Protein 9PI9 (pdb70)

GO terms:
  GO:0005829 cytosol (C, TAS)
  GO:0016020 membrane (C, TAS)
  GO:0007601 visual perception (P, TAS)
  GO:0005515 protein binding (F, IPI)
  GO:0005886 plasma membrane (C, IDA)
  GO:0070062 extracellular exosome (C, HDA)

Solvent-accessible surface area: 56872 Å² total

Secondary structure (DSSP, 8-state):
--EEEE---EEE-TT--EEEEEEEESS-GGGSEEEEEEE-TT---EEEEEE-TTT--EEEBTTB-SSEEEEEEGGGTEEEEEE-S--GGG-EEEEEEEE-SBGGG-S--SB---EEEEE--PPPBPPEEEEEPPP---EEEEEEEEEEEBSS--EEEEGGGTB-TTEEEPPPEE-TTS-EEEEEEEEEEGGGBTTB--EEEEEEGGGTEEEEEE----/---EEEE-SEEEE-TT--EEEEEEESS--TT-EEEEEE-TTS--EEEEETTTEEPTT--TTEEEEEETTEEEEEESS--GGG-SEEEEEE-SSSSPEE---EEEEE----BPPEEEEEPPPHHHHHTTEEEEEEEEEEEBSS--EEEEEETTEEP-SSEEEEEPPPPTTT--EEEEEEEEEEHHHHTT--EEEEEEE-TTSSS-EEEEEETT-/--EEEE---EEE-TT--EEEEEEEESS-GGGSEEEEEEE-TT---EEEEEE-TTT--EEE-TTS-SSEEEEEEGGGTEEEEEE-S--GGG-EEEEEEEE-SBGGG-S--EE---EEEEE--PPPBPPEEEEEPPP--EEEEEEEEEEEBSS--EEEEGGGTB-TTEEEPPPEE-TTS-EEEEEEEEEEGGGTTT---EEEEEEGGGTEEEEEE----/---EEEE-SEEEE-TT--EEEEEEESS--TT-EEEEEE-TTS--EEEEETTTEEPTT--TTEEEEEETTEEEEEESS--GGG-SEEEEEE-SSSSPEE---EEEEE----BPPEEEEEPPPHHHHHTTEEEEEEEEEEEBSS--EEEEEETTEEP-SSEEEEEPPPPTTT--EEEEEEEEEEHHHHTT--EEEEEEE-TTSSS-EEEEEETT-/-----TT-SSEEEES-SGGG--EEEETTT--B--TTSPPPHHHHHHHHHT-----TTPPPPPTT-B-SB-------B-TTSPBPSEE---BEEBBTTS-B-B--B---S-B-EEEEEEEEEEPP-SS---HHHHHHHHHHHHHHTT---GGGEEEEEEETTEEEEEEE--GGG--TTPPPHHHHHHHHHHHHTT---SSSSB----BSSS-B--EEEEEEEEEESS--B-/-----TT-SSEEEEE----EEEEETTT--B--TTSPPPHHHHHHHHHH--TTPPPPPTT-B-SBS------B-TTSPBPSEE----EEB-TT--B-B------PPEEEEEEEEEEPP-SS---HHHHHHHHHHHHHHTT---GGGEEEEEEETTEEEEEEE--GGG--TTPPPHHHHHHHHHHHHTT---SSSSB----EETTEE--EEEEEEEEEESS--B-

Radius of gyration: 42.27 Å; Cα contacts (8 Å, |Δi|>4): 3340; chains: 6; bounding box: 61×132×105 Å

Foldseek 3Di:
DWAWAKDAAAEAEAQAKDKIKIFTDDDQLQQWKKWKWWAAVPGDIDTQWIARSVVQDTDGDPVHDDQWDWGDDNVRSMIMIMGGRDDQRSFTWMKIFIWGDDDVTPDGDYIYPTYGYGYFPDDADFWDKAKQAWDPPQKIKIKIKTDFGDDDDKDKDKPVNPDDPQKDKDDWDQDPVRGIITMIMGMDGPVCAPVPWIWMWMADPSVRDTDIDIHHHD/DKAKAKPDQEDADAFFDKDKIKIFIPWFQFQAKWKWWAAPPDDTDTADGSFFHGDPPHDPQWGKDDGTTMIMIIRGGDHPVRQTKMKMWGPRDPPIDIHPIYGYAHDDDFDFWDKDKDWADPVVLVVFKTKIKIKTPFGPDPDKDKWKAFQHRTDDDQKDKDKDQQDPPHGGMMMMIIGMDTSVVNVVTFKIKMWMDDVVDPHIDIDMGTPPD/DFAWAKDAAAEAEQQAKDKIKIFTDDDQLQQWKKWKWWAAVPGDIDTAWIARSNVQRTDGDPVAPDQWDWGDDNVRSMIMIMGGSDDQRSFTWMKMFIFGDDDVTPDGDYIYPTYTYGYAPDDADAWDKDKQAWEVQKTKIKIKTDFGDDDDKDKDKPVPPDDPQKDKDDWDQDPVRGIITMIMGMDGNVCQVPDWIWMWMADPVVRDTDTHTHHHD/DWAKAKPDQEDADAFFAKDKIKIFIPWFLFQAKWKWWDAPPDDTDTAAGSFFHGDPPHDPLWGKDDGTTMIMIIRRGDDPVRQTKMKMWGPRDPPIDIHPIYGYAHDDDFDFWDKDKDWADPVVLVVWKTKIKIKTPFGPDPDKDKWKDFQHRTDDDQKDKDKDAQDPPHGGMMMMIIGMDTSVVVVVTFKIKMWMDDVVDPDIDIDMGTPPD/DADDQQQFNQWDWFLPDVVSHIWIAHAQPRHTDDSVAHQALLSVLSSVVNDDDDCPPNDDDDPPDDDPDPDGDNFDADPVRFGDQWGDVWIAGEARLRDGQEDIHPGDDRWHFFKKKKKWFWDDDPDDDDQVLVLVQVLVLCCPVNVAHSVQFPDWDDDPRMIMTMGGDDPVRDDPPHHDPSRSVVQVVCLLVVHHRGDPPHGSQDDRVNHGINTDDIDMDTDTPDHGYD/DADDQFQFNQWDWHQDPCGIWTAHAQPRHTDDSVAHAALLSVLSSVVRDDVPRDDDDPPDDDPDDDRDNFDADPVRFGDQWGDVQIAGAARLRHGQEHSHDDRWHFFKKKKKWFWDDDDDDDDPVQVVVQVLVCCCPVNVADSVQFPDWDDDPRMIMTMGGHDPVRADVPGDDPSSSVVQVVCLLVVHHRGDPPHGSQDATPRRRIRTDDIDMDTDTPDHGDD

Organism: Homo sapiens (NCBI:txid9606)

Structure (mmCIF, N/CA/C/O backbone):
data_9PI9
#
_entry.id   9PI9
#
_cell.length_a   50.430
_cell.length_b   210.600
_cell.length_c   78.060
_cell.angle_alpha   90.000
_cell.angle_beta   105.561
_cell.angle_gamma   90.000
#
_symmetry.space_group_name_H-M   'P 1 21 1'
#
loop_
_entity.id
_entity.type
_entity.pdbx_description
1 polymer 'Sacituzumab Heavy Chain'
2 polymer 'Sacituzumab Light Chain'
3 polymer 'Tumor-associated calcium signal transducer 2'
4 branched 2-acetamido-2-deoxy-beta-D-glucopyranose-(1-4)-2-acetamido-2-deoxy-beta-D-glucopyranose
5 non-polymer 1,2-ETHANEDIOL
6 non-polymer alpha-D-mannopyranose
7 non-polymer 2-acetamido-2-deoxy-beta-D-glucopyranose
8 non-polymer 'CITRIC ACID'
9 water water
#
loop_
_atom_site.group_PDB
_atom_site.id
_atom_site.type_symbol
_atom_site.label_atom_id
_atom_site.label_alt_id
_atom_site.label_comp_id
_atom_site.label_asym_id
_atom_site.label_entity_id
_atom_site.label_seq_id
_atom_site.pdbx_PDB_ins_code
_atom_site.Cartn_x
_atom_site.Cartn_y
_atom_site.Cartn_z
_atom_site.occupancy
_atom_site.B_iso_or_equiv
_atom_site.auth_seq_id
_atom_site.auth_comp_id
_atom_site.auth_asym_id
_atom_site.auth_atom_id
_atom_site.pdbx_PDB_model_num
ATOM 1 N N . GLN A 1 1 ? -13.19555 31.40457 -0.34001 1.000 57.71308 1 GLN A N 1
ATOM 2 C CA . GLN A 1 1 ? -12.26542 32.02161 0.58501 1.000 42.33824 1 GLN A CA 1
ATOM 3 C C . GLN A 1 1 ? -11.07401 32.52160 -0.20719 1.000 36.21040 1 GLN A C 1
ATOM 4 O O . GLN A 1 1 ? -9.90418 32.36006 0.17979 1.000 35.59057 1 GLN A O 1
ATOM 10 N N . VAL A 1 2 ? -11.39758 33.16269 -1.33034 1.000 28.07353 2 VAL A N 1
ATOM 11 C CA . VAL A 1 2 ? -10.39416 33.82687 -2.16242 1.000 24.73637 2 VAL A CA 1
ATOM 12 C C . VAL A 1 2 ? -9.87209 35.05410 -1.40541 1.000 25.90739 2 VAL A C 1
ATOM 13 O O . VAL A 1 2 ? -10.65275 35.91631 -0.99178 1.000 29.45318 2 VAL A O 1
ATOM 17 N N . GLN A 1 3 ? -8.55710 35.11152 -1.16602 1.000 22.56926 3 GLN A N 1
ATOM 18 C CA . GLN A 1 3 ? -7.96220 36.09143 -0.25377 1.000 20.57608 3 GLN A CA 1
ATOM 19 C C . GLN A 1 3 ? -6.53405 36.39213 -0.65778 1.000 22.79324 3 GLN A C 1
ATOM 20 O O . GLN A 1 3 ? -5.79830 35.50626 -1.12176 1.000 21.86313 3 GLN A O 1
ATOM 26 N N . LEU A 1 4 ? -6.14860 37.65362 -0.47148 1.000 17.12777 4 LEU A N 1
ATOM 27 C CA . LEU A 1 4 ? -4.75438 38.06084 -0.49718 1.000 16.41193 4 LEU A CA 1
ATOM 28 C C . LEU A 1 4 ? -4.38885 38.57272 0.88629 1.000 20.32565 4 LEU A C 1
ATOM 29 O O . LEU A 1 4 ? -5.01329 39.51078 1.38983 1.000 20.85307 4 LEU A O 1
ATOM 34 N N . GLN A 1 5 ? -3.37589 37.97994 1.49489 1.000 18.72099 5 GLN A N 1
ATOM 35 C CA . GLN A 1 5 ? -2.96894 38.36127 2.84003 1.000 20.12305 5 GLN A CA 1
ATOM 36 C C . GLN A 1 5 ? -1.58453 38.97279 2.76013 1.000 19.40763 5 GLN A C 1
ATOM 37 O O . GLN A 1 5 ? -0.63501 38.27776 2.40577 1.000 19.89706 5 GLN A O 1
ATOM 43 N N . GLN A 1 6 ? -1.44584 40.23668 3.16418 1.000 16.78391 6 GLN A N 1
ATOM 44 C CA . GLN A 1 6 ? -0.14795 40.87777 3.12286 1.000 16.68852 6 GLN A CA 1
ATOM 45 C C . GLN A 1 6 ? 0.55221 40.87522 4.47233 1.000 17.82401 6 GLN A C 1
ATOM 46 O O . GLN A 1 6 ? -0.04640 40.67054 5.53946 1.000 20.63215 6 GLN A O 1
ATOM 52 N N . SER A 1 7 ? 1.85265 41.09382 4.39826 1.000 18.25340 7 SER A N 1
ATOM 53 C CA . SER A 1 7 ? 2.66551 41.22347 5.59655 1.000 20.28538 7 SER A CA 1
ATOM 54 C C . SER A 1 7 ? 2.32555 42.53325 6.33025 1.000 18.97047 7 SER A C 1
ATOM 55 O O . SER A 1 7 ? 1.60756 43.39487 5.81856 1.000 19.38425 7 SER A O 1
ATOM 58 N N . GLY A 1 8 ? 2.83534 42.65009 7.55334 1.000 20.81989 8 GLY A N 1
ATOM 59 C CA . GLY A 1 8 ? 2.45282 43.71945 8.46832 1.000 20.77003 8 GLY A CA 1
ATOM 60 C C . GLY A 1 8 ? 3.18100 45.03509 8.22998 1.000 20.11018 8 GLY A C 1
ATOM 61 O O . GLY A 1 8 ? 3.92401 45.21486 7.27094 1.000 21.46512 8 GLY A O 1
ATOM 62 N N . SER A 1 9 ? 2.94938 45.97943 9.14053 1.000 20.94783 9 SER A N 1
ATOM 63 C CA . SER A 1 9 ? 3.56103 47.29723 8.98557 1.000 20.96639 9 SER A CA 1
ATOM 64 C C . SER A 1 9 ? 5.08170 47.22969 9.12867 1.000 22.39167 9 SER A C 1
ATOM 65 O O . SER A 1 9 ? 5.61600 46.40567 9.88147 1.000 23.37070 9 SER A O 1
ATOM 68 N N . GLU A 1 10 ? 5.77442 48.15115 8.44243 1.000 21.14035 10 GLU A N 1
ATOM 69 C CA . GLU A 1 10 ? 7.22985 48.22235 8.45784 1.000 19.50172 10 GLU A CA 1
ATOM 70 C C . GLU A 1 10 ? 7.66564 49.63689 8.79916 1.000 18.41913 10 GLU A C 1
ATOM 71 O O . GLU A 1 10 ? 7.04759 50.61974 8.36983 1.000 21.00381 10 GLU A O 1
ATOM 77 N N . LEU A 1 11 ? 8.77066 49.72314 9.54022 1.000 18.96601 11 LEU A N 1
ATOM 78 C CA . LEU A 1 11 ? 9.40249 51.01173 9.81902 1.000 19.14959 11 LEU A CA 1
ATOM 79 C C . LEU A 1 11 ? 10.87323 50.89944 9.43514 1.000 21.21208 11 LEU A C 1
ATOM 80 O O . LEU A 1 11 ? 11.59353 50.03608 9.96752 1.000 21.86172 11 LEU A O 1
ATOM 85 N N . LYS A 1 12 ? 11.32689 51.79468 8.55536 1.000 19.21080 12 LYS A N 1
ATOM 86 C CA . LYS A 1 12 ? 12.67812 51.69753 8.02921 1.000 22.34515 12 LYS A CA 1
ATOM 87 C C . LYS A 1 12 ? 13.36098 53.05709 8.03799 1.000 20.16980 12 LYS A C 1
ATOM 88 O O . LYS A 1 12 ? 12.70234 54.10144 7.98509 1.000 21.42761 12 LYS A O 1
ATOM 94 N N . LYS A 1 13 ? 14.69191 53.02642 8.09963 1.000 21.78274 13 LYS A N 1
ATOM 95 C CA . LYS A 1 13 ? 15.48249 54.23356 7.96693 1.000 22.86523 13 LYS A CA 1
ATOM 96 C C . LYS A 1 13 ? 15.71008 54.54323 6.49480 1.000 23.88533 13 LYS A C 1
ATOM 97 O O . LYS A 1 13 ? 15.69188 53.63734 5.65479 1.000 22.63060 13 LYS A O 1
ATOM 103 N N . PRO A 1 14 ? 15.93819 55.80537 6.16039 1.000 21.81179 14 PRO A N 1
ATOM 104 C CA . PRO A 1 14 ? 16.34136 56.14069 4.79231 1.000 21.65384 14 PRO A CA 1
ATOM 105 C C . PRO A 1 14 ? 17.56606 55.32792 4.38262 1.000 25.46179 14 PRO A C 1
ATOM 106 O O . PRO A 1 14 ? 18.52295 55.18546 5.14943 1.000 24.24428 14 PRO A O 1
ATOM 110 N N . GLY A 1 15 ? 17.51740 54.80189 3.15621 1.000 24.59548 15 GLY A N 1
ATOM 111 C CA . GLY A 1 15 ? 18.61004 54.03919 2.60083 1.000 27.42268 15 GLY A CA 1
ATOM 112 C C . GLY A 1 15 ? 18.42782 52.55110 2.76857 1.000 26.30993 15 GLY A C 1
ATOM 113 O O . GLY A 1 15 ? 19.14244 51.78137 2.12343 1.000 29.10804 15 GLY A O 1
ATOM 114 N N . ALA A 1 16 ? 17.50378 52.13768 3.62120 1.000 22.80259 16 ALA A N 1
ATOM 115 C CA . ALA A 1 16 ? 17.25778 50.72415 3.89310 1.000 26.01087 16 ALA A CA 1
ATOM 116 C C . ALA A 1 16 ? 16.39547 50.11090 2.81321 1.000 27.23162 16 ALA A C 1
ATOM 117 O O . ALA A 1 16 ? 15.98200 50.76244 1.84940 1.000 23.69216 16 ALA A O 1
ATOM 119 N N . SER A 1 17 ? 16.11064 48.81320 2.97007 1.000 23.06925 17 SER A N 1
ATOM 120 C CA . SER A 1 17 ? 15.24601 48.10513 2.02946 1.000 21.12283 17 SER A CA 1
ATOM 121 C C . SER A 1 17 ? 14.11534 47.44301 2.80470 1.000 26.65828 17 SER A C 1
ATOM 122 O O . SER A 1 17 ? 14.19295 47.24685 4.02102 1.000 25.66715 17 SER A O 1
ATOM 125 N N . VAL A 1 18 ? 13.05850 47.10292 2.09173 1.000 26.35494 18 VAL A N 1
ATOM 126 C CA . VAL A 1 18 ? 11.90617 46.43280 2.68535 1.000 25.77424 18 VAL A CA 1
ATOM 127 C C . VAL A 1 18 ? 11.39472 45.44512 1.66633 1.000 26.22792 18 VAL A C 1
ATOM 128 O O . VAL A 1 18 ? 11.48424 45.69099 0.46450 1.000 23.15666 18 VAL A O 1
ATOM 132 N N . LYS A 1 19 ? 10.84428 44.32012 2.14278 1.000 24.85015 19 LYS A N 1
ATOM 133 C CA . LYS A 1 19 ? 10.18430 43.36628 1.26015 1.000 23.11544 19 LYS A CA 1
ATOM 134 C C . LYS A 1 19 ? 8.79858 43.06412 1.82917 1.000 23.96388 19 LYS A C 1
ATOM 135 O O . LYS A 1 19 ? 8.68758 42.51449 2.93642 1.000 30.70411 19 LYS A O 1
ATOM 141 N N . VAL A 1 20 ? 7.77996 43.38547 1.06463 1.000 21.01325 20 VAL A N 1
ATOM 142 C CA . VAL A 1 20 ? 6.36990 43.22816 1.42514 1.000 17.81157 20 VAL A CA 1
ATOM 143 C C . VAL A 1 20 ? 5.89319 41.95101 0.74366 1.000 20.03756 20 VAL A C 1
ATOM 144 O O . VAL A 1 20 ? 6.14932 41.74664 -0.44697 1.000 20.81588 20 VAL A O 1
ATOM 148 N N . SER A 1 21 ? 5.21558 41.07260 1.47739 1.000 20.34301 21 SER A N 1
ATOM 149 C CA . SER A 1 21 ? 4.68804 39.84993 0.84976 1.000 20.81495 21 SER A CA 1
ATOM 150 C C . SER A 1 21 ? 3.17482 39.92904 0.67922 1.000 20.56778 21 SER A C 1
ATOM 151 O O . SER A 1 21 ? 2.47682 40.64857 1.40907 1.000 19.24636 21 SER A O 1
ATOM 154 N N . CYS A 1 22 ? 2.66464 39.15430 -0.29193 1.000 17.75376 22 CYS A N 1
ATOM 155 C CA . CYS A 1 22 ? 1.23774 39.12911 -0.62404 1.000 18.10296 22 CYS A CA 1
ATOM 156 C C . CYS A 1 22 ? 0.95156 37.66749 -0.93891 1.000 20.35042 22 CYS A C 1
ATOM 157 O O . CYS A 1 22 ? 1.33370 37.21098 -2.01289 1.000 19.68048 22 CYS A O 1
ATOM 160 N N . LYS A 1 23 ? 0.33445 36.96182 0.00295 1.000 18.47504 23 LYS A N 1
ATOM 161 C CA . LYS A 1 23 ? 0.09383 35.51745 -0.10381 1.000 18.90979 23 LYS A CA 1
ATOM 162 C C . LYS A 1 23 ? -1.33784 35.30188 -0.58618 1.000 21.33637 23 LYS A C 1
ATOM 163 O O . LYS A 1 23 ? -2.29633 35.70689 0.09674 1.000 21.88661 23 LYS A O 1
ATOM 169 N N . ALA A 1 24 ? -1.47184 34.59682 -1.70311 1.000 18.79800 24 ALA A N 1
ATOM 170 C CA . ALA A 1 24 ? -2.76184 34.24517 -2.26276 1.000 22.16712 24 ALA A CA 1
ATOM 171 C C . ALA A 1 24 ? -3.23005 32.91504 -1.69687 1.000 27.74524 24 ALA A C 1
ATOM 172 O O . ALA A 1 24 ? -2.43836 31.96431 -1.50535 1.000 26.58133 24 ALA A O 1
ATOM 174 N N . SER A 1 25 ? -4.53067 32.83530 -1.41071 1.000 21.25514 25 SER A N 1
ATOM 175 C CA . SER A 1 25 ? -5.07439 31.54961 -1.03673 1.000 23.53796 25 SER A CA 1
ATOM 176 C C . SER A 1 25 ? -6.48659 31.43293 -1.58785 1.000 27.95600 25 SER A C 1
ATOM 177 O O . SER A 1 25 ? -7.14031 32.43108 -1.86282 1.000 24.91849 25 SER A O 1
ATOM 180 N N . GLY A 1 26 ? -6.92767 30.21045 -1.81174 1.000 26.37831 26 GLY A N 1
ATOM 181 C CA . GLY A 1 26 ? -8.27570 29.99679 -2.29584 1.000 26.57520 26 GLY A CA 1
ATOM 182 C C . GLY A 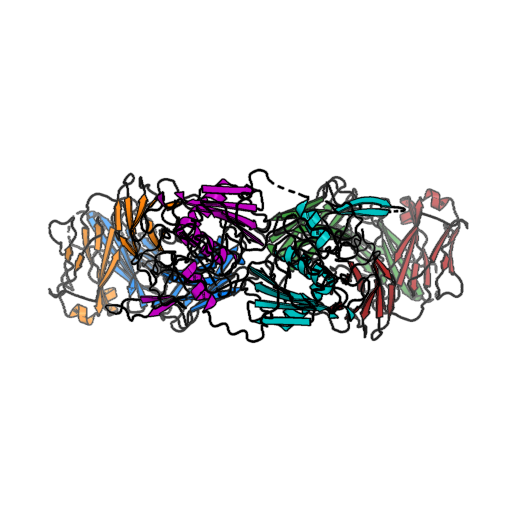1 26 ? -8.44350 30.07141 -3.80106 1.000 25.77659 26 GLY A C 1
ATOM 183 O O . GLY A 1 26 ? -9.56380 29.89472 -4.29655 1.000 30.21772 26 GLY A O 1
ATOM 184 N N . TYR A 1 27 ? -7.37594 30.29002 -4.54498 1.000 25.64592 27 TYR A N 1
ATOM 185 C CA . TYR A 1 27 ? -7.45554 30.30812 -5.99838 1.000 24.81089 27 TYR A CA 1
ATOM 186 C C . TYR A 1 27 ? -6.08470 29.94781 -6.54583 1.000 24.78776 27 TYR A C 1
ATOM 187 O O . TYR A 1 27 ? -5.09415 29.89695 -5.80741 1.000 25.03102 27 TYR A O 1
ATOM 196 N N . THR A 1 28 ? -6.05123 29.65081 -7.84342 1.000 22.02192 28 THR A N 1
ATOM 197 C CA . THR A 1 28 ? -4.83017 29.22283 -8.51847 1.000 17.82067 28 THR A CA 1
ATOM 198 C C . THR A 1 28 ? -4.01659 30.47035 -8.83733 1.000 19.06757 28 THR A C 1
ATOM 199 O O . THR A 1 28 ? -4.40397 31.27684 -9.70024 1.000 19.50823 28 THR A O 1
ATOM 203 N N . PHE A 1 29 ? -2.87666 30.60473 -8.14740 1.000 21.23520 29 PHE A N 1
ATOM 204 C CA . PHE A 1 29 ? -2.07187 31.82627 -8.16642 1.000 20.47982 29 PHE A CA 1
ATOM 205 C C . PHE A 1 29 ? -1.64891 32.20424 -9.57933 1.000 19.06572 29 PHE A C 1
ATOM 206 O O . PHE A 1 29 ? -1.75455 33.38526 -9.96429 1.000 19.75960 29 PHE A O 1
ATOM 214 N N . THR A 1 30 ? -1.19882 31.21711 -10.38052 1.000 17.62881 30 THR A N 1
ATOM 215 C CA . THR A 1 30 ? -0.70336 31.50415 -11.73484 1.000 17.47909 30 THR A CA 1
ATOM 216 C C . THR A 1 30 ? -1.80443 31.70961 -12.76447 1.000 18.01694 30 THR A C 1
ATOM 217 O O . THR A 1 30 ? -1.51033 31.90673 -13.96114 1.000 18.72264 30 THR A O 1
ATOM 221 N N . ASN A 1 31 ? -3.06479 31.74518 -12.34557 1.000 18.30246 31 ASN A N 1
ATOM 222 C CA . ASN A 1 31 ? -4.12272 32.09560 -13.27682 1.000 17.83830 31 ASN A CA 1
ATOM 223 C C . ASN A 1 31 ? -4.39373 33.60031 -13.33047 1.000 17.59090 31 ASN A C 1
ATOM 224 O O . ASN A 1 31 ? -5.25990 34.02460 -14.09849 1.000 19.69635 31 ASN A O 1
ATOM 229 N N . TYR A 1 32 ? -3.71066 34.40489 -12.50678 1.000 15.02386 32 TYR A N 1
ATOM 230 C CA . TYR A 1 32 ? -4.02479 35.82958 -12.37037 1.000 16.75743 32 TYR A CA 1
ATOM 231 C C . TYR A 1 32 ? -2.73693 36.62020 -12.22049 1.000 17.47378 32 TYR A C 1
ATOM 232 O O . TYR A 1 32 ? -1.78681 36.17871 -11.57790 1.000 17.69456 32 TYR A O 1
ATOM 241 N N . GLY A 1 33 ? -2.76735 37.85011 -12.73247 1.000 17.08524 33 GLY A N 1
ATOM 242 C CA . GLY A 1 33 ? -1.66836 38.76554 -12.47427 1.000 17.47206 33 GLY A CA 1
ATOM 243 C C . GLY A 1 33 ? -1.74066 39.36550 -11.07071 1.000 15.84860 33 GLY A C 1
ATOM 244 O O . GLY A 1 33 ? -2.78089 39.31669 -10.41522 1.000 18.64940 33 GLY A O 1
ATOM 245 N N . MET A 1 34 ? -0.61556 39.88031 -10.59001 1.000 14.54800 34 MET A N 1
ATOM 246 C CA . MET A 1 34 ? -0.59520 40.55701 -9.29838 1.000 15.00682 34 MET A CA 1
ATOM 247 C C . MET A 1 34 ? -0.09284 41.97796 -9.52019 1.000 13.45708 34 MET A C 1
ATOM 248 O O . MET A 1 34 ? 1.01082 42.17335 -10.05626 1.000 16.63679 34 MET A O 1
ATOM 253 N N . ASN A 1 35 ? -0.90879 42.94463 -9.10285 1.000 14.15888 35 ASN A N 1
ATOM 254 C CA . ASN A 1 35 ? -0.68148 44.36949 -9.31640 1.000 12.89371 35 ASN A CA 1
ATOM 255 C C . ASN A 1 35 ? -0.27353 44.99937 -7.99784 1.000 16.33591 35 ASN A C 1
ATOM 256 O O . ASN A 1 35 ? -0.65460 44.50614 -6.93923 1.000 16.65474 35 ASN A O 1
ATOM 261 N N . TRP A 1 36 ? 0.50059 46.08047 -8.06779 1.000 14.34381 36 TRP A N 1
ATOM 262 C CA . TRP A 1 36 ? 0.97448 46.76850 -6.86230 1.000 12.10728 36 TRP A CA 1
ATOM 263 C C . TRP A 1 36 ? 0.50562 48.21356 -6.95491 1.000 12.52594 36 TRP A C 1
ATOM 264 O O . TRP A 1 36 ? 0.70524 48.86052 -7.98771 1.000 16.01814 36 TRP A O 1
ATOM 275 N N . VAL A 1 37 ? -0.17315 48.67035 -5.90473 1.000 12.28163 37 VAL A N 1
ATOM 276 C CA . VAL A 1 37 ? -0.76659 50.01215 -5.88724 1.000 13.09970 37 VAL A CA 1
ATOM 277 C C . VAL A 1 37 ? -0.25866 50.73023 -4.64887 1.000 13.93487 37 VAL A C 1
ATOM 278 O O . VAL A 1 37 ? -0.37026 50.20238 -3.53442 1.000 15.18037 37 VAL A O 1
ATOM 282 N N . LYS A 1 38 ? 0.25199 51.96903 -4.83224 1.000 13.75821 38 LYS A N 1
ATOM 283 C CA . LYS A 1 38 ? 0.72160 52.77950 -3.71410 1.000 13.47454 38 LYS A CA 1
ATOM 284 C C . LYS A 1 38 ? -0.35512 53.76925 -3.29737 1.000 15.86472 38 LYS A C 1
ATOM 285 O O . LYS A 1 38 ? -1.01553 54.36192 -4.14572 1.000 14.87458 38 LYS A O 1
ATOM 291 N N . GLN A 1 39 ? -0.49063 54.00311 -1.98954 1.000 13.72118 39 GLN A N 1
ATOM 292 C CA . GLN A 1 39 ? -1.37097 55.07946 -1.50908 1.000 13.48111 39 GLN A CA 1
ATOM 293 C C . GLN A 1 39 ? -0.62571 55.76749 -0.38142 1.000 14.31262 39 GLN A C 1
ATOM 294 O O . GLN A 1 39 ? -0.59702 55.28760 0.75339 1.000 15.95575 39 GLN A O 1
ATOM 300 N N . ALA A 1 40 ? -0.05295 56.92616 -0.70541 1.000 15.89895 40 ALA A N 1
ATOM 301 C CA . ALA A 1 40 ? 0.60635 57.71862 0.30760 1.000 16.26367 40 ALA A CA 1
ATOM 302 C C . ALA A 1 40 ? -0.42419 58.31457 1.27701 1.000 19.95970 40 ALA A C 1
ATOM 303 O O . ALA A 1 40 ? -1.60580 58.40200 0.95666 1.000 16.77653 40 ALA A O 1
ATOM 305 N N . PRO A 1 41 ? -0.00125 58.69444 2.49299 1.000 20.38409 41 PRO A N 1
ATOM 306 C CA . PRO A 1 41 ? -0.95832 59.20153 3.50260 1.000 23.64133 41 PRO A CA 1
ATOM 307 C C . PRO A 1 41 ? -1.78271 60.35907 2.98353 1.000 21.08531 41 PRO A C 1
ATOM 308 O O . PRO A 1 41 ? -1.25807 61.39039 2.53293 1.000 21.63341 41 PRO A O 1
ATOM 312 N N . GLY A 1 42 ? -3.09047 60.18854 3.05978 1.000 22.13175 42 GLY A N 1
ATOM 313 C CA . GLY A 1 42 ? -3.99062 61.22550 2.60111 1.000 22.05051 42 GLY A CA 1
ATOM 314 C C . GLY A 1 42 ? -4.13462 61.34282 1.09692 1.000 25.08016 42 GLY A C 1
ATOM 315 O O . GLY A 1 42 ? -4.91437 62.18843 0.64292 1.000 24.93823 42 GLY A O 1
ATOM 316 N N . GLN A 1 43 ? -3.44881 60.51194 0.30517 1.000 19.79911 43 GLN A N 1
ATOM 317 C CA . GLN A 1 43 ? -3.44782 60.68658 -1.14424 1.000 17.87452 43 GLN A CA 1
ATOM 318 C C . GLN A 1 43 ? -4.26957 59.59753 -1.82250 1.000 20.93939 43 GLN A C 1
ATOM 319 O O . GLN A 1 43 ? -4.89839 58.74576 -1.17452 1.000 19.74397 43 GLN A O 1
ATOM 325 N N . GLY A 1 44 ? -4.25839 59.63185 -3.15340 1.000 18.29574 44 GLY A N 1
ATOM 326 C CA . GLY A 1 44 ? -5.01431 58.69630 -3.96358 1.000 17.08107 44 GLY A CA 1
ATOM 327 C C . GLY A 1 44 ? -4.20834 57.45526 -4.31019 1.000 17.62355 44 GLY A C 1
ATOM 328 O O . GLY A 1 44 ? -3.13096 57.21256 -3.77487 1.000 18.37778 44 GLY A O 1
ATOM 329 N N . LEU A 1 45 ? -4.74697 56.67611 -5.23050 1.000 17.64221 45 LEU A N 1
ATOM 330 C CA . LEU A 1 45 ? -4.14505 55.40388 -5.64677 1.000 16.30487 45 LEU A CA 1
ATOM 331 C C . LEU A 1 45 ? -3.23565 55.64660 -6.84365 1.000 16.16328 45 LEU A C 1
ATOM 332 O O . LEU A 1 45 ? -3.58567 56.43174 -7.75104 1.000 18.24198 45 LEU A O 1
ATOM 337 N N . LYS A 1 46 ? -2.11034 54.94576 -6.85902 1.000 15.80819 46 LYS A N 1
ATOM 338 C CA . LYS A 1 46 ? -1.15235 55.02286 -7.95686 1.000 17.78192 46 LYS A CA 1
ATOM 339 C C . LYS A 1 46 ? -0.72110 53.61007 -8.31563 1.000 15.41404 46 LYS A C 1
ATOM 340 O O . LYS A 1 46 ? -0.24110 52.86732 -7.45804 1.000 15.20636 46 LYS A O 1
ATOM 346 N N . TRP A 1 47 ? -0.91675 53.23762 -9.58226 1.000 13.64438 47 TRP A N 1
ATOM 347 C CA . TRP A 1 47 ? -0.48016 51.93002 -10.06760 1.000 12.36983 47 TRP A CA 1
ATOM 348 C C . TRP A 1 47 ? 1.02935 51.89641 -10.25538 1.000 15.34093 47 TRP A C 1
ATOM 349 O O . TRP A 1 47 ? 1.59467 52.68586 -11.01891 1.000 18.22594 47 TRP A O 1
ATOM 360 N N . MET A 1 48 ? 1.69024 50.95600 -9.56345 1.000 14.58924 48 MET A N 1
ATOM 361 C CA . MET A 1 48 ? 3.14307 50.86630 -9.64731 1.000 14.40692 48 MET A CA 1
ATOM 362 C C . MET A 1 48 ? 3.60394 49.96638 -10.76787 1.000 14.29823 48 MET A C 1
ATOM 363 O O . MET A 1 48 ? 4.72363 50.12094 -11.27798 1.000 16.51483 48 MET A O 1
ATOM 368 N N . GLY A 1 49 ? 2.74583 49.04370 -11.18063 1.000 15.48392 49 GLY A N 1
ATOM 369 C CA . GLY A 1 49 ? 3.14096 48.00946 -12.11864 1.000 15.21194 49 GLY A CA 1
ATOM 370 C C . GLY A 1 49 ? 2.54446 46.69166 -11.67558 1.000 14.54225 49 GLY A C 1
ATOM 371 O O . GLY A 1 49 ? 1.67317 46.60632 -10.78021 1.000 15.50252 49 GLY A O 1
ATOM 372 N N . TRP A 1 50 ? 3.00858 45.61531 -12.30762 1.000 15.15213 50 TRP A N 1
ATOM 373 C CA . TRP A 1 50 ? 2.43179 44.31917 -11.95340 1.000 16.55047 50 TRP A CA 1
ATOM 374 C C . TRP A 1 50 ? 3.41457 43.23028 -12.33710 1.000 15.72522 50 TRP A C 1
ATOM 375 O O . TRP A 1 50 ? 4.41341 43.47496 -13.02022 1.000 17.38747 50 TRP A O 1
ATOM 386 N N . ILE A 1 51 ? 3.08795 41.99833 -11.92953 1.000 16.62587 51 ILE A N 1
ATOM 387 C CA . ILE A 1 51 ? 3.89231 40.85746 -12.34062 1.000 15.64621 51 ILE A CA 1
ATOM 388 C C . ILE A 1 51 ? 2.95828 39.80222 -12.90385 1.000 16.05688 51 ILE A C 1
ATOM 389 O O . ILE A 1 51 ? 1.89740 39.51547 -12.32895 1.000 16.59324 51 ILE A O 1
ATOM 394 N N . ASN A 1 52 ? 3.31808 39.29242 -14.07219 1.000 17.58221 52 ASN A N 1
ATOM 395 C CA . ASN A 1 52 ? 2.58548 38.19704 -14.70870 1.000 18.20321 52 ASN A CA 1
ATOM 396 C C . ASN A 1 52 ? 3.05042 36.92437 -14.01111 1.000 17.07477 52 ASN A C 1
ATOM 397 O O . ASN A 1 52 ? 4.21228 36.53598 -14.15327 1.000 19.14438 52 ASN A O 1
ATOM 402 N N . THR A 1 53 ? 2.15799 36.28537 -13.25168 1.000 15.74638 53 THR A N 1
ATOM 403 C CA . THR A 1 53 ? 2.57717 35.14128 -12.45852 1.000 16.99123 53 THR A CA 1
ATOM 404 C C . THR A 1 53 ? 2.79146 33.91682 -13.33386 1.000 18.61486 53 THR A C 1
ATOM 405 O O . THR A 1 53 ? 3.55204 33.02458 -12.96377 1.000 21.84577 53 THR A O 1
ATOM 409 N N . TYR A 1 54 ? 2.15355 33.87707 -14.50432 1.000 18.92725 54 TYR A N 1
ATOM 410 C CA . TYR A 1 54 ? 2.36837 32.73858 -15.39529 1.000 19.92642 54 TYR A CA 1
ATOM 411 C C . TYR A 1 54 ? 3.72229 32.80692 -16.08761 1.000 19.79168 54 TYR A C 1
ATOM 412 O O . TYR A 1 54 ? 4.37014 31.77815 -16.29601 1.000 23.16590 54 TYR A O 1
ATOM 421 N N . THR A 1 55 ? 4.14011 33.99320 -16.53596 1.000 20.46751 55 THR A N 1
ATOM 422 C CA . THR A 1 55 ? 5.41033 34.10142 -17.24630 1.000 22.38222 55 THR A CA 1
ATOM 423 C C . THR A 1 55 ? 6.55448 34.50785 -16.33838 1.000 21.37103 55 THR A C 1
ATOM 424 O O . THR A 1 55 ? 7.71615 34.33864 -16.72595 1.000 23.36015 55 THR A O 1
ATOM 428 N N . GLY A 1 56 ? 6.22288 35.01409 -15.14878 1.000 21.79020 56 GLY A N 1
ATOM 429 C CA . GLY A 1 56 ? 7.15988 35.52866 -14.17820 1.000 25.64013 56 GLY A CA 1
ATOM 430 C C . GLY A 1 56 ? 7.62802 36.93670 -14.45231 1.000 30.27736 56 GLY A C 1
ATOM 431 O O . GLY A 1 56 ? 8.43188 37.44820 -13.67585 1.000 25.07631 56 GLY A O 1
ATOM 432 N N . GLU A 1 57 ? 7.16809 37.55689 -15.53741 1.000 22.54159 57 GLU A N 1
ATOM 433 C CA . GLU A 1 57 ? 7.71740 38.85475 -15.98742 1.000 25.79617 57 GLU A CA 1
ATOM 434 C C . GLU A 1 57 ? 7.05810 40.03062 -15.28790 1.000 20.96310 57 GLU A C 1
ATOM 435 O O . GLU A 1 57 ? 5.81709 40.15762 -15.30799 1.000 19.05455 57 GLU A O 1
ATOM 441 N N . PRO A 1 58 ? 7.83672 40.90207 -14.65300 1.000 20.71147 58 PRO A N 1
ATOM 442 C CA . PRO A 1 58 ? 7.30544 42.14788 -14.11213 1.000 21.05276 58 PRO A CA 1
ATOM 443 C C . PRO A 1 58 ? 7.27554 43.24783 -15.15989 1.000 21.68474 58 PRO A C 1
ATOM 444 O O . PRO A 1 58 ? 8.10355 43.30635 -16.06876 1.000 24.68695 58 PRO A O 1
ATOM 448 N N . THR A 1 59 ? 6.31822 44.16119 -14.96128 1.000 20.70667 59 THR A N 1
ATOM 449 C CA . THR A 1 59 ? 6.20699 45.37817 -15.75798 1.000 22.60958 59 THR A CA 1
ATOM 450 C C . THR A 1 59 ? 6.20362 46.52318 -14.77793 1.000 18.34590 59 THR A C 1
ATOM 451 O O . THR A 1 59 ? 5.35061 46.57512 -13.90356 1.000 18.32031 59 THR A O 1
ATOM 455 N N . TYR A 1 60 ? 7.16617 47.43602 -14.93425 1.000 21.82099 60 TYR A N 1
ATOM 456 C CA . TYR A 1 60 ? 7.30196 48.60738 -14.08070 1.000 21.00857 60 TYR A CA 1
ATOM 457 C C . TYR A 1 60 ? 6.75807 49.82987 -14.80213 1.000 21.50418 60 TYR A C 1
ATOM 458 O O . TYR A 1 60 ? 6.55382 49.82182 -16.01127 1.000 28.15827 60 TYR A O 1
ATOM 467 N N . THR A 1 61 ? 6.47133 50.86222 -14.03738 1.000 23.55180 61 THR A N 1
ATOM 468 C CA . THR A 1 61 ? 6.14641 52.17819 -14.58517 1.000 21.73679 61 THR A CA 1
ATOM 469 C C . THR A 1 61 ? 7.33768 53.10679 -14.47403 1.000 23.39779 61 THR A C 1
ATOM 470 O O . THR A 1 61 ? 8.33599 52.81857 -13.80922 1.000 26.70931 61 THR A O 1
ATOM 474 N N . ASP A 1 62 ? 7.20895 54.26142 -15.12692 1.000 22.78686 62 ASP A N 1
ATOM 475 C CA . ASP A 1 62 ? 8.28950 55.24458 -15.09145 1.000 25.84282 62 ASP A CA 1
ATOM 476 C C . ASP A 1 62 ? 8.64030 55.64284 -13.66072 1.000 29.51783 62 ASP A C 1
ATOM 477 O O . ASP A 1 62 ? 9.81138 55.88251 -13.34742 1.000 34.64979 62 ASP A O 1
ATOM 482 N N . ASP A 1 63 ? 7.63685 55.76218 -12.78768 1.000 25.55528 63 ASP A N 1
ATOM 483 C CA . ASP A 1 63 ? 7.86623 56.21295 -11.42463 1.000 26.96770 63 ASP A CA 1
ATOM 484 C C . ASP A 1 63 ? 8.30657 55.11086 -10.47242 1.000 25.62317 63 ASP A C 1
ATOM 485 O O . ASP A 1 63 ? 8.80683 55.44128 -9.38401 1.000 28.19879 63 ASP A O 1
ATOM 490 N N . PHE A 1 64 ? 8.21234 53.84245 -10.87399 1.000 24.69648 64 PHE A N 1
ATOM 491 C CA . PHE A 1 64 ? 8.48487 52.68646 -10.00646 1.000 26.30858 64 PHE A CA 1
ATOM 492 C C . PHE A 1 64 ? 9.22018 51.64934 -10.83232 1.000 34.31961 64 PHE A C 1
ATOM 493 O O . PHE A 1 64 ? 8.59530 50.80728 -11.49919 1.000 33.56075 64 PHE A O 1
ATOM 501 N N . LYS A 1 65 ? 10.52237 51.69471 -10.72538 1.000 34.20959 65 LYS A N 1
ATOM 502 C CA . LYS A 1 65 ? 11.46178 50.88751 -11.48080 1.000 40.68828 65 LYS A CA 1
ATOM 503 C C . LYS A 1 65 ? 12.81325 51.14853 -10.83761 1.000 46.41676 65 LYS A C 1
ATOM 504 O O . LYS A 1 65 ? 12.96820 52.08991 -10.05388 1.000 52.77487 65 LYS A O 1
ATOM 510 N N . GLY A 1 66 ? 13.80555 50.34525 -11.21346 1.000 44.33941 66 GLY A N 1
ATOM 511 C CA . GLY A 1 66 ? 15.10626 50.51912 -10.60179 1.000 41.73851 66 GLY A CA 1
ATOM 512 C C . GLY A 1 66 ? 15.05964 49.94084 -9.20393 1.000 40.71483 66 GLY A C 1
ATOM 513 O O . GLY A 1 66 ? 15.11852 48.70950 -9.03107 1.000 49.11973 66 GLY A O 1
ATOM 514 N N . ARG A 1 67 ? 14.85728 50.80067 -8.19715 1.000 29.03232 67 ARG A N 1
ATOM 515 C CA . ARG A 1 67 ? 14.90225 50.30508 -6.82940 1.000 29.15669 67 ARG A CA 1
ATOM 516 C C . ARG A 1 67 ? 13.58552 49.66718 -6.37970 1.000 24.23880 67 ARG A C 1
ATOM 517 O O . ARG A 1 67 ? 13.51699 49.21331 -5.23173 1.000 26.41400 67 ARG A O 1
ATOM 525 N N . PHE A 1 68 ? 12.60478 49.49510 -7.26791 1.000 20.82304 68 PHE A N 1
ATOM 526 C CA . PHE A 1 68 ? 11.43267 48.67984 -6.99982 1.000 20.84288 68 PHE A CA 1
ATOM 527 C C . PHE A 1 68 ? 11.53462 47.37498 -7.76354 1.000 23.11402 68 PHE A C 1
ATOM 528 O O . PHE A 1 68 ? 11.89117 47.38229 -8.94333 1.000 26.98317 68 PHE A O 1
ATOM 536 N N . ALA A 1 69 ? 11.27332 46.25763 -7.08469 1.000 18.56607 69 ALA A N 1
ATOM 537 C CA . ALA A 1 69 ? 11.33536 44.95626 -7.75051 1.000 19.59905 69 ALA A CA 1
ATOM 538 C C . ALA A 1 69 ? 10.13260 44.12620 -7.35263 1.000 20.81663 69 ALA A C 1
ATOM 539 O O . ALA A 1 69 ? 9.82176 43.99341 -6.16362 1.000 20.70322 69 ALA A O 1
ATOM 541 N N . PHE A 1 70 ? 9.45969 43.56878 -8.35360 1.000 17.84722 70 PHE A N 1
ATOM 542 C CA . PHE A 1 70 ? 8.34237 42.64502 -8.14634 1.000 18.23421 70 PHE A CA 1
ATOM 543 C C . PHE A 1 70 ? 8.88579 41.24214 -8.38791 1.000 17.96759 70 PHE A C 1
ATOM 544 O O . PHE A 1 70 ? 9.55142 41.00025 -9.40794 1.000 20.01881 70 PHE A O 1
ATOM 552 N N . SER A 1 71 ? 8.61778 40.31898 -7.45106 1.000 16.20685 71 SER A N 1
ATOM 553 C CA . SER A 1 71 ? 9.04898 38.93489 -7.64891 1.000 16.33741 71 SER A CA 1
ATOM 554 C C . SER A 1 71 ? 7.96809 38.01069 -7.13010 1.000 18.03223 71 SER A C 1
ATOM 555 O O . SER A 1 71 ? 6.92732 38.43584 -6.64112 1.000 17.99527 71 SER A O 1
ATOM 558 N N . LEU A 1 72 ? 8.24637 36.70402 -7.24663 1.000 19.64250 72 LEU A N 1
ATOM 559 C CA . LEU A 1 72 ? 7.25703 35.69503 -6.93055 1.000 21.19273 72 LEU A CA 1
ATOM 560 C C . LEU A 1 72 ? 7.97512 34.51587 -6.33208 1.000 19.53741 72 LEU A C 1
ATOM 561 O O . LEU A 1 72 ? 9.16342 34.28512 -6.59470 1.000 22.91319 72 LEU A O 1
ATOM 566 N N . ASP A 1 73 ? 7.22007 33.77231 -5.53015 1.000 19.94809 73 ASP A N 1
ATOM 567 C CA . ASP A 1 73 ? 7.52510 32.37281 -5.22646 1.000 21.09796 73 ASP A CA 1
ATOM 568 C C . ASP A 1 73 ? 6.22517 31.60832 -5.45686 1.000 20.70703 73 ASP A C 1
ATOM 569 O O . ASP A 1 73 ? 5.36672 31.52410 -4.57433 1.000 20.39616 73 ASP A O 1
ATOM 574 N N . THR A 1 74 ? 6.07895 31.01842 -6.65052 1.000 23.36091 74 THR A N 1
ATOM 575 C CA . THR A 1 74 ? 4.81888 30.37869 -6.99615 1.000 22.50883 74 THR A CA 1
ATOM 576 C C . THR A 1 74 ? 4.59172 29.12455 -6.16246 1.000 22.53676 74 THR A C 1
ATOM 577 O O . THR A 1 74 ? 3.43646 28.72607 -5.93824 1.000 25.99829 74 THR A O 1
ATOM 581 N N . SER A 1 75 ? 5.66219 28.51366 -5.67610 1.000 22.05864 75 SER A N 1
ATOM 582 C CA . SER A 1 75 ? 5.51233 27.31164 -4.84918 1.000 25.99126 75 SER A CA 1
ATOM 583 C C . SER A 1 75 ? 4.73040 27.58610 -3.55596 1.000 23.54188 75 SER A C 1
ATOM 584 O O . SER A 1 75 ? 4.16518 26.63924 -2.97991 1.000 27.27582 75 SER A O 1
ATOM 587 N N . VAL A 1 76 ? 4.65439 28.84862 -3.10215 1.000 24.34350 76 VAL A N 1
ATOM 588 C CA . VAL A 1 76 ? 3.89952 29.22357 -1.89639 1.000 25.28900 76 VAL A CA 1
ATOM 589 C C . VAL A 1 76 ? 2.87922 30.31454 -2.23699 1.000 20.31192 76 VAL A C 1
ATOM 590 O O . VAL A 1 76 ? 2.40292 31.03531 -1.34217 1.000 22.81026 76 VAL A O 1
ATOM 594 N N . SER A 1 77 ? 2.55220 30.41510 -3.52237 1.000 19.86666 77 SER A N 1
ATOM 595 C CA . SER A 1 77 ? 1.53757 31.34599 -4.05083 1.000 16.45722 77 SER A CA 1
ATOM 596 C C . SER A 1 77 ? 1.72794 32.74272 -3.49781 1.000 17.63013 77 SER A C 1
ATOM 597 O O . SER A 1 77 ? 0.78729 33.31697 -2.97711 1.000 19.70070 77 SER A O 1
ATOM 600 N N . THR A 1 78 ? 2.95855 33.24240 -3.52334 1.000 17.98767 78 THR A N 1
ATOM 601 C CA . THR A 1 78 ? 3.21729 34.54969 -2.90734 1.000 16.77136 78 THR A CA 1
ATOM 602 C C . THR A 1 78 ? 3.89386 35.45276 -3.90538 1.000 16.82112 78 THR A C 1
ATOM 603 O O . THR A 1 78 ? 4.83606 35.05790 -4.58721 1.000 17.97891 78 THR A O 1
ATOM 607 N N . ALA A 1 79 ? 3.43622 36.71250 -3.91888 1.000 16.10860 79 ALA A N 1
ATOM 608 C CA . ALA A 1 79 ? 4.09104 37.77941 -4.65088 1.000 14.80105 79 ALA A CA 1
ATOM 609 C C . ALA A 1 79 ? 4.77407 38.71072 -3.65323 1.000 13.77975 79 ALA A C 1
ATOM 610 O O . ALA A 1 79 ? 4.25997 38.91931 -2.55309 1.000 17.85623 79 ALA A O 1
ATOM 612 N N . TYR A 1 80 ? 5.90738 39.27587 -4.07869 1.000 16.50280 80 TYR A N 1
ATOM 613 C CA . TYR A 1 80 ? 6.68636 40.17549 -3.22379 1.000 17.14594 80 TYR A CA 1
ATOM 614 C C . TYR A 1 80 ? 6.90043 41.50600 -3.91397 1.000 17.94334 80 TYR A C 1
ATOM 615 O O . TYR A 1 80 ? 7.17346 41.57630 -5.11836 1.000 19.38350 80 TYR A O 1
ATOM 624 N N . LEU A 1 81 ? 6.96083 42.52416 -3.07597 1.000 16.03826 81 LEU A N 1
ATOM 625 C CA . LEU A 1 81 ? 7.36197 43.87791 -3.48178 1.000 15.11998 81 LEU A CA 1
ATOM 626 C C . LEU A 1 81 ? 8.61657 44.22381 -2.69029 1.000 19.74952 81 LEU A C 1
ATOM 627 O O . LEU A 1 81 ? 8.57315 44.24789 -1.45218 1.000 21.55409 81 LEU A O 1
ATOM 632 N N . GLN A 1 82 ? 9.72099 44.49473 -3.37831 1.000 19.69524 82 GLN A N 1
ATOM 633 C CA . GLN A 1 82 ? 10.94591 44.90497 -2.68796 1.000 19.00584 82 GLN A CA 1
ATOM 634 C C . GLN A 1 82 ? 11.21829 46.34862 -3.06463 1.000 22.06110 82 GLN A C 1
ATOM 635 O O . GLN A 1 82 ? 11.12725 46.71530 -4.23907 1.000 21.24306 82 GLN A O 1
ATOM 641 N N . ILE A 1 83 ? 11.51437 47.17854 -2.07866 1.000 20.07330 83 ILE A N 1
ATOM 642 C CA . ILE A 1 83 ? 11.89380 48.54897 -2.37058 1.000 18.00487 83 ILE A CA 1
ATOM 643 C C . ILE A 1 83 ? 13.24269 48.75896 -1.71732 1.000 20.10768 83 ILE A C 1
ATOM 644 O O . ILE A 1 83 ? 13.38613 48.50115 -0.51704 1.000 23.08347 83 ILE A O 1
ATOM 649 N N . SER A 1 84 ? 14.22558 49.18797 -2.49394 1.000 20.01317 84 SER A N 1
ATOM 650 C CA . SER A 1 84 ? 15.52935 49.48924 -1.92254 1.000 19.24896 84 SER A CA 1
ATOM 651 C C . SER A 1 84 ? 15.76630 50.99710 -1.89718 1.000 20.82586 84 SER A C 1
ATOM 652 O O . SER A 1 84 ? 14.98277 51.79814 -2.44451 1.000 19.95799 84 SER A O 1
ATOM 655 N N . SER A 1 85 ? 16.80360 51.38261 -1.17579 1.000 19.26350 85 SER A N 1
ATOM 656 C CA . SER A 1 85 ? 17.16169 52.80522 -1.03395 1.000 18.56940 85 SER A CA 1
ATOM 657 C C . SER A 1 85 ? 15.94867 53.65246 -0.63805 1.000 20.69323 85 SER A C 1
ATOM 658 O O . SER A 1 85 ? 15.62212 54.67795 -1.26971 1.000 19.17625 85 SER A O 1
ATOM 661 N N . LEU A 1 86 ? 15.32028 53.24822 0.45490 1.000 20.16202 86 LEU A N 1
ATOM 662 C CA . LEU A 1 86 ? 14.06193 53.85793 0.86795 1.000 17.33917 86 LEU A CA 1
ATOM 663 C C . LEU A 1 86 ? 14.24839 55.33529 1.18301 1.000 17.45176 86 LEU A C 1
ATOM 664 O O . LEU A 1 86 ? 15.26969 55.77259 1.71793 1.000 20.10168 86 LEU A O 1
ATOM 669 N N . LYS A 1 87 ? 13.21425 56.10018 0.86876 1.000 17.15964 87 LYS A N 1
ATOM 670 C CA . LYS A 1 87 ? 13.22194 57.52524 1.19268 1.000 17.90119 87 LYS A CA 1
ATOM 671 C C . LYS A 1 87 ? 11.87618 57.90805 1.81112 1.000 20.39907 87 LYS A C 1
ATOM 672 O O . LYS A 1 87 ? 10.88881 57.18880 1.71823 1.000 21.81147 87 LYS A O 1
ATOM 678 N N . ALA A 1 88 ? 11.83727 59.08578 2.44398 1.000 25.00672 88 ALA A N 1
ATOM 679 C CA . ALA A 1 88 ? 10.62383 59.43434 3.18939 1.000 20.73016 88 ALA A CA 1
ATOM 680 C C . ALA A 1 88 ? 9.38209 59.42959 2.32613 1.000 19.92366 88 ALA A C 1
ATOM 681 O O . ALA A 1 88 ? 8.31397 58.99879 2.78970 1.000 20.77654 88 ALA A O 1
ATOM 683 N N . ASP A 1 89 ? 9.49927 59.81021 1.04779 1.000 21.17501 89 ASP A N 1
ATOM 684 C CA . ASP A 1 89 ? 8.31368 59.83054 0.18807 1.000 22.37247 89 ASP A CA 1
ATOM 685 C C . ASP A 1 89 ? 7.85428 58.46113 -0.26757 1.000 21.93519 89 ASP A C 1
ATOM 686 O O . ASP A 1 89 ? 6.82386 58.34960 -0.95945 1.000 23.09868 89 ASP A O 1
ATOM 691 N N . ASP A 1 90 ? 8.54532 57.40357 0.14389 1.000 19.53369 90 ASP A N 1
ATOM 692 C CA . ASP A 1 90 ? 8.05367 56.05083 -0.02297 1.000 19.25553 90 ASP A CA 1
ATOM 693 C C . ASP A 1 90 ? 7.04412 55.68777 1.05198 1.000 17.82340 90 ASP A C 1
ATOM 694 O O . ASP A 1 90 ? 6.43040 54.61352 0.97732 1.000 17.22561 90 ASP A O 1
ATOM 699 N N . THR A 1 91 ? 6.89074 56.52533 2.07360 1.000 15.31223 91 THR A N 1
ATOM 700 C CA . THR A 1 91 ? 5.94459 56.22957 3.13460 1.000 16.05327 91 THR A CA 1
ATOM 701 C C . THR A 1 91 ? 4.53867 56.14684 2.55917 1.000 16.74769 91 THR A C 1
ATOM 702 O O . THR A 1 91 ? 4.07044 57.11070 1.92552 1.000 18.19401 91 THR A O 1
ATOM 706 N N . ALA A 1 92 ? 3.88975 54.99364 2.74717 1.000 15.41913 92 ALA A N 1
ATOM 707 C CA . ALA A 1 92 ? 2.62981 54.74800 2.05624 1.000 16.38008 92 ALA A CA 1
ATOM 708 C C . ALA A 1 92 ? 2.13293 53.37834 2.47121 1.000 12.92382 92 ALA A C 1
ATOM 709 O O . ALA A 1 92 ? 2.88550 52.54580 2.98196 1.000 15.47903 92 ALA A O 1
ATOM 711 N N . VAL A 1 93 ? 0.84348 53.15353 2.18862 1.000 14.04130 93 VAL A N 1
ATOM 712 C CA . VAL A 1 93 ? 0.29138 51.79318 2.21984 1.000 12.76345 93 VAL A CA 1
ATOM 713 C C . VAL A 1 93 ? 0.47886 51.22989 0.81912 1.000 16.37937 93 VAL A C 1
ATOM 714 O O . VAL A 1 93 ? 0.11337 51.89029 -0.16032 1.000 15.18166 93 VAL A O 1
ATOM 718 N N . TYR A 1 94 ? 1.01569 50.01822 0.72511 1.000 15.02144 94 TYR A N 1
ATOM 719 C CA . TYR A 1 94 ? 1.18184 49.31586 -0.54760 1.000 13.37764 94 TYR A CA 1
ATOM 720 C C . TYR A 1 94 ? 0.15334 48.19890 -0.57106 1.000 14.95674 94 TYR A C 1
ATOM 721 O O . TYR A 1 94 ? 0.15229 47.35429 0.32613 1.000 15.60427 94 TYR A O 1
ATOM 730 N N . PHE A 1 95 ? -0.68284 48.18696 -1.59527 1.000 14.62181 95 PHE A N 1
ATOM 731 C CA . PHE A 1 95 ? -1.65427 47.10566 -1.81235 1.000 14.15917 95 PHE A CA 1
ATOM 732 C C . PHE A 1 95 ? -1.17583 46.18259 -2.91691 1.000 14.98550 95 PHE A C 1
ATOM 733 O O . PHE A 1 95 ? -0.69715 46.63066 -3.95823 1.000 14.96102 95 PHE A O 1
ATOM 741 N N . CYS A 1 96 ? -1.42345 44.88864 -2.74311 1.000 14.22183 96 CYS A N 1
ATOM 742 C CA . CYS A 1 96 ? -1.41022 44.01330 -3.89981 1.000 14.55954 96 CYS A CA 1
ATOM 743 C C . CYS A 1 96 ? -2.86082 43.79268 -4.33727 1.000 13.64644 96 CYS A C 1
ATOM 744 O O . CYS A 1 96 ? -3.79869 43.85138 -3.52636 1.000 16.12816 96 CYS A O 1
ATOM 747 N N . ALA A 1 97 ? -3.05474 43.61084 -5.63817 1.000 14.36350 97 ALA A N 1
ATOM 748 C CA . ALA A 1 97 ? -4.41510 43.48879 -6.15122 1.000 14.23114 97 ALA A CA 1
ATOM 749 C C . ALA A 1 97 ? -4.38292 42.57818 -7.37043 1.000 15.60191 97 ALA A C 1
ATOM 750 O O . ALA A 1 97 ? -3.52686 42.72635 -8.24041 1.000 14.90325 97 ALA A O 1
ATOM 752 N N . ARG A 1 98 ? -5.33010 41.65988 -7.42753 1.000 16.22177 98 ARG A N 1
ATOM 753 C CA . ARG A 1 98 ? -5.33699 40.64538 -8.46876 1.000 15.51935 98 ARG A CA 1
ATOM 754 C C . ARG A 1 98 ? -5.97778 41.20913 -9.72939 1.000 18.96353 98 ARG A C 1
ATOM 755 O O . ARG A 1 98 ? -6.97675 41.92228 -9.64675 1.000 18.99435 98 ARG A O 1
ATOM 763 N N . GLY A 1 99 ? -5.42896 40.84306 -10.89203 1.000 17.06164 99 GLY A N 1
ATOM 764 C CA . GLY A 1 99 ? -6.12276 41.12263 -12.13950 1.000 16.95840 99 GLY A CA 1
ATOM 765 C C . GLY A 1 99 ? -5.82209 40.02942 -13.12341 1.000 16.68701 99 GLY A C 1
ATOM 766 O O . GLY A 1 99 ? -5.23465 39.01059 -12.75297 1.000 17.63067 99 GLY A O 1
ATOM 767 N N . GLY A 1 100 ? -6.18460 40.22886 -14.37950 1.000 16.03560 100 GLY A N 1
ATOM 768 C CA . GLY A 1 100 ? -5.90172 39.25783 -15.41804 1.000 17.36087 100 GLY A CA 1
ATOM 769 C C . GLY A 1 100 ? -4.60698 39.52312 -16.17149 1.000 19.03947 100 GLY A C 1
ATOM 770 O O . GLY A 1 100 ? -3.71112 40.22595 -15.69948 1.000 19.50141 100 GLY A O 1
ATOM 771 N N . PHE A 1 101 ? -4.49519 38.89993 -17.35523 1.000 16.28210 101 PHE A N 1
ATOM 772 C CA . PHE A 1 101 ? -3.30188 39.00849 -18.18411 1.000 16.73020 101 PHE A CA 1
ATOM 773 C C . PHE A 1 101 ? -3.51307 39.86511 -19.42794 1.000 17.46967 101 PHE A C 1
ATOM 774 O O . PHE A 1 101 ? -2.57922 40.02519 -20.23140 1.000 24.09616 101 PHE A O 1
ATOM 782 N N . GLY A 1 102 ? -4.72269 40.34542 -19.66801 1.000 16.42917 102 GLY A N 1
ATOM 783 C CA . GLY A 1 102 ? -4.95836 41.22293 -20.79817 1.000 18.94013 102 GLY A CA 1
ATOM 784 C C . GLY A 1 102 ? -5.90346 42.32329 -20.37149 1.000 19.58105 102 GLY A C 1
ATOM 785 O O . GLY A 1 102 ? -6.56969 42.21009 -19.33731 1.000 17.25675 102 GLY A O 1
ATOM 786 N N . SER A 1 103 ? -6.02375 43.33747 -21.22601 1.000 17.35474 103 SER A N 1
ATOM 787 C CA . SER A 1 103 ? -6.59544 44.60123 -20.75939 1.000 16.81139 103 SER A CA 1
ATOM 788 C C . SER A 1 103 ? -8.07468 44.47742 -20.38472 1.000 17.18617 103 SER A C 1
ATOM 789 O O . SER A 1 103 ? -8.53715 45.22522 -19.51856 1.000 17.05364 103 SER A O 1
ATOM 792 N N . SER A 1 104 ? -8.82430 43.55404 -20.99677 1.000 19.33499 104 SER A N 1
ATOM 793 C CA . SER A 1 104 ? -10.24043 43.42602 -20.65007 1.000 17.83626 104 SER A CA 1
ATOM 794 C C . SER A 1 104 ? -10.41614 42.75464 -19.30472 1.000 16.42938 104 SER A C 1
ATOM 795 O O . SER A 1 104 ? -11.57206 42.59479 -18.84670 1.000 19.06024 104 SER A O 1
ATOM 798 N N . TYR A 1 105 ? -9.29632 42.44901 -18.65513 1.000 15.55128 105 TYR A N 1
ATOM 799 C CA . TYR A 1 105 ? -9.28044 41.93007 -17.29819 1.000 16.47298 105 TYR A CA 1
ATOM 800 C C . TYR A 1 105 ? -8.29039 42.69910 -16.43948 1.000 17.51714 105 TYR A C 1
ATOM 801 O O . TYR A 1 105 ? -7.86738 42.18229 -15.41102 1.000 17.25853 105 TYR A O 1
ATOM 810 N N . TRP A 1 106 ? -7.94294 43.93561 -16.81178 1.000 14.72443 106 TRP A N 1
ATOM 811 C CA . TRP A 1 106 ? -6.95668 44.69600 -16.02014 1.000 15.93576 106 TRP A CA 1
ATOM 812 C C . TRP A 1 106 ? -7.64143 45.67428 -15.06716 1.000 19.43765 106 TRP A C 1
ATOM 813 O O . TRP A 1 106 ? -7.29540 46.84346 -14.94492 1.000 17.27977 106 TRP A O 1
ATOM 824 N N . TYR A 1 107 ? -8.64943 45.17804 -14.38815 1.000 21.05038 107 TYR A N 1
ATOM 825 C CA . TYR A 1 107 ? -9.30869 45.82926 -13.26908 1.000 18.68835 107 TYR A CA 1
ATOM 826 C C . TYR A 1 107 ? -9.13438 44.86505 -12.10460 1.000 17.79726 107 TYR A C 1
ATOM 827 O O . TYR A 1 107 ? -8.83864 43.64981 -12.32852 1.000 18.25404 107 TYR A O 1
ATOM 836 N N . PHE A 1 108 ? -9.25577 45.35902 -10.86488 1.000 17.44728 108 PHE A N 1
ATOM 837 C CA . PHE A 1 108 ? -8.72193 44.60221 -9.71853 1.000 16.80351 108 PHE A CA 1
ATOM 838 C C . PHE A 1 108 ? -9.86553 44.13611 -8.83547 1.000 16.65376 108 PHE A C 1
ATOM 839 O O . PHE A 1 108 ? -10.47362 44.93205 -8.10656 1.000 16.56272 108 PHE A O 1
ATOM 847 N N . ASP A 1 109 ? -10.13178 42.79474 -8.85890 1.000 19.32445 109 ASP A N 1
ATOM 848 C CA . ASP A 1 109 ? -11.28357 42.27961 -8.14193 1.000 16.64875 109 ASP A CA 1
ATOM 849 C C . ASP A 1 109 ? -11.00152 41.89916 -6.69736 1.000 18.23747 109 ASP A C 1
ATOM 850 O O . ASP A 1 109 ? -11.89338 42.04913 -5.84822 1.000 23.39391 109 ASP A O 1
ATOM 855 N N . VAL A 1 110 ? -9.77907 41.46365 -6.38350 1.000 15.27469 110 VAL A N 1
ATOM 856 C CA . VAL A 1 110 ? -9.43845 40.98871 -5.04591 1.000 17.78984 110 VAL A CA 1
ATOM 857 C C . VAL A 1 110 ? -8.20403 41.74087 -4.62090 1.000 15.99272 110 VAL A C 1
ATOM 858 O O . VAL A 1 110 ? -7.22987 41.83169 -5.37116 1.000 15.87858 110 VAL A O 1
ATOM 862 N N . TRP A 1 111 ? -8.25048 42.30185 -3.42325 1.000 18.56156 111 TRP A N 1
ATOM 863 C CA . TRP A 1 111 ? -7.17454 43.13630 -2.93579 1.000 17.98736 111 TRP A CA 1
ATOM 864 C C . TRP A 1 111 ? -6.64407 42.60423 -1.62581 1.000 17.66687 111 TRP A C 1
ATOM 865 O O . TRP A 1 111 ? -7.41733 42.15825 -0.76061 1.000 20.23865 111 TRP A O 1
ATOM 876 N N . GLY A 1 112 ? -5.32975 42.75956 -1.44177 1.000 16.86267 112 GLY A N 1
ATOM 877 C CA . GLY A 1 112 ? -4.78342 42.61619 -0.10317 1.000 15.33265 112 GLY A CA 1
ATOM 878 C C . GLY A 1 112 ? -5.25326 43.73705 0.82348 1.000 16.82196 112 GLY A C 1
ATOM 879 O O . GLY A 1 112 ? -5.78397 44.75895 0.37271 1.000 16.77524 112 GLY A O 1
ATOM 880 N N . GLN A 1 113 ? -4.97166 43.57305 2.12625 1.000 15.32883 113 GLN A N 1
ATOM 881 C CA . GLN A 1 113 ? -5.37702 44.58102 3.10203 1.000 17.77085 113 GLN A CA 1
ATOM 882 C C . GLN A 1 113 ? -4.45043 45.78190 3.11598 1.000 16.53809 113 GLN A C 1
ATOM 883 O O . GLN A 1 113 ? -4.72618 46.75448 3.84102 1.000 19.07775 113 GLN A O 1
ATOM 889 N N . GLY A 1 114 ? -3.32410 45.69776 2.42096 1.000 15.93492 114 GLY A N 1
ATOM 890 C CA . GLY A 1 114 ? -2.35283 46.79464 2.42492 1.000 16.86670 114 GLY A CA 1
ATOM 891 C C . GLY A 1 114 ? -1.30040 46.60738 3.50020 1.000 17.24170 114 GLY A C 1
ATOM 892 O O . GLY A 1 114 ? -1.54510 46.04018 4.56433 1.000 18.38898 114 GLY A O 1
ATOM 893 N N . SER A 1 115 ? -0.07655 47.06139 3.19080 1.000 15.77937 115 SER A N 1
ATOM 894 C CA . SER A 1 115 ? 1.05275 47.01899 4.11812 1.000 15.44694 115 SER A CA 1
ATOM 895 C C . SER A 1 115 ? 1.56143 48.44764 4.23088 1.000 19.23532 115 SER A C 1
ATOM 896 O O . SER A 1 115 ? 2.01010 49.01523 3.23403 1.000 15.89366 115 SER A O 1
ATOM 899 N N . LEU A 1 116 ? 1.54318 49.00157 5.44450 1.000 16.92597 116 LEU A N 1
ATOM 900 C CA . LEU A 1 116 ? 2.09125 50.33643 5.68422 1.000 18.27365 116 LEU A CA 1
ATOM 901 C C . LEU A 1 116 ? 3.60914 50.26178 5.82075 1.000 18.04373 116 LEU A C 1
ATOM 902 O O . LEU A 1 116 ? 4.12636 49.48472 6.63033 1.000 19.59837 116 LEU A O 1
ATOM 907 N N . VAL A 1 117 ? 4.32037 51.03988 4.99687 1.000 17.94668 117 VAL A N 1
ATOM 908 C CA . VAL A 1 117 ? 5.77069 51.17716 5.10906 1.000 16.45687 117 VAL A CA 1
ATOM 909 C C . VAL A 1 117 ? 6.00270 52.63179 5.45673 1.000 17.38037 117 VAL A C 1
ATOM 910 O O . VAL A 1 117 ? 5.57082 53.51915 4.72022 1.000 18.52859 117 VAL A O 1
ATOM 914 N N . THR A 1 118 ? 6.66799 52.87583 6.57401 1.000 16.04081 118 THR A N 1
ATOM 915 C CA . THR A 1 118 ? 7.02567 54.23093 7.00462 1.000 16.14628 118 THR A CA 1
ATOM 916 C C . THR A 1 118 ? 8.52963 54.36013 6.98019 1.000 17.57468 118 THR A C 1
ATOM 917 O O . THR A 1 118 ? 9.22618 53.50754 7.53412 1.000 21.08809 118 THR A O 1
ATOM 921 N N . VAL A 1 119 ? 9.03428 55.42321 6.35907 1.000 17.47202 119 VAL A N 1
ATOM 922 C CA . VAL A 1 119 ? 10.46918 55.63980 6.23355 1.000 17.02176 119 VAL A CA 1
ATOM 923 C C . VAL A 1 119 ? 10.80292 56.89895 7.00620 1.000 19.18122 119 VAL A C 1
ATOM 924 O O . VAL A 1 119 ? 10.29706 57.97170 6.67429 1.000 23.89343 119 VAL A O 1
ATOM 928 N N . SER A 1 120 ? 11.70290 56.79213 7.97381 1.000 18.92607 120 SER A N 1
ATOM 929 C CA . SER A 1 120 ? 12.06337 57.94348 8.80296 1.000 22.58012 120 SER A CA 1
ATOM 930 C C . SER A 1 120 ? 13.42505 57.72638 9.43042 1.000 24.85951 120 SER A C 1
ATOM 931 O O . SER A 1 120 ? 13.76425 56.60499 9.81623 1.000 25.61779 120 SER A O 1
ATOM 934 N N . SER A 1 121 ? 14.19042 58.79658 9.54988 1.000 25.56053 121 SER A N 1
ATOM 935 C CA . SER A 1 121 ? 15.40549 58.70674 10.31950 1.000 26.57879 121 SER A CA 1
ATOM 936 C C . SER A 1 121 ? 15.17123 58.95489 11.80249 1.000 32.94145 121 SER A C 1
ATOM 937 O O . SER A 1 121 ? 16.13765 58.94561 12.56725 1.000 35.50415 121 SER A O 1
ATOM 940 N N . ALA A 1 122 ? 13.92328 59.15108 12.23268 1.000 29.16619 122 ALA A N 1
ATOM 941 C CA . ALA A 1 122 ? 13.68443 59.45853 13.63472 1.000 28.20650 122 ALA A CA 1
ATOM 942 C C . ALA A 1 122 ? 13.88868 58.21978 14.50677 1.000 34.53824 122 ALA A C 1
ATOM 943 O O . ALA A 1 122 ? 13.71606 57.08293 14.06872 1.000 36.16111 122 ALA A O 1
ATOM 945 N N . SER A 1 123 ? 14.27668 58.45128 15.75367 1.000 36.30545 123 SER A N 1
ATOM 946 C CA . SER A 1 123 ? 14.32999 57.39509 16.75214 1.000 41.84741 123 SER A CA 1
ATOM 947 C C . SER A 1 123 ? 13.09894 57.48554 17.64394 1.000 39.54530 123 SER A C 1
ATOM 948 O O . SER A 1 123 ? 12.45061 58.52740 17.73434 1.000 34.98923 123 SER A O 1
ATOM 951 N N . THR A 1 124 ? 12.79479 56.38540 18.32382 1.000 41.03835 124 THR A N 1
ATOM 952 C CA . THR A 1 124 ? 11.67562 56.38512 19.25685 1.000 36.75742 124 THR A CA 1
ATOM 953 C C . THR A 1 124 ? 11.81912 57.50957 20.27977 1.000 36.19176 124 THR A C 1
ATOM 954 O O . THR A 1 124 ? 12.89483 57.71870 20.85040 1.000 40.94503 124 THR A O 1
ATOM 958 N N . LYS A 1 125 ? 10.72013 58.22807 20.51549 1.000 35.51419 125 LYS A N 1
ATOM 959 C CA . LYS A 1 125 ? 10.73860 59.35283 21.44306 1.000 33.90423 125 LYS A CA 1
ATOM 960 C C . LYS A 1 125 ? 9.32602 59.58259 21.95373 1.000 30.42513 125 LYS A C 1
ATOM 961 O O . LYS A 1 125 ? 8.39598 59.67944 21.16013 1.000 29.61542 125 LYS A O 1
ATOM 967 N N . GLY A 1 126 ? 9.16299 59.70295 23.26667 1.000 33.76982 126 GLY A N 1
ATOM 968 C CA . GLY A 1 126 ? 7.86081 59.99465 23.82161 1.000 31.97395 126 GLY A CA 1
ATOM 969 C C . GLY A 1 126 ? 7.53601 61.46965 23.70467 1.000 35.02656 126 GLY A C 1
ATOM 970 O O . GLY A 1 126 ? 8.43046 62.29752 23.58320 1.000 33.66375 126 GLY A O 1
ATOM 971 N N . PRO A 1 127 ? 6.25532 61.82127 23.72429 1.000 30.39160 127 PRO A N 1
ATOM 972 C CA . PRO A 1 127 ? 5.86085 63.22325 23.56254 1.000 28.27045 127 PRO A CA 1
ATOM 973 C C . PRO A 1 127 ? 6.11356 64.06330 24.80538 1.000 30.37729 127 PRO A C 1
ATOM 974 O O . PRO A 1 127 ? 6.19122 63.56561 25.92491 1.000 32.70371 127 PRO A O 1
ATOM 978 N N . SER A 1 128 ? 6.21145 65.37572 24.56394 1.000 29.21644 128 SER A N 1
ATOM 979 C CA . SER A 1 128 ? 6.01104 66.38611 25.59455 1.000 35.55603 128 SER A CA 1
ATOM 980 C C . SER A 1 128 ? 4.55087 66.80124 25.53981 1.000 31.92198 128 SER A C 1
ATOM 981 O O . SER A 1 128 ? 3.98255 66.92779 24.45301 1.000 33.46718 128 SER A O 1
ATOM 984 N N . VAL A 1 129 ? 3.93394 67.00819 26.70002 1.000 29.59376 129 VAL A N 1
ATOM 985 C CA . VAL A 1 129 ? 2.50495 67.30670 26.76096 1.000 29.91129 129 VAL A CA 1
ATOM 986 C C . VAL A 1 129 ? 2.32771 68.67319 27.41172 1.000 28.49163 129 VAL A C 1
ATOM 987 O O . VAL A 1 129 ? 2.78491 68.89622 28.53128 1.000 30.05523 129 VAL A O 1
ATOM 991 N N . PHE A 1 130 ? 1.69270 69.59369 26.69169 1.000 26.16838 130 PHE A N 1
ATOM 992 C CA . PHE A 1 130 ? 1.56050 70.95905 27.17875 1.000 27.10556 130 PHE A CA 1
ATOM 993 C C . PHE A 1 130 ? 0.09082 71.34022 27.23597 1.000 27.84311 130 PHE A C 1
ATOM 994 O O . PHE A 1 130 ? -0.68477 70.93009 26.36985 1.000 31.49463 130 PHE A O 1
ATOM 1002 N N . PRO A 1 131 ? -0.31724 72.15003 28.20715 1.000 28.64399 131 PRO A N 1
ATOM 1003 C CA . PRO A 1 131 ? -1.72769 72.53650 28.28876 1.000 29.57424 131 PRO A CA 1
ATOM 1004 C C . PRO A 1 131 ? -2.08792 73.58354 27.24333 1.000 28.33894 131 PRO A C 1
ATOM 1005 O O . PRO A 1 131 ? -1.30675 74.49009 26.94891 1.000 33.12681 131 PRO A O 1
ATOM 1009 N N . LEU A 1 132 ? -3.28258 73.43295 26.66742 1.000 25.42895 132 LEU A N 1
ATOM 1010 C CA . LEU A 1 132 ? -3.95886 74.49032 25.91426 1.000 24.27118 132 LEU A CA 1
ATOM 1011 C C . LEU A 1 132 ? -4.98527 75.06345 26.89106 1.000 27.79010 132 LEU A C 1
ATOM 1012 O O . LEU A 1 132 ? -6.08069 74.52723 27.06939 1.000 27.92103 132 LEU A O 1
ATOM 1017 N N . ALA A 1 133 ? -4.58593 76.10215 27.60354 1.000 33.23437 133 ALA A N 1
ATOM 1018 C CA . ALA A 1 133 ? -5.39641 76.49617 28.74535 1.000 34.36462 133 ALA A CA 1
ATOM 1019 C C . ALA A 1 133 ? -6.62195 77.29311 28.29596 1.000 34.12799 133 ALA A C 1
ATOM 1020 O O . ALA A 1 133 ? -6.54160 78.09009 27.35882 1.000 35.39285 133 ALA A O 1
ATOM 1022 N N . PRO A 1 134 ? -7.74546 77.16432 29.01593 1.000 33.23737 134 PRO A N 1
ATOM 1023 C CA . PRO A 1 134 ? -8.94696 77.88847 28.61415 1.000 33.35763 134 PRO A CA 1
ATOM 1024 C C . PRO A 1 134 ? -8.77108 79.37729 28.83929 1.000 42.87060 134 PRO A C 1
ATOM 1025 O O . PRO A 1 134 ? -8.20383 79.80769 29.85032 1.000 43.44238 134 PRO A O 1
ATOM 1029 N N . SER A 1 135 ? -9.25526 80.15134 27.86787 1.000 47.64067 135 SER A N 1
ATOM 1030 C CA . SER A 1 135 ? -9.14909 81.60669 27.90023 1.000 42.59027 135 SER A CA 1
ATOM 1031 C C . SER A 1 135 ? -9.84021 82.15820 29.13737 1.000 53.48957 135 SER A C 1
ATOM 1032 O O . SER A 1 135 ? -10.92261 81.70077 29.51679 1.000 60.09945 135 SER A O 1
ATOM 1035 N N . SER A 1 136 ? -9.20809 83.15707 29.76954 1.000 55.04506 136 SER A N 1
ATOM 1036 C CA . SER A 1 136 ? -9.86333 83.86167 30.86041 1.000 58.37949 136 SER A CA 1
ATOM 1037 C C . SER A 1 136 ? -11.03990 84.69794 30.37407 1.000 55.95467 136 SER A C 1
ATOM 1038 O O . SER A 1 136 ? -11.84971 85.14005 31.19590 1.000 59.76692 136 SER A O 1
ATOM 1041 N N . LYS A 1 137 ? -11.16147 84.89848 29.06268 1.000 65.67750 137 LYS A N 1
ATOM 1042 C CA . LYS A 1 137 ? -12.25477 85.66502 28.48565 1.000 65.00532 137 LYS A CA 1
ATOM 1043 C C . LYS A 1 137 ? -13.28540 84.72226 27.85983 1.000 58.97390 137 LYS A C 1
ATOM 1044 O O . LYS A 1 137 ? -14.49365 84.98450 27.92095 1.000 68.85221 137 LYS A O 1
ATOM 1046 N N . GLY A 1 142 ? -20.78741 81.22548 28.44921 1.000 58.79613 142 GLY A N 1
ATOM 1047 C CA . GLY A 1 142 ? -21.12635 80.32716 27.36024 1.000 49.96104 142 GLY A CA 1
ATOM 1048 C C . GLY A 1 142 ? -20.29722 79.04768 27.35422 1.000 47.34295 142 GLY A C 1
ATOM 1049 O O . GLY A 1 142 ? -20.34417 78.25393 28.31040 1.000 47.91947 142 GLY A O 1
ATOM 1050 N N . THR A 1 143 ? -19.53669 78.86893 26.27855 1.000 47.46926 143 THR A N 1
ATOM 1051 C CA . THR A 1 143 ? -18.74180 77.67291 26.04275 1.000 40.70178 143 THR A CA 1
ATOM 1052 C C . THR A 1 143 ? -17.25938 78.01766 25.98549 1.000 40.81555 143 THR A C 1
ATOM 1053 O O . THR A 1 143 ? -16.85373 78.93490 25.26915 1.000 41.93063 143 THR A O 1
ATOM 1057 N N . ALA A 1 144 ? -16.45415 77.27735 26.73785 1.000 37.20866 144 ALA A N 1
ATOM 1058 C CA . ALA A 1 144 ? -15.00685 77.40622 26.70376 1.000 35.06295 144 ALA A CA 1
ATOM 1059 C C . ALA A 1 144 ? -14.38089 76.22787 25.96480 1.000 32.19438 144 ALA A C 1
ATOM 1060 O O . ALA A 1 144 ? -14.98097 75.15974 25.84485 1.000 33.88592 144 ALA A O 1
ATOM 1062 N N . ALA A 1 145 ? -13.15657 76.43051 25.49538 1.000 30.11577 145 ALA A N 1
ATOM 1063 C CA . ALA A 1 145 ? -12.35992 75.36123 24.91525 1.000 27.67669 145 ALA A CA 1
ATOM 1064 C C . ALA A 1 145 ? -11.01182 75.23761 25.62228 1.000 27.14272 145 ALA A C 1
ATOM 1065 O O . ALA A 1 145 ? -10.43761 76.22613 26.07590 1.000 28.68587 145 ALA A O 1
ATOM 1067 N N . LEU A 1 146 ? -10.53241 74.00105 25.76679 1.000 26.19092 146 LEU A N 1
ATOM 1068 C CA . LEU A 1 146 ? -9.25598 73.74502 26.41977 1.000 26.02228 146 LEU A CA 1
ATOM 1069 C C . LEU A 1 146 ? -8.69091 72.47981 25.78171 1.000 26.72432 146 LEU A C 1
ATOM 1070 O O . LEU A 1 146 ? -9.38704 71.79753 25.03281 1.000 26.09309 146 LEU A O 1
ATOM 1075 N N . GLY A 1 147 ? -7.42470 72.17528 26.06317 1.000 24.16957 147 GLY A N 1
ATOM 1076 C CA . GLY A 1 147 ? -6.81413 71.09622 25.29875 1.000 25.03828 147 GLY A CA 1
ATOM 1077 C C . GLY A 1 147 ? -5.44580 70.72354 25.82899 1.000 27.77545 147 GLY A C 1
ATOM 1078 O O . GLY A 1 147 ? -4.96495 71.27693 26.82416 1.000 26.29131 147 GLY A O 1
ATOM 1079 N N . CYS A 1 148 ? -4.83173 69.73939 25.15254 1.000 24.49461 148 CYS A N 1
ATOM 1080 C CA . CYS A 1 148 ? -3.46600 69.33241 25.40968 1.000 28.11752 148 CYS A CA 1
ATOM 1081 C C . CYS A 1 148 ? -2.76554 69.24138 24.07260 1.000 25.03809 148 CYS A C 1
ATOM 1082 O O . CYS A 1 148 ? -3.29793 68.63569 23.13134 1.000 26.75759 148 CYS A O 1
ATOM 1085 N N . LEU A 1 149 ? -1.59571 69.85509 23.99482 1.000 23.86175 149 LEU A N 1
ATOM 1086 C CA . LEU A 1 149 ? -0.72884 69.73345 22.83507 1.000 23.42664 149 LEU A CA 1
ATOM 1087 C C . LEU A 1 149 ? 0.27294 68.61851 23.09920 1.000 24.01472 149 LEU A C 1
ATOM 1088 O O . LEU A 1 149 ? 1.00611 68.65389 24.09796 1.000 24.41065 149 LEU A O 1
ATOM 1093 N N . VAL A 1 150 ? 0.32174 67.64386 22.19256 1.000 22.27124 150 VAL A N 1
ATOM 1094 C CA . VAL A 1 150 ? 1.07816 66.42622 22.39263 1.000 24.64909 150 VAL A CA 1
ATOM 1095 C C . VAL A 1 150 ? 2.16212 66.47152 21.33637 1.000 28.30140 150 VAL A C 1
ATOM 1096 O O . VAL A 1 150 ? 1.91168 66.15639 20.16321 1.000 24.81539 150 VAL A O 1
ATOM 1100 N N . LYS A 1 151 ? 3.34184 66.95170 21.71864 1.000 24.30592 151 LYS A N 1
ATOM 1101 C CA . LYS A 1 151 ? 4.33132 67.37415 20.73535 1.000 24.53871 151 LYS A CA 1
ATOM 1102 C C . LYS A 1 151 ? 5.55286 66.45871 20.73203 1.000 24.98483 151 LYS A C 1
ATOM 1103 O O . LYS A 1 151 ? 6.03827 66.05369 21.79031 1.000 29.28797 151 LYS A O 1
ATOM 1109 N N . ASP A 1 152 ? 6.03784 66.16849 19.52592 1.000 24.39723 152 ASP A N 1
ATOM 1110 C CA . ASP A 1 152 ? 7.39141 65.69609 19.25589 1.000 25.35719 152 ASP A CA 1
ATOM 1111 C C . ASP A 1 152 ? 7.55603 64.25037 19.69416 1.000 23.92007 152 ASP A C 1
ATOM 1112 O O . ASP A 1 152 ? 8.38729 63.95971 20.56146 1.000 27.60864 152 ASP A O 1
ATOM 1117 N N . TYR A 1 153 ? 6.75395 63.35025 19.11977 1.000 24.15322 153 TYR A N 1
ATOM 1118 C CA . TYR A 1 153 ? 6.89101 61.93119 19.44248 1.000 24.22817 153 TYR A CA 1
ATOM 1119 C C . TYR A 1 153 ? 7.12896 61.12048 18.17879 1.000 25.49094 153 TYR A C 1
ATOM 1120 O O . TYR A 1 153 ? 6.88662 61.56652 17.05299 1.000 24.58731 153 TYR A O 1
ATOM 1129 N N . PHE A 1 154 ? 7.63512 59.91391 18.38811 1.000 25.33671 154 PHE A N 1
ATOM 1130 C CA . PHE A 1 154 ? 7.85377 59.01105 17.27822 1.000 26.24359 154 PHE A CA 1
ATOM 1131 C C . PHE A 1 154 ? 7.94958 57.59233 17.80778 1.000 26.45537 154 PHE A C 1
ATOM 1132 O O . PHE A 1 154 ? 8.58688 57.373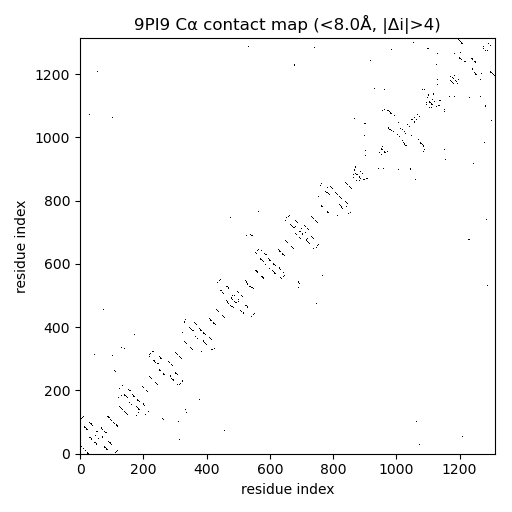41 18.84889 1.000 30.95884 154 PHE A O 1
ATOM 1140 N N . PRO A 1 155 ? 7.38062 56.58798 17.10251 1.000 26.80326 155 PRO A N 1
ATOM 1141 C CA . PRO A 1 155 ? 6.50151 56.67000 15.93755 1.000 25.91754 155 PRO A CA 1
ATOM 1142 C C . PRO A 1 155 ? 5.07699 56.91123 16.38274 1.000 28.06436 155 PRO A C 1
ATOM 1143 O O . PRO A 1 155 ? 4.79110 57.08733 17.57393 1.000 28.56587 155 PRO A O 1
ATOM 1147 N N . GLU A 1 156 ? 4.13930 56.89208 15.44407 1.000 26.69707 156 GLU A N 1
ATOM 1148 C CA . GLU A 1 156 ? 2.73756 56.87583 15.81165 1.000 27.85952 156 GLU A CA 1
ATOM 1149 C C . GLU A 1 156 ? 2.38927 55.50517 16.40170 1.000 32.63760 156 GLU A C 1
ATOM 1150 O O . GLU A 1 156 ? 3.08156 54.51918 16.15063 1.000 35.32702 156 GLU A O 1
ATOM 1156 N N . PRO A 1 157 ? 1.29545 55.40841 17.16556 1.000 28.18330 157 PRO A N 1
ATOM 1157 C CA . PRO A 1 157 ? 0.35238 56.44177 17.55105 1.000 28.46752 157 PRO A CA 1
ATOM 1158 C C . PRO A 1 157 ? 0.51430 56.87047 19.00108 1.000 33.33642 157 PRO A C 1
ATOM 1159 O O . PRO A 1 157 ? 1.21123 56.23055 19.77580 1.000 32.49997 157 PRO A O 1
ATOM 1163 N N . VAL A 1 158 ? -0.12599 57.96714 19.37236 1.000 35.77730 158 VAL A N 1
ATOM 1164 C CA . VAL A 1 158 ? -0.44996 58.26304 20.76135 1.000 35.07734 158 VAL A CA 1
ATOM 1165 C C . VAL A 1 158 ? -1.95492 58.11570 20.90316 1.000 41.94519 158 VAL A C 1
ATOM 1166 O O . VAL A 1 158 ? -2.70999 58.30886 19.94253 1.000 39.73332 158 VAL A O 1
ATOM 1170 N N . THR A 1 159 ? -2.39672 57.77176 22.10407 1.000 34.26792 159 THR A N 1
ATOM 1171 C CA . THR A 1 159 ? -3.80855 57.86744 22.43554 1.000 41.67819 159 THR A CA 1
ATOM 1172 C C . THR A 1 159 ? -4.00522 58.93566 23.49459 1.000 38.06424 159 THR A C 1
ATOM 1173 O O . THR A 1 159 ? -3.11363 59.20303 24.30031 1.000 31.88986 159 THR A O 1
ATOM 1177 N N . VAL A 1 160 ? -5.16623 59.57382 23.45695 1.000 33.30107 160 VAL A N 1
ATOM 1178 C CA . VAL A 1 160 ? -5.51219 60.62849 24.39657 1.000 31.48124 160 VAL A CA 1
ATOM 1179 C C . VAL A 1 160 ? -6.91223 60.35280 24.91118 1.000 32.72082 160 VAL A C 1
ATOM 1180 O O . VAL A 1 160 ? -7.82945 60.10483 24.12377 1.000 34.70767 160 VAL A O 1
ATOM 1184 N N . SER A 1 161 ? -7.08505 60.41365 26.22406 1.000 34.91668 161 SER A N 1
ATOM 1185 C CA . SER A 1 161 ? -8.40725 60.46113 26.81381 1.000 30.74537 161 SER A CA 1
ATOM 1186 C C . SER A 1 161 ? -8.45317 61.66422 27.74486 1.000 31.94933 161 SER A C 1
ATOM 1187 O O . SER A 1 161 ? -7.43683 62.32042 27.98847 1.000 33.68697 161 SER A O 1
ATOM 1190 N N . TRP A 1 162 ? -9.64718 61.96973 28.22635 1.000 34.15554 162 TRP A N 1
ATOM 1191 C CA . TRP A 1 162 ? -9.88114 63.04540 29.18152 1.000 31.35433 162 TRP A CA 1
ATOM 1192 C C . TRP A 1 162 ? -10.52934 62.50097 30.43917 1.000 38.18488 162 TRP A C 1
ATOM 1193 O O . TRP A 1 162 ? -11.45228 61.67767 30.36823 1.000 36.57468 162 TRP A O 1
ATOM 1204 N N . ASN A 1 163 ? -10.00459 62.94829 31.58179 1.000 36.84482 163 ASN A N 1
ATOM 1205 C CA . ASN A 1 163 ? -10.47704 62.55019 32.90585 1.000 39.23502 163 ASN A CA 1
ATOM 1206 C C . ASN A 1 163 ? -10.67197 61.03953 32.97573 1.000 45.36141 163 ASN A C 1
ATOM 1207 O O . ASN A 1 163 ? -11.71348 60.53268 33.39759 1.000 43.55599 163 ASN A O 1
ATOM 1212 N N . SER A 1 164 ? -9.65075 60.33060 32.48480 1.000 43.67877 164 SER A N 1
ATOM 1213 C CA . SER A 1 164 ? -9.56494 58.86791 32.52785 1.000 43.37297 164 SER A CA 1
ATOM 1214 C C . SER A 1 164 ? -10.68986 58.19278 31.74221 1.000 43.88634 164 SER A C 1
ATOM 1215 O O . SER A 1 164 ? -11.07216 57.05763 32.03455 1.000 47.99443 164 SER A O 1
ATOM 1218 N N . GLY A 1 165 ? -11.20886 58.86475 30.72269 1.000 46.14531 165 GLY A N 1
ATOM 1219 C CA . GLY A 1 165 ? -12.29680 58.34230 29.92986 1.000 46.85283 165 GLY A CA 1
ATOM 1220 C C . GLY A 1 165 ? -13.67736 58.80009 30.34974 1.000 48.32279 165 GLY A C 1
ATOM 1221 O O . GLY A 1 165 ? -14.64490 58.53791 29.62130 1.000 53.16123 165 GLY A O 1
ATOM 1222 N N . ALA A 1 166 ? -13.80392 59.49731 31.48283 1.000 42.91761 166 ALA A N 1
ATOM 1223 C CA . ALA A 1 166 ? -15.11267 60.00227 31.87988 1.000 45.73066 166 ALA A CA 1
ATOM 1224 C C . ALA A 1 166 ? -15.59234 61.14221 30.98132 1.000 45.04258 166 ALA A C 1
ATOM 1225 O O . ALA A 1 166 ? -16.80471 61.33951 30.84059 1.000 42.44429 166 ALA A O 1
ATOM 1227 N N . LEU A 1 167 ? -14.67776 61.90685 30.37537 1.000 38.48922 167 LEU A N 1
ATOM 1228 C CA . LEU A 1 167 ? -15.04939 63.04971 29.53875 1.000 39.56306 167 LEU A CA 1
ATOM 1229 C C . LEU A 1 167 ? -14.89102 62.66437 28.07269 1.000 38.77850 167 LEU A C 1
ATOM 1230 O O . LEU A 1 167 ? -13.76564 62.51497 27.57663 1.000 35.87048 167 LEU A O 1
ATOM 1235 N N . THR A 1 168 ? -16.01535 62.51226 27.37346 1.000 39.92223 168 THR A N 1
ATOM 1236 C CA . THR A 1 168 ? -15.98657 62.16709 25.95451 1.000 39.02274 168 THR A CA 1
ATOM 1237 C C . THR A 1 168 ? -16.73591 63.14040 25.05788 1.000 34.90011 168 THR A C 1
ATOM 1238 O O . THR A 1 168 ? -16.33335 63.31857 23.90266 1.000 39.42261 168 THR A O 1
ATOM 1242 N N . SER A 1 169 ? -17.80899 63.76021 25.54723 1.000 35.76237 169 SER A N 1
ATOM 1243 C CA . SER A 1 169 ? -18.61245 64.62769 24.70012 1.000 35.16169 169 SER A CA 1
ATOM 1244 C C . SER A 1 169 ? -17.81501 65.87481 24.38969 1.000 36.70464 169 SER A C 1
ATOM 1245 O O . SER A 1 169 ? -17.18156 66.45245 25.27495 1.000 33.62180 169 SER A O 1
ATOM 1248 N N . GLY A 1 170 ? -17.83267 66.27039 23.12408 1.000 32.71848 170 GLY A N 1
ATOM 1249 C CA . GLY A 1 170 ? -17.14968 67.48074 22.70313 1.000 32.89265 170 GLY A CA 1
ATOM 1250 C C . GLY A 1 170 ? -15.65011 67.37986 22.58837 1.000 36.68935 170 GLY A C 1
ATOM 1251 O O . GLY A 1 170 ? -15.00527 68.40015 22.29381 1.000 28.27414 170 GLY A O 1
ATOM 1252 N N . VAL A 1 171 ? -15.06767 66.19448 22.82332 1.000 29.90694 171 VAL A N 1
ATOM 1253 C CA . VAL A 1 171 ? -13.63882 65.98304 22.60913 1.000 24.99010 171 VAL A CA 1
ATOM 1254 C C . VAL A 1 171 ? -13.36052 65.82833 21.12432 1.000 25.86204 171 VAL A C 1
ATOM 1255 O O . VAL A 1 171 ? -14.05812 65.08604 20.42378 1.000 29.64563 171 VAL A O 1
ATOM 1259 N N . HIS A 1 172 ? -12.32771 66.51391 20.64426 1.000 22.57622 172 HIS A N 1
ATOM 1260 C CA . HIS A 1 172 ? -11.75399 66.24236 19.33185 1.000 22.60558 172 HIS A CA 1
ATOM 1261 C C . HIS A 1 172 ? -10.26444 66.00770 19.48292 1.000 22.99832 172 HIS A C 1
ATOM 1262 O O . HIS A 1 172 ? -9.52511 66.91412 19.85389 1.000 22.33403 172 HIS A O 1
ATOM 1269 N N . THR A 1 173 ? -9.81155 64.80397 19.16262 1.000 23.21639 173 THR A N 1
ATOM 1270 C CA . THR A 1 173 ? -8.38480 64.54845 19.08652 1.000 20.30395 173 THR A CA 1
ATOM 1271 C C . THR A 1 173 ? -8.02053 64.52297 17.61237 1.000 23.47950 173 THR A C 1
ATOM 1272 O O . THR A 1 173 ? -8.52973 63.68751 16.85525 1.000 25.06604 173 THR A O 1
ATOM 1276 N N . PHE A 1 174 ? -7.18576 65.46834 17.20256 1.000 20.93391 174 PHE A N 1
ATOM 1277 C CA . PHE A 1 174 ? -6.85554 65.63881 15.80202 1.000 19.33342 174 PHE A CA 1
ATOM 1278 C C . PHE A 1 174 ? -5.89883 64.56617 15.30841 1.000 21.88801 174 PHE A C 1
ATOM 1279 O O . PHE A 1 174 ? -5.07488 64.03760 16.06339 1.000 24.14983 174 PHE A O 1
ATOM 1287 N N . PRO A 1 175 ? -5.98175 64.24104 14.03352 1.000 21.20012 175 PRO A N 1
ATOM 1288 C CA . PRO A 1 175 ? -4.93280 63.43738 13.40872 1.000 21.94736 175 PRO A CA 1
ATOM 1289 C C . PRO A 1 175 ? -3.56983 64.09418 13.58734 1.000 19.78460 175 PRO A C 1
ATOM 1290 O O . PRO A 1 175 ? -3.42469 65.31847 13.52220 1.000 20.17926 175 PRO A O 1
ATOM 1294 N N . ALA A 1 176 ? -2.54942 63.26971 13.77841 1.000 21.76800 176 ALA A N 1
ATOM 1295 C CA . ALA A 1 176 ? -1.20653 63.79415 13.94848 1.000 21.02722 176 ALA A CA 1
ATOM 1296 C C . ALA A 1 176 ? -0.71921 64.40056 12.64424 1.000 22.80961 176 ALA A C 1
ATOM 1297 O O . ALA A 1 176 ? -1.13592 63.99206 11.55522 1.000 22.62576 176 ALA A O 1
ATOM 1299 N N . VAL A 1 177 ? 0.15342 65.38450 12.76702 1.000 21.05641 177 VAL A N 1
ATOM 1300 C CA . VAL A 1 177 ? 0.90488 65.92452 11.63626 1.000 20.39117 177 VAL A CA 1
ATOM 1301 C C . VAL A 1 177 ? 2.36099 65.53787 11.79745 1.000 23.79128 177 VAL A C 1
ATOM 1302 O O . VAL A 1 177 ? 2.90172 65.50645 12.91312 1.000 23.88726 177 VAL A O 1
ATOM 1306 N N . LEU A 1 178 ? 2.99099 65.23482 10.67214 1.000 20.85630 178 LEU A N 1
ATOM 1307 C CA . LEU A 1 178 ? 4.42795 65.01483 10.64976 1.000 21.36364 178 LEU A CA 1
ATOM 1308 C C . LEU A 1 178 ? 5.12623 66.36922 10.53650 1.000 23.10726 178 LEU A C 1
ATOM 1309 O O . LEU A 1 178 ? 4.89071 67.10647 9.56613 1.000 23.01751 178 LEU A O 1
ATOM 1314 N N . GLN A 1 179 ? 5.96701 66.69998 11.50527 1.000 24.46011 179 GLN A N 1
ATOM 1315 C CA . GLN A 1 179 ? 6.68294 67.96406 11.49183 1.000 32.02310 179 GLN A CA 1
ATOM 1316 C C . GLN A 1 179 ? 7.96058 67.83131 10.66555 1.000 31.86007 179 GLN A C 1
ATOM 1317 O O . GLN A 1 179 ? 8.39802 66.72641 10.32992 1.000 31.31818 179 GLN A O 1
ATOM 1323 N N . SER A 1 180 ? 8.54830 68.97870 10.31007 1.000 35.29388 180 SER A N 1
ATOM 1324 C CA . SER A 1 180 ? 9.77141 68.94609 9.50846 1.000 36.71938 180 SER A CA 1
ATOM 1325 C C . SER A 1 180 ? 10.94856 68.34026 10.26816 1.000 43.65910 180 SER A C 1
ATOM 1326 O O . SER A 1 180 ? 11.92022 67.90212 9.63973 1.000 45.75163 180 SER A O 1
ATOM 1329 N N . SER A 1 181 ? 10.87181 68.28024 11.60033 1.000 35.72386 181 SER A N 1
ATOM 1330 C CA . SER A 1 181 ? 11.86891 67.57566 12.39406 1.000 37.15061 181 SER A CA 1
ATOM 1331 C C . SER A 1 181 ? 11.78437 66.06703 12.23758 1.000 32.16784 181 SER A C 1
ATOM 1332 O O . SER A 1 181 ? 12.66465 65.36356 12.74872 1.000 36.68512 181 SER A O 1
ATOM 1335 N N . GLY A 1 182 ? 10.73805 65.55428 11.60293 1.000 35.05192 182 GLY A N 1
ATOM 1336 C CA . GLY A 1 182 ? 10.51615 64.11477 11.52763 1.000 33.37803 182 GLY A CA 1
ATOM 1337 C C . GLY A 1 182 ? 9.70110 63.55374 12.67634 1.000 30.96595 182 GLY A C 1
ATOM 1338 O O . GLY A 1 182 ? 9.40366 62.35034 12.67356 1.000 28.73175 182 GLY A O 1
ATOM 1339 N N . LEU A 1 183 ? 9.33453 64.38596 13.65343 1.000 27.31687 183 LEU A N 1
ATOM 1340 C CA . LEU A 1 183 ? 8.53925 63.96975 14.79903 1.000 23.45249 183 LEU A CA 1
ATOM 1341 C C . LEU A 1 183 ? 7.09042 64.36058 14.55940 1.000 26.43166 183 LEU A C 1
ATOM 1342 O O . LEU A 1 183 ? 6.79927 65.32853 13.84514 1.000 27.64565 183 LEU A O 1
ATOM 1347 N N . TYR A 1 184 ? 6.18617 63.57944 15.13255 1.000 23.96989 184 TYR A N 1
ATOM 1348 C CA . TYR A 1 184 ? 4.76451 63.83815 15.03838 1.000 21.11666 184 TYR A CA 1
ATOM 1349 C C . TYR A 1 184 ? 4.30197 64.74388 16.15878 1.000 23.60266 184 TYR A C 1
ATOM 1350 O O . TYR A 1 184 ? 4.94319 64.86285 17.20616 1.000 23.70875 184 TYR A O 1
ATOM 1359 N N . SER A 1 185 ? 3.18099 65.42007 15.91487 1.000 19.86862 185 SER A N 1
ATOM 1360 C CA . SER A 1 185 ? 2.55197 66.21521 16.96272 1.000 21.56185 185 SER A CA 1
ATOM 1361 C C . SER A 1 185 ? 1.04387 66.18622 16.72470 1.000 22.39720 185 SER A C 1
ATOM 1362 O O . SER A 1 185 ? 0.58606 66.06104 15.58322 1.000 24.08188 185 SER A O 1
ATOM 1365 N N . LEU A 1 186 ? 0.26300 66.24046 17.80049 1.000 21.97370 186 LEU A N 1
ATOM 1366 C CA . LEU A 1 186 ? -1.17112 66.43099 17.63490 1.000 23.72951 186 LEU A CA 1
ATOM 1367 C C . LEU A 1 186 ? -1.66313 67.23209 18.82121 1.000 25.85539 186 LEU A C 1
ATOM 1368 O O . LEU A 1 186 ? -0.93605 67.43754 19.79495 1.000 21.86909 186 LEU A O 1
ATOM 1373 N N . SER A 1 187 ? -2.92557 67.66590 18.73971 1.000 25.43810 187 SER A N 1
ATOM 1374 C CA . SER A 1 187 ? -3.62265 68.29885 19.85068 1.000 23.19749 187 SER A CA 1
ATOM 1375 C C . SER A 1 187 ? -4.90616 67.55007 20.07792 1.000 23.51350 187 SER A C 1
ATOM 1376 O O . SER A 1 187 ? -5.47876 66.98004 19.13649 1.000 23.63431 187 SER A O 1
ATOM 1379 N N . SER A 1 188 ? -5.35465 67.54239 21.33093 1.000 21.47491 188 SER A N 1
ATOM 1380 C CA . SER A 1 188 ? -6.67451 67.06659 21.67964 1.000 20.63075 188 SER A CA 1
ATOM 1381 C C . SER A 1 188 ? -7.38092 68.19793 22.40579 1.000 21.05171 188 SER A C 1
ATOM 1382 O O . SER A 1 188 ? -6.81159 68.80028 23.32731 1.000 25.79638 188 SER A O 1
ATOM 1385 N N . VAL A 1 189 ? -8.61104 68.51329 21.99378 1.000 22.45953 189 VAL A N 1
ATOM 1386 C CA . VAL A 1 189 ? -9.31819 69.64247 22.58725 1.000 21.52282 189 VAL A CA 1
ATOM 1387 C C . VAL A 1 189 ? -10.69242 69.17786 23.04002 1.000 23.63631 189 VAL A C 1
ATOM 1388 O O . VAL A 1 189 ? -11.18253 68.12147 22.62802 1.000 24.17262 189 VAL A O 1
ATOM 1392 N N . VAL A 1 190 ? -11.31356 69.97641 23.89286 1.000 22.45104 190 VAL A N 1
ATOM 1393 C CA . VAL A 1 190 ? -12.66910 69.70138 24.35203 1.000 24.89557 190 VAL A CA 1
ATOM 1394 C C . VAL A 1 190 ? -13.33036 71.03464 24.63760 1.000 27.89536 190 VAL A C 1
ATOM 1395 O O . VAL A 1 190 ? -12.67814 71.98888 25.08959 1.000 28.62514 190 VAL A O 1
ATOM 1399 N N . THR A 1 191 ? -14.61340 71.13545 24.30535 1.000 29.21446 191 THR A N 1
ATOM 1400 C CA . THR A 1 191 ? -15.37132 72.32078 24.66468 1.000 30.45292 191 THR A CA 1
ATOM 1401 C C . THR A 1 191 ? -16.23154 71.96646 25.86084 1.000 38.52057 191 THR A C 1
ATOM 1402 O O . THR A 1 191 ? -16.79353 70.86891 25.92682 1.000 35.92245 191 THR A O 1
ATOM 1406 N N . VAL A 1 192 ? -16.29893 72.88253 26.82050 1.000 35.18613 192 VAL A N 1
ATOM 1407 C CA . VAL A 1 192 ? -17.03350 72.66391 28.06855 1.000 40.47242 192 VAL A CA 1
ATOM 1408 C C . VAL A 1 192 ? -17.75546 73.94967 28.45116 1.000 39.19634 192 VAL A C 1
ATOM 1409 O O . VAL A 1 192 ? -17.43794 75.02957 27.93744 1.000 37.73533 192 VAL A O 1
ATOM 1413 N N . PRO A 1 193 ? -18.72418 73.86941 29.36422 1.000 39.85510 193 PRO A N 1
ATOM 1414 C CA . PRO A 1 193 ? -19.34480 75.11107 29.85187 1.000 38.40371 193 PRO A CA 1
ATOM 1415 C C . PRO A 1 193 ? -18.31075 75.99493 30.52947 1.000 44.34389 193 PRO A C 1
ATOM 1416 O O . PRO A 1 193 ? -17.51005 75.52519 31.34459 1.000 41.10394 193 PRO A O 1
ATOM 1420 N N . SER A 1 194 ? -18.34144 77.28976 30.18722 1.000 45.28961 194 SER A N 1
ATOM 1421 C CA . SER A 1 194 ? -17.50346 78.27430 30.86853 1.000 39.95591 194 SER A CA 1
ATOM 1422 C C . SER A 1 194 ? -17.64127 78.18915 32.38660 1.000 44.98298 194 SER A C 1
ATOM 1423 O O . SER A 1 194 ? -16.65039 78.32565 33.11590 1.000 45.46699 194 SER A O 1
ATOM 1426 N N . SER A 1 195 ? -18.86593 77.98143 32.88255 1.000 44.58118 195 SER A N 1
ATOM 1427 C CA . SER A 1 195 ? -19.09500 77.94637 34.32378 1.000 53.19802 195 SER A CA 1
ATOM 1428 C C . SER A 1 195 ? -18.42248 76.75534 34.99621 1.000 49.89622 195 SER A C 1
ATOM 1429 O O . SER A 1 195 ? -18.13527 76.82240 36.19757 1.000 56.11035 195 SER A O 1
ATOM 1432 N N . SER A 1 196 ? -18.15769 75.67465 34.25186 1.000 49.04882 196 SER A N 1
ATOM 1433 C CA . SER A 1 196 ? -17.49379 74.50857 34.82484 1.000 50.04515 196 SER A CA 1
ATOM 1434 C C . SER A 1 196 ? -16.01826 74.75805 35.10178 1.000 52.99154 196 SER A C 1
ATOM 1435 O O . SER A 1 196 ? -15.38981 73.95513 35.79763 1.000 49.66133 196 SER A O 1
ATOM 1438 N N . LEU A 1 197 ? -15.42901 75.80033 34.51960 1.000 46.18066 197 LEU A N 1
ATOM 1439 C CA . LEU A 1 197 ? -14.00770 76.02029 34.72994 1.000 45.22484 197 LEU A CA 1
ATOM 1440 C C . LEU A 1 197 ? -13.75654 76.29836 36.20715 1.000 48.28786 197 LEU A C 1
ATOM 1441 O O . LEU A 1 197 ? -14.54973 76.95900 36.87997 1.000 50.34008 197 LEU A O 1
ATOM 1446 N N . GLY A 1 198 ? -12.68865 75.72785 36.74257 1.000 57.60000 198 GLY A N 1
ATOM 1447 C CA . GLY A 1 198 ? -12.44957 75.93778 38.16256 1.000 55.45991 198 GLY A CA 1
ATOM 1448 C C . GLY A 1 198 ? -13.35115 75.21896 39.16120 1.000 57.23200 198 GLY A C 1
ATOM 1449 O O . GLY A 1 198 ? -12.99588 75.14651 40.33990 1.000 60.84851 198 GLY A O 1
ATOM 1450 N N . THR A 1 199 ? -14.52219 74.70955 38.74498 1.000 53.66640 199 THR A N 1
ATOM 1451 C CA . THR A 1 199 ? -15.27171 73.77168 39.57983 1.000 53.48245 199 THR A CA 1
ATOM 1452 C C . THR A 1 199 ? -15.20566 72.33740 39.07296 1.000 51.88960 199 THR A C 1
ATOM 1453 O O . THR A 1 199 ? -15.49334 71.41509 39.84052 1.000 58.31814 199 THR A O 1
ATOM 1457 N N . GLN A 1 200 ? -14.85004 72.12877 37.81164 1.000 51.77229 200 GLN A N 1
ATOM 1458 C CA . GLN A 1 200 ? -14.58651 70.79669 37.28316 1.000 46.96870 200 GLN A CA 1
ATOM 1459 C C . GLN A 1 200 ? -13.12538 70.72419 36.87097 1.000 49.66774 200 GLN A C 1
ATOM 1460 O O . GLN A 1 200 ? -12.62342 71.62385 36.18670 1.000 52.29970 200 GLN A O 1
ATOM 1466 N N . THR A 1 201 ? -12.43976 69.66568 37.29140 1.000 45.69703 201 THR A N 1
ATOM 1467 C CA . THR A 1 201 ? -11.04963 69.47399 36.90742 1.000 45.65374 201 THR A CA 1
ATOM 1468 C C . THR A 1 201 ? -10.96260 68.76678 35.55668 1.000 42.69486 201 THR A C 1
ATOM 1469 O O . THR A 1 201 ? -11.77921 67.89607 35.23938 1.000 48.77946 201 THR A O 1
ATOM 1473 N N . TYR A 1 202 ? -9.95224 69.13433 34.77470 1.000 38.68652 202 TYR A N 1
ATOM 1474 C CA . TYR A 1 202 ? -9.75932 68.58200 33.43516 1.000 35.85870 202 TYR A CA 1
ATOM 1475 C C . TYR A 1 202 ? -8.33675 68.07395 33.29987 1.000 43.36955 202 TYR A C 1
ATOM 1476 O O . TYR A 1 202 ? -7.38058 68.84194 33.46547 1.000 38.35854 202 TYR A O 1
ATOM 1485 N N . ILE A 1 203 ? -8.20239 66.78557 32.98696 1.000 38.10636 203 ILE A N 1
ATOM 1486 C CA . ILE A 1 203 ? -6.91360 66.11485 32.86810 1.000 41.67729 203 ILE A CA 1
ATOM 1487 C C . ILE A 1 203 ? -6.90262 65.32172 31.56858 1.000 32.71372 203 ILE A C 1
ATOM 1488 O O . ILE A 1 203 ? -7.79957 64.50833 31.32292 1.000 37.21288 203 ILE A O 1
ATOM 1493 N N . CYS A 1 204 ? -5.89182 65.53844 30.74790 1.000 30.97019 204 CYS A N 1
ATOM 1494 C CA . CYS A 1 204 ? -5.72150 64.72509 29.54408 1.000 35.29623 204 CYS A CA 1
ATOM 1495 C C . CYS A 1 204 ? -4.73045 63.62688 29.87166 1.000 39.72164 204 CYS A C 1
ATOM 1496 O O . CYS A 1 204 ? -3.71601 63.88210 30.52588 1.000 38.06337 204 CYS A O 1
ATOM 1499 N N . ASN A 1 205 ? -5.06649 62.39639 29.48158 1.000 33.55787 205 ASN A N 1
ATOM 1500 C CA . ASN A 1 205 ? -4.25961 61.21807 29.75391 1.000 35.39041 205 ASN A CA 1
ATOM 1501 C C . ASN A 1 205 ? -3.66790 60.80984 28.41199 1.000 32.58625 205 ASN A C 1
ATOM 1502 O O . ASN A 1 205 ? -4.41426 60.46091 27.49766 1.000 32.98132 205 ASN A O 1
ATOM 1507 N N . VAL A 1 206 ? -2.34522 60.86909 28.29760 1.000 34.30266 206 VAL A N 1
ATOM 1508 C CA . VAL A 1 206 ? -1.64605 60.67081 27.03250 1.000 30.09294 206 VAL A CA 1
ATOM 1509 C C . VAL A 1 206 ? -0.80360 59.41503 27.17682 1.000 31.51724 206 VAL A C 1
ATOM 1510 O O . VAL A 1 206 ? -0.06154 59.26881 28.15249 1.000 33.96759 206 VAL A O 1
ATOM 1514 N N . ASN A 1 207 ? -0.94354 58.49631 26.22767 1.000 31.04028 207 ASN A N 1
ATOM 1515 C CA . ASN A 1 207 ? -0.16215 57.27612 26.22687 1.000 32.61190 207 ASN A CA 1
ATOM 1516 C C . ASN A 1 207 ? 0.54249 57.14194 24.88759 1.000 34.65244 207 ASN A C 1
ATOM 1517 O O . ASN A 1 207 ? -0.08881 57.26238 23.83589 1.000 39.15451 207 ASN A O 1
ATOM 1522 N N . HIS A 1 208 ? 1.85354 56.90478 24.94390 1.000 35.42874 208 HIS A N 1
ATOM 1523 C CA . HIS A 1 208 ? 2.69581 56.61943 23.79015 1.000 33.88772 208 HIS A CA 1
ATOM 1524 C C . HIS A 1 208 ? 3.33455 55.26562 24.08103 1.000 32.61524 208 HIS A C 1
ATOM 1525 O O . HIS A 1 208 ? 4.36311 55.18092 24.76397 1.000 34.78052 208 HIS A O 1
ATOM 1532 N N . LYS A 1 209 ? 2.72228 54.21770 23.58717 1.000 33.74476 209 LYS A N 1
ATOM 1533 C CA . LYS A 1 209 ? 3.18490 52.87904 23.95141 1.000 36.95708 209 LYS A CA 1
ATOM 1534 C C . LYS A 1 209 ? 4.59848 52.58235 23.44367 1.000 38.46996 209 LYS A C 1
ATOM 1535 O O . LYS A 1 209 ? 5.36697 51.93984 24.15810 1.000 40.02246 209 LYS A O 1
ATOM 1541 N N . PRO A 1 210 ? 4.99077 53.03653 22.24111 1.000 41.70290 210 PRO A N 1
ATOM 1542 C CA . PRO A 1 210 ? 6.35787 52.74686 21.76014 1.000 39.71740 210 PRO A CA 1
ATOM 1543 C C . PRO A 1 210 ? 7.47095 53.18814 22.69546 1.000 38.57425 210 PRO A C 1
ATOM 1544 O O . PRO A 1 210 ? 8.46542 52.46225 22.84128 1.000 39.22102 210 PRO A O 1
ATOM 1548 N N . SER A 1 211 ? 7.33999 54.35191 23.33406 1.000 42.01583 211 SER A N 1
ATOM 1549 C CA . SER A 1 211 ? 8.31326 54.80423 24.32317 1.000 42.85333 211 SER A CA 1
ATOM 1550 C C . SER A 1 211 ? 7.88833 54.51189 25.74730 1.000 44.70440 211 SER A C 1
ATOM 1551 O O . SER A 1 211 ? 8.58562 54.93202 26.67544 1.000 45.18252 211 SER A O 1
ATOM 1554 N N . ASN A 1 212 ? 6.74870 53.84804 25.94695 1.000 39.71434 212 ASN A N 1
ATOM 1555 C CA . ASN A 1 212 ? 6.21434 53.62728 27.28834 1.000 42.62881 212 ASN A CA 1
ATOM 1556 C C . ASN A 1 212 ? 6.11852 54.95882 28.04989 1.000 41.98843 212 ASN A C 1
ATOM 1557 O O . ASN A 1 212 ? 6.53518 55.07561 29.21039 1.000 45.50363 212 ASN A O 1
ATOM 1562 N N . THR A 1 213 ? 5.59527 55.97569 27.36743 1.000 38.65182 213 THR A N 1
ATOM 1563 C CA . THR A 1 213 ? 5.38587 57.29237 27.95710 1.000 40.18627 213 THR A CA 1
ATOM 1564 C C . THR A 1 213 ? 3.92166 57.44143 28.34160 1.000 41.47289 213 THR A C 1
ATOM 1565 O O . THR A 1 213 ? 3.02536 57.25083 27.50777 1.000 40.05029 213 THR A O 1
ATOM 1569 N N . LYS A 1 214 ? 3.69105 57.79555 29.59801 1.000 39.97981 214 LYS A N 1
ATOM 1570 C CA . LYS A 1 214 ? 2.35669 57.94772 30.15417 1.000 40.82955 214 LYS A CA 1
ATOM 1571 C C . LYS A 1 214 ? 2.33626 59.26947 30.90389 1.000 40.79708 214 LYS A C 1
ATOM 1572 O O . LYS A 1 214 ? 3.08999 59.44415 31.86709 1.000 45.31920 214 LYS A O 1
ATOM 1578 N N . VAL A 1 215 ? 1.51676 60.21477 30.42680 1.000 38.23186 215 VAL A N 1
ATOM 1579 C CA . VAL A 1 215 ? 1.43522 61.55854 30.99274 1.000 43.19095 215 VAL A CA 1
ATOM 1580 C C . VAL A 1 215 ? -0.01610 61.87262 31.31475 1.000 41.01214 215 VAL A C 1
ATOM 1581 O O . VAL A 1 215 ? -0.89987 61.69167 30.47012 1.000 38.95723 215 VAL A O 1
ATOM 1585 N N . ASP A 1 216 ? -0.25415 62.37316 32.52493 1.000 44.61446 216 ASP A N 1
ATOM 1586 C CA . ASP A 1 216 ? -1.53005 62.96352 32.90133 1.000 46.15579 216 ASP A CA 1
ATOM 1587 C C . ASP A 1 216 ? -1.28989 64.44308 33.14818 1.000 41.69881 216 ASP A C 1
ATOM 1588 O O . ASP A 1 216 ? -0.54780 64.80838 34.06567 1.000 48.31986 216 ASP A O 1
ATOM 1593 N N . LYS A 1 217 ? -1.93046 65.28996 32.36225 1.000 39.22250 217 LYS A N 1
ATOM 1594 C CA . LYS A 1 217 ? -1.67992 66.72675 32.43605 1.000 45.06446 217 LYS A CA 1
ATOM 1595 C C . LYS A 1 217 ? -2.97530 67.44521 32.80657 1.000 40.28643 217 LYS A C 1
ATOM 1596 O O . LYS A 1 217 ? -3.93349 67.45322 32.02891 1.000 38.01216 217 LYS A O 1
ATOM 1602 N N . ARG A 1 218 ? -3.00914 68.02224 33.99866 1.000 43.68434 218 ARG A N 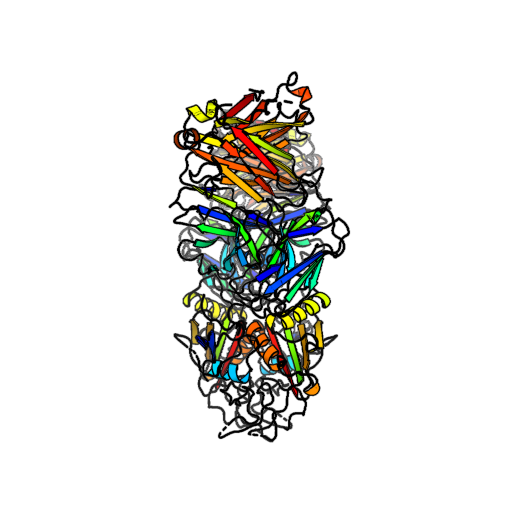1
ATOM 1603 C CA . ARG A 1 218 ? -4.12482 68.87257 34.38883 1.000 44.61956 218 ARG A CA 1
ATOM 1604 C C . ARG A 1 218 ? -4.07687 70.15487 33.56197 1.000 44.50222 218 ARG A C 1
ATOM 1605 O O . ARG A 1 218 ? -3.00634 70.74025 33.37973 1.000 44.14696 218 ARG A O 1
ATOM 1613 N N . VAL A 1 219 ? -5.22754 70.56997 33.04087 1.000 41.95887 219 VAL A N 1
ATOM 1614 C CA . VAL A 1 219 ? -5.33987 71.79173 32.24757 1.000 41.35166 219 VAL A CA 1
ATOM 1615 C C . VAL A 1 219 ? -6.20075 72.76768 33.03233 1.000 44.04506 219 VAL A C 1
ATOM 1616 O O . VAL A 1 219 ? -7.37219 72.49186 33.32176 1.000 44.05844 219 VAL A O 1
ATOM 1620 N N . GLU A 1 220 ? -5.61167 73.89358 33.40198 1.000 41.38123 220 GLU A N 1
ATOM 1621 C CA . GLU A 1 220 ? -6.27967 74.84408 34.26898 1.000 47.52242 220 GLU A CA 1
ATOM 1622 C C . GLU A 1 220 ? -6.21127 76.22451 33.64938 1.000 37.10298 220 GLU A C 1
ATOM 1623 O O . GLU A 1 220 ? -5.28927 76.51172 32.88433 1.000 40.55509 220 GLU A O 1
ATOM 1629 N N . PRO A 1 221 ? -7.15413 77.10821 33.97599 1.000 49.68600 221 PRO A N 1
ATOM 1630 C CA . PRO A 1 221 ? -6.97789 78.51974 33.61412 1.000 45.61605 221 PRO A CA 1
ATOM 1631 C C . PRO A 1 221 ? -5.65049 79.02189 34.16653 1.000 46.02492 221 PRO A C 1
ATOM 1632 O O . PRO A 1 221 ? -5.25013 78.65927 35.27226 1.000 52.28348 221 PRO A O 1
ATOM 1636 N N . LYS A 1 222 ? -4.92859 79.80356 33.36558 1.000 50.57269 222 LYS A N 1
ATOM 1637 C CA . LYS A 1 222 ? -3.64574 80.35922 33.81859 1.000 52.74015 222 LYS A CA 1
ATOM 1638 C C . LYS A 1 222 ? -3.86863 81.61431 34.65924 1.000 56.51347 222 LYS A C 1
ATOM 1639 O O . LYS A 1 222 ? -4.87707 82.29961 34.49570 1.000 60.94297 222 LYS A O 1
ATOM 1641 N N . ASP B 2 1 ? 1.18600 58.70591 -20.66839 1.000 28.66629 1 ASP B N 1
ATOM 1642 C CA . ASP B 2 1 ? 0.18568 57.94046 -19.92110 1.000 22.02926 1 ASP B CA 1
ATOM 1643 C C . ASP B 2 1 ? -1.18702 58.56076 -20.12587 1.000 27.25932 1 ASP B C 1
ATOM 1644 O O . ASP B 2 1 ? -1.31017 59.77386 -20.34254 1.000 28.30544 1 ASP B O 1
ATOM 1649 N N . ILE B 2 2 ? -2.22649 57.75489 -20.03858 1.000 20.13674 2 ILE B N 1
ATOM 1650 C CA . ILE B 2 2 ? -3.58041 58.27278 -20.14135 1.000 17.75378 2 ILE B CA 1
ATOM 1651 C C . ILE B 2 2 ? -3.94824 58.95406 -18.82668 1.000 21.99896 2 ILE B C 1
ATOM 1652 O O . ILE B 2 2 ? -3.93280 58.33355 -17.75820 1.000 23.25808 2 ILE B O 1
ATOM 1657 N N . GLN B 2 3 ? -4.23238 60.25646 -18.89101 1.000 21.72348 3 GL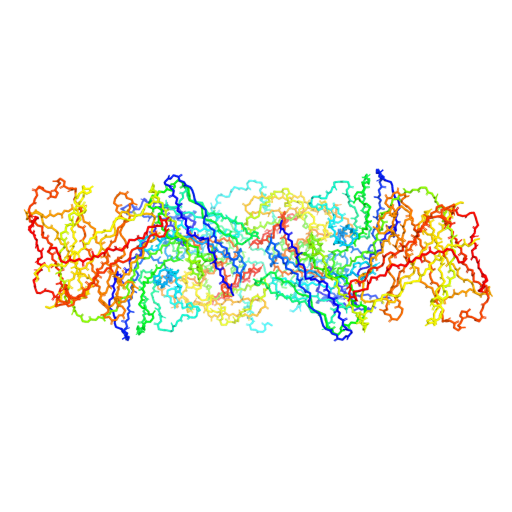N B N 1
ATOM 1658 C CA . GLN B 2 3 ? -4.61964 61.01606 -17.70756 1.000 24.07556 3 GLN B CA 1
ATOM 1659 C C . GLN B 2 3 ? -6.13303 60.94823 -17.54143 1.000 23.08916 3 GLN B C 1
ATOM 1660 O O . GLN B 2 3 ? -6.87417 61.11175 -18.50619 1.000 23.06371 3 GLN B O 1
ATOM 1666 N N . LEU B 2 4 ? -6.59011 60.73293 -16.32189 1.000 19.37174 4 LEU B N 1
ATOM 1667 C CA . LEU B 2 4 ? -8.01156 60.72661 -16.01636 1.000 17.79131 4 LEU B CA 1
ATOM 1668 C C . LEU B 2 4 ? -8.32535 61.95116 -15.19183 1.000 20.87488 4 LEU B C 1
ATOM 1669 O O . LEU B 2 4 ? -7.68843 62.17465 -14.16099 1.000 18.39681 4 LEU B O 1
ATOM 1674 N N . THR B 2 5 ? -9.27704 62.74290 -15.65168 1.000 16.51553 5 THR B N 1
ATOM 1675 C CA . THR B 2 5 ? -9.72597 63.95406 -14.92700 1.000 17.31632 5 THR B CA 1
ATOM 1676 C C . THR B 2 5 ? -11.04263 63.57812 -14.26391 1.000 18.54452 5 THR B C 1
ATOM 1677 O O . THR B 2 5 ? -12.08466 63.48929 -14.92530 1.000 19.45285 5 THR B O 1
ATOM 1681 N N . GLN B 2 6 ? -10.99248 63.33766 -12.95910 1.000 17.72495 6 GLN B N 1
ATOM 1682 C CA . GLN B 2 6 ? -12.14891 62.87333 -12.19522 1.000 17.27656 6 GLN B CA 1
ATOM 1683 C C . GLN B 2 6 ? -12.77137 64.05546 -11.47699 1.000 20.63927 6 GLN B C 1
ATOM 1684 O O . GLN B 2 6 ? -12.05796 64.82921 -10.83270 1.000 20.84008 6 GLN B O 1
ATOM 1690 N N . SER B 2 7 ? -14.08657 64.22251 -11.61560 1.000 17.50524 7 SER B N 1
ATOM 1691 C CA . SER B 2 7 ? -14.74831 65.39487 -11.04926 1.000 18.25227 7 SER B CA 1
ATOM 1692 C C . SER B 2 7 ? -16.06687 64.99233 -10.41161 1.000 22.55670 7 SER B C 1
ATOM 1693 O O . SER B 2 7 ? -16.72702 64.05598 -10.86872 1.000 22.18691 7 SER B O 1
ATOM 1696 N N . PRO B 2 8 ? -16.46912 65.66923 -9.35867 1.000 20.60457 8 PRO B N 1
ATOM 1697 C CA . PRO B 2 8 ? -15.74603 66.69509 -8.59708 1.000 18.73603 8 PRO B CA 1
ATOM 1698 C C . PRO B 2 8 ? -14.77128 66.03081 -7.63364 1.000 22.06099 8 PRO B C 1
ATOM 1699 O O . PRO B 2 8 ? -14.89091 64.83765 -7.35085 1.000 22.46612 8 PRO B O 1
ATOM 1703 N N . SER B 2 9 ? -13.84815 66.81023 -7.06257 1.000 19.68967 9 SER B N 1
ATOM 1704 C CA . SER B 2 9 ? -12.92488 66.20919 -6.10313 1.000 22.71546 9 SER B CA 1
ATOM 1705 C C . SER B 2 9 ? -13.64410 65.87304 -4.80600 1.000 19.73393 9 SER B C 1
ATOM 1706 O O . SER B 2 9 ? -13.20549 64.99262 -4.06749 1.000 18.37474 9 SER B O 1
ATOM 1709 N N . SER B 2 10 ? -14.72663 66.57020 -4.49295 1.000 21.14995 10 SER B N 1
ATOM 1710 C CA . SER B 2 10 ? -15.54003 66.19938 -3.34466 1.000 22.12632 10 SER B CA 1
ATOM 1711 C C . SER B 2 10 ? -16.96083 66.63392 -3.62471 1.000 22.86259 10 SER B C 1
ATOM 1712 O O . SER B 2 10 ? -17.21225 67.57105 -4.39155 1.000 22.78568 10 SER B O 1
ATOM 1715 N N . LEU B 2 11 ? -17.88359 65.96196 -2.96215 1.000 19.88660 11 LEU B N 1
ATOM 1716 C CA . LEU B 2 11 ? -19.25291 66.38400 -3.05449 1.000 22.47932 11 LEU B CA 1
ATOM 1717 C C . LEU B 2 11 ? -19.97859 66.01197 -1.78341 1.000 21.68661 11 LEU B C 1
ATOM 1718 O O . LEU B 2 11 ? -19.72268 64.97011 -1.16371 1.000 22.21388 11 LEU B O 1
ATOM 1723 N N . SER B 2 12 ? -20.90964 66.87259 -1.42240 1.000 21.77358 12 SER B N 1
ATOM 1724 C CA . SER B 2 12 ? -21.72982 66.66179 -0.25394 1.000 23.10963 12 SER B CA 1
ATOM 1725 C C . SER B 2 12 ? -23.13148 66.32258 -0.72654 1.000 31.78218 12 SER B C 1
ATOM 1726 O O . SER B 2 12 ? -23.70863 67.02407 -1.56803 1.000 29.14382 12 SER B O 1
ATOM 1729 N N . ALA B 2 13 ? -23.67241 65.24749 -0.18577 1.000 24.49290 13 ALA B N 1
ATOM 1730 C CA . ALA B 2 13 ? -24.99843 64.82069 -0.60626 1.000 26.94778 13 ALA B CA 1
ATOM 1731 C C . ALA B 2 13 ? -25.70904 64.22945 0.58916 1.000 24.59130 13 ALA B C 1
ATOM 1732 O O . ALA B 2 13 ? -25.08988 63.87318 1.59232 1.000 22.30109 13 ALA B O 1
ATOM 1734 N N . SER B 2 14 ? -27.02776 64.14823 0.48349 1.000 22.38831 14 SER B N 1
ATOM 1735 C CA . SER B 2 14 ? -27.88475 63.56345 1.50695 1.000 24.44862 14 SER B CA 1
ATOM 1736 C C . SER B 2 14 ? -28.25616 62.13503 1.10630 1.000 24.29591 14 SER B C 1
ATOM 1737 O O . SER B 2 14 ? -28.28731 61.79600 -0.07872 1.000 23.45640 14 SER B O 1
ATOM 1740 N N . VAL B 2 15 ? -28.51427 61.30238 2.11379 1.000 23.20757 15 VAL B N 1
ATOM 1741 C CA . VAL B 2 15 ? -29.13320 60.00147 1.84267 1.000 21.85811 15 VAL B CA 1
ATOM 1742 C C . VAL B 2 15 ? -30.35399 60.23995 0.96811 1.000 22.95724 15 VAL B C 1
ATOM 1743 O O . VAL B 2 15 ? -31.16089 61.13385 1.25175 1.000 24.39718 15 VAL B O 1
ATOM 1747 N N . GLY B 2 16 ? -30.47515 59.47843 -0.13378 1.000 22.50986 16 GLY B N 1
ATOM 1748 C CA . GLY B 2 16 ? -31.60413 59.66502 -1.02625 1.000 23.73552 16 GLY B CA 1
ATOM 1749 C C . GLY B 2 16 ? -31.24453 60.41559 -2.29054 1.000 27.24451 16 GLY B C 1
ATOM 1750 O O . GLY B 2 16 ? -32.03686 60.42480 -3.23934 1.000 25.89634 16 GLY B O 1
ATOM 1751 N N . ASP B 2 17 ? -30.09411 61.07823 -2.31303 1.000 22.62675 17 ASP B N 1
ATOM 1752 C CA . ASP B 2 17 ? -29.74110 61.89079 -3.45965 1.000 25.17770 17 ASP B CA 1
ATOM 1753 C C . ASP B 2 17 ? -29.19890 61.03297 -4.58268 1.000 23.14194 17 ASP B C 1
ATOM 1754 O O . ASP B 2 17 ? -28.52977 60.03122 -4.35695 1.000 23.16146 17 ASP B O 1
ATOM 1759 N N . ARG B 2 18 ? -29.49343 61.44158 -5.81034 1.000 24.35254 18 ARG B N 1
ATOM 1760 C CA . ARG B 2 18 ? -28.78667 60.88791 -6.95347 1.000 20.37789 18 ARG B CA 1
ATOM 1761 C C . ARG B 2 18 ? -27.43472 61.59799 -7.08223 1.000 24.77130 18 ARG B C 1
ATOM 1762 O O . ARG B 2 18 ? -27.38349 62.82921 -7.16009 1.000 28.58431 18 ARG B O 1
ATOM 1770 N N . VAL B 2 19 ? -26.36205 60.82983 -7.07789 1.000 20.94020 19 VAL B N 1
ATOM 1771 C CA . VAL B 2 19 ? -24.97839 61.31229 -7.10852 1.000 22.00356 19 VAL B CA 1
ATOM 1772 C C . VAL B 2 19 ? -24.34600 60.86511 -8.42908 1.000 30.54525 19 VAL B C 1
ATOM 1773 O O . VAL B 2 19 ? -24.41959 59.68924 -8.78417 1.000 23.95249 19 VAL B O 1
ATOM 1777 N N . SER B 2 20 ? -23.69373 61.77310 -9.13734 1.000 22.05223 20 SER B N 1
ATOM 1778 C CA . SER B 2 20 ? -22.97066 61.41340 -10.35283 1.000 20.11221 20 SER B CA 1
ATOM 1779 C C . SER B 2 20 ? -21.54407 61.93164 -10.26518 1.000 22.13355 20 SER B C 1
ATOM 1780 O O . SER B 2 20 ? -21.33953 63.10288 -9.91715 1.000 23.27971 20 SER B O 1
ATOM 1783 N N . ILE B 2 21 ? -20.59479 61.09154 -10.66517 1.000 17.73991 21 ILE B N 1
ATOM 1784 C CA . ILE B 2 21 ? -19.16334 61.36947 -10.62244 1.000 18.65803 21 ILE B CA 1
ATOM 1785 C C . ILE B 2 21 ? -18.64129 61.09405 -12.02160 1.000 19.68894 21 ILE B C 1
ATOM 1786 O O . ILE B 2 21 ? -18.99798 60.07725 -12.62749 1.000 19.17992 21 ILE B O 1
ATOM 1791 N N . THR B 2 22 ? -17.86467 62.01012 -12.57187 1.000 20.41604 22 THR B N 1
ATOM 1792 C CA . THR B 2 22 ? -17.42901 61.84257 -13.94289 1.000 18.50672 22 THR B CA 1
ATOM 1793 C C . THR B 2 22 ? -15.93844 61.60727 -14.02232 1.000 21.11446 22 THR B C 1
ATOM 1794 O O . THR B 2 22 ? -15.17867 61.99593 -13.13666 1.000 20.03464 22 THR B O 1
ATOM 1798 N N . CYS B 2 23 ? -15.53612 60.96874 -15.12551 1.000 17.83232 23 CYS B N 1
ATOM 1799 C CA . CYS B 2 23 ? -14.14500 60.62939 -15.36706 1.000 18.80589 23 CYS B CA 1
ATOM 1800 C C . CYS B 2 23 ? -13.89369 60.91766 -16.83120 1.000 25.63602 23 CYS B C 1
ATOM 1801 O O . CYS B 2 23 ? -14.56442 60.34748 -17.69121 1.000 24.58287 23 CYS B O 1
ATOM 1804 N N . LYS B 2 24 ? -12.99778 61.84069 -17.13080 1.000 19.09661 24 LYS B N 1
ATOM 1805 C CA . LYS B 2 24 ? -12.67704 62.17950 -18.50545 1.000 21.21681 24 LYS B CA 1
ATOM 1806 C C . LYS B 2 24 ? -11.27251 61.67572 -18.79278 1.000 22.26651 24 LYS B C 1
ATOM 1807 O O . LYS B 2 24 ? -10.32268 62.07080 -18.11422 1.000 22.38006 24 LYS B O 1
ATOM 1813 N N . ALA B 2 25 ? -11.14309 60.83991 -19.81253 1.000 20.49937 25 ALA B N 1
ATOM 1814 C CA . ALA B 2 25 ? -9.85967 60.31719 -20.23322 1.000 19.13830 25 ALA B CA 1
ATOM 1815 C C . ALA B 2 25 ? -9.22267 61.21529 -21.28375 1.000 19.79678 25 ALA B C 1
ATOM 1816 O O . ALA B 2 25 ? -9.89353 61.78489 -22.14902 1.000 22.59506 25 ALA B O 1
ATOM 1818 N N . SER B 2 26 ? -7.89719 61.31081 -21.22066 1.000 20.23045 26 SER B N 1
ATOM 1819 C CA . SER B 2 26 ? -7.18927 62.16715 -22.14654 1.000 22.14231 26 SER B CA 1
ATOM 1820 C C . SER B 2 26 ? -7.11812 61.59519 -23.56366 1.000 19.78295 26 SER B C 1
ATOM 1821 O O . SER B 2 26 ? -6.66281 62.28893 -24.46035 1.000 22.13289 26 SER B O 1
ATOM 1824 N N . GLN B 2 27 ? -7.54932 60.35109 -23.77996 1.000 22.10579 27 GLN B N 1
ATOM 1825 C CA . GLN B 2 27 ? -7.71104 59.85422 -25.14587 1.000 23.47419 27 GLN B CA 1
ATOM 1826 C C . GLN B 2 27 ? -8.77134 58.76937 -25.09571 1.000 20.44639 27 GLN B C 1
ATOM 1827 O O . GLN B 2 27 ? -9.19221 58.36453 -24.02182 1.000 20.43248 27 GLN B O 1
ATOM 1833 N N . ASP B 2 28 ? -9.20753 58.32452 -26.28667 1.000 23.31412 28 ASP B N 1
ATOM 1834 C CA . ASP B 2 28 ? -10.29235 57.34743 -26.37326 1.000 25.32366 28 ASP B CA 1
ATOM 1835 C C . ASP B 2 28 ? -9.88103 56.02617 -25.73104 1.000 23.26836 28 ASP B C 1
ATOM 1836 O O . ASP B 2 28 ? -8.86435 55.42820 -26.10896 1.000 24.38622 28 ASP B O 1
ATOM 1841 N N . VAL B 2 29 ? -10.68597 55.54200 -24.78363 1.000 19.75123 29 VAL B N 1
ATOM 1842 C CA . VAL B 2 29 ? -10.35034 54.30099 -24.08748 1.000 17.38292 29 VAL B CA 1
ATOM 1843 C C . VAL B 2 29 ? -11.44683 53.24853 -24.25299 1.000 17.77130 29 VAL B C 1
ATOM 1844 O O . VAL B 2 29 ? -11.59607 52.35316 -23.38944 1.000 18.28632 29 VAL B O 1
ATOM 1848 N N . SER B 2 30 ? -12.18675 53.33202 -25.34525 1.000 19.30202 30 SER B N 1
ATOM 1849 C CA . SER B 2 30 ? -13.21289 52.29810 -25.63119 1.000 20.42565 30 SER B CA 1
ATOM 1850 C C . SER B 2 30 ? -14.20303 52.34787 -24.46839 1.000 22.68608 30 SER B C 1
ATOM 1851 O O . SER B 2 30 ? -14.60660 53.45163 -24.05548 1.000 21.58595 30 SER B O 1
ATOM 1854 N N . ILE B 2 31 ? -14.62062 51.20932 -23.91975 1.000 20.25052 31 ILE B N 1
ATOM 1855 C CA . ILE B 2 31 ? -15.40528 51.20240 -22.69382 1.000 18.67536 31 ILE B CA 1
ATOM 1856 C C . ILE B 2 31 ? -14.58367 50.75365 -21.48018 1.000 18.60555 31 ILE B C 1
ATOM 1857 O O . ILE B 2 31 ? -15.15909 50.36851 -20.48861 1.000 16.67271 31 ILE B O 1
ATOM 1862 N N . ALA B 2 32 ? -13.24924 50.83922 -21.53133 1.000 16.05480 32 ALA B N 1
ATOM 1863 C CA . ALA B 2 32 ? -12.38987 50.18721 -20.52074 1.000 16.07053 32 ALA B CA 1
ATOM 1864 C C . ALA B 2 32 ? -12.12904 51.10526 -19.31825 1.000 16.66609 32 ALA B C 1
ATOM 1865 O O . ALA B 2 32 ? -11.01513 51.60187 -19.06988 1.000 17.50111 32 ALA B O 1
ATOM 1867 N N . VAL B 2 33 ? -13.18712 51.32178 -18.54128 1.000 16.42507 33 VAL B N 1
ATOM 1868 C CA . VAL B 2 33 ? -13.09763 52.14037 -17.33475 1.000 13.89763 33 VAL B CA 1
ATOM 1869 C C . VAL B 2 33 ? -13.73586 51.39759 -16.18031 1.000 16.71031 33 VAL B C 1
ATOM 1870 O O . VAL B 2 33 ? -14.85085 50.86269 -16.30045 1.000 17.00812 33 VAL B O 1
ATOM 1874 N N . ALA B 2 34 ? -13.00117 51.34252 -15.07336 1.000 14.64703 34 ALA B N 1
ATOM 1875 C CA . ALA B 2 34 ? -13.45633 50.73389 -13.84663 1.000 14.47695 34 ALA B CA 1
ATOM 1876 C C . ALA B 2 34 ? -13.61564 51.78596 -12.75816 1.000 14.19645 34 ALA B C 1
ATOM 1877 O O . ALA B 2 34 ? -13.01731 52.85923 -12.80291 1.000 15.99052 34 ALA B O 1
ATOM 1879 N N . TRP B 2 35 ? -14.48670 51.46364 -11.80772 1.000 14.75415 35 TRP B N 1
ATOM 1880 C CA . TRP B 2 35 ? -14.74496 52.34161 -10.67019 1.000 14.12359 35 TRP B CA 1
ATOM 1881 C C . TRP B 2 35 ? -14.59457 51.53859 -9.39496 1.000 14.42454 35 TRP B C 1
ATOM 1882 O O . TRP B 2 35 ? -15.06023 50.39567 -9.32228 1.000 15.63232 35 TRP B O 1
ATOM 1893 N N . TYR B 2 36 ? -13.99703 52.17890 -8.37822 1.000 14.62218 36 TYR B N 1
ATOM 1894 C CA . TYR B 2 36 ? -13.75758 51.57123 -7.07791 1.000 14.36508 36 TYR B CA 1
ATOM 1895 C C . TYR B 2 36 ? -14.30443 52.46122 -5.98308 1.000 15.08320 36 TYR B C 1
ATOM 1896 O O . TYR B 2 36 ? -14.33684 53.67416 -6.12373 1.000 15.71439 36 TYR B O 1
ATOM 1905 N N . GLN B 2 37 ? -14.64286 51.86044 -4.85507 1.000 14.69909 37 GLN B N 1
ATOM 1906 C CA . GLN B 2 37 ? -15.04138 52.58106 -3.65177 1.000 14.50045 37 GLN B CA 1
ATOM 1907 C C . GLN B 2 37 ? -13.99543 52.29640 -2.57223 1.000 14.55291 37 GLN B C 1
ATOM 1908 O O . GLN B 2 37 ? -13.56883 51.13820 -2.41820 1.000 17.32889 37 GLN B O 1
ATOM 1914 N N . GLN B 2 38 ? -13.62129 53.30019 -1.76994 1.000 14.31690 38 GLN B N 1
ATOM 1915 C CA . GLN B 2 38 ? -12.67858 53.02377 -0.68480 1.000 15.47198 38 GLN B CA 1
ATOM 1916 C C . GLN B 2 38 ? -13.10274 53.72013 0.60407 1.000 17.68841 38 GLN B C 1
ATOM 1917 O O . GLN B 2 38 ? -13.37026 54.92697 0.61309 1.000 16.82251 38 GLN B O 1
ATOM 1923 N N . LYS B 2 39 ? -13.15524 52.97734 1.71214 1.000 15.77280 39 LYS B N 1
ATOM 1924 C CA . LYS B 2 39 ? -13.41826 53.56760 3.02959 1.000 18.53237 39 LYS B CA 1
ATOM 1925 C C . LYS B 2 39 ? -12.13784 53.66257 3.82572 1.000 20.37063 39 LYS B C 1
ATOM 1926 O O . LYS B 2 39 ? -11.14316 53.02189 3.47244 1.000 18.92303 39 LYS B O 1
ATOM 1932 N N . PRO B 2 40 ? -12.12395 54.45152 4.89485 1.000 20.14457 40 PRO B N 1
ATOM 1933 C CA . PRO B 2 40 ? -10.86697 54.69040 5.61036 1.000 23.09330 40 PRO B CA 1
ATOM 1934 C C . PRO B 2 40 ? -10.24895 53.40789 6.13820 1.000 24.55260 40 PRO B C 1
ATOM 1935 O O . PRO B 2 40 ? -10.92269 52.59173 6.78419 1.000 23.78657 40 PRO B O 1
ATOM 1939 N N . GLY B 2 41 ? -8.94970 53.24701 5.86359 1.000 20.78349 41 GLY B N 1
ATOM 1940 C CA . GLY B 2 41 ? -8.19718 52.14808 6.44035 1.000 26.15988 41 GLY B CA 1
ATOM 1941 C C . GLY B 2 41 ? -8.39740 50.83702 5.73126 1.000 23.38921 41 GLY B C 1
ATOM 1942 O O . GLY B 2 41 ? -7.82801 49.83234 6.16891 1.000 26.14423 41 GLY B O 1
ATOM 1943 N N . LYS B 2 42 ? -9.20839 50.82373 4.68116 1.000 20.57075 42 LYS B N 1
ATOM 1944 C CA . LYS B 2 42 ? -9.58896 49.61540 3.94712 1.000 19.71358 42 LYS B CA 1
ATOM 1945 C C . LYS B 2 42 ? -9.04103 49.63035 2.52693 1.000 21.23971 42 LYS B C 1
ATOM 1946 O O . LYS B 2 42 ? -8.83486 50.68497 1.91446 1.000 18.81828 42 LYS B O 1
ATOM 1952 N N . ALA B 2 43 ? -8.89916 48.44037 1.92874 1.000 19.49766 43 ALA B N 1
ATOM 1953 C CA . ALA B 2 43 ? -8.60249 48.39403 0.50694 1.000 16.95211 43 ALA B CA 1
ATOM 1954 C C . ALA B 2 43 ? -9.79099 48.88138 -0.31741 1.000 14.12306 43 ALA B C 1
ATOM 1955 O O . ALA B 2 43 ? -10.94594 48.75046 0.12459 1.000 18.10495 43 ALA B O 1
ATOM 1957 N N . PRO B 2 44 ? -9.53960 49.39370 -1.51012 1.000 14.73174 44 PRO B N 1
ATOM 1958 C CA . PRO B 2 44 ? -10.63620 49.70588 -2.43600 1.000 14.73210 44 PRO B CA 1
ATOM 1959 C C . PRO B 2 44 ? -11.39637 48.43451 -2.81082 1.000 16.63083 44 PRO B C 1
ATOM 1960 O O . PRO B 2 44 ? -10.86155 47.32234 -2.74335 1.000 18.61156 44 PRO B O 1
ATOM 1964 N N . LYS B 2 45 ? -12.68279 48.63032 -3.13766 1.000 14.90137 45 LYS B N 1
ATOM 1965 C CA . LYS B 2 45 ? -13.58326 47.56315 -3.59341 1.000 14.84129 45 LYS B CA 1
ATOM 1966 C C . LYS B 2 45 ? -14.01109 47.88230 -5.01149 1.000 19.86456 45 LYS B C 1
ATOM 1967 O O . LYS B 2 45 ? -14.44573 48.98963 -5.30108 1.000 15.63112 45 LYS B O 1
ATOM 1973 N N . LEU B 2 46 ? -13.95153 46.89203 -5.89158 1.000 13.98368 46 LEU B N 1
ATOM 1974 C CA . LEU B 2 46 ? -14.37970 47.10104 -7.25773 1.000 12.80450 46 LEU B CA 1
ATOM 1975 C C . LEU B 2 46 ? -15.89114 47.20762 -7.34680 1.000 15.09760 46 LEU B C 1
ATOM 1976 O O . LEU B 2 46 ? -16.60667 46.37194 -6.79903 1.000 18.00489 46 LEU B O 1
ATOM 1981 N N . LEU B 2 47 ? -16.37201 48.23977 -8.05686 1.000 13.63569 47 LEU B N 1
ATOM 1982 C CA . LEU B 2 47 ? -17.80043 48.43042 -8.29253 1.000 14.14759 47 LEU B CA 1
ATOM 1983 C C . LEU B 2 47 ? -18.19803 48.05414 -9.70725 1.000 15.06206 47 LEU B C 1
ATOM 1984 O O . LEU B 2 47 ? -19.18226 47.33412 -9.91479 1.000 16.32072 47 LEU B O 1
ATOM 1989 N N . ILE B 2 48 ? -17.48055 48.61384 -10.68034 1.000 15.60414 48 ILE B N 1
ATOM 1990 C CA . ILE B 2 48 ? -17.86027 48.58106 -12.08977 1.000 16.95295 48 ILE B CA 1
ATOM 1991 C C . ILE B 2 48 ? -16.59877 48.34277 -12.88957 1.000 15.61028 48 ILE B C 1
ATOM 1992 O O . ILE B 2 48 ? -15.54514 48.87239 -12.53298 1.000 16.61342 48 ILE B O 1
ATOM 1997 N N . TYR B 2 49 ? -16.69987 47.57050 -13.97344 1.000 16.12729 49 TYR B N 1
ATOM 1998 C CA . TYR B 2 49 ? -15.61437 47.45085 -14.93972 1.000 15.85345 49 TYR B CA 1
ATOM 1999 C C . TYR B 2 49 ? -16.21339 47.58321 -16.33631 1.000 15.70863 49 TYR B C 1
ATOM 2000 O O . TYR B 2 49 ? -17.42482 47.44261 -16.53756 1.000 17.58929 49 TYR B O 1
ATOM 2009 N N . SER B 2 50 ? -15.34989 47.81198 -17.32442 1.000 16.85141 50 SER B N 1
ATOM 2010 C CA . SER B 2 50 ? -15.80761 47.97471 -18.71373 1.000 14.52761 50 SER B CA 1
ATOM 2011 C C . SER B 2 50 ? -16.98827 48.95392 -18.79817 1.000 15.84745 50 SER B C 1
ATOM 2012 O O . SER B 2 50 ? -17.96031 48.73449 -19.53393 1.000 16.50038 50 SER B O 1
ATOM 2015 N N . ALA B 2 51 ? -16.88939 50.01020 -17.98119 1.000 17.79863 51 ALA B N 1
ATOM 2016 C CA . ALA B 2 51 ? -17.70321 51.23068 -17.96118 1.000 14.58198 51 ALA B CA 1
ATOM 2017 C C . ALA B 2 51 ? -19.08963 51.02762 -17.36779 1.000 17.45562 51 ALA B C 1
ATOM 2018 O O . ALA B 2 51 ? -19.58898 51.93000 -16.67717 1.000 19.09956 51 ALA B O 1
ATOM 2020 N N . SER B 2 52 ? -19.70411 49.87225 -17.57502 1.000 16.95768 52 SER B N 1
ATOM 2021 C CA . SER B 2 52 ? -21.07110 49.67080 -17.09967 1.000 18.12708 52 SER B CA 1
ATOM 2022 C C . SER B 2 52 ? -21.33724 48.31747 -16.43917 1.000 18.08465 52 SER B C 1
ATOM 2023 O O . SER B 2 52 ? -22.49554 48.05560 -16.07002 1.000 19.70979 52 SER B O 1
ATOM 2026 N N . TYR B 2 53 ? -20.34688 47.43988 -16.31844 1.000 18.31453 53 TYR B N 1
ATOM 2027 C CA . TYR B 2 53 ? -20.61828 46.09477 -15.80762 1.000 17.16082 53 TYR B CA 1
ATOM 2028 C C . TYR B 2 53 ? -20.44904 46.10550 -14.29993 1.000 17.01591 53 TYR B C 1
ATOM 2029 O O . TYR B 2 53 ? -19.34914 46.39473 -13.80422 1.000 18.01318 53 TYR B O 1
ATOM 2038 N N . ARG B 2 54 ? -21.51476 45.74883 -13.57669 1.000 19.46949 54 ARG B N 1
ATOM 2039 C CA . ARG B 2 54 ? -21.38571 45.65850 -12.12065 1.000 19.62495 54 ARG B CA 1
ATOM 2040 C C . ARG B 2 54 ? -20.62339 44.40117 -11.73763 1.000 21.14335 54 ARG B C 1
ATOM 2041 O O . ARG B 2 54 ? -20.89667 43.30869 -12.23918 1.000 19.53903 54 ARG B O 1
ATOM 2049 N N . TYR B 2 55 ? -19.69649 44.54891 -10.81513 1.000 18.84679 55 TYR B N 1
ATOM 2050 C CA . TYR B 2 55 ? -19.00924 43.38920 -10.27767 1.000 17.92775 55 TYR B CA 1
ATOM 2051 C C . TYR B 2 55 ? -19.94353 42.59240 -9.35768 1.000 22.63859 55 TYR B C 1
ATOM 2052 O O . TYR B 2 55 ? -20.89545 43.12762 -8.77207 1.000 19.69390 55 TYR B O 1
ATOM 2061 N N . THR B 2 56 ? -19.66387 41.28600 -9.22684 1.000 21.58977 56 THR B N 1
ATOM 2062 C CA . THR B 2 56 ? -20.45466 40.41631 -8.36394 1.000 27.38318 56 THR B CA 1
ATOM 2063 C C . THR B 2 56 ? -20.73748 41.02787 -7.00474 1.000 21.46609 56 THR B C 1
ATOM 2064 O O . THR B 2 56 ? -19.82383 41.48246 -6.30526 1.000 25.48053 56 THR B O 1
ATOM 2068 N N . GLY B 2 57 ? -22.01963 41.02999 -6.61777 1.000 23.89692 57 GLY B N 1
ATOM 2069 C CA . GLY B 2 57 ? -22.39555 41.48386 -5.28633 1.000 22.30178 57 GLY B CA 1
ATOM 2070 C C . GLY B 2 57 ? -22.58713 42.98285 -5.13408 1.000 26.91279 57 GLY B C 1
ATOM 2071 O O . GLY B 2 57 ? -23.06773 43.42362 -4.08893 1.000 27.13233 57 GLY B O 1
ATOM 2072 N N . VAL B 2 58 ? -22.25385 43.76111 -6.14694 1.000 22.60831 58 VAL B N 1
ATOM 2073 C CA . VAL B 2 58 ? -22.39169 45.21946 -6.09028 1.000 21.27413 58 VAL B CA 1
ATOM 2074 C C . VAL B 2 58 ? -23.86818 45.57453 -6.23133 1.000 25.03679 58 VAL B C 1
ATOM 2075 O O . VAL B 2 58 ? -24.53054 45.06869 -7.15760 1.000 22.48024 58 VAL B O 1
ATOM 2079 N N . PRO B 2 59 ? -24.41781 46.38368 -5.31667 1.000 20.70679 59 PRO B N 1
ATOM 2080 C CA . PRO B 2 59 ? -25.84991 46.68228 -5.34855 1.000 22.45311 59 PRO B CA 1
ATOM 2081 C C . PRO B 2 59 ? -26.26812 47.44670 -6.59564 1.000 22.19576 59 PRO B C 1
ATOM 2082 O O . PRO B 2 59 ? -25.48415 48.19032 -7.21456 1.000 23.22582 59 PRO B O 1
ATOM 2086 N N . ASP B 2 60 ? -27.56055 47.28297 -6.90660 1.000 22.82423 60 ASP B N 1
ATOM 2087 C CA . ASP B 2 60 ? -28.15974 47.83700 -8.11721 1.000 24.64271 60 ASP B CA 1
ATOM 2088 C C . ASP B 2 60 ? -28.07146 49.34717 -8.18077 1.000 24.58338 60 ASP B C 1
ATOM 2089 O O . ASP B 2 60 ? -28.09498 49.91448 -9.27920 1.000 23.98764 60 ASP B O 1
ATOM 2094 N N . ARG B 2 61 ? -27.99079 50.02299 -7.03292 1.000 19.47598 61 ARG B N 1
ATOM 2095 C CA . ARG B 2 61 ? -27.96731 51.48679 -7.11509 1.000 21.68430 61 ARG B CA 1
ATOM 2096 C C . ARG B 2 61 ? -26.69248 52.03130 -7.73471 1.000 23.42377 61 ARG B C 1
ATOM 2097 O O . ARG B 2 61 ? -26.66867 53.21840 -8.09793 1.000 21.99097 61 ARG B O 1
ATOM 2105 N N . PHE B 2 62 ? -25.62611 51.23124 -7.83966 1.000 19.05067 62 PHE B N 1
ATOM 2106 C CA . PHE B 2 62 ? -24.40618 51.67892 -8.50862 1.000 17.67772 62 PHE B CA 1
ATOM 2107 C C . PHE B 2 62 ? -24.50779 51.30881 -9.97291 1.000 23.65905 62 PHE B C 1
ATOM 2108 O O . PHE B 2 62 ? -24.79870 50.15129 -10.31289 1.000 21.22010 62 PHE B O 1
ATOM 2116 N N . SER B 2 63 ? -24.24330 52.27400 -10.84236 1.000 20.22957 63 SER B N 1
ATOM 2117 C CA . SER B 2 63 ? -24.26126 51.96516 -12.26090 1.000 19.15002 63 SER B CA 1
ATOM 2118 C C . SER B 2 63 ? -23.20584 52.83236 -12.91913 1.000 20.34229 63 SER B C 1
ATOM 2119 O O . SER B 2 63 ? -22.77102 53.85300 -12.36676 1.000 20.27403 63 SER B O 1
ATOM 2122 N N . GLY B 2 64 ? -22.84001 52.44867 -14.12353 1.000 20.81450 64 GLY B N 1
ATOM 2123 C CA . GLY B 2 64 ? -21.79167 53.13257 -14.84640 1.000 17.63693 64 GLY B CA 1
ATOM 2124 C C . GLY B 2 64 ? -22.22607 53.30430 -16.28251 1.000 19.43091 64 GLY B C 1
ATOM 2125 O O . GLY B 2 64 ? -22.95236 52.46736 -16.84118 1.000 20.94246 64 GLY B O 1
ATOM 2126 N N . SER B 2 65 ? -21.76275 54.40573 -16.89524 1.000 20.71962 65 SER B N 1
ATOM 2127 C CA . SER B 2 65 ? -22.06855 54.62082 -18.30381 1.000 21.65599 65 SER B CA 1
ATOM 2128 C C . SER B 2 65 ? -20.89214 55.31748 -18.97400 1.000 18.83243 65 SER B C 1
ATOM 2129 O O . SER B 2 65 ? -19.99589 55.84574 -18.31066 1.000 20.27138 65 SER B O 1
ATOM 2132 N N . GLY B 2 66 ? -20.94257 55.37737 -20.30005 1.000 21.64520 66 GLY B N 1
ATOM 2133 C CA . GLY B 2 66 ? -19.91417 56.08721 -21.02568 1.000 24.04457 66 GLY B CA 1
ATOM 2134 C C . GLY B 2 66 ? -19.10147 55.22707 -21.96788 1.000 26.87531 66 GLY B C 1
ATOM 2135 O O . GLY B 2 66 ? -19.10754 53.98226 -21.92403 1.000 22.28442 66 GLY B O 1
ATOM 2136 N N . SER B 2 67 ? -18.40880 55.91166 -22.86180 1.000 25.57560 67 SER B N 1
ATOM 2137 C CA . SER B 2 67 ? -17.51360 55.29281 -23.82085 1.000 25.70409 67 SER B CA 1
ATOM 2138 C C . SER B 2 67 ? -16.68273 56.40352 -24.43366 1.000 31.54659 67 SER B C 1
ATOM 2139 O O . SER B 2 67 ? -17.08692 57.58183 -24.43945 1.000 29.17973 67 SER B O 1
ATOM 2142 N N . GLY B 2 68 ? -15.52431 56.01663 -24.95582 1.000 23.76446 68 GLY B N 1
ATOM 2143 C CA . GLY B 2 68 ? -14.65392 56.97797 -25.60622 1.000 27.94067 68 GLY B CA 1
ATOM 2144 C C . GLY B 2 68 ? -13.83845 57.73557 -24.58587 1.000 22.41010 68 GLY B C 1
ATOM 2145 O O . GLY B 2 68 ? -12.88011 57.20304 -24.03751 1.000 20.99125 68 GLY B O 1
ATOM 2146 N N . THR B 2 69 ? -14.19557 59.01040 -24.33540 1.000 22.95509 69 THR B N 1
ATOM 2147 C CA . THR B 2 69 ? -13.46535 59.76773 -23.32087 1.000 22.60965 69 THR B CA 1
ATOM 2148 C C . THR B 2 69 ? -14.25517 60.11866 -22.07473 1.000 24.28245 69 THR B C 1
ATOM 2149 O O . THR B 2 69 ? -13.63238 60.42462 -21.06413 1.000 27.42650 69 THR B O 1
ATOM 2153 N N . ASP B 2 70 ? -15.58433 60.08962 -22.09444 1.000 25.10642 70 ASP B N 1
ATOM 2154 C CA . ASP B 2 70 ? -16.35757 60.60153 -20.96181 1.000 23.09411 70 ASP B CA 1
ATOM 2155 C C . ASP B 2 70 ? -17.14548 59.48082 -20.28561 1.000 23.75283 70 ASP B C 1
ATOM 2156 O O . ASP B 2 70 ? -17.93554 58.77882 -20.93493 1.000 27.08231 70 ASP B O 1
ATOM 2161 N N . PHE B 2 71 ? -16.89950 59.29780 -19.00402 1.000 18.45700 71 PHE B N 1
ATOM 2162 C CA . PHE B 2 71 ? -17.50932 58.24548 -18.20285 1.000 18.77915 71 PHE B CA 1
ATOM 2163 C C . PHE B 2 71 ? -18.17389 58.80561 -16.96346 1.000 21.71845 71 PHE B C 1
ATOM 2164 O O . PHE B 2 71 ? -17.75638 59.83280 -16.42443 1.000 21.81478 71 PHE B O 1
ATOM 2172 N N . THR B 2 72 ? -19.19963 58.09659 -16.50165 1.000 18.57023 72 THR B N 1
ATOM 2173 C CA . THR B 2 72 ? -19.96140 58.54432 -15.33941 1.000 19.95071 72 THR B CA 1
ATOM 2174 C C . THR B 2 72 ? -20.28196 57.35665 -14.45386 1.000 20.42056 72 THR B C 1
ATOM 2175 O O . THR B 2 72 ? -20.78978 56.34069 -14.95130 1.000 21.67510 72 THR B O 1
ATOM 2179 N N . LEU B 2 73 ? -19.99398 57.49233 -13.16701 1.000 18.56412 73 LEU B N 1
ATOM 2180 C CA . LEU B 2 73 ? -20.50271 56.60147 -12.12073 1.000 17.17467 73 LEU B CA 1
ATOM 2181 C C . LEU B 2 73 ? -21.71961 57.25606 -11.47962 1.000 17.79926 73 LEU B C 1
ATOM 2182 O O . LEU B 2 73 ? -21.64869 58.42095 -11.04879 1.000 18.19090 73 LEU B O 1
ATOM 2187 N N . THR B 2 74 ? -22.83402 56.52251 -11.39873 1.000 18.81961 74 THR B N 1
ATOM 2188 C CA . THR B 2 74 ? -24.05254 57.05113 -10.81226 1.000 20.86453 74 THR B CA 1
ATOM 2189 C C . THR B 2 74 ? -24.44470 56.197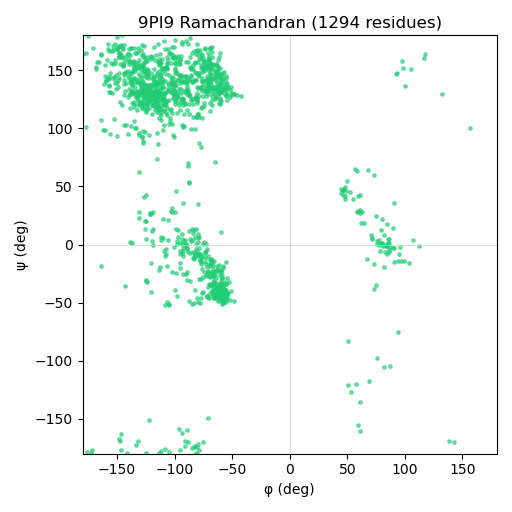74 -9.61551 1.000 24.27401 74 THR B C 1
ATOM 2190 O O . THR B 2 74 ? -24.46629 54.96601 -9.70904 1.000 20.94808 74 THR B O 1
ATOM 2194 N N . ILE B 2 75 ? -24.74592 56.84134 -8.49580 1.000 20.97990 75 ILE B N 1
ATOM 2195 C CA . ILE B 2 75 ? -25.40597 56.18754 -7.36954 1.000 19.66734 75 ILE B CA 1
ATOM 2196 C C . ILE B 2 75 ? -26.81830 56.71538 -7.39282 1.000 22.52955 75 ILE B C 1
ATOM 2197 O O . ILE B 2 75 ? -27.04739 57.91771 -7.21063 1.000 20.57026 75 ILE B O 1
ATOM 2202 N N . SER B 2 76 ? -27.78637 55.85183 -7.71757 1.000 19.18508 76 SER B N 1
ATOM 2203 C CA . SER B 2 76 ? -29.10916 56.36494 -8.03317 1.000 19.57328 76 SER B CA 1
ATOM 2204 C C . SER B 2 76 ? -29.81472 56.93245 -6.81149 1.000 21.24650 76 SER B C 1
ATOM 2205 O O . SER B 2 76 ? -30.59824 57.86919 -6.94359 1.000 23.07036 76 SER B O 1
ATOM 2208 N N . SER B 2 77 ? -29.48923 56.42535 -5.62115 1.000 22.06777 77 SER B N 1
ATOM 2209 C CA . SER B 2 77 ? -30.03836 56.89985 -4.35331 1.000 22.91151 77 SER B CA 1
ATOM 2210 C C . SER B 2 77 ? -28.97544 56.58358 -3.30837 1.000 23.88588 77 SER B C 1
ATOM 2211 O O . SER B 2 77 ? -28.73999 55.41620 -2.97791 1.000 20.66449 77 SER B O 1
ATOM 2214 N N . LEU B 2 78 ? -28.30289 57.61289 -2.82379 1.000 21.01852 78 LEU B N 1
ATOM 2215 C CA . LEU B 2 78 ? -27.20106 57.41321 -1.88785 1.000 18.95824 78 LEU B CA 1
ATOM 2216 C C . LEU B 2 78 ? -27.72107 56.83167 -0.58002 1.000 19.38899 78 LEU B C 1
ATOM 2217 O O . LEU B 2 78 ? -28.75077 57.26114 -0.04053 1.000 20.68761 78 LEU B O 1
ATOM 2222 N N . GLN B 2 79 ? -27.01293 55.82993 -0.06544 1.000 18.90717 79 GLN B N 1
ATOM 2223 C CA . GLN B 2 79 ? -27.39694 55.22525 1.18521 1.000 20.52582 79 GLN B CA 1
ATOM 2224 C C . GLN B 2 79 ? -26.34981 55.52658 2.24674 1.000 18.67008 79 GLN B C 1
ATOM 2225 O O . GLN B 2 79 ? -25.23522 55.92909 1.91849 1.000 21.64583 79 GLN B O 1
ATOM 2231 N N . PRO B 2 80 ? -26.68722 55.33622 3.52920 1.000 23.96782 80 PRO B N 1
ATOM 2232 C CA . PRO B 2 80 ? -25.73504 55.66586 4.60172 1.000 21.55741 80 PRO B CA 1
ATOM 2233 C C . PRO B 2 80 ? -24.39308 54.99780 4.45155 1.000 21.58454 80 PRO B C 1
ATOM 2234 O O . PRO B 2 80 ? -23.38075 55.57420 4.86180 1.000 26.71975 80 PRO B O 1
ATOM 2238 N N . GLU B 2 81 ? -24.32571 53.82328 3.83094 1.000 23.36083 81 GLU B N 1
ATOM 2239 C CA . GLU B 2 81 ? -23.04374 53.14518 3.70394 1.000 24.65536 81 GLU B CA 1
ATOM 2240 C C . GLU B 2 81 ? -22.20932 53.60905 2.52263 1.000 25.33201 81 GLU B C 1
ATOM 2241 O O . GLU B 2 81 ? -21.14031 53.05112 2.28502 1.000 23.20479 81 GLU B O 1
ATOM 2247 N N . ASP B 2 82 ? -22.65419 54.60950 1.76909 1.000 18.15913 82 ASP B N 1
ATOM 2248 C CA . ASP B 2 82 ? -22.00410 54.98323 0.52764 1.000 17.38756 82 ASP B CA 1
ATOM 2249 C C . ASP B 2 82 ? -21.09664 56.20738 0.66309 1.000 15.82430 82 ASP B C 1
ATOM 2250 O O . ASP B 2 82 ? -20.48901 56.59889 -0.32432 1.000 17.96729 82 ASP B O 1
ATOM 2255 N N . PHE B 2 83 ? -21.01290 56.82402 1.84360 1.000 18.84469 83 PHE B N 1
ATOM 2256 C CA . PHE B 2 83 ? -20.07071 57.93070 2.01382 1.000 19.92300 83 PHE B CA 1
ATOM 2257 C C . PHE B 2 83 ? -18.68089 57.32520 2.09837 1.000 20.41996 83 PHE B C 1
ATOM 2258 O O . PHE B 2 83 ? -18.42291 56.47785 2.95931 1.000 21.82128 83 PHE B O 1
ATOM 2266 N N . ALA B 2 84 ? -17.81744 57.70202 1.16093 1.000 16.37477 84 ALA B N 1
ATOM 2267 C CA . ALA B 2 84 ? -16.57615 57.01244 0.87111 1.000 16.79809 84 ALA B CA 1
ATOM 2268 C C . ALA B 2 84 ? -15.83735 57.82388 -0.17450 1.000 16.59297 84 ALA B C 1
ATOM 2269 O O . ALA B 2 84 ? -16.36044 58.84190 -0.63860 1.000 17.24865 84 ALA B O 1
ATOM 2271 N N . VAL B 2 85 ? -14.67701 57.37534 -0.57728 1.000 14.83001 85 VAL B N 1
ATOM 2272 C CA . VAL B 2 85 ? -13.95258 57.93536 -1.71895 1.000 15.49222 85 VAL B CA 1
ATOM 2273 C C . VAL B 2 85 ? -14.13628 57.00316 -2.90262 1.000 17.91729 85 VAL B C 1
ATOM 2274 O O . VAL B 2 85 ? -14.06555 55.77719 -2.76413 1.000 18.48366 85 VAL B O 1
ATOM 2278 N N . TYR B 2 86 ? -14.34482 57.56946 -4.08704 1.000 14.70055 86 TYR B N 1
ATOM 2279 C CA . TYR B 2 86 ? -14.53427 56.75924 -5.28896 1.000 14.26694 86 TYR B CA 1
ATOM 2280 C C . TYR B 2 86 ? -13.43167 57.09559 -6.27457 1.000 16.75929 86 TYR B C 1
ATOM 2281 O O . TYR B 2 86 ? -13.03197 58.25241 -6.39998 1.000 16.32494 86 TYR B O 1
ATOM 2290 N N . TYR B 2 87 ? -12.94598 56.07965 -6.99568 1.000 15.16421 87 TYR B N 1
ATOM 2291 C CA . TYR B 2 87 ? -11.87282 56.28406 -7.96683 1.000 14.37541 87 TYR B CA 1
ATOM 2292 C C . TYR B 2 87 ? -12.27011 55.65674 -9.27488 1.000 13.82660 87 TYR B C 1
ATOM 2293 O O . TYR B 2 87 ? -12.77766 54.52936 -9.28511 1.000 15.46950 87 TYR B O 1
ATOM 2302 N N . CYS B 2 88 ? -11.97578 56.34400 -10.37811 1.000 14.32403 88 CYS B N 1
ATOM 2303 C CA . CYS B 2 88 ? -12.01509 55.68533 -11.67850 1.000 14.78713 88 CYS B CA 1
ATOM 2304 C C . CYS B 2 88 ? -10.61999 55.19672 -12.04724 1.000 17.17574 88 CYS B C 1
ATOM 2305 O O . CYS B 2 88 ? -9.60315 55.63451 -11.49037 1.000 17.09529 88 CYS B O 1
ATOM 2308 N N . GLN B 2 89 ? -10.58887 54.27239 -13.01536 1.000 14.83941 89 GLN B N 1
ATOM 2309 C CA . GLN B 2 89 ? -9.32880 53.69474 -13.45302 1.000 14.06109 89 GLN B CA 1
ATOM 2310 C C . GLN B 2 89 ? -9.54211 53.34635 -14.90381 1.000 15.66836 89 GLN B C 1
ATOM 2311 O O . GLN B 2 89 ? -10.59362 52.82081 -15.24028 1.000 18.81820 89 GLN B O 1
ATOM 2317 N N . GLN B 2 90 ? -8.56404 53.58675 -15.75891 1.000 15.58304 90 GLN B N 1
ATOM 2318 C CA . GLN B 2 90 ? -8.70468 53.06500 -17.11374 1.000 15.92536 90 GLN B CA 1
ATOM 2319 C C . GLN B 2 90 ? -7.95532 51.74174 -17.21358 1.000 14.88619 90 GLN B C 1
ATOM 2320 O O . GLN B 2 90 ? -6.88796 51.54962 -16.60819 1.000 15.67097 90 GLN B O 1
ATOM 2326 N N . HIS B 2 91 ? -8.56377 50.80698 -17.94770 1.000 16.07943 91 HIS B N 1
ATOM 2327 C CA . HIS B 2 91 ? -7.94200 49.50452 -18.24590 1.000 14.81209 91 HIS B CA 1
ATOM 2328 C C . HIS B 2 91 ? -7.94365 49.25667 -19.73976 1.000 18.64587 91 HIS B C 1
ATOM 2329 O O . HIS B 2 91 ? -8.18409 48.13418 -20.23380 1.000 16.93554 91 HIS B O 1
ATOM 2336 N N . TYR B 2 92 ? -7.65401 50.32804 -20.48918 1.000 16.98532 92 TYR B N 1
ATOM 2337 C CA . TYR B 2 92 ? -7.53685 50.23285 -21.92762 1.000 17.23655 92 TYR B CA 1
ATOM 2338 C C . TYR B 2 92 ? -6.13974 49.79697 -22.33648 1.000 19.05678 92 TYR B C 1
ATOM 2339 O O . TYR B 2 92 ? -5.98920 48.89177 -23.16892 1.000 19.56570 92 TYR B O 1
ATOM 2348 N N . ILE B 2 93 ? -5.10191 50.48249 -21.81291 1.000 17.34923 93 ILE B N 1
ATOM 2349 C CA . ILE B 2 93 ? -3.71791 50.14821 -22.12534 1.000 17.13068 93 ILE B CA 1
ATOM 2350 C C . ILE B 2 93 ? -2.87308 50.27994 -20.86729 1.000 16.88221 93 ILE B C 1
ATOM 2351 O O . ILE B 2 93 ? -3.21678 50.98515 -19.91430 1.000 17.99631 93 ILE B O 1
ATOM 2356 N N . THR B 2 94 ? -1.73585 49.62863 -20.90471 1.000 21.11984 94 THR B N 1
ATOM 2357 C CA . THR B 2 94 ? -0.74189 49.86201 -19.87883 1.000 18.58890 94 THR B CA 1
ATOM 2358 C C . THR B 2 94 ? 0.05982 51.12458 -20.22506 1.000 21.95738 94 THR B C 1
ATOM 2359 O O . THR B 2 94 ? 0.25556 51.43964 -21.39850 1.000 24.94783 94 THR B O 1
ATOM 2363 N N . PRO B 2 95 ? 0.52238 51.86550 -19.23749 1.000 19.96852 95 PRO B N 1
ATOM 2364 C CA . PRO B 2 95 ? 0.31046 51.68984 -17.79425 1.000 18.97394 95 PRO B CA 1
ATOM 2365 C C . PRO B 2 95 ? -1.08094 52.01321 -17.36976 1.000 18.60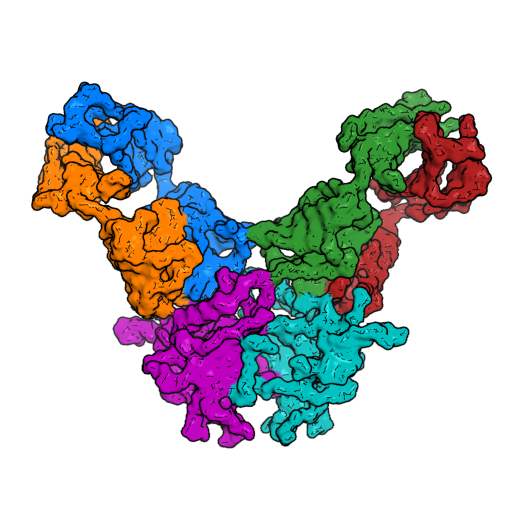343 95 PRO B C 1
ATOM 2366 O O . PRO B 2 95 ? -1.71741 52.94798 -17.88540 1.000 17.67571 95 PRO B O 1
ATOM 2370 N N . LEU B 2 96 ? -1.58765 51.21727 -16.42564 1.000 15.72140 96 LEU B N 1
ATOM 2371 C CA . LEU B 2 96 ? -2.90201 51.50298 -15.86388 1.000 13.86525 96 LEU B CA 1
ATOM 2372 C C . LEU B 2 96 ? -2.83675 52.75932 -15.02514 1.000 16.68196 96 LEU B C 1
ATOM 2373 O O . LEU B 2 96 ? -1.83896 53.00179 -14.32495 1.000 17.61813 96 LEU B O 1
ATOM 2378 N N . THR B 2 97 ? -3.88000 53.57499 -15.12709 1.000 17.24507 97 THR B N 1
ATOM 2379 C CA . THR B 2 97 ? -3.89970 54.83131 -14.39812 1.000 14.27871 97 THR B CA 1
ATOM 2380 C C . THR B 2 97 ? -5.24925 55.06457 -13.72686 1.000 14.87106 97 THR B C 1
ATOM 2381 O O . THR B 2 97 ? -6.30610 54.55653 -14.15632 1.000 15.93580 97 THR B O 1
ATOM 2385 N N . PHE B 2 98 ? -5.19809 55.90115 -12.69118 1.000 15.99851 98 PHE B N 1
ATOM 2386 C CA . PHE B 2 98 ? -6.35155 56.21528 -11.83958 1.000 18.60531 98 PHE B CA 1
ATOM 2387 C C . PHE B 2 98 ? -6.70422 57.68791 -11.91920 1.000 17.31074 98 PHE B C 1
ATOM 2388 O O . PHE B 2 98 ? -5.81554 58.55307 -12.07387 1.000 18.17711 98 PHE B O 1
ATOM 2396 N N . GLY B 2 99 ? -7.98850 57.98477 -11.71034 1.000 16.08882 99 GLY B N 1
ATOM 2397 C CA . GLY B 2 99 ? -8.39535 59.35112 -11.39508 1.000 15.02742 99 GLY B CA 1
ATOM 2398 C C . GLY B 2 99 ? -8.01440 59.71936 -9.97928 1.000 14.64734 99 GLY B C 1
ATOM 2399 O O . GLY B 2 99 ? -7.63227 58.85959 -9.17697 1.000 16.49150 99 GLY B O 1
ATOM 2400 N N . ALA B 2 100 ? -8.10687 61.03004 -9.64747 1.000 14.41280 100 ALA B N 1
ATOM 2401 C CA . ALA B 2 100 ? -7.58264 61.51624 -8.37271 1.000 16.70333 100 ALA B CA 1
ATOM 2402 C C . ALA B 2 100 ? -8.54035 61.25837 -7.20672 1.000 16.05895 100 ALA B C 1
ATOM 2403 O O . ALA B 2 100 ? -8.17226 61.52153 -6.05580 1.000 19.47216 100 ALA B O 1
ATOM 2405 N N . GLY B 2 101 ? -9.74216 60.75314 -7.47907 1.000 16.43705 101 GLY B N 1
ATOM 2406 C CA . GLY B 2 101 ? -10.68892 60.43429 -6.42151 1.000 16.20655 101 GLY B CA 1
ATOM 2407 C C . GLY B 2 101 ? -11.73843 61.51101 -6.18531 1.000 17.42744 101 GLY B C 1
ATOM 2408 O O . GLY B 2 101 ? -11.51676 62.72553 -6.39935 1.000 18.18975 101 GLY B O 1
ATOM 2409 N N . THR B 2 102 ? -12.89438 61.05418 -5.70323 1.000 16.96124 102 THR B N 1
ATOM 2410 C CA . THR B 2 102 ? -14.01092 61.91180 -5.31796 1.000 16.44274 102 THR B CA 1
ATOM 2411 C C . THR B 2 102 ? -14.43886 61.51580 -3.92671 1.000 18.03263 102 THR B C 1
ATOM 2412 O O . THR B 2 102 ? -14.90003 60.39246 -3.73390 1.000 18.07140 102 THR B O 1
ATOM 2416 N N . LYS B 2 103 ? -14.38262 62.44392 -2.97051 1.000 16.80105 103 LYS B N 1
ATOM 2417 C CA . LYS B 2 103 ? -14.84147 62.14640 -1.62256 1.000 15.18438 103 LYS B CA 1
ATOM 2418 C C . LYS B 2 103 ? -16.31918 62.51753 -1.54788 1.000 18.98679 103 LYS B C 1
ATOM 2419 O O . LYS B 2 103 ? -16.65620 63.68870 -1.74847 1.000 19.64094 103 LYS B O 1
ATOM 2425 N N . VAL B 2 104 ? -17.17273 61.55653 -1.22128 1.000 16.44506 104 VAL B N 1
ATOM 2426 C CA . VAL B 2 104 ? -18.61086 61.77539 -1.04106 1.000 18.16554 104 VAL B CA 1
ATOM 2427 C C . VAL B 2 104 ? -18.86817 61.92714 0.45440 1.000 18.84261 104 VAL B C 1
ATOM 2428 O O . VAL B 2 104 ? -18.67738 60.98543 1.24034 1.000 17.71130 104 VAL B O 1
ATOM 2432 N N . GLU B 2 105 ? -19.26702 63.13113 0.85388 1.000 18.51983 105 GLU B N 1
ATOM 2433 C CA . GLU B 2 105 ? -19.45519 63.48384 2.25019 1.000 20.83026 105 GLU B CA 1
ATOM 2434 C C . GLU B 2 105 ? -20.91646 63.82109 2.51971 1.000 18.85830 105 GLU B C 1
ATOM 2435 O O . GLU B 2 105 ? -21.70938 63.98452 1.59508 1.000 20.79053 105 GLU B O 1
ATOM 2441 N N . ILE B 2 106 ? -21.27829 63.81766 3.80769 1.000 21.59436 106 ILE B N 1
ATOM 2442 C CA . ILE B 2 106 ? -22.66636 63.96794 4.24708 1.000 24.17591 106 ILE B CA 1
ATOM 2443 C C . ILE B 2 106 ? -23.03581 65.44784 4.25670 1.000 24.15960 106 ILE B C 1
ATOM 2444 O O . ILE B 2 106 ? -22.40431 66.24157 4.95663 1.000 24.45629 106 ILE B O 1
ATOM 2449 N N . LYS B 2 107 ? -24.11591 65.80653 3.57250 1.000 23.19611 107 LYS B N 1
ATOM 2450 C CA . LYS B 2 107 ? -24.60042 67.19477 3.61376 1.000 23.10365 107 LYS B CA 1
ATOM 2451 C C . LYS B 2 107 ? -25.31738 67.47970 4.92366 1.000 27.18614 107 LYS B C 1
ATOM 2452 O O . LYS B 2 107 ? -26.01011 66.61871 5.45772 1.000 25.43203 107 LYS B O 1
ATOM 2458 N N . ARG B 2 108 ? -25.14516 68.70055 5.44401 1.000 23.70771 108 ARG B N 1
ATOM 2459 C CA . ARG B 2 108 ? -25.93194 69.18839 6.56959 1.000 27.51170 108 ARG B CA 1
ATOM 2460 C C . ARG B 2 108 ? -26.03465 70.69466 6.40052 1.000 30.55074 108 ARG B C 1
ATOM 2461 O O . ARG B 2 108 ? -25.47165 71.26241 5.46167 1.000 26.29328 108 ARG B O 1
ATOM 2469 N N . THR B 2 109 ? -26.74501 71.32903 7.31396 1.000 24.15764 109 THR B N 1
ATOM 2470 C CA . THR B 2 109 ? -26.82511 72.79329 7.23882 1.000 22.88257 109 THR B CA 1
ATOM 2471 C C . THR B 2 109 ? -25.49658 73.46558 7.57218 1.000 24.02909 109 THR B C 1
ATOM 2472 O O . THR B 2 109 ? -24.64453 72.94073 8.28378 1.000 21.77477 109 THR B O 1
ATOM 2476 N N . VAL B 2 110 ? -25.33690 74.68145 7.05587 1.000 23.26980 110 VAL B N 1
ATOM 2477 C CA . VAL B 2 110 ? -24.12321 75.43417 7.34297 1.000 24.37547 110 VAL B CA 1
ATOM 2478 C C . VAL B 2 110 ? -24.02725 75.68786 8.84078 1.000 22.54095 110 VAL B C 1
ATOM 2479 O O . VAL B 2 110 ? -25.02886 75.96264 9.51324 1.000 24.02926 110 VAL B O 1
ATOM 2483 N N . ALA B 2 111 ? -22.82044 75.52269 9.37689 1.000 22.21327 111 ALA B N 1
ATOM 2484 C CA . ALA B 2 111 ? -22.51906 75.80154 10.77718 1.000 21.92846 111 ALA B CA 1
ATOM 2485 C C . ALA B 2 111 ? -21.20502 76.55755 10.84305 1.000 20.31468 111 ALA B C 1
ATOM 2486 O O . ALA B 2 111 ? -20.16881 76.05174 10.40558 1.000 20.34077 111 ALA B O 1
ATOM 2488 N N . ALA B 2 112 ? -21.24048 77.78758 11.36254 1.000 21.80553 112 ALA B N 1
ATOM 2489 C CA . ALA B 2 112 ? -20.00924 78.52434 11.51110 1.000 21.08377 112 ALA B CA 1
ATOM 2490 C C . ALA B 2 112 ? -19.14728 77.88805 12.58941 1.000 19.43986 112 ALA B C 1
ATOM 2491 O O . ALA B 2 112 ? -19.67385 77.39403 13.59143 1.000 22.08416 112 ALA B O 1
ATOM 2493 N N . PRO B 2 113 ? -17.82284 77.95399 12.44666 1.000 21.86748 113 PRO B N 1
ATOM 2494 C CA . PRO B 2 113 ? -16.92813 77.51041 13.53735 1.000 20.43885 113 PRO B CA 1
ATOM 2495 C C . PRO B 2 113 ? -16.97133 78.42544 14.75305 1.000 27.48820 113 PRO B C 1
ATOM 2496 O O . PRO B 2 113 ? -17.14184 79.64870 14.63669 1.000 26.91425 113 PRO B O 1
ATOM 2500 N N . SER B 2 114 ? -16.87663 77.81614 15.93598 1.000 22.92838 114 SER B N 1
ATOM 2501 C CA . SER B 2 114 ? -16.42036 78.54290 17.12147 1.000 21.54835 114 SER B CA 1
ATOM 2502 C C . SER B 2 114 ? -14.90884 78.59928 17.04429 1.000 24.91731 114 SER B C 1
ATOM 2503 O O . SER B 2 114 ? -14.26919 77.59044 16.74537 1.000 22.11776 114 SER B O 1
ATOM 2506 N N . VAL B 2 115 ? -14.32681 79.76372 17.31769 1.000 20.30294 115 VAL B N 1
ATOM 2507 C CA . VAL B 2 115 ? -12.88958 79.94255 17.11001 1.000 20.32227 115 VAL B CA 1
ATOM 2508 C C . VAL B 2 115 ? -12.22569 80.28428 18.44280 1.000 20.38727 115 VAL B C 1
ATOM 2509 O O . VAL B 2 115 ? -12.72584 81.12107 19.20919 1.000 20.67697 115 VAL B O 1
ATOM 2513 N N . PHE B 2 116 ? -11.07958 79.65077 18.69731 1.000 19.24450 116 PHE B N 1
ATOM 2514 C CA . PHE B 2 116 ? -10.35612 79.79478 19.94557 1.000 19.89726 116 PHE B CA 1
ATOM 2515 C C . PHE B 2 116 ? -8.88025 79.89183 19.61480 1.000 19.61106 116 PHE B C 1
ATOM 2516 O O . PHE B 2 116 ? -8.40625 79.17015 18.74517 1.000 23.06504 116 PHE B O 1
ATOM 2524 N N . ILE B 2 117 ? -8.14664 80.75784 20.31200 1.000 20.72308 117 ILE B N 1
ATOM 2525 C CA . ILE B 2 117 ? -6.69261 80.83063 20.14678 1.000 18.58582 117 ILE B CA 1
ATOM 2526 C C . ILE B 2 117 ? -6.01802 80.48241 21.47470 1.000 21.09608 117 ILE B C 1
ATOM 2527 O O . ILE B 2 117 ? -6.49720 80.85424 22.55410 1.000 23.13493 117 ILE B O 1
ATOM 2532 N N . PHE B 2 118 ? -4.90247 79.75346 21.39253 1.000 20.70431 118 PHE B N 1
ATOM 2533 C CA . PHE B 2 118 ? -4.18639 79.31258 22.59349 1.000 19.91033 118 PHE B CA 1
ATOM 2534 C C . PHE B 2 118 ? -2.73636 79.75599 22.49519 1.000 21.81233 118 PHE B C 1
ATOM 2535 O O . PHE B 2 118 ? -2.01713 79.32780 21.56042 1.000 22.03935 118 PHE B O 1
ATOM 2543 N N . PRO B 2 119 ? -2.24812 80.54531 23.43597 1.000 23.80166 119 PRO B N 1
ATOM 2544 C CA . PRO B 2 119 ? -0.83609 80.88623 23.44682 1.000 22.42254 119 PRO B CA 1
ATOM 2545 C C . PRO B 2 119 ? 0.01048 79.69196 23.84517 1.000 24.30435 119 PRO B C 1
ATOM 2546 O O . PRO B 2 119 ? -0.48730 78.69674 24.41089 1.000 25.35489 119 PRO B O 1
ATOM 2550 N N . PRO B 2 120 ? 1.31559 79.75154 23.59677 1.000 25.95877 120 PRO B N 1
ATOM 2551 C CA . PRO B 2 120 ? 2.19302 78.70695 24.14611 1.000 27.35062 120 PRO B CA 1
ATOM 2552 C C . PRO B 2 120 ? 2.18267 78.73580 25.66242 1.000 31.82200 120 PRO B C 1
ATOM 2553 O O . PRO B 2 120 ? 2.08231 79.79376 26.29496 1.000 30.47669 120 PRO B O 1
ATOM 2557 N N . SER B 2 121 ? 2.29577 77.54443 26.24702 1.000 31.03210 121 SER B N 1
ATOM 2558 C CA . SER B 2 121 ? 2.42672 77.42487 27.68655 1.000 29.15605 121 SER B CA 1
ATOM 2559 C C . SER B 2 121 ? 3.80954 77.88459 28.13518 1.000 31.31078 121 SER B C 1
ATOM 2560 O O . SER B 2 121 ? 4.77933 77.83157 27.37652 1.000 31.83055 121 SER B O 1
ATOM 2563 N N . ASP B 2 122 ? 3.91122 78.32754 29.39661 1.000 33.75518 122 ASP B N 1
ATOM 2564 C CA . ASP B 2 122 ? 5.21565 78.70626 29.90930 1.000 36.64542 122 ASP B CA 1
ATOM 2565 C C . ASP B 2 122 ? 6.16025 77.51969 29.88667 1.000 47.17479 122 ASP B C 1
ATOM 2566 O O . ASP B 2 122 ? 7.36104 77.67217 29.62833 1.000 43.71460 122 ASP B O 1
ATOM 2571 N N . GLU B 2 123 ? 5.63630 76.33212 30.19210 1.000 38.74582 123 GLU B N 1
ATOM 2572 C CA . GLU B 2 123 ? 6.46902 75.13374 30.20042 1.000 42.02688 123 GLU B CA 1
ATOM 2573 C C . GLU B 2 123 ? 7.10683 74.89966 28.83985 1.000 40.01076 123 GLU B C 1
ATOM 2574 O O . GLU B 2 123 ? 8.29734 74.57521 28.74987 1.000 42.79896 123 GLU B O 1
ATOM 2580 N N . GLN B 2 124 ? 6.31803 75.02983 27.76436 1.000 36.66037 124 GLN B N 1
ATOM 2581 C CA . GLN B 2 124 ? 6.89335 74.82802 26.44284 1.000 36.38815 124 GLN B CA 1
ATOM 2582 C C . GLN B 2 124 ? 7.93980 75.88873 26.13753 1.000 37.59389 124 GLN B C 1
ATOM 2583 O O . GLN B 2 124 ? 9.01218 75.57931 25.61522 1.000 40.19618 124 GLN B O 1
ATOM 2589 N N . LEU B 2 125 ? 7.64290 77.15102 26.45852 1.000 38.07908 125 LEU B N 1
ATOM 2590 C CA . LEU B 2 125 ? 8.59662 78.22411 26.19847 1.000 40.59761 125 LEU B CA 1
ATOM 2591 C C . LEU B 2 125 ? 9.95005 77.95761 26.84712 1.000 49.48636 125 LEU B C 1
ATOM 2592 O O . LEU B 2 125 ? 10.99855 78.21494 26.24081 1.000 53.08995 125 LEU B O 1
ATOM 2597 N N . LYS B 2 126 ? 9.94999 77.42579 28.07374 1.000 47.40802 126 LYS B N 1
ATOM 2598 C CA . LYS B 2 126 ? 11.20851 77.05666 28.71591 1.000 49.71203 126 LYS B CA 1
ATOM 2599 C C . LYS B 2 126 ? 12.06083 76.15802 27.82786 1.000 55.13277 126 LYS B C 1
ATOM 2600 O O . LYS B 2 126 ? 13.29473 76.22929 27.87272 1.000 62.56218 126 LYS B O 1
ATOM 2606 N N . SER B 2 127 ? 11.42050 75.31694 27.01481 1.000 55.79825 127 SER B N 1
ATOM 2607 C CA . SER B 2 127 ? 12.08534 74.32701 26.17566 1.000 54.73538 127 SER B CA 1
ATOM 2608 C C . SER B 2 127 ? 12.71540 74.90846 24.91487 1.000 55.95495 127 SER B C 1
ATOM 2609 O O . SER B 2 127 ? 13.48339 74.20235 24.25678 1.000 56.40805 127 SER B O 1
ATOM 2612 N N . GLY B 2 128 ? 12.39101 76.14768 24.53773 1.000 49.94902 128 GLY B N 1
ATOM 2613 C CA . GLY B 2 128 ? 12.99681 76.78385 23.38389 1.000 51.80563 128 GLY B CA 1
ATOM 2614 C C . GLY B 2 128 ? 12.09321 76.92396 22.17519 1.000 48.62440 128 GLY B C 1
ATOM 2615 O O . GLY B 2 128 ? 12.55911 77.39133 21.12846 1.000 50.71180 128 GLY B O 1
ATOM 2616 N N . THR B 2 129 ? 10.82673 76.53768 22.28150 1.000 44.52157 129 THR B N 1
ATOM 2617 C CA . THR B 2 129 ? 9.89076 76.57075 21.16699 1.000 38.04394 129 THR B CA 1
ATOM 2618 C C . THR B 2 129 ? 8.56576 77.12938 21.65706 1.000 35.74166 129 THR B C 1
ATOM 2619 O O . THR B 2 129 ? 8.19396 76.95465 22.82253 1.000 36.62540 129 THR B O 1
ATOM 2623 N N . ALA B 2 130 ? 7.85586 77.80784 20.75409 1.000 31.56786 130 ALA B N 1
ATOM 2624 C CA . ALA B 2 130 ? 6.51204 78.29799 21.00184 1.000 27.77092 130 ALA B CA 1
ATOM 2625 C C . ALA B 2 130 ? 5.58485 77.70953 19.94785 1.000 32.00130 130 ALA B C 1
ATOM 2626 O O . ALA B 2 130 ? 5.83327 77.86734 18.74876 1.000 30.74663 130 ALA B O 1
ATOM 2628 N N . SER B 2 131 ? 4.52433 77.04989 20.39075 1.000 25.55185 131 SER B N 1
ATOM 2629 C CA . SER B 2 131 ? 3.43930 76.60663 19.51818 1.000 22.34485 131 SER B CA 1
ATOM 2630 C C . SER B 2 131 ? 2.20657 77.43810 19.82740 1.000 25.33552 131 SER B C 1
ATOM 2631 O O . SER B 2 131 ? 1.76696 77.47614 20.97521 1.000 25.44420 131 SER B O 1
ATOM 2634 N N . VAL B 2 132 ? 1.62608 78.07989 18.81640 1.000 19.79857 132 VAL B N 1
ATOM 2635 C CA . VAL B 2 132 ? 0.38801 78.81888 18.98253 1.000 17.99883 132 VAL B CA 1
ATOM 2636 C C . VAL B 2 132 ? -0.69981 78.07230 18.22077 1.000 20.77348 132 VAL B C 1
ATOM 2637 O O . VAL B 2 132 ? -0.47720 77.67209 17.07244 1.000 21.69183 132 VAL B O 1
ATOM 2641 N N . VAL B 2 133 ? -1.83901 77.82743 18.86458 1.000 20.81551 133 VAL B N 1
ATOM 2642 C CA . VAL B 2 133 ? -2.86030 76.94810 18.28862 1.000 20.06242 133 VAL B CA 1
ATOM 2643 C C . VAL B 2 133 ? -4.14102 77.72632 18.08325 1.000 22.57356 133 VAL B C 1
ATOM 2644 O O . VAL B 2 133 ? -4.61069 78.41437 18.99753 1.000 21.43163 133 VAL B O 1
ATOM 2648 N N . CYS B 2 134 ? -4.69109 77.65009 16.87003 1.000 17.21508 134 CYS B N 1
ATOM 2649 C CA A CYS B 2 134 ? -6.00524 78.19514 16.54859 0.188 19.09403 134 CYS B CA 1
ATOM 2650 C CA B CYS B 2 134 ? -6.00223 78.18448 16.55572 0.812 18.89218 134 CYS B CA 1
ATOM 2651 C C . CYS B 2 134 ? -6.93793 77.01028 16.30550 1.000 19.05633 134 CYS B C 1
ATOM 2652 O O . CYS B 2 134 ? -6.61774 76.12741 15.50931 1.000 22.68864 134 CYS B O 1
ATOM 2657 N N . LEU B 2 135 ? -8.07243 76.99985 16.99261 1.000 17.44678 135 LEU B N 1
ATOM 2658 C CA . LEU B 2 135 ? -9.04415 75.92065 16.91111 1.000 17.98266 135 LEU B CA 1
ATOM 2659 C C . LEU B 2 135 ? -10.30116 76.44478 16.24085 1.000 19.57116 135 LEU B C 1
ATOM 2660 O O . LEU B 2 135 ? -10.86014 77.46140 16.67139 1.000 19.36734 135 LEU B O 1
ATOM 2665 N N . LEU B 2 136 ? -10.77881 75.71826 15.22889 1.000 16.56957 136 LEU B N 1
ATOM 2666 C CA . LEU B 2 136 ? -12.07737 75.95353 14.61088 1.000 19.81482 136 LEU B CA 1
ATOM 2667 C C . LEU B 2 136 ? -12.94527 74.76250 14.97076 1.000 20.91643 136 LEU B C 1
ATOM 2668 O O . LEU B 2 136 ? -12.64731 73.64248 14.54407 1.000 21.06134 136 LEU B O 1
ATOM 2673 N N . ASN B 2 137 ? -14.01107 75.00032 15.71630 1.000 18.53438 137 ASN B N 1
ATOM 2674 C CA . ASN B 2 137 ? -14.76770 73.90997 16.31895 1.000 20.40795 137 ASN B CA 1
ATOM 2675 C C . ASN B 2 137 ? -16.12792 73.75102 15.65176 1.000 24.36047 137 ASN B C 1
ATOM 2676 O O . ASN B 2 137 ? -16.93874 74.69339 15.61688 1.000 23.21921 137 ASN B O 1
ATOM 2681 N N . ASN B 2 138 ? -16.41083 72.51756 15.19719 1.000 20.19423 138 ASN B N 1
ATOM 2682 C CA . ASN B 2 138 ? -17.75883 72.08203 14.78956 1.000 21.98912 138 ASN B CA 1
ATOM 2683 C C . ASN B 2 138 ? -18.35706 72.97653 13.69619 1.000 18.67331 138 ASN B C 1
ATOM 2684 O O . ASN B 2 138 ? -19.41441 73.60388 13.90854 1.000 24.66233 138 ASN B O 1
ATOM 2689 N N . PHE B 2 139 ? -17.71528 72.96020 12.52608 1.000 17.62533 139 PHE B N 1
ATOM 2690 C CA . PHE B 2 139 ? -18.18004 73.77434 11.40545 1.000 20.91668 139 PHE B CA 1
ATOM 2691 C C . PHE B 2 139 ? -18.55066 72.91432 10.20921 1.000 19.70362 139 PHE B C 1
ATOM 2692 O O . PHE B 2 139 ? -18.14093 71.75515 10.08864 1.000 19.83251 139 PHE B O 1
ATOM 2700 N N . TYR B 2 140 ? -19.33349 73.50570 9.31100 1.000 18.92126 140 TYR B N 1
ATOM 2701 C CA . TYR B 2 140 ? -19.73871 72.83757 8.07499 1.000 20.02469 140 TYR B CA 1
ATOM 2702 C C . TYR B 2 140 ? -20.10374 73.92592 7.07911 1.000 19.96733 140 TYR B C 1
ATOM 2703 O O . TYR B 2 140 ? -20.81634 74.85778 7.45145 1.000 20.94587 140 TYR B O 1
ATOM 2712 N N . PRO B 2 141 ? -19.69381 73.83427 5.80707 1.000 19.65066 141 PRO B N 1
ATOM 2713 C CA . PRO B 2 141 ? -18.91027 72.76204 5.17914 1.000 19.09818 141 PRO B CA 1
ATOM 2714 C C . PRO B 2 141 ? -17.44020 72.86973 5.49249 1.000 20.65881 141 PRO B C 1
ATOM 2715 O O . PRO B 2 141 ? -16.99363 73.73108 6.26977 1.000 19.06393 141 PRO B O 1
ATOM 2719 N N . ARG B 2 142 ? -16.65881 71.96327 4.90529 1.000 18.99398 142 ARG B N 1
ATOM 2720 C CA . ARG B 2 142 ? -15.25224 71.82449 5.24576 1.000 20.56511 142 ARG B CA 1
ATOM 2721 C C . ARG B 2 142 ? -14.42251 73.05745 4.86118 1.000 19.07420 142 ARG B C 1
ATOM 2722 O O . ARG B 2 142 ? -13.42077 73.36415 5.53638 1.000 19.97703 142 ARG B O 1
ATOM 2730 N N . GLU B 2 143 ? -14.77097 73.74634 3.78046 1.000 20.60395 143 GLU B N 1
ATOM 2731 C CA . GLU B 2 143 ? -13.89690 74.79184 3.26336 1.000 19.73598 143 GLU B CA 1
ATOM 2732 C C . GLU B 2 143 ? -13.69504 75.89010 4.31097 1.000 24.16020 143 GLU B C 1
ATOM 2733 O O . GLU B 2 143 ? -14.65722 76.49670 4.78864 1.000 20.53843 143 GLU B O 1
ATOM 2739 N N . ALA B 2 144 ? -12.43456 76.17493 4.63509 1.000 22.13498 144 ALA B N 1
ATOM 2740 C CA . ALA B 2 144 ? -12.14340 77.18684 5.64642 1.000 20.53992 144 ALA B CA 1
ATOM 2741 C C . ALA B 2 144 ? -10.75282 77.69354 5.39055 1.000 21.48885 144 ALA B C 1
ATOM 2742 O O . ALA B 2 144 ? -9.89632 76.94367 4.93556 1.000 25.70989 144 ALA B O 1
ATOM 2744 N N . LYS B 2 145 ? -10.53812 78.99112 5.62680 1.000 22.03428 145 LYS B N 1
ATOM 2745 C CA . LYS B 2 145 ? -9.23007 79.58812 5.49387 1.000 20.68797 145 LYS B CA 1
ATOM 2746 C C . LYS B 2 145 ? -8.80255 80.06641 6.87529 1.000 21.68705 145 LYS B C 1
ATOM 2747 O O . LYS B 2 145 ? -9.58173 80.73192 7.57310 1.000 23.24471 145 LYS B O 1
ATOM 2753 N N . VAL B 2 146 ? -7.57695 79.75709 7.26179 1.000 19.94808 146 VAL B N 1
ATOM 2754 C CA . VAL B 2 146 ? -7.03554 80.20287 8.54646 1.000 20.48369 146 VAL B CA 1
ATOM 2755 C C . VAL B 2 146 ? -5.70192 80.85839 8.25571 1.000 22.48608 146 VAL B C 1
ATOM 2756 O O . VAL B 2 146 ? -4.82985 80.25066 7.60801 1.000 26.64998 146 VAL B O 1
ATOM 2760 N N . GLN B 2 147 ? -5.57726 82.13225 8.62184 1.000 19.40623 147 GLN B N 1
ATOM 2761 C CA . GLN B 2 147 ? -4.37639 82.91605 8.35451 1.000 24.74504 147 GLN B CA 1
ATOM 2762 C C . GLN B 2 147 ? -3.82234 83.45430 9.66798 1.000 26.37579 147 GLN B C 1
ATOM 2763 O O . GLN B 2 147 ? -4.57788 83.89552 10.53844 1.000 23.42775 147 GLN B O 1
ATOM 2769 N N . TRP B 2 148 ? -2.50436 83.38537 9.82520 1.000 21.87880 148 TRP B N 1
ATOM 2770 C CA . TRP B 2 148 ? -1.81694 83.89731 11.00171 1.000 18.93617 148 TRP B CA 1
ATOM 2771 C C . TRP B 2 148 ? -1.18715 85.26193 10.73139 1.000 18.99858 148 TRP B C 1
ATOM 2772 O O . TRP B 2 148 ? -0.59912 85.47301 9.67250 1.000 23.17882 148 TRP B O 1
ATOM 2783 N N . LYS B 2 149 ? -1.29819 86.14937 11.71637 1.000 22.71064 149 LYS B N 1
ATOM 2784 C CA . LYS B 2 149 ? -0.63162 87.45420 11.68191 1.000 22.79417 149 LYS B CA 1
ATOM 2785 C C . LYS B 2 149 ? 0.13701 87.66508 12.96833 1.000 22.56888 149 LYS B C 1
ATOM 2786 O O . LYS B 2 149 ? -0.37264 87.41946 14.06271 1.000 23.99392 149 LYS B O 1
ATOM 2792 N N . VAL B 2 150 ? 1.38171 88.11952 12.84435 1.000 21.47474 150 VAL B N 1
ATOM 2793 C CA . VAL B 2 150 ? 2.23073 88.30831 13.99910 1.000 22.14969 150 VAL B CA 1
ATOM 2794 C C . VAL B 2 150 ? 2.68003 89.77154 13.90469 1.000 23.03700 150 VAL B C 1
ATOM 2795 O O . VAL B 2 150 ? 3.33797 90.15326 12.92756 1.000 26.81488 150 VAL B O 1
ATOM 2799 N N . ASP B 2 151 ? 2.24070 90.59586 14.85941 1.000 23.95673 151 ASP B N 1
ATOM 2800 C CA . ASP B 2 151 ? 2.39624 92.05583 14.73212 1.000 23.84126 151 ASP B CA 1
ATOM 2801 C C . ASP B 2 151 ? 1.97251 92.50916 13.34492 1.000 26.84173 151 ASP B C 1
ATOM 2802 O O . ASP B 2 151 ? 2.63998 93.33100 12.68049 1.000 26.86912 151 ASP B O 1
ATOM 2807 N N . ASN B 2 152 ? 0.81366 91.99856 12.93278 1.000 22.11972 152 ASN B N 1
ATOM 2808 C CA . ASN B 2 152 ? 0.10051 92.37506 11.72799 1.000 21.14895 152 ASN B CA 1
ATOM 2809 C C . ASN B 2 152 ? 0.76613 91.89021 10.45346 1.000 29.08178 152 ASN B C 1
ATOM 2810 O O . ASN B 2 152 ? 0.27107 92.21015 9.36744 1.000 28.58178 152 ASN B O 1
ATOM 2815 N N . ALA B 2 153 ? 1.84311 91.10817 10.55122 1.000 26.24979 153 ALA B N 1
ATOM 2816 C CA . ALA B 2 153 ? 2.55324 90.57285 9.38630 1.000 23.44787 153 ALA B CA 1
ATOM 2817 C C . ALA B 2 153 ? 1.98905 89.19491 9.07062 1.000 24.77325 153 ALA B C 1
ATOM 2818 O O . ALA B 2 153 ? 2.01784 88.31171 9.92837 1.000 23.81134 153 ALA B O 1
ATOM 2820 N N . LEU B 2 154 ? 1.50208 89.01100 7.84105 1.000 22.61647 154 LEU B N 1
ATOM 2821 C CA . LEU B 2 154 ? 0.96660 87.70239 7.45337 1.000 25.30392 154 LEU B CA 1
ATOM 2822 C C . LEU B 2 154 ? 2.08096 86.66481 7.44322 1.000 27.71248 154 LEU B C 1
ATOM 2823 O O . LEU B 2 154 ? 3.15969 86.90307 6.88567 1.000 27.04008 154 LEU B O 1
ATOM 2828 N N . GLN B 2 155 ? 1.79303 85.50139 8.02042 1.000 23.60904 155 GLN B N 1
ATOM 2829 C CA . GLN B 2 155 ? 2.76295 84.41662 8.14449 1.000 23.30433 155 GLN B CA 1
ATOM 2830 C C . GLN B 2 155 ? 2.58725 83.44141 6.99842 1.000 32.97644 155 GLN B C 1
ATOM 2831 O O . GLN B 2 155 ? 1.46826 83.19065 6.54156 1.000 27.50857 155 GLN B O 1
ATOM 2837 N N . SER B 2 156 ? 3.69610 82.88992 6.53961 1.000 26.75650 156 SER B N 1
ATOM 2838 C CA . SER B 2 156 ? 3.62678 81.84523 5.54260 1.000 25.97267 156 SER B CA 1
ATOM 2839 C C . SER B 2 156 ? 4.69690 80.81172 5.84550 1.000 36.91611 156 SER B C 1
ATOM 2840 O O . SER B 2 156 ? 5.81571 81.16186 6.21844 1.000 29.58917 156 SER B O 1
ATOM 2843 N N . GLY B 2 157 ? 4.34755 79.54336 5.68702 1.000 33.39858 157 GLY B N 1
ATOM 2844 C CA . GLY B 2 157 ? 5.33896 78.47510 5.73226 1.000 31.52408 157 GLY B CA 1
ATOM 2845 C C . GLY B 2 157 ? 5.65362 77.93454 7.11659 1.000 34.07256 157 GLY B C 1
ATOM 2846 O O . GLY B 2 157 ? 6.37891 76.94289 7.21694 1.000 35.31872 157 GLY B O 1
ATOM 2847 N N . ASN B 2 158 ? 5.09462 78.51559 8.17877 1.000 26.83740 158 ASN B N 1
ATOM 2848 C CA . ASN B 2 158 ? 5.40364 78.12818 9.55564 1.000 28.31483 158 ASN B CA 1
ATOM 2849 C C . ASN B 2 158 ? 4.16408 77.66094 10.31016 1.000 24.48171 158 ASN B C 1
ATOM 2850 O O . ASN B 2 158 ? 4.12249 77.73585 11.53993 1.000 25.28945 158 ASN B O 1
ATOM 2855 N N . SER B 2 159 ? 3.15145 77.15590 9.60827 1.000 24.05677 159 SER B N 1
ATOM 2856 C CA . SER B 2 159 ? 1.97509 76.60648 10.28541 1.000 20.17339 159 SER B CA 1
ATOM 2857 C C . SER B 2 159 ? 1.58652 75.29386 9.62676 1.000 22.58549 159 SER B C 1
ATOM 2858 O O . SER B 2 159 ? 1.88996 75.04694 8.45731 1.000 24.84424 159 SER B O 1
ATOM 2861 N N . GLN B 2 160 ? 0.92366 74.42946 10.40690 1.000 20.79661 160 GLN B N 1
ATOM 2862 C CA . GLN B 2 160 ? 0.37622 73.19340 9.87279 1.000 19.25237 160 GLN B CA 1
ATOM 2863 C C . GLN B 2 160 ? -1.04702 73.03455 10.36261 1.000 21.54389 160 GLN B C 1
ATOM 2864 O O . GLN B 2 160 ? -1.35438 73.36480 11.50703 1.000 21.03716 160 GLN B O 1
ATOM 2870 N N . GLU B 2 161 ? -1.90757 72.51782 9.50608 1.000 18.02056 161 GLU B N 1
ATOM 2871 C CA . GLU B 2 161 ? -3.29863 72.26094 9.85885 1.000 19.62692 161 GLU B CA 1
ATOM 2872 C C . GLU B 2 161 ? -3.57585 70.76773 10.00740 1.000 20.29984 161 GLU B C 1
ATOM 2873 O O . GLU B 2 161 ? -2.94166 69.91134 9.38277 1.000 20.75758 161 GLU B O 1
ATOM 2879 N N . SER B 2 162 ? -4.56905 70.47750 10.83819 1.000 20.36119 162 SER B N 1
ATOM 2880 C CA . SER B 2 162 ? -5.10603 69.13045 10.97393 1.000 19.19969 162 SER B CA 1
ATOM 2881 C C . SER B 2 162 ? -6.62349 69.24252 11.05374 1.000 21.86221 162 SER B C 1
ATOM 2882 O O . SER B 2 162 ? -7.14216 70.18021 11.66986 1.000 19.55822 162 SER B O 1
ATOM 2885 N N . VAL B 2 163 ? -7.33763 68.30307 10.44228 1.000 20.12208 163 VAL B N 1
ATOM 2886 C CA . VAL B 2 163 ? -8.79950 68.35029 10.35538 1.000 20.41723 163 VAL B CA 1
ATOM 2887 C C . VAL B 2 163 ? -9.33162 66.97940 10.74090 1.000 19.67823 163 VAL B C 1
ATOM 2888 O O . VAL B 2 163 ? -8.75766 65.94186 10.37657 1.000 22.24002 163 VAL B O 1
ATOM 2892 N N . THR B 2 164 ? -10.42920 66.96562 11.49929 1.000 20.59490 164 THR B N 1
ATOM 2893 C CA . THR B 2 164 ? -11.09873 65.72190 11.81935 1.000 21.74064 164 THR B CA 1
ATOM 2894 C C . THR B 2 164 ? -11.96866 65.27476 10.64821 1.000 19.82364 164 THR B C 1
ATOM 2895 O O . THR B 2 164 ? -12.27071 66.04082 9.72795 1.000 20.37225 164 THR B O 1
ATOM 2899 N N . GLU B 2 165 ? -12.33754 64.00507 10.68343 1.000 24.34631 165 GLU B N 1
ATOM 2900 C CA . GLU B 2 165 ? -13.37636 63.49355 9.79573 1.000 26.29983 165 GLU B CA 1
ATOM 2901 C C . GLU B 2 165 ? -14.73803 63.96224 10.29655 1.000 21.38874 165 GLU B C 1
ATOM 2902 O O . GLU B 2 165 ? -14.86690 64.38173 11.45165 1.000 24.33751 165 GLU B O 1
ATOM 2908 N N . GLN B 2 166 ? -15.75067 63.93564 9.41485 1.000 22.04172 166 GLN B N 1
ATOM 2909 C CA . GLN B 2 166 ? -17.07276 64.37435 9.84565 1.000 23.45101 166 GLN B CA 1
ATOM 2910 C C . GLN B 2 166 ? -17.50872 63.67594 11.11691 1.000 22.14780 166 GLN B C 1
ATOM 2911 O O . GLN B 2 166 ? -17.43152 62.43566 11.24909 1.000 24.47905 166 GLN B O 1
ATOM 2917 N N . ASP B 2 167 ? -18.00394 64.47271 12.05762 1.000 22.23201 167 ASP B N 1
ATOM 2918 C CA . ASP B 2 167 ? -18.45749 63.92283 13.32130 1.000 24.42179 167 ASP B CA 1
ATOM 2919 C C . ASP B 2 167 ? -19.63752 62.97842 13.12533 1.000 30.68693 167 ASP B C 1
ATOM 2920 O O . ASP B 2 167 ? -20.57499 63.27221 12.38226 1.000 26.97590 167 ASP B O 1
ATOM 2925 N N . SER B 2 168 ? -19.59832 61.83640 13.81847 1.000 34.87700 168 SER B N 1
ATOM 2926 C CA . SER B 2 168 ? -20.62804 60.83008 13.61402 1.000 29.73915 168 SER B CA 1
ATOM 2927 C C . SER B 2 168 ? -21.99333 61.26414 14.13344 1.000 32.16221 168 SER B C 1
ATOM 2928 O O . SER B 2 168 ? -23.00207 60.68928 13.72376 1.000 35.93152 168 SER B O 1
ATOM 2931 N N . LYS B 2 169 ? -22.05345 62.26115 15.01497 1.000 36.08705 169 LYS B N 1
ATOM 2932 C CA . LYS B 2 169 ? -23.32855 62.73004 15.55146 1.000 38.85449 169 LYS B CA 1
ATOM 2933 C C . LYS B 2 169 ? -23.85884 63.96844 14.83379 1.000 31.57116 169 LYS B C 1
ATOM 2934 O O . LYS B 2 169 ? -25.05287 64.02212 14.51630 1.000 41.42986 169 LYS B O 1
ATOM 2940 N N . ASP B 2 170 ? -23.01964 64.96551 14.55645 1.000 29.50018 170 ASP B N 1
ATOM 2941 C CA . ASP B 2 170 ? -23.53907 66.19134 13.98141 1.000 33.23409 170 ASP B CA 1
ATOM 2942 C C . ASP B 2 170 ? -22.95435 66.51608 12.60942 1.000 28.89686 170 ASP B C 1
ATOM 2943 O O . ASP B 2 170 ? -23.28128 67.56762 12.05331 1.000 26.90151 170 ASP B O 1
ATOM 2948 N N . SER B 2 171 ? -22.10802 65.64623 12.05255 1.000 24.63187 171 SER B N 1
ATOM 2949 C CA . SER B 2 171 ? -21.59587 65.76001 10.68520 1.000 20.83428 171 SER B CA 1
ATOM 2950 C C . SER B 2 171 ? -20.72334 66.99798 10.46606 1.000 23.29254 171 SER B C 1
ATOM 2951 O O . SER B 2 171 ? -20.48172 67.38462 9.31711 1.000 22.27988 171 SER B O 1
ATOM 2954 N N . THR B 2 172 ? -20.20250 67.62226 11.51942 1.000 22.09192 172 THR B N 1
ATOM 2955 C CA . THR B 2 172 ? -19.32458 68.76740 11.32070 1.000 19.55340 172 THR B CA 1
ATOM 2956 C C . THR B 2 172 ? -17.86551 68.34755 11.29693 1.000 20.84283 172 THR B C 1
ATOM 2957 O O . THR B 2 172 ? -17.50437 67.21189 11.59755 1.000 20.76529 172 THR B O 1
ATOM 2961 N N . TYR B 2 173 ? -17.02419 69.32291 10.99680 1.000 16.81489 173 TYR B N 1
ATOM 2962 C CA . TYR B 2 173 ? -15.57707 69.18915 11.02519 1.000 19.79184 173 TYR B CA 1
ATOM 2963 C C . TYR B 2 173 ? -15.03405 70.05706 12.14381 1.000 20.95824 173 TYR B C 1
ATOM 2964 O O . TYR B 2 173 ? -15.66885 71.02206 12.58603 1.000 20.30842 173 TYR B O 1
ATOM 2973 N N . SER B 2 174 ? -13.85670 69.70451 12.61488 1.000 18.89898 174 SER B N 1
ATOM 2974 C CA . SER B 2 174 ? -13.10112 70.61408 13.46312 1.000 21.00087 174 SER B CA 1
ATOM 2975 C C . SER B 2 174 ? -11.68791 70.68429 12.92259 1.000 19.88480 174 SER B C 1
ATOM 2976 O O . SER B 2 174 ? -11.23402 69.76329 12.22138 1.000 20.44726 174 SER B O 1
ATOM 2979 N N . LEU B 2 175 ? -11.01052 71.81006 13.16147 1.000 17.40002 175 LEU B N 1
ATOM 2980 C CA . LEU B 2 175 ? -9.72797 71.98715 12.51507 1.000 16.86864 175 LEU B CA 1
ATOM 2981 C C . LEU B 2 175 ? -8.81123 72.71480 13.47262 1.000 19.37819 175 LEU B C 1
ATOM 2982 O O . LEU B 2 175 ? -9.25202 73.60908 14.19048 1.000 20.24708 175 LEU B O 1
ATOM 2987 N N . SER B 2 176 ? -7.54140 72.32701 13.49635 1.000 18.42438 176 SER B N 1
ATOM 2988 C CA . SER B 2 176 ? -6.55077 73.11991 14.22061 1.000 17.66828 176 SER B CA 1
ATOM 2989 C C . SER B 2 176 ? -5.54242 73.67398 13.24258 1.000 17.74624 176 SER B C 1
ATOM 2990 O O . SER B 2 176 ? -5.17585 73.01023 12.26500 1.000 18.70951 176 SER B O 1
ATOM 2993 N N . SER B 2 177 ? -5.04538 74.89067 13.54127 1.000 16.91397 177 SER B N 1
ATOM 2994 C CA . SER B 2 177 ? -3.89010 75.42117 12.82887 1.000 16.77969 177 SER B CA 1
ATOM 2995 C C . SER B 2 177 ? -2.84940 75.72419 13.89091 1.000 18.55838 177 SER B C 1
ATOM 2996 O O . SER B 2 177 ? -3.17172 76.41049 14.86790 1.000 20.54283 177 SER B O 1
ATOM 2999 N N . THR B 2 178 ? -1.63601 75.20341 13.71697 1.000 18.22977 178 THR B N 1
ATOM 3000 C CA . THR B 2 178 ? -0.57252 75.39181 14.70571 1.000 17.08501 178 THR B CA 1
ATOM 3001 C C . THR B 2 178 ? 0.57717 76.15933 14.07701 1.000 17.22770 178 THR B C 1
ATOM 3002 O O . THR B 2 178 ? 1.16652 75.71250 13.09067 1.000 19.61965 178 THR B O 1
ATOM 3006 N N . LEU B 2 179 ? 0.85582 77.32922 14.65514 1.000 20.60257 179 LEU B N 1
ATOM 3007 C CA . LEU B 2 179 ? 1.98062 78.17780 14.27889 1.000 18.77935 179 LEU B CA 1
ATOM 3008 C C . LEU B 2 179 ? 3.12996 77.82116 15.20198 1.000 19.42649 179 LEU B C 1
ATOM 3009 O O . LEU B 2 179 ? 2.96444 77.86595 16.41897 1.000 24.68353 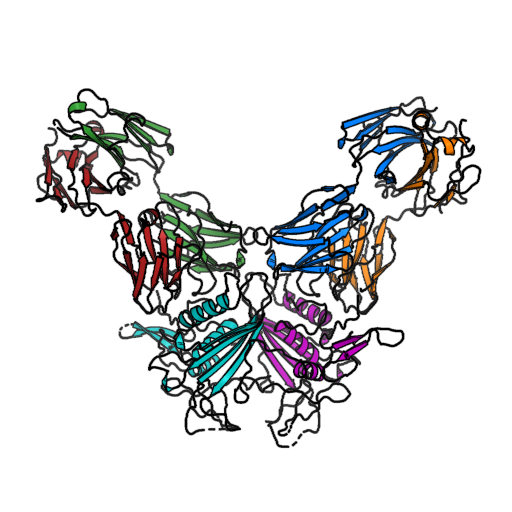179 LEU B O 1
ATOM 3014 N N . THR B 2 180 ? 4.28802 77.48006 14.63401 1.000 22.33302 180 THR B N 1
ATOM 3015 C CA . THR B 2 180 ? 5.45008 77.12586 15.43630 1.000 25.20248 180 THR B CA 1
ATOM 3016 C C . THR B 2 180 ? 6.60616 78.08124 15.17676 1.000 28.40780 180 THR B C 1
ATOM 3017 O O . THR B 2 180 ? 7.06253 78.22523 14.03609 1.000 30.11869 180 THR B O 1
ATOM 3021 N N . LEU B 2 181 ? 7.11649 78.67822 16.25052 1.000 31.47965 181 LEU B N 1
ATOM 3022 C CA . LEU B 2 181 ? 8.27080 79.57207 16.22581 1.000 27.93632 181 LEU B CA 1
ATOM 3023 C C . LEU B 2 181 ? 9.29845 79.12882 17.24937 1.000 31.60643 181 LEU B C 1
ATOM 3024 O O . LEU B 2 181 ? 8.96025 78.50806 18.25360 1.000 33.94378 181 LEU B O 1
ATOM 3029 N N . SER B 2 182 ? 10.56637 79.45956 17.00911 1.000 37.22327 182 SER B N 1
ATOM 3030 C CA . SER B 2 182 ? 11.53263 79.35204 18.09005 1.000 35.56791 182 SER B CA 1
ATOM 3031 C C . SER B 2 182 ? 11.14494 80.30181 19.22394 1.000 33.52986 182 SER B C 1
ATOM 3032 O O . SER B 2 182 ? 10.41977 81.28916 19.02702 1.000 36.65848 182 SER B O 1
ATOM 3035 N N . LYS B 2 183 ? 11.64384 80.01070 20.42861 1.000 35.26890 183 LYS B N 1
ATOM 3036 C CA . LYS B 2 183 ? 11.46861 80.95953 21.52835 1.000 34.40554 183 LYS B CA 1
ATOM 3037 C C . LYS B 2 183 ? 11.93758 82.35243 21.12408 1.000 37.37760 183 LYS B C 1
ATOM 3038 O O . LYS B 2 183 ? 11.24377 83.34892 21.35470 1.000 38.94782 183 LYS B O 1
ATOM 3044 N N . ALA B 2 184 ? 13.12729 82.44548 20.52164 1.000 39.64195 184 ALA B N 1
ATOM 3045 C CA . ALA B 2 184 ? 13.68224 83.76992 20.23847 1.000 41.91017 184 ALA B CA 1
ATOM 3046 C C . ALA B 2 184 ? 12.79791 84.55449 19.27368 1.000 40.18803 184 ALA B C 1
ATOM 3047 O O . ALA B 2 184 ? 12.57053 85.75616 19.46850 1.000 40.82310 184 ALA B O 1
ATOM 3049 N N . ASP B 2 185 ? 12.30134 83.89862 18.21478 1.000 37.69976 185 ASP B N 1
ATOM 3050 C CA . ASP B 2 185 ? 11.42283 84.58343 17.27252 1.000 36.07062 185 ASP B CA 1
ATOM 3051 C C . ASP B 2 185 ? 10.10688 84.96431 17.93268 1.000 37.05558 185 ASP B C 1
ATOM 3052 O O . ASP B 2 185 ? 9.58890 86.06026 17.70655 1.000 32.65555 185 ASP B O 1
ATOM 3057 N N . TYR B 2 186 ? 9.54410 84.05510 18.73164 1.000 30.94065 186 TYR B N 1
ATOM 3058 C CA . TYR B 2 186 ? 8.30375 84.32642 19.44510 1.000 31.73533 186 TYR B CA 1
ATOM 3059 C C . TYR B 2 186 ? 8.42183 85.56763 20.31872 1.000 36.38882 186 TYR B C 1
ATOM 3060 O O . TYR B 2 186 ? 7.51577 86.41207 20.33588 1.000 30.74356 186 TYR B O 1
ATOM 3069 N N . GLU B 2 187 ? 9.53748 85.71300 21.02682 1.000 34.07842 187 GLU B N 1
ATOM 3070 C CA . GLU B 2 187 ? 9.70055 86.86023 21.90906 1.000 36.93878 187 GLU B CA 1
ATOM 3071 C C . GLU B 2 187 ? 10.10333 88.13462 21.16820 1.000 44.25316 187 GLU B C 1
ATOM 3072 O O . GLU B 2 187 ? 10.26915 89.17053 21.81559 1.000 50.67237 187 GLU B O 1
ATOM 3078 N N . LYS B 2 188 ? 10.22875 88.10654 19.83731 1.000 39.75134 188 LYS B N 1
ATOM 3079 C CA . LYS B 2 188 ? 10.46140 89.32691 19.06908 1.000 36.85818 188 LYS B CA 1
ATOM 3080 C C . LYS B 2 188 ? 9.17551 90.07566 18.75172 1.000 36.47430 188 LYS B C 1
ATOM 3081 O O . LYS B 2 188 ? 9.23658 91.18190 18.20410 1.000 42.81227 188 LYS B O 1
ATOM 3087 N N . HIS B 2 189 ? 8.02213 89.50831 19.07366 1.000 32.16670 189 HIS B N 1
ATOM 3088 C CA . HIS B 2 189 ? 6.75738 90.07038 18.62679 1.000 32.44256 189 HIS B CA 1
ATOM 3089 C C . HIS B 2 189 ? 5.75246 90.00312 19.76364 1.000 27.01243 189 HIS B C 1
ATOM 3090 O O . HIS B 2 189 ? 5.89995 89.21713 20.69922 1.000 30.27430 189 HIS B O 1
ATOM 3097 N N . LYS B 2 190 ? 4.74309 90.87104 19.69289 1.000 30.16609 190 LYS B N 1
ATOM 3098 C CA . LYS B 2 190 ? 3.76092 90.94883 20.76075 1.000 32.77009 190 LYS B CA 1
ATOM 3099 C C . LYS B 2 190 ? 2.40508 90.35833 20.40415 1.000 24.92724 190 LYS B C 1
ATOM 3100 O O . LYS B 2 190 ? 1.85482 89.58410 21.19252 1.000 26.43278 190 LYS B O 1
ATOM 3106 N N . VAL B 2 191 ? 1.83106 90.73176 19.26498 1.000 21.45886 191 VAL B N 1
ATOM 3107 C CA . VAL B 2 191 ? 0.44021 90.41061 18.95297 1.000 20.01955 191 VAL B CA 1
ATOM 3108 C C . VAL B 2 191 ? 0.38729 89.20269 18.03839 1.000 22.41007 191 VAL B C 1
ATOM 3109 O O . VAL B 2 191 ? 0.97778 89.20875 16.95065 1.000 23.14588 191 VAL B O 1
ATOM 3113 N N . TYR B 2 192 ? -0.33532 88.19484 18.48361 1.000 18.83384 192 TYR B N 1
ATOM 3114 C CA . TYR B 2 192 ? -0.53253 86.95976 17.71853 1.000 18.75667 192 TYR B CA 1
ATOM 3115 C C . TYR B 2 192 ? -2.01282 86.82810 17.39805 1.000 18.93066 192 TYR B C 1
ATOM 3116 O O . TYR B 2 192 ? -2.84705 86.81549 18.31186 1.000 20.83262 192 TYR B O 1
ATOM 3125 N N . ALA B 2 193 ? -2.33369 86.68606 16.11357 1.000 18.07362 193 ALA B N 1
ATOM 3126 C CA . ALA B 2 193 ? -3.71890 86.70742 15.67850 1.000 19.50297 193 ALA B CA 1
ATOM 3127 C C . ALA B 2 193 ? -3.96205 85.61382 14.65351 1.000 20.23768 193 ALA B C 1
ATOM 3128 O O . ALA B 2 193 ? -3.16745 85.41089 13.72631 1.000 19.85300 193 ALA B O 1
ATOM 3130 N N . CYS B 2 194 ? -5.08328 84.94505 14.80787 1.000 19.21262 194 CYS B N 1
ATOM 3131 C CA A CYS B 2 194 ? -5.54155 84.08968 13.73094 0.596 22.48968 194 CYS B CA 1
ATOM 3132 C CA B CYS B 2 194 ? -5.61938 83.98934 13.84752 0.404 23.53096 194 CYS B CA 1
ATOM 3133 C C . CYS B 2 194 ? -6.88753 84.58640 13.23622 1.000 19.08344 194 CYS B C 1
ATOM 3134 O O . CYS B 2 194 ? -7.75096 85.01139 14.00438 1.000 22.73105 194 CYS B O 1
ATOM 3139 N N . GLU B 2 195 ? -7.00510 84.58191 11.91652 1.000 19.71104 195 GLU B N 1
ATOM 3140 C CA . GLU B 2 195 ? -8.17550 85.06803 11.18517 1.000 19.33486 195 GLU B CA 1
ATOM 3141 C C . GLU B 2 195 ? -8.79353 83.91245 10.40229 1.000 21.38478 195 GLU B C 1
ATOM 3142 O O . GLU B 2 195 ? -8.11847 83.26289 9.57595 1.000 21.32037 195 GLU B O 1
ATOM 3148 N N . VAL B 2 196 ? -10.08701 83.71738 10.60938 1.000 20.35696 196 VAL B N 1
ATOM 3149 C CA . VAL B 2 196 ? -10.81366 82.54737 10.10495 1.000 17.89097 196 VAL B CA 1
ATOM 3150 C C . VAL B 2 196 ? -11.86378 83.02700 9.11313 1.000 22.28032 196 VAL B C 1
ATOM 3151 O O . VAL B 2 196 ? -12.72669 83.85806 9.44742 1.000 20.78971 196 VAL B O 1
ATOM 3155 N N . THR B 2 197 ? -11.80429 82.49862 7.89768 1.000 19.79047 197 THR B N 1
ATOM 3156 C CA . THR B 2 197 ? -12.78887 82.79401 6.87405 1.000 19.71519 197 THR B CA 1
ATOM 3157 C C . THR B 2 197 ? -13.58422 81.51792 6.64239 1.000 25.71616 197 THR B C 1
ATOM 3158 O O . THR B 2 197 ? -12.99778 80.46657 6.37542 1.000 24.11592 197 THR B O 1
ATOM 3162 N N . HIS B 2 198 ? -14.90863 81.61655 6.71199 1.000 19.59559 198 HIS B N 1
ATOM 3163 C CA . HIS B 2 198 ? -15.77430 80.44518 6.55553 1.000 18.72494 198 HIS B CA 1
ATOM 3164 C C . HIS B 2 198 ? -17.14397 80.97904 6.18022 1.000 23.68611 198 HIS B C 1
ATOM 3165 O O . HIS B 2 198 ? -17.56515 82.03999 6.68307 1.000 23.83528 198 HIS B O 1
ATOM 3172 N N . GLN B 2 199 ? -17.82854 80.26239 5.27704 1.000 22.10303 199 GLN B N 1
ATOM 3173 C CA . GLN B 2 199 ? -19.05307 80.82510 4.73650 1.000 21.96883 199 GLN B CA 1
ATOM 3174 C C . GLN B 2 199 ? -20.16605 80.93026 5.77924 1.000 26.17831 199 GLN B C 1
ATOM 3175 O O . GLN B 2 199 ? -21.14504 81.64268 5.54866 1.000 27.50289 199 GLN B O 1
ATOM 3181 N N . GLY B 2 200 ? -20.04668 80.24354 6.91390 1.000 23.24096 200 GLY B N 1
ATOM 3182 C CA . GLY B 2 200 ? -21.04992 80.45187 7.94762 1.000 26.41621 200 GLY B CA 1
ATOM 3183 C C . GLY B 2 200 ? -20.89088 81.72819 8.74819 1.000 24.69498 200 GLY B C 1
ATOM 3184 O O . GLY B 2 200 ? -21.77874 82.06686 9.54494 1.000 26.18397 200 GLY B O 1
ATOM 3185 N N . LEU B 2 201 ? -19.77387 82.42428 8.55098 1.000 21.83081 201 LEU B N 1
ATOM 3186 C CA . LEU B 2 201 ? -19.48592 83.69726 9.19265 1.000 25.26714 201 LEU B CA 1
ATOM 3187 C C . LEU B 2 201 ? -19.77670 84.82839 8.21025 1.000 30.78294 201 LEU B C 1
ATOM 3188 O O . LEU B 2 201 ? -19.28095 84.81681 7.07974 1.000 33.25238 201 LEU B O 1
ATOM 3193 N N . SER B 2 202 ? -20.55647 85.81182 8.63941 1.000 36.31312 202 SER B N 1
ATOM 3194 C CA . SER B 2 202 ? -20.81471 86.93489 7.73631 1.000 38.88629 202 SER B CA 1
ATOM 3195 C C . SER B 2 202 ? -19.53250 87.70235 7.43011 1.000 38.23511 202 SER B C 1
ATOM 3196 O O . SER B 2 202 ? -19.35765 88.22832 6.32521 1.000 39.60783 202 SER B O 1
ATOM 3199 N N . SER B 2 203 ? -18.62574 87.77116 8.38810 1.000 32.02933 203 SER B N 1
ATOM 3200 C CA A SER B 2 203 ? -17.32268 88.37609 8.19062 0.427 32.91845 203 SER B CA 1
ATOM 3201 C CA B SER B 2 203 ? -17.32123 88.39566 8.22901 0.573 32.94025 203 SER B CA 1
ATOM 3202 C C . SER B 2 203 ? -16.27859 87.49643 8.84915 1.000 28.73206 203 SER B C 1
ATOM 3203 O O . SER B 2 203 ? -16.58436 86.76361 9.79208 1.000 29.11517 203 SER B O 1
ATOM 3208 N N . PRO B 2 204 ? -15.03890 87.53856 8.36501 1.000 28.45445 204 PRO B N 1
ATOM 3209 C CA . PRO B 2 204 ? -13.99254 86.72910 8.98282 1.000 24.77334 204 PRO B CA 1
ATOM 3210 C C . PRO B 2 204 ? -13.80774 87.12043 10.43845 1.000 24.80382 204 PRO B C 1
ATOM 3211 O O . PRO B 2 204 ? -13.94537 88.28538 10.81472 1.000 27.84060 204 PRO B O 1
ATOM 3215 N N . VAL B 2 205 ? -13.48797 86.12683 11.25088 1.000 22.00105 205 VAL B N 1
ATOM 3216 C CA . VAL B 2 205 ? -13.37009 86.26239 12.69865 1.000 21.31534 205 VAL B CA 1
ATOM 3217 C C . VAL B 2 205 ? -11.89542 86.24771 13.04156 1.000 20.94612 205 VAL B C 1
ATOM 3218 O O . VAL B 2 205 ? -11.16179 85.35871 12.59566 1.000 21.86383 205 VAL B O 1
ATOM 3222 N N . THR B 2 206 ? -11.46271 87.20752 13.86307 1.000 22.71573 206 THR B N 1
ATOM 3223 C CA . THR B 2 206 ? -10.10863 87.19903 14.38762 1.000 21.30837 206 THR B CA 1
ATOM 3224 C C . THR B 2 206 ? -10.12161 86.88961 15.87602 1.000 21.79039 206 THR B C 1
ATOM 3225 O O . THR B 2 206 ? -10.89894 87.48795 16.62239 1.000 23.68483 206 THR B O 1
ATOM 3229 N N . LYS B 2 207 ? -9.21984 86.01363 16.30476 1.000 19.31462 207 LYS B N 1
ATOM 3230 C CA . LYS B 2 207 ? -8.89298 85.82964 17.70692 1.000 18.99682 207 LYS B CA 1
ATOM 3231 C C . LYS B 2 207 ? -7.43460 86.19675 17.90663 1.000 18.44395 207 LYS B C 1
ATOM 3232 O O . LYS B 2 207 ? -6.58704 85.86101 17.08123 1.000 23.03829 207 LYS B O 1
ATOM 3238 N N . SER B 2 208 ? -7.12731 86.90236 18.98613 1.000 19.60282 208 SER B N 1
ATOM 3239 C CA . SER B 2 208 ? -5.75066 87.37282 19.12998 1.000 19.14787 208 SER B CA 1
ATOM 3240 C C . SER B 2 208 ? -5.38188 87.43028 20.60022 1.000 18.64250 208 SER B C 1
ATOM 3241 O O . SER B 2 208 ? -6.25015 87.44153 21.46971 1.000 21.49716 208 SER B O 1
ATOM 3244 N N . PHE B 2 209 ? -4.07696 87.48841 20.87377 1.000 20.26785 209 PHE B N 1
ATOM 3245 C CA . PHE B 2 209 ? -3.59095 87.78504 22.21205 1.000 20.30561 209 PHE B CA 1
ATOM 3246 C C . PHE B 2 209 ? -2.27100 88.54043 22.11236 1.000 19.44876 209 PHE B C 1
ATOM 3247 O O . PHE B 2 209 ? -1.60902 88.54825 21.06361 1.000 22.30142 209 PHE B O 1
ATOM 3255 N N . ASN B 2 210 ? -1.88634 89.13145 23.23259 1.000 21.52244 210 ASN B N 1
ATOM 3256 C CA . ASN B 2 210 ? -0.59021 89.76149 23.43228 1.000 23.85567 210 ASN B CA 1
ATOM 3257 C C . ASN B 2 210 ? 0.31825 88.80098 24.16852 1.000 25.35297 210 ASN B C 1
ATOM 3258 O O . ASN B 2 210 ? -0.05076 88.31631 25.23971 1.000 27.78711 210 ASN B O 1
ATOM 3263 N N . ARG B 2 211 ? 1.52026 88.60047 23.64636 1.000 22.59594 211 ARG B N 1
ATOM 3264 C CA . ARG B 2 211 ? 2.46397 87.71547 24.32968 1.000 26.86625 211 ARG B CA 1
ATOM 3265 C C . ARG B 2 211 ? 2.70156 88.20979 25.75381 1.000 36.27251 211 ARG B C 1
ATOM 3266 O O . ARG B 2 211 ? 2.93067 89.40167 25.98423 1.000 37.24279 211 ARG B O 1
ATOM 3274 N N . GLY B 2 212 ? 2.59401 87.30108 26.71846 1.000 42.69094 212 GLY B N 1
ATOM 3275 C CA . GLY B 2 212 ? 2.87548 87.62642 28.10298 1.000 43.58202 212 GLY B CA 1
ATOM 3276 C C . GLY B 2 212 ? 1.73826 88.23115 28.90560 1.000 50.42693 212 GLY B C 1
ATOM 3277 O O . GLY B 2 212 ? 1.95978 88.61913 30.06018 1.000 55.21500 212 GLY B O 1
ATOM 3278 N N . GLU B 2 213 ? 0.53675 88.33866 28.34848 1.000 47.28367 213 GLU B N 1
ATOM 3279 C CA . GLU B 2 213 ? -0.58490 88.88759 29.11304 1.000 50.22762 213 GLU B CA 1
ATOM 3280 C C . GLU B 2 213 ? -1.24597 87.81075 29.97052 1.000 52.69069 213 GLU B C 1
ATOM 3281 O O . GLU B 2 213 ? -1.77280 86.83743 29.42701 1.000 61.64655 213 GLU B O 1
ATOM 3283 N N . GLN C 1 1 ? 10.54988 21.07445 -1.46493 1.000 56.98906 1 GLN C N 1
ATOM 3284 C CA . GLN C 1 1 ? 9.31807 21.31115 -0.73244 1.000 41.40027 1 GLN C CA 1
ATOM 3285 C C . GLN C 1 1 ? 8.06107 20.89290 -1.49803 1.000 32.56280 1 GLN C C 1
ATOM 3286 O O . GLN C 1 1 ? 6.95078 21.09371 -1.00496 1.000 35.02345 1 GLN C O 1
ATOM 3292 N N . VAL C 1 2 ? 8.22126 20.27364 -2.67079 1.000 28.46734 2 VAL C N 1
ATOM 3293 C CA . VAL C 1 2 ? 7.09750 19.58747 -3.30347 1.000 23.41313 2 VAL C CA 1
ATOM 3294 C C . VAL C 1 2 ? 6.74272 18.37892 -2.45216 1.000 26.05568 2 VAL C C 1
ATOM 3295 O O . VAL C 1 2 ? 7.59173 17.51008 -2.21541 1.000 27.34062 2 VAL C O 1
ATOM 3299 N N . GLN C 1 3 ? 5.50431 18.32713 -1.95509 1.000 20.91296 3 GLN C N 1
ATOM 3300 C CA . GLN C 1 3 ? 5.15759 17.19497 -1.10596 1.000 22.60531 3 GLN C CA 1
ATOM 3301 C C . GLN C 1 3 ? 3.66424 16.90481 -1.09824 1.000 21.31777 3 GLN C C 1
ATOM 3302 O O . GLN C 1 3 ? 2.82355 17.75237 -1.37825 1.000 19.85797 3 GLN C O 1
ATOM 3308 N N . LEU C 1 4 ? 3.34325 15.65329 -0.77457 1.000 18.74126 4 LEU C N 1
ATOM 3309 C CA . LEU C 1 4 ? 1.97607 15.23177 -0.55875 1.000 18.96792 4 LEU C CA 1
ATOM 3310 C C . LEU C 1 4 ? 1.87813 14.68640 0.85907 1.000 20.78543 4 LEU C C 1
ATOM 3311 O O . LEU C 1 4 ? 2.63403 13.78138 1.21209 1.000 20.07152 4 LEU C O 1
ATOM 3316 N N . GLN C 1 5 ? 0.96423 15.22572 1.66217 1.000 19.48353 5 GLN C N 1
ATOM 3317 C CA . GLN C 1 5 ? 0.86678 14.87689 3.07395 1.000 20.74930 5 GLN C CA 1
ATOM 3318 C C . GLN C 1 5 ? -0.48872 14.21553 3.27920 1.000 21.21299 5 GLN C C 1
ATOM 3319 O O . GLN C 1 5 ? -1.52128 14.87337 3.12932 1.000 21.40633 5 GLN C O 1
ATOM 3325 N N . GLN C 1 6 ? -0.48320 12.95491 3.69941 1.000 17.62848 6 GLN C N 1
ATOM 3326 C CA . GLN C 1 6 ? -1.73903 12.24543 3.90330 1.000 18.66729 6 GLN C CA 1
ATOM 3327 C C . GLN C 1 6 ? -2.16240 12.21129 5.35873 1.000 20.91266 6 GLN C C 1
ATOM 3328 O O . GLN C 1 6 ? -1.37063 12.40702 6.28444 1.000 24.21587 6 GLN C O 1
ATOM 3334 N N . SER C 1 7 ? -3.45143 11.93829 5.53471 1.000 19.90698 7 SER C N 1
ATOM 3335 C CA . SER C 1 7 ? -4.04143 11.77685 6.85009 1.000 27.49012 7 SER C CA 1
ATOM 3336 C C . SER C 1 7 ? -3.52610 10.48850 7.50945 1.000 21.53394 7 SER C C 1
ATOM 3337 O O . SER C 1 7 ? -2.84908 9.65599 6.89258 1.000 21.67545 7 SER C O 1
ATOM 3340 N N . GLY C 1 8 ? -3.81494 10.35106 8.80850 1.000 23.05684 8 GLY C N 1
ATOM 3341 C CA . GLY C 1 8 ? -3.24386 9.27432 9.61134 1.000 22.21451 8 GLY C CA 1
ATOM 3342 C C . GLY C 1 8 ? -3.92269 7.92523 9.46292 1.000 23.32372 8 GLY C C 1
ATOM 3343 O O . GLY C 1 8 ? -4.79519 7.71138 8.62342 1.000 22.55948 8 GLY C O 1
ATOM 3344 N N . SER C 1 9 ? -3.45642 6.98939 10.28879 1.000 21.82245 9 SER C N 1
ATOM 3345 C CA . SER C 1 9 ? -4.01510 5.63804 10.30126 1.000 20.94871 9 SER C CA 1
ATOM 3346 C C . SER C 1 9 ? -5.48587 5.64173 10.71366 1.000 22.34714 9 SER C C 1
ATOM 3347 O O . SER C 1 9 ? -5.92412 6.43623 11.54795 1.000 25.93123 9 SER C O 1
ATOM 3350 N N . GLU C 1 10 ? -6.22770 4.68453 10.18503 1.000 21.60727 10 GLU C N 1
ATOM 3351 C CA . GLU C 1 10 ? -7.64368 4.55199 10.46421 1.000 19.03675 10 GLU C CA 1
ATOM 3352 C C . GLU C 1 10 ? -7.94515 3.11490 10.86881 1.000 19.65867 10 GLU C C 1
ATOM 3353 O O . GLU C 1 10 ? -7.34349 2.17321 10.34493 1.000 21.97179 10 GLU C O 1
ATOM 3359 N N . LEU C 1 11 ? -8.89334 2.96159 11.77905 1.000 20.45785 11 LEU C N 1
ATOM 3360 C CA . LEU C 1 11 ? -9.36580 1.64062 12.19827 1.000 19.59242 11 LEU C CA 1
ATOM 3361 C C . LEU C 1 11 ? -10.87684 1.68464 12.11133 1.000 20.42031 11 LEU C C 1
ATOM 3362 O O . LEU C 1 11 ? -11.50425 2.53332 12.75557 1.000 22.85701 11 LEU C O 1
ATOM 3367 N N . LYS C 1 12 ? -11.44817 0.78767 11.29477 1.000 22.58651 12 LYS C N 1
ATOM 3368 C CA . LYS C 1 12 ? -12.86153 0.82891 10.97425 1.000 20.11714 12 LYS C CA 1
ATOM 3369 C C . LYS C 1 12 ? -13.45782 -0.56241 11.08049 1.000 21.68498 12 LYS C C 1
ATOM 3370 O O . LYS C 1 12 ? -12.78437 -1.55474 10.82470 1.000 22.83104 12 LYS C O 1
ATOM 3376 N N . LYS C 1 13 ? -14.75777 -0.61037 11.41041 1.000 22.85906 13 LYS C N 1
ATOM 3377 C CA . LYS C 1 13 ? -15.48793 -1.86801 11.37269 1.000 23.00192 13 LYS C CA 1
ATOM 3378 C C . LYS C 1 13 ? -16.04895 -2.14464 9.98019 1.000 21.73750 13 LYS C C 1
ATOM 3379 O O . LYS C 1 13 ? -16.29405 -1.20684 9.19954 1.000 22.76585 13 LYS C O 1
ATOM 3385 N N . PRO C 1 14 ? -16.23521 -3.42791 9.63842 1.000 20.02064 14 PRO C N 1
ATOM 3386 C CA . PRO C 1 14 ? -16.89739 -3.77654 8.37707 1.000 24.42740 14 PRO C CA 1
ATOM 3387 C C . PRO C 1 14 ? -18.21712 -3.01957 8.24255 1.000 23.65185 14 PRO C C 1
ATOM 3388 O O . PRO C 1 14 ? -18.96264 -2.85686 9.21721 1.000 25.98167 14 PRO C O 1
ATOM 3392 N N . GLY C 1 15 ? -18.45232 -2.47544 7.04372 1.000 24.81361 15 GLY C N 1
ATOM 3393 C CA . GLY C 1 15 ? -19.67011 -1.73303 6.76727 1.000 28.91979 15 GLY C CA 1
ATOM 3394 C C . GLY C 1 15 ? -19.54303 -0.23513 6.95681 1.000 29.32015 15 GLY C C 1
ATOM 3395 O O . GLY C 1 15 ? -20.40498 0.51612 6.47043 1.000 28.48175 15 GLY C O 1
ATOM 3396 N N . ALA C 1 16 ? -18.48085 0.21140 7.61249 1.000 25.73543 16 ALA C N 1
ATOM 3397 C CA . ALA C 1 16 ? -18.25070 1.62070 7.86795 1.000 30.02353 16 ALA C CA 1
ATOM 3398 C C . ALA C 1 16 ? -17.64534 2.27088 6.63875 1.000 27.29901 16 ALA C C 1
ATOM 3399 O O . ALA C 1 16 ? -17.40234 1.62724 5.61676 1.000 23.72319 16 ALA C O 1
ATOM 3401 N N . SER C 1 17 ? -17.38442 3.56958 6.75671 1.000 26.58823 17 SER C N 1
ATOM 3402 C CA . SER C 1 17 ? -16.79689 4.37955 5.69838 1.000 23.54604 17 SER C CA 1
ATOM 3403 C C . SER C 1 17 ? -15.53333 5.03157 6.24260 1.000 21.50472 17 SER C C 1
ATOM 3404 O O . SER C 1 17 ? -15.34525 5.15625 7.46812 1.000 25.32799 17 SER C O 1
ATOM 3407 N N . VAL C 1 18 ? -14.65405 5.40716 5.32997 1.000 26.69069 18 VAL C N 1
ATOM 3408 C CA . VAL C 1 18 ? -13.43271 6.10155 5.69821 1.000 25.29857 18 VAL C CA 1
ATOM 3409 C C . VAL C 1 18 ? -13.14049 7.12099 4.61660 1.000 25.71168 18 VAL C C 1
ATOM 3410 O O . VAL C 1 18 ? -13.43130 6.90002 3.43752 1.000 23.41391 18 VAL C O 1
ATOM 3414 N N . LYS C 1 19 ? -12.53766 8.24954 5.00813 1.000 24.11070 19 LYS C N 1
ATOM 3415 C CA . LYS C 1 19 ? -12.09192 9.22150 4.03426 1.000 24.13375 19 LYS C CA 1
ATOM 3416 C C . LYS C 1 19 ? -10.64229 9.59701 4.32953 1.000 21.54904 19 LYS C C 1
ATOM 3417 O O . LYS C 1 19 ? -10.34497 10.07634 5.43648 1.000 30.35266 19 LYS C O 1
ATOM 3423 N N . VAL C 1 20 ? -9.78090 9.36229 3.36687 1.000 20.16622 20 VAL C N 1
ATOM 3424 C CA . VAL C 1 20 ? -8.34304 9.60223 3.45116 1.000 22.74369 20 VAL C CA 1
ATOM 3425 C C . VAL C 1 20 ? -8.07926 10.89031 2.70560 1.000 23.80742 20 VAL C C 1
ATOM 3426 O O . VAL C 1 20 ? -8.60537 11.07701 1.60209 1.000 20.91777 20 VAL C O 1
ATOM 3430 N N . SER C 1 21 ? -7.27766 11.79520 3.28437 1.000 23.17600 21 SER C N 1
ATOM 3431 C CA . SER C 1 21 ? -6.94393 13.01032 2.53826 1.000 19.92323 21 SER C CA 1
ATOM 3432 C C . SER C 1 21 ? -5.47882 13.03126 2.12377 1.000 21.48129 21 SER C C 1
ATOM 3433 O O . SER C 1 21 ? -4.62772 12.35744 2.71287 1.000 21.50637 21 SER C O 1
ATOM 3436 N N . CYS C 1 22 ? -5.19193 13.85334 1.12205 1.000 18.63850 22 CYS C N 1
ATOM 3437 C CA . CYS C 1 22 ? -3.86093 13.94382 0.51597 1.000 18.45203 22 CYS C CA 1
ATOM 3438 C C . CYS C 1 22 ? -3.67366 15.41645 0.17056 1.000 19.25428 22 CYS C C 1
ATOM 3439 O O . CYS C 1 22 ? -4.26630 15.89031 -0.80465 1.000 20.78577 22 CYS C O 1
ATOM 3442 N N . LYS C 1 23 ? -2.88868 16.13976 0.98062 1.000 19.03139 23 LYS C N 1
ATOM 3443 C CA . LYS C 1 23 ? -2.72783 17.57836 0.82571 1.000 21.90733 23 LYS C CA 1
ATOM 3444 C C . LYS C 1 23 ? -1.41758 17.84664 0.09019 1.000 21.22568 23 LYS C C 1
ATOM 3445 O O . LYS C 1 23 ? -0.33548 17.48395 0.57412 1.000 23.79229 23 LYS C O 1
ATOM 3451 N N . ALA C 1 24 ? -1.52657 18.51284 -1.06256 1.000 20.56314 24 ALA C N 1
ATOM 3452 C CA . ALA C 1 24 ? -0.38500 18.92701 -1.84807 1.000 21.28122 24 ALA C CA 1
ATOM 3453 C C . ALA C 1 24 ? 0.12728 20.29226 -1.39864 1.000 23.14225 24 ALA C C 1
ATOM 3454 O O . ALA C 1 24 ? -0.64621 21.20157 -1.05019 1.000 25.34747 24 ALA C O 1
ATOM 3456 N N . SER C 1 25 ? 1.44507 20.43002 -1.39207 1.000 21.11504 25 SER C N 1
ATOM 3457 C CA . SER C 1 25 ? 2.05419 21.72337 -1.17005 1.000 22.65340 25 SER C CA 1
ATOM 3458 C C . SER C 1 25 ? 3.30757 21.80610 -2.02413 1.000 22.12629 25 SER C C 1
ATOM 3459 O O . SER C 1 25 ? 3.86396 20.79613 -2.45942 1.000 21.08322 25 SER C O 1
ATOM 3462 N N . GLY C 1 26 ? 3.69525 23.03594 -2.32014 1.000 22.46617 26 GLY C N 1
ATOM 3463 C CA . GLY C 1 26 ? 4.92184 23.28979 -3.03217 1.000 23.71718 26 GLY C CA 1
ATOM 3464 C C . GLY C 1 26 ? 4.81909 23.23927 -4.53226 1.000 21.34937 26 GLY C C 1
ATOM 3465 O O . GLY C 1 26 ? 5.85824 23.33390 -5.19334 1.000 25.31529 26 GLY C O 1
ATOM 3466 N N . TYR C 1 27 ? 3.61679 23.07434 -5.08317 1.000 20.15135 27 TYR C N 1
ATOM 3467 C CA . TYR C 1 27 ? 3.43437 23.04828 -6.53258 1.000 21.93352 27 TYR C CA 1
ATOM 3468 C C . TYR C 1 27 ? 1.98532 23.38834 -6.86980 1.000 25.09816 27 TYR C C 1
ATOM 3469 O O . TYR C 1 27 ? 1.12811 23.47127 -5.99076 1.000 22.23731 27 TYR C O 1
ATOM 3478 N N . THR C 1 28 ? 1.72460 23.63598 -8.15052 1.000 21.30471 28 THR C N 1
ATOM 3479 C CA . THR C 1 28 ? 0.37787 24.01329 -8.60051 1.000 20.33691 28 THR C CA 1
ATOM 3480 C C . THR C 1 28 ? -0.47791 22.76571 -8.73829 1.000 20.14684 28 THR C C 1
ATOM 3481 O O . THR C 1 28 ? -0.25429 21.94861 -9.63662 1.000 18.90325 28 THR C O 1
ATOM 3485 N N . PHE C 1 29 ? -1.44520 22.62906 -7.82282 1.000 20.31236 29 PHE C N 1
ATOM 3486 C CA . PHE C 1 29 ? -2.17259 21.36732 -7.65866 1.000 21.67982 29 PHE C CA 1
ATOM 3487 C C . PHE C 1 29 ? -2.88105 20.97203 -8.94776 1.000 20.25595 29 PHE C C 1
ATOM 3488 O O . PHE C 1 29 ? -2.83565 19.79290 -9.34546 1.000 18.48234 29 PHE C O 1
ATOM 3496 N N . THR C 1 30 ? -3.50135 21.95214 -9.63687 1.000 18.11580 30 THR C N 1
ATOM 3497 C CA . THR C 1 30 ? -4.25303 21.63084 -10.85182 1.000 19.63768 30 THR C CA 1
ATOM 3498 C C . THR C 1 30 ? -3.35339 21.43995 -12.07131 1.000 21.94079 30 THR C C 1
ATOM 3499 O O . THR C 1 30 ? -3.88684 21.25440 -13.15907 1.000 21.12540 30 THR C O 1
ATOM 3503 N N . ASN C 1 31 ? -2.02164 21.45383 -11.94070 1.000 17.80806 31 ASN C N 1
ATOM 3504 C CA . ASN C 1 31 ? -1.16875 21.09319 -13.08236 1.000 16.80818 31 ASN C CA 1
ATOM 3505 C C . ASN C 1 31 ? -0.84256 19.60480 -13.14143 1.000 18.43703 31 ASN C C 1
ATOM 3506 O O . ASN C 1 31 ? -0.11425 19.20137 -14.05554 1.000 17.51189 31 ASN C O 1
ATOM 3511 N N . TYR C 1 32 ? -1.32066 18.79605 -12.19048 1.000 17.52823 32 TYR C N 1
ATOM 3512 C CA . TYR C 1 32 ? -0.96863 17.36649 -12.13780 1.000 15.28960 32 TYR C CA 1
ATOM 3513 C C . TYR C 1 32 ? -2.18143 16.55528 -11.74023 1.000 19.48719 32 TYR C C 1
ATOM 3514 O O . TYR C 1 32 ? -3.00614 16.99813 -10.94572 1.000 19.58725 32 TYR C O 1
ATOM 3523 N N . GLY C 1 33 ? -2.24908 15.30731 -12.23607 1.000 17.88309 33 GLY C N 1
ATOM 3524 C CA . GLY C 1 33 ? -3.25479 14.37928 -11.75013 1.000 18.37375 33 GLY C CA 1
ATOM 3525 C C . GLY C 1 33 ? -2.87095 13.75747 -10.40571 1.000 17.04170 33 GLY C C 1
ATOM 3526 O O . GLY C 1 33 ? -1.71199 13.77216 -10.00681 1.000 18.49851 33 GLY C O 1
ATOM 3527 N N . MET C 1 34 ? -3.86166 13.24084 -9.69628 1.000 16.84898 34 MET C N 1
ATOM 3528 C CA . MET C 1 34 ? -3.63034 12.55732 -8.42851 1.000 14.62599 34 MET C CA 1
ATOM 3529 C C . MET C 1 34 ? -4.10384 11.12323 -8.56738 1.000 15.50742 34 MET C C 1
ATOM 3530 O O . MET C 1 34 ? -5.23709 10.86643 -8.98581 1.000 17.88496 34 MET C O 1
ATOM 3535 N N . ASN C 1 35 ? -3.21878 10.20208 -8.23602 1.000 14.24105 35 ASN C N 1
ATOM 3536 C CA . ASN C 1 35 ? -3.44226 8.76564 -8.40268 1.000 12.59238 35 ASN C CA 1
ATOM 3537 C C . ASN C 1 35 ? -3.57829 8.11569 -7.03626 1.000 15.72906 35 ASN C C 1
ATOM 3538 O O . ASN C 1 35 ? -2.98093 8.57981 -6.06528 1.000 16.96223 35 ASN C O 1
ATOM 3543 N N . TRP C 1 36 ? -4.32229 7.01261 -6.95092 1.000 16.39960 36 TRP C N 1
ATOM 3544 C CA . TRP C 1 36 ? -4.49061 6.30607 -5.69506 1.000 13.62827 36 TRP C CA 1
ATOM 3545 C C . TRP C 1 36 ? -4.00602 4.88240 -5.89871 1.000 14.16020 36 TRP C C 1
ATOM 3546 O O . TRP C 1 36 ? -4.37728 4.25024 -6.88739 1.000 16.84709 36 TRP C O 1
ATOM 3557 N N . VAL C 1 37 ? -3.12329 4.44424 -4.99859 1.000 14.08220 37 VAL C N 1
ATOM 3558 C CA . VAL C 1 37 ? -2.47173 3.13856 -5.11150 1.000 14.21750 37 VAL C CA 1
ATOM 3559 C C . VAL C 1 37 ? -2.69602 2.40410 -3.79858 1.000 16.08212 37 VAL C C 1
ATOM 3560 O O . VAL C 1 37 ? -2.39210 2.93664 -2.72812 1.000 14.86533 37 VAL C O 1
ATOM 3564 N N . LYS C 1 38 ? -3.13448 1.15963 -3.89210 1.000 15.24877 38 LYS C N 1
ATOM 3565 C CA . LYS C 1 38 ? -3.38363 0.29045 -2.74119 1.000 15.75874 38 LYS C CA 1
ATOM 3566 C C . LYS C 1 38 ? -2.19713 -0.64867 -2.52892 1.000 17.58067 38 LYS C C 1
ATOM 3567 O O . LYS C 1 38 ? -1.66822 -1.21960 -3.48858 1.000 17.20953 38 LYS C O 1
ATOM 3573 N N . GLN C 1 39 ? -1.78969 -0.83819 -1.27974 1.000 16.60983 39 GLN C N 1
ATOM 3574 C CA . GLN C 1 39 ? -0.77428 -1.86100 -0.97245 1.000 17.42080 39 GLN C CA 1
ATOM 3575 C C . GLN C 1 39 ? -1.25476 -2.64412 0.23471 1.000 19.88472 39 GLN C C 1
ATOM 3576 O O . GLN C 1 39 ? -1.11704 -2.19353 1.36737 1.000 17.48152 39 GLN C O 1
ATOM 3582 N N . ALA C 1 40 ? -1.81815 -3.82983 0.01143 1.000 18.58744 40 ALA C N 1
ATOM 3583 C CA . ALA C 1 40 ? -2.27020 -4.62294 1.14618 1.000 17.60358 40 ALA C CA 1
ATOM 3584 C C . ALA C 1 40 ? -1.04908 -5.14773 1.91836 1.000 20.87758 40 ALA C C 1
ATOM 3585 O O . ALA C 1 40 ? 0.06040 -5.16780 1.38493 1.000 21.93957 40 ALA C O 1
ATOM 3587 N N . PRO C 1 41 ? -1.22683 -5.58356 3.17515 1.000 21.08644 41 PRO C N 1
ATOM 3588 C CA . PRO C 1 41 ? -0.06485 -5.96932 3.99817 1.000 27.48205 41 PRO C CA 1
ATOM 3589 C C . PRO C 1 41 ? 0.73753 -7.10716 3.37455 1.000 23.30586 41 PRO C C 1
ATOM 3590 O O . PRO C 1 41 ? 0.19250 -8.15320 3.01868 1.000 25.81106 41 PRO C O 1
ATOM 3594 N N . GLY C 1 42 ? 2.03120 -6.84366 3.15750 1.000 25.11822 42 GLY C N 1
ATOM 3595 C CA . GLY C 1 42 ? 2.91317 -7.83997 2.55728 1.000 29.58141 42 GLY C CA 1
ATOM 3596 C C . GLY C 1 42 ? 2.77581 -7.98891 1.05103 1.000 26.42559 42 GLY C C 1
ATOM 3597 O O . GLY C 1 42 ? 3.42162 -8.87885 0.46732 1.000 30.84916 42 GLY C O 1
ATOM 3598 N N . GLN C 1 43 ? 1.94921 -7.17186 0.40107 1.000 21.50774 43 GLN C N 1
ATOM 3599 C CA . GLN C 1 43 ? 1.63418 -7.36802 -1.01376 1.000 23.19705 43 GLN C CA 1
ATOM 3600 C C . GLN C 1 43 ? 2.24091 -6.24354 -1.83729 1.000 21.61048 43 GLN C C 1
ATOM 3601 O O . GLN C 1 43 ? 2.98231 -5.39661 -1.32312 1.000 21.19895 43 GLN C O 1
ATOM 3607 N N . GLY C 1 44 ? 1.99113 -6.28007 -3.14119 1.000 21.58621 44 GLY C N 1
ATOM 3608 C CA . GLY C 1 44 ? 2.53705 -5.29130 -4.06766 1.000 17.39793 44 GLY C CA 1
ATOM 3609 C C . GLY C 1 44 ? 1.62862 -4.08961 -4.22608 1.000 20.02762 44 GLY C C 1
ATOM 3610 O O . GLY C 1 44 ? 0.74696 -3.82423 -3.40924 1.000 20.91716 44 GLY C O 1
ATOM 3611 N N . LEU C 1 45 ? 1.82217 -3.38122 -5.32224 1.000 18.49704 45 LEU C N 1
ATOM 3612 C CA . LEU C 1 45 ? 1.13066 -2.11985 -5.59498 1.000 18.38953 45 LEU C CA 1
ATOM 3613 C C . LEU C 1 45 ? 0.01962 -2.36181 -6.60580 1.000 22.27806 45 LEU C C 1
ATOM 3614 O O . LEU C 1 45 ? 0.22993 -3.05903 -7.61030 1.000 22.70095 45 LEU C O 1
ATOM 3619 N N . LYS C 1 46 ? -1.14783 -1.77339 -6.35745 1.000 17.41167 46 LYS C N 1
ATOM 3620 C CA . LYS C 1 46 ? -2.29594 -1.88972 -7.26768 1.000 18.37812 46 LYS C CA 1
ATOM 3621 C C . LYS C 1 46 ? -2.84120 -0.49057 -7.47478 1.000 20.13932 46 LYS C C 1
ATOM 3622 O O . LYS C 1 46 ? -3.19912 0.18912 -6.50370 1.000 17.73870 46 LYS C O 1
ATOM 3628 N N . TRP C 1 47 ? -2.93775 -0.07562 -8.73235 1.000 16.06064 47 TRP C N 1
ATOM 3629 C CA . TRP C 1 47 ? -3.47483 1.25083 -9.03818 1.000 16.48577 47 TRP C CA 1
ATOM 3630 C C . TRP C 1 47 ? -4.99905 1.22625 -9.02832 1.000 18.49773 47 TRP C C 1
ATOM 3631 O O . TRP C 1 47 ? -5.62520 0.40853 -9.72803 1.000 20.04774 47 TRP C O 1
ATOM 3642 N N . MET C 1 48 ? -5.60032 2.12909 -8.24302 1.000 17.33949 48 MET C N 1
ATOM 3643 C CA . MET C 1 48 ? -7.05135 2.15993 -8.09049 1.000 17.01269 48 MET C CA 1
ATOM 3644 C C . MET C 1 48 ? -7.74337 3.04309 -9.11255 1.000 15.39852 48 MET C C 1
ATOM 3645 O O . MET C 1 48 ? -8.93295 2.82153 -9.39962 1.000 19.46032 48 MET C O 1
ATOM 3650 N N . GLY C 1 49 ? -7.02932 4.03410 -9.64391 1.000 18.19196 49 GLY C N 1
ATOM 3651 C CA . GLY C 1 49 ? -7.58917 5.03278 -10.52486 1.000 17.93613 49 GLY C CA 1
ATOM 3652 C C . GLY C 1 49 ? -6.94104 6.36513 -10.22330 1.000 16.51174 49 GLY C C 1
ATOM 3653 O O . GLY C 1 49 ? -5.95125 6.46710 -9.49378 1.000 16.46214 49 GLY C O 1
ATOM 3654 N N . TRP C 1 50 ? -7.50532 7.41385 -10.81065 1.000 18.24052 50 TRP C N 1
ATOM 3655 C CA . TRP C 1 50 ? -6.91948 8.73448 -10.62195 1.000 16.28058 50 TRP C CA 1
ATOM 3656 C C . TRP C 1 50 ? -7.99496 9.78637 -10.78903 1.000 19.22461 50 TRP C C 1
ATOM 3657 O O . TRP C 1 50 ? -9.11621 9.52047 -11.22940 1.000 19.06650 50 TRP C O 1
ATOM 3668 N N . ILE C 1 51 ? -7.65318 11.00154 -10.38936 1.000 16.20775 51 ILE C N 1
ATOM 3669 C CA . ILE C 1 51 ? -8.57345 12.09898 -10.62107 1.000 16.64351 51 ILE C CA 1
ATOM 3670 C C . ILE C 1 51 ? -7.81935 13.20461 -11.34828 1.000 18.45771 51 ILE C C 1
ATOM 3671 O O . ILE C 1 51 ? -6.68311 13.54547 -11.00119 1.000 17.95111 51 ILE C O 1
ATOM 3676 N N . ASN C 1 52 ? -8.44576 13.71690 -12.40064 1.000 18.78302 52 ASN C N 1
ATOM 3677 C CA . ASN C 1 52 ? -7.89025 14.84357 -13.14412 1.000 21.34329 52 ASN C CA 1
ATOM 3678 C C . ASN C 1 52 ? -8.20731 16.09898 -12.34734 1.000 18.67448 52 ASN C C 1
ATOM 3679 O O . ASN C 1 52 ? -9.37118 16.47735 -12.25315 1.000 20.28758 52 ASN C O 1
ATOM 3684 N N . THR C 1 53 ? -7.19236 16.75989 -11.78365 1.000 18.05666 53 THR C N 1
ATOM 3685 C CA . THR C 1 53 ? -7.46432 17.92304 -10.94686 1.000 20.01233 53 THR C CA 1
ATOM 3686 C C . THR C 1 53 ? -7.91541 19.14074 -11.74533 1.000 22.41851 53 THR C C 1
ATOM 3687 O O . THR C 1 53 ? -8.45611 20.09322 -11.15701 1.000 23.90445 53 THR C O 1
ATOM 3691 N N . TYR C 1 54 ? -7.63419 19.16630 -13.04656 1.000 19.93092 54 TYR C N 1
ATOM 3692 C CA . TYR C 1 54 ? -7.99140 20.31519 -13.86298 1.000 22.37581 54 TYR C CA 1
ATOM 3693 C C . TYR C 1 54 ? -9.45039 20.23020 -14.30059 1.000 24.97885 54 TYR C C 1
ATOM 3694 O O . TYR C 1 54 ? -10.13922 21.25078 -14.36259 1.000 26.91348 54 TYR C O 1
ATOM 3703 N N . THR C 1 55 ? -9.92545 19.02059 -14.64632 1.000 24.57354 55 THR C N 1
ATOM 3704 C CA . THR C 1 55 ? -11.31919 18.85852 -15.05079 1.000 28.33509 55 THR C CA 1
ATOM 3705 C C . THR C 1 55 ? -12.19668 18.41905 -13.89627 1.000 31.09604 55 THR C C 1
ATOM 3706 O O . THR C 1 55 ? -13.41150 18.60174 -13.96409 1.000 32.07309 55 THR C O 1
ATOM 3710 N N . GLY C 1 56 ? -11.60370 17.85550 -12.85306 1.000 24.57677 56 GLY C N 1
ATOM 3711 C CA . GLY C 1 56 ? -12.31271 17.28391 -11.72592 1.000 29.45716 56 GLY C CA 1
ATOM 3712 C C . GLY C 1 56 ? -12.75825 15.85417 -11.93680 1.000 27.05370 56 GLY C C 1
ATOM 3713 O O . GLY C 1 56 ? -13.36500 15.27610 -11.02617 1.000 28.22052 56 GLY C O 1
ATOM 3714 N N . GLU C 1 57 ? -12.49335 15.28291 -13.10436 1.000 27.39282 57 GLU C N 1
ATOM 3715 C CA . GLU C 1 57 ? -13.09748 13.99072 -13.46718 1.000 28.76637 57 GLU C CA 1
ATOM 3716 C C . GLU C 1 57 ? -12.30056 12.83763 -12.89322 1.000 23.55497 57 GLU C C 1
ATOM 3717 O O . GLU C 1 57 ? -11.08821 12.73544 -13.12378 1.000 22.95165 57 GLU C O 1
ATOM 3723 N N . PRO C 1 58 ? -12.93680 11.95585 -12.14530 1.000 22.33664 58 PRO C N 1
ATOM 3724 C CA . PRO C 1 58 ? -12.25545 10.73136 -11.70737 1.000 21.62770 58 PRO C CA 1
ATOM 3725 C C . PRO C 1 58 ? -12.35829 9.62516 -12.74218 1.000 25.64741 58 PRO C C 1
ATOM 3726 O O . PRO C 1 58 ? -13.30876 9.53792 -13.50778 1.000 27.60875 58 PRO C O 1
ATOM 3730 N N . THR C 1 59 ? -11.34069 8.76287 -12.74204 1.000 21.62922 59 THR C N 1
ATOM 3731 C CA . THR C 1 59 ? -11.35054 7.52363 -13.51681 1.000 24.12255 59 THR C CA 1
ATOM 3732 C C . THR C 1 59 ? -11.10195 6.37237 -12.56598 1.000 22.12153 59 THR C C 1
ATOM 3733 O O . THR C 1 59 ? -10.08762 6.34618 -11.87982 1.000 20.63624 59 THR C O 1
ATOM 3737 N N . TYR C 1 60 ? -12.02964 5.42032 -12.53460 1.000 23.65204 60 TYR C N 1
ATOM 3738 C CA . TYR C 1 60 ? -11.91450 4.27252 -11.65057 1.000 24.10580 60 TYR C CA 1
ATOM 3739 C C . TYR C 1 60 ? -11.51441 3.05174 -12.45654 1.000 25.99670 60 TYR C C 1
ATOM 3740 O O . TYR C 1 60 ? -11.59809 3.02804 -13.68306 1.000 30.53890 60 TYR C O 1
ATOM 3749 N N . THR C 1 61 ? -11.06666 2.03155 -11.75081 1.000 25.47633 61 THR C N 1
ATOM 3750 C CA . THR C 1 61 ? -10.85221 0.73567 -12.37317 1.000 25.27317 61 THR C CA 1
ATOM 3751 C C . THR C 1 61 ? -12.02693 -0.19474 -12.06228 1.000 27.21968 61 THR C C 1
ATOM 3752 O O . THR C 1 61 ? -12.84241 0.05822 -11.17009 1.000 31.70235 61 THR C O 1
ATOM 3756 N N . ASP C 1 62 ? -12.04866 -1.33087 -12.74863 1.000 30.76375 62 ASP C N 1
ATOM 3757 C CA . ASP C 1 62 ? -13.14832 -2.27074 -12.54117 1.000 34.79815 62 ASP C CA 1
ATOM 3758 C C . ASP C 1 62 ? -13.23254 -2.75593 -11.09749 1.000 37.53232 62 ASP C C 1
ATOM 3759 O O . ASP C 1 62 ? -14.32800 -3.02623 -10.59797 1.000 42.77723 62 ASP C O 1
ATOM 3764 N N . ASP C 1 63 ? -12.10434 -2.85778 -10.40837 1.000 34.49448 63 ASP C N 1
ATOM 3765 C CA . ASP C 1 63 ? -12.08423 -3.34108 -9.03392 1.000 36.75865 63 ASP C CA 1
ATOM 3766 C C . ASP C 1 63 ? -12.40132 -2.25551 -8.00675 1.000 40.02092 63 ASP C C 1
ATOM 3767 O O . ASP C 1 63 ? -12.64968 -2.57149 -6.83351 1.000 34.21547 63 ASP C O 1
ATOM 3772 N N . PHE C 1 64 ? -12.41484 -0.99174 -8.40250 1.000 29.49859 64 PHE C N 1
ATOM 3773 C CA . PHE C 1 64 ? -12.61521 0.08852 -7.45344 1.000 30.72448 64 PHE C CA 1
ATOM 3774 C C . PHE C 1 64 ? -13.68519 1.05764 -7.96128 1.000 27.76208 64 PHE C C 1
ATOM 3775 O O . PHE C 1 64 ? -13.39026 2.21021 -8.24869 1.000 40.57686 64 PHE C O 1
ATOM 3783 N N . LYS C 1 65 ? -14.91286 0.57147 -8.11892 1.000 41.88768 65 LYS C N 1
ATOM 3784 C CA . LYS C 1 65 ? -16.05114 1.33095 -8.63841 1.000 37.76534 65 LYS C CA 1
ATOM 3785 C C . LYS C 1 65 ? -17.20619 1.23270 -7.64036 1.000 45.30694 65 LYS C C 1
ATOM 3786 O O . LYS C 1 65 ? -17.35872 0.22499 -6.95282 1.000 33.75934 65 LYS C O 1
ATOM 3792 N N . GLY C 1 66 ? -18.03908 2.26912 -7.56416 1.000 37.24587 66 GLY C N 1
ATOM 3793 C CA . GLY C 1 66 ? -19.23117 2.13643 -6.74104 1.000 37.51304 66 GLY C CA 1
ATOM 3794 C C . GLY C 1 66 ? -19.05893 2.65048 -5.32122 1.000 45.40625 66 GLY C C 1
ATOM 3795 O O . GLY C 1 66 ? -19.57023 3.72787 -4.97767 1.000 48.40292 66 GLY C O 1
ATOM 3796 N N . ARG C 1 67 ? -18.35232 1.88633 -4.48069 1.000 40.29066 67 ARG C N 1
ATOM 3797 C CA . ARG C 1 67 ? -18.10321 2.27853 -3.09637 1.000 25.38083 67 ARG C CA 1
ATOM 3798 C C . ARG C 1 67 ? -16.74378 2.94930 -2.90374 1.000 29.22373 67 ARG C C 1
ATOM 3799 O O . ARG C 1 67 ? -16.35274 3.19492 -1.76103 1.000 26.96142 67 ARG C O 1
ATOM 3807 N N . PHE C 1 68 ? -16.01366 3.22839 -3.97863 1.000 24.19005 68 PHE C N 1
ATOM 3808 C CA . PHE C 1 68 ? -14.82405 4.06808 -3.93030 1.000 21.41168 68 PHE C CA 1
ATOM 3809 C C . PHE C 1 68 ? -15.13331 5.37962 -4.62486 1.000 24.53693 68 PHE C C 1
ATOM 3810 O O . PHE C 1 68 ? -15.80086 5.38680 -5.66119 1.000 25.98020 68 PHE C O 1
ATOM 3818 N N . ALA C 1 69 ? -14.64776 6.47882 -4.06670 1.000 22.72755 69 ALA C N 1
ATOM 3819 C CA . ALA C 1 69 ? -14.90653 7.77663 -4.68149 1.000 23.14285 69 ALA C CA 1
ATOM 3820 C C . ALA C 1 69 ? -13.68023 8.65774 -4.51482 1.000 17.60316 69 ALA C C 1
ATOM 3821 O O . ALA C 1 69 ? -13.14731 8.77565 -3.39955 1.000 20.00106 69 ALA C O 1
ATOM 3823 N N . PHE C 1 70 ? -13.21240 9.22993 -5.61245 1.000 18.94824 70 PHE C N 1
ATOM 3824 C CA . PHE C 1 70 ? -12.14283 10.22577 -5.56247 1.000 19.09862 70 PHE C CA 1
ATOM 3825 C C . PHE C 1 70 ? -12.77359 11.60667 -5.66861 1.000 19.30242 70 PHE C C 1
ATOM 3826 O O . PHE C 1 70 ? -13.64034 11.84109 -6.51842 1.000 21.77808 70 PHE C O 1
ATOM 3834 N N . SER C 1 71 ? -12.29959 12.53522 -4.83872 1.000 18.65905 71 SER C N 1
ATOM 3835 C CA . SER C 1 71 ? -12.85145 13.87920 -4.86160 1.000 18.90184 71 SER C CA 1
ATOM 3836 C C . SER C 1 71 ? -11.72004 14.86351 -4.59532 1.000 19.42194 71 SER C C 1
ATOM 3837 O O . SER C 1 71 ? -10.58103 14.48459 -4.34109 1.000 18.36116 71 SER C O 1
ATOM 3840 N N . LEU C 1 72 ? -12.04657 16.14429 -4.75363 1.000 21.66779 72 LEU C N 1
ATOM 3841 C CA . LEU C 1 72 ? -11.04988 17.18785 -4.61229 1.000 25.96938 72 LEU C CA 1
ATOM 3842 C C . LEU C 1 72 ? -11.64513 18.35926 -3.86807 1.000 24.39127 72 LEU C C 1
ATOM 3843 O O . LEU C 1 72 ? -12.85632 18.62342 -3.93000 1.000 23.87452 72 LEU C O 1
ATOM 3848 N N . ASP C 1 73 ? -10.75952 19.13039 -3.22753 1.000 23.94134 73 ASP C N 1
ATOM 3849 C CA . ASP C 1 73 ? -11.06453 20.50712 -2.82955 1.000 26.10882 73 ASP C CA 1
ATOM 3850 C C . ASP C 1 73 ? -9.86388 21.31209 -3.32763 1.000 25.21757 73 ASP C C 1
ATOM 3851 O O . ASP C 1 73 ? -8.84994 21.41356 -2.62336 1.000 25.17885 73 ASP C O 1
ATOM 3856 N N . THR C 1 74 ? -9.98257 21.88794 -4.53515 1.000 26.30976 74 THR C N 1
ATOM 3857 C CA . THR C 1 74 ? -8.84727 22.58697 -5.12634 1.000 31.16280 74 THR C CA 1
ATOM 3858 C C . THR C 1 74 ? -8.49184 23.81359 -4.31750 1.000 29.66526 74 THR C C 1
ATOM 3859 O O . THR C 1 74 ? -7.31462 24.20688 -4.25802 1.000 31.17145 74 THR C O 1
ATOM 3863 N N . SER C 1 75 ? -9.49326 24.44480 -3.68816 1.000 31.03696 75 SER C N 1
ATOM 3864 C CA . SER C 1 75 ? -9.22867 25.64806 -2.91270 1.000 34.77107 75 SER C CA 1
ATOM 3865 C C . SER C 1 75 ? -8.21673 25.41422 -1.80363 1.000 34.95912 75 SER C C 1
ATOM 3866 O O . SER C 1 75 ? -7.61665 26.37800 -1.31728 1.000 38.61572 75 SER C O 1
ATOM 3869 N N . VAL C 1 76 ? -8.01097 24.16484 -1.38761 1.000 30.66757 76 VAL C N 1
ATOM 3870 C CA . VAL C 1 76 ? -7.01206 23.81256 -0.38223 1.000 34.73329 76 VAL C CA 1
ATOM 3871 C C . VAL C 1 76 ? -6.06056 22.73096 -0.88996 1.000 29.80603 76 VAL C C 1
ATOM 3872 O O . VAL C 1 76 ? -5.40058 22.07118 -0.08947 1.000 24.99174 76 VAL C O 1
ATOM 3876 N N . SER C 1 77 ? -5.97390 22.57734 -2.21707 1.000 23.48279 77 SER C N 1
ATOM 3877 C CA . SER C 1 77 ? -5.02311 21.69124 -2.87360 1.000 19.69808 77 SER C CA 1
ATOM 3878 C C . SER C 1 77 ? -5.03381 20.31024 -2.24190 1.000 22.45896 77 SER C C 1
ATOM 3879 O O . SER C 1 77 ? -3.98254 19.74422 -1.97465 1.000 21.28075 77 SER C O 1
ATOM 3882 N N . THR C 1 78 ? -6.23172 19.76098 -2.01679 1.000 19.65534 78 THR C N 1
ATOM 3883 C CA . THR C 1 78 ? -6.35576 18.45017 -1.36471 1.000 18.30475 78 THR C CA 1
ATOM 3884 C C . THR C 1 78 ? -7.20107 17.51574 -2.21184 1.000 18.08396 78 THR C C 1
ATOM 3885 O O . THR C 1 78 ? -8.23582 17.91991 -2.76511 1.000 21.27685 78 THR C O 1
ATOM 3889 N N . ALA C 1 79 ? -6.72756 16.27630 -2.30721 1.000 17.70510 79 ALA C N 1
ATOM 3890 C CA . ALA C 1 79 ? -7.45512 15.18720 -2.92074 1.000 17.35713 79 ALA C CA 1
ATOM 3891 C C . ALA C 1 79 ? -7.94541 14.25161 -1.81708 1.000 18.13729 79 ALA C C 1
ATOM 3892 O O . ALA C 1 79 ? -7.28386 14.07952 -0.78647 1.000 18.92870 79 ALA C O 1
ATOM 3894 N N . TYR C 1 80 ? -9.06367 13.58108 -2.06020 1.000 19.48552 80 TYR C N 1
ATOM 3895 C CA . TYR C 1 80 ? -9.61222 12.69112 -1.05421 1.000 19.02041 80 TYR C CA 1
ATOM 3896 C C . TYR C 1 80 ? -9.93610 11.34873 -1.67274 1.000 17.47804 80 TYR C C 1
ATOM 3897 O O . TYR C 1 80 ? -10.43481 11.27933 -2.79534 1.000 20.48058 80 TYR C O 1
ATOM 3906 N N . LEU C 1 81 ? -9.77981 10.31203 -0.86357 1.000 17.04589 81 LEU C N 1
ATOM 3907 C CA . LEU C 1 81 ? -10.23185 8.96861 -1.19223 1.000 17.34376 81 LEU C CA 1
ATOM 3908 C C . LEU C 1 81 ? -11.28773 8.57334 -0.17202 1.000 19.81540 81 LEU C C 1
ATOM 3909 O O . LEU C 1 81 ? -11.00097 8.52486 1.02188 1.000 21.57864 81 LEU C O 1
ATOM 3914 N N . GLN C 1 82 ? -12.47374 8.22946 -0.63000 1.000 18.65262 82 GLN C N 1
ATOM 3915 C CA . GLN C 1 82 ? -13.50214 7.70253 0.25744 1.000 20.72796 82 GLN C CA 1
ATOM 3916 C C . GLN C 1 82 ? -13.77823 6.26256 -0.08924 1.000 24.02184 82 GLN C C 1
ATOM 3917 O O . GLN C 1 82 ? -13.95707 5.93496 -1.26324 1.000 21.25847 82 GLN C O 1
ATOM 3923 N N . ILE C 1 83 ? -13.89417 5.42128 0.93492 1.000 20.33160 83 ILE C N 1
ATOM 3924 C CA . ILE C 1 83 ? -14.26016 4.03270 0.72613 1.000 19.71566 83 ILE C CA 1
ATOM 3925 C C . ILE C 1 83 ? -15.44945 3.76115 1.63766 1.000 19.68113 83 ILE C C 1
ATOM 3926 O O . ILE C 1 83 ? -15.37287 4.03370 2.83983 1.000 23.14902 83 ILE C O 1
ATOM 3931 N N . SER C 1 84 ? -16.53687 3.23390 1.08314 1.000 19.96189 84 SER C N 1
ATOM 3932 C CA . SER C 1 84 ? -17.70515 2.91490 1.89397 1.000 22.08266 84 SER C CA 1
ATOM 3933 C C . SER C 1 84 ? -17.89680 1.40376 1.89868 1.000 25.36168 84 SER C C 1
ATOM 3934 O O . SER C 1 84 ? -17.21287 0.68984 1.16910 1.000 22.26452 84 SER C O 1
ATOM 3937 N N . SER C 1 85 ? -18.83466 0.91773 2.72013 1.000 21.28545 85 SER C N 1
ATOM 3938 C CA . SER C 1 85 ? -19.07792 -0.51332 2.85826 1.000 20.74511 85 SER C CA 1
ATOM 3939 C C . SER C 1 85 ? -17.77470 -1.28632 3.05752 1.000 23.29021 85 SER C C 1
ATOM 3940 O O . SER C 1 85 ? -17.50328 -2.27210 2.37156 1.000 23.29958 85 SER C O 1
ATOM 3943 N N . LEU C 1 86 ? -16.96763 -0.81335 3.99748 1.000 21.47394 86 LEU C N 1
ATOM 3944 C CA . LEU C 1 86 ? -15.63375 -1.37463 4.19300 1.000 21.48500 86 LEU C CA 1
ATOM 3945 C C . LEU C 1 86 ? -15.70514 -2.86554 4.50982 1.000 24.81860 86 LEU C C 1
ATOM 3946 O O . LEU C 1 86 ? -16.63056 -3.35338 5.17727 1.000 23.65422 86 LEU C O 1
ATOM 3951 N N . LYS C 1 87 ? -14.69873 -3.58928 4.02632 1.000 22.16569 87 LYS C N 1
ATOM 3952 C CA . LYS C 1 87 ? -14.57612 -4.99674 4.38429 1.000 21.76262 87 LYS C CA 1
ATOM 3953 C C . LYS C 1 87 ? -13.11883 -5.33302 4.67249 1.000 22.20943 87 LYS C C 1
ATOM 3954 O O . LYS C 1 87 ? -12.20807 -4.56664 4.38304 1.000 22.30132 87 LYS C O 1
ATOM 3960 N N . ALA C 1 88 ? -12.89582 -6.53469 5.22647 1.000 22.02537 88 ALA C N 1
ATOM 3961 C CA . ALA C 1 88 ? -11.56938 -6.78630 5.78267 1.000 24.31856 88 ALA C CA 1
ATOM 3962 C C . ALA C 1 88 ? -10.47941 -6.71423 4.72392 1.000 19.16626 88 ALA C C 1
ATOM 3963 O O . ALA C 1 88 ? -9.38722 -6.22801 5.01916 1.000 20.90236 88 ALA C O 1
ATOM 3965 N N . ASP C 1 89 ? -10.74181 -7.14662 3.48415 1.000 21.77867 89 ASP C N 1
ATOM 3966 C CA . ASP C 1 89 ? -9.67304 -7.06283 2.48064 1.000 20.81911 89 ASP C CA 1
ATOM 3967 C C . ASP C 1 89 ? -9.48863 -5.66201 1.88313 1.000 20.94722 89 ASP C C 1
ATOM 3968 O O . ASP C 1 89 ? -8.66261 -5.47868 0.97328 1.000 21.56485 89 ASP C O 1
ATOM 3973 N N . ASP C 1 90 ? -10.15907 -4.65578 2.44834 1.000 18.00534 90 ASP C N 1
ATOM 3974 C CA . ASP C 1 90 ? -9.75178 -3.28235 2.17941 1.000 17.40258 90 ASP C CA 1
ATOM 3975 C C . ASP C 1 90 ? -8.59488 -2.86796 3.06844 1.000 17.20692 90 ASP C C 1
ATOM 3976 O O . ASP C 1 90 ? -8.03481 -1.78248 2.86990 1.000 18.51669 90 ASP C O 1
ATOM 3981 N N . THR C 1 91 ? -8.21745 -3.70790 4.03557 1.000 18.17099 91 THR C N 1
ATOM 3982 C CA . THR C 1 91 ? -7.07220 -3.38164 4.87597 1.000 18.16020 91 THR C CA 1
ATOM 3983 C C . THR C 1 91 ? -5.80546 -3.24102 4.03744 1.000 16.76629 91 THR C C 1
ATOM 3984 O O . THR C 1 91 ? -5.37410 -4.18992 3.36978 1.000 17.93568 91 THR C O 1
ATOM 3988 N N . ALA C 1 92 ? -5.19138 -2.05533 4.09129 1.000 16.40273 92 ALA C N 1
ATOM 3989 C CA . ALA C 1 92 ? -4.07993 -1.75496 3.18908 1.000 17.06565 92 ALA C CA 1
ATOM 3990 C C . ALA C 1 92 ? -3.55351 -0.37796 3.54829 1.000 13.87455 92 ALA C C 1
ATOM 3991 O O . ALA C 1 92 ? -4.24122 0.41001 4.18249 1.000 16.99724 92 ALA C O 1
ATOM 3993 N N . VAL C 1 93 ? -2.35338 -0.08461 3.04867 1.000 15.85547 93 VAL C N 1
ATOM 3994 C CA . VAL C 1 93 ? -1.89924 1.30594 2.95532 1.000 13.25351 93 VAL C CA 1
ATOM 3995 C C . VAL C 1 93 ? -2.37028 1.86906 1.62463 1.000 17.11677 93 VAL C C 1
ATOM 3996 O O . VAL C 1 93 ? -2.20748 1.22588 0.58513 1.000 16.43437 93 VAL C O 1
ATOM 4000 N N . TYR C 1 94 ? -2.93949 3.06054 1.66409 1.000 14.82877 94 TYR C N 1
ATOM 4001 C CA . TYR C 1 94 ? -3.40522 3.75255 0.46942 1.000 15.19782 94 TYR C CA 1
ATOM 4002 C C . TYR C 1 94 ? -2.45662 4.92234 0.24847 1.000 14.70328 94 TYR C C 1
ATOM 4003 O O . TYR C 1 94 ? -2.28622 5.75792 1.14755 1.000 16.75690 94 TYR C O 1
ATOM 4012 N N . PHE C 1 95 ? -1.80199 4.94056 -0.90659 1.000 15.05214 95 PHE C N 1
ATOM 4013 C CA . PHE C 1 95 ? -0.94422 6.07488 -1.26376 1.000 13.05159 95 PHE C CA 1
ATOM 4014 C C . PHE C 1 95 ? -1.66392 6.96290 -2.25772 1.000 15.40889 95 PHE C C 1
ATOM 4015 O O . PHE C 1 95 ? -2.32001 6.48372 -3.17405 1.000 15.29942 95 PHE C O 1
ATOM 4023 N N . CYS C 1 96 ? -1.45396 8.26612 -2.14557 1.000 15.16204 96 CYS C N 1
ATOM 4024 C CA . CYS C 1 96 ? -1.71202 9.15042 -3.27308 1.000 17.11552 96 CYS C CA 1
ATOM 4025 C C . CYS C 1 96 ? -0.37888 9.44849 -3.95670 1.000 16.29178 96 CYS C C 1
ATOM 4026 O O . CYS C 1 96 ? 0.68823 9.42305 -3.32856 1.000 18.81433 96 CYS C O 1
ATOM 4029 N N . ALA C 1 97 ? -0.42873 9.63166 -5.27160 1.000 15.12735 97 ALA C N 1
ATOM 4030 C CA . ALA C 1 97 ? 0.80307 9.85430 -6.01500 1.000 15.77654 97 ALA C CA 1
ATOM 4031 C C . ALA C 1 97 ? 0.50714 10.69654 -7.24578 1.000 18.14759 97 ALA C C 1
ATOM 4032 O O . ALA C 1 97 ? -0.53116 10.53926 -7.88934 1.000 15.89792 97 ALA C O 1
ATOM 4034 N N . ARG C 1 98 ? 1.39970 11.63959 -7.51524 1.000 16.49448 98 ARG C N 1
ATOM 4035 C CA . ARG C 1 98 ? 1.17836 12.65958 -8.51277 1.000 15.99659 98 ARG C CA 1
ATOM 4036 C C . ARG C 1 98 ? 1.61172 12.12224 -9.86596 1.000 16.57246 98 ARG C C 1
ATOM 4037 O O . ARG C 1 98 ? 2.63291 11.44103 -9.96569 1.000 17.24934 98 ARG C O 1
ATOM 4045 N N . GLY C 1 99 ? 0.85741 12.47881 -10.90335 1.000 17.20466 99 GLY C N 1
ATOM 4046 C CA . GLY C 1 99 ? 1.31595 12.19975 -12.26101 1.000 14.74110 99 GLY C CA 1
ATOM 4047 C C . GLY C 1 99 ? 0.78675 13.28468 -13.17423 1.000 17.28895 99 GLY C C 1
ATOM 4048 O O . GLY C 1 99 ? 0.28834 14.31701 -12.71483 1.000 18.05916 99 GLY C O 1
ATOM 4049 N N . GLY C 1 100 ? 0.88662 13.06302 -14.48724 1.000 16.07593 100 GLY C N 1
ATOM 4050 C CA . GLY C 1 100 ? 0.37229 14.01939 -15.45353 1.000 17.08674 100 GLY C CA 1
ATOM 4051 C C . GLY C 1 100 ? -1.03249 13.69043 -15.95416 1.000 18.71948 100 GLY C C 1
ATOM 4052 O O . GLY C 1 100 ? -1.82227 12.99964 -15.28922 1.000 16.75993 100 GLY C O 1
ATOM 4053 N N . PHE C 1 101 ? -1.36951 14.24539 -17.12413 1.000 15.53141 101 PHE C N 1
ATOM 4054 C CA . PHE C 1 101 ? -2.70866 14.08447 -17.70371 1.000 16.25240 101 PHE C CA 1
ATOM 4055 C C . PHE C 1 101 ? -2.69408 13.23060 -18.96924 1.000 18.62264 101 PHE C C 1
ATOM 4056 O O . PHE C 1 101 ? -3.71454 13.14596 -19.66106 1.000 19.82016 101 PHE C O 1
ATOM 4064 N N . GLY C 1 102 ? -1.56135 12.63927 -19.31110 1.000 16.45274 102 GLY C N 1
ATOM 4065 C CA . GLY C 1 102 ? -1.58182 11.64361 -20.37173 1.000 16.85041 102 GLY C CA 1
ATOM 4066 C C . GLY C 1 102 ? -0.46813 10.65727 -20.13158 1.000 17.43823 102 GLY C C 1
ATOM 4067 O O . GLY C 1 102 ? 0.37985 10.85956 -19.26516 1.000 16.65241 102 GLY C O 1
ATOM 4068 N N . SER C 1 103 ? -0.46784 9.59070 -20.93807 1.000 16.86196 103 SER C N 1
ATOM 4069 C CA . SER C 1 103 ? 0.28442 8.39512 -20.54340 1.000 17.42946 103 SER C CA 1
ATOM 4070 C C . SER C 1 103 ? 1.80478 8.61454 -20.52695 1.000 18.48354 103 SER C C 1
ATOM 4071 O O . SER C 1 103 ? 2.49832 7.93861 -19.73962 1.000 17.64374 103 SER C O 1
ATOM 4074 N N . SER C 1 104 ? 2.33329 9.54563 -21.34104 1.000 19.48516 104 SER C N 1
ATOM 4075 C CA . SER C 1 104 ? 3.77868 9.77123 -21.28952 1.000 18.42337 104 SER C CA 1
ATOM 4076 C C . SER C 1 104 ? 4.19451 10.50404 -20.03259 1.000 18.23682 104 SER C C 1
ATOM 4077 O O . SER C 1 104 ? 5.40907 10.70307 -19.82299 1.000 17.70290 104 SER C O 1
ATOM 4080 N N . TYR C 1 105 ? 3.23218 10.81572 -19.17362 1.000 15.56640 105 TYR C N 1
ATOM 4081 C CA . TYR C 1 105 ? 3.49990 11.36279 -17.84319 1.000 14.94990 105 TYR C CA 1
ATOM 4082 C C . TYR C 1 105 ? 2.72500 10.59570 -16.77887 1.000 15.69669 105 TYR C C 1
ATOM 4083 O O . TYR C 1 105 ? 2.38752 11.15170 -15.72494 1.000 15.95861 105 TYR C O 1
ATOM 4092 N N . TRP C 1 106 ? 2.42406 9.31185 -17.01685 1.000 15.04017 106 TRP C N 1
ATOM 4093 C CA . TRP C 1 106 ? 1.68893 8.51978 -16.04243 1.000 17.25713 106 TRP C CA 1
ATOM 4094 C C . TRP C 1 106 ? 2.61729 7.58369 -15.27984 1.000 17.60913 106 TRP C C 1
ATOM 4095 O O . TRP C 1 106 ? 2.25302 6.48376 -14.86514 1.000 17.26284 106 TRP C O 1
ATOM 4106 N N . TYR C 1 107 ? 3.85248 7.99437 -15.14164 1.000 21.48603 107 TYR C N 1
ATOM 4107 C CA . TYR C 1 107 ? 4.72238 7.54782 -14.06487 1.000 19.76883 107 TYR C CA 1
ATOM 4108 C C . TYR C 1 107 ? 4.54165 8.51283 -12.87195 1.000 19.57832 107 TYR C C 1
ATOM 4109 O O . TYR C 1 107 ? 4.11986 9.66254 -13.03769 1.000 20.43664 107 TYR C O 1
ATOM 4118 N N . PHE C 1 108 ? 4.86659 8.04905 -11.66021 1.000 17.92624 108 PHE C N 1
ATOM 4119 C CA . PHE C 1 108 ? 4.52665 8.80842 -10.44114 1.000 18.33530 108 PHE C CA 1
ATOM 4120 C C . PHE C 1 108 ? 5.77812 9.33763 -9.75722 1.000 17.30076 108 PHE C C 1
ATOM 4121 O O . PHE C 1 108 ? 6.52915 8.58528 -9.11869 1.000 16.34260 108 PHE C O 1
ATOM 4129 N N . ASP C 1 109 ? 5.95805 10.68386 -9.78644 1.000 18.26129 109 ASP C N 1
ATOM 4130 C CA . ASP C 1 109 ? 7.20468 11.25271 -9.32840 1.000 19.21088 109 ASP C CA 1
ATOM 4131 C C . ASP C 1 109 ? 7.18779 11.63756 -7.86805 1.000 18.25707 109 ASP C C 1
ATOM 4132 O O . ASP C 1 109 ? 8.23533 11.59675 -7.21693 1.000 23.49374 109 ASP C O 1
ATOM 4137 N N . VAL C 1 110 ? 6.01510 11.91571 -7.31338 1.000 16.33432 110 VAL C N 1
ATOM 4138 C CA . VAL C 1 110 ? 5.90047 12.39864 -5.94461 1.000 16.87204 110 VAL C CA 1
ATOM 4139 C C . VAL C 1 110 ? 4.79938 11.59462 -5.29050 1.000 13.95923 110 VAL C C 1
ATOM 4140 O O . VAL C 1 110 ? 3.70865 11.46212 -5.85728 1.000 17.54720 110 VAL C O 1
ATOM 4144 N N . TRP C 1 111 ? 5.08592 11.07037 -4.09687 1.000 16.15268 111 TRP C N 1
ATOM 4145 C CA . TRP C 1 111 ? 4.14816 10.21673 -3.39010 1.000 15.37565 111 TRP C CA 1
ATOM 4146 C C . TRP C 1 111 ? 3.87674 10.72033 -1.98102 1.000 16.23501 111 TRP C C 1
ATOM 4147 O O . TRP C 1 111 ? 4.77311 11.22641 -1.30065 1.000 20.45046 111 TRP C O 1
ATOM 4158 N N . GLY C 1 112 ? 2.62917 10.52093 -1.54120 1.000 16.11393 112 GLY C N 1
ATOM 4159 C CA . GLY C 1 112 ? 2.30312 10.67068 -0.13484 1.000 17.68611 112 GLY C CA 1
ATOM 4160 C C . GLY C 1 112 ? 2.94131 9.55678 0.67003 1.000 18.24209 112 GLY C C 1
ATOM 4161 O O . GLY C 1 112 ? 3.43532 8.56639 0.11486 1.000 21.52182 112 GLY C O 1
ATOM 4162 N N . GLN C 1 113 ? 2.92318 9.72269 1.97997 1.000 18.35490 113 GLN C N 1
ATOM 4163 C CA . GLN C 1 113 ? 3.56954 8.74529 2.86005 1.000 19.04793 113 GLN C CA 1
ATOM 4164 C C . GLN C 1 113 ? 2.72297 7.50788 3.05364 1.000 19.44805 113 GLN C C 1
ATOM 4165 O O . GLN C 1 113 ? 3.20064 6.53001 3.67596 1.000 20.87193 113 GLN C O 1
ATOM 4171 N N . GLY C 1 114 ? 1.49296 7.53487 2.57032 1.000 16.29564 114 GLY C N 1
ATOM 4172 C CA . GLY C 1 114 ? 0.56343 6.40369 2.76475 1.000 16.53159 114 GLY C CA 1
ATOM 4173 C C . GLY C 1 114 ? -0.29481 6.60477 4.00121 1.000 17.60655 114 GLY C C 1
ATOM 4174 O O . GLY C 1 114 ? 0.14165 7.15786 5.01125 1.000 19.73072 114 GLY C O 1
ATOM 4175 N N . SER C 1 115 ? -1.53478 6.09260 3.93696 1.000 18.51730 115 SER C N 1
ATOM 4176 C CA . SER C 1 115 ? -2.46665 6.04879 5.07271 1.000 17.58084 115 SER C CA 1
ATOM 4177 C C . SER C 1 115 ? -2.87469 4.60073 5.25955 1.000 18.29429 115 SER C C 1
ATOM 4178 O O . SER C 1 115 ? -3.45793 4.01277 4.34811 1.000 17.24980 115 SER C O 1
ATOM 4181 N N . LEU C 1 116 ? -2.61601 4.05351 6.44011 1.000 19.24019 116 LEU C N 1
ATOM 4182 C CA . LEU C 1 116 ? -3.03967 2.68693 6.73738 1.000 20.63170 116 LEU C CA 1
ATOM 4183 C C . LEU C 1 116 ? -4.49857 2.69060 7.14577 1.000 18.71605 116 LEU C C 1
ATOM 4184 O O . LEU C 1 116 ? -4.91032 3.45938 8.02354 1.000 20.83040 116 LEU C O 1
ATOM 4189 N N . VAL C 1 117 ? -5.29513 1.84028 6.49274 1.000 18.16092 117 VAL C N 1
ATOM 4190 C CA . VAL C 1 117 ? -6.69369 1.65341 6.84630 1.000 16.48417 117 VAL C CA 1
ATOM 4191 C C . VAL C 1 117 ? -6.81829 0.20004 7.21170 1.000 18.34841 117 VAL C C 1
ATOM 4192 O O . VAL C 1 117 ? -6.53216 -0.67623 6.37778 1.000 19.93406 117 VAL C O 1
ATOM 4196 N N . THR C 1 118 ? -7.22133 -0.05976 8.44440 1.000 17.44645 118 THR C N 1
ATOM 4197 C CA . THR C 1 118 ? -7.42788 -1.42325 8.91493 1.000 18.05068 118 THR C CA 1
ATOM 4198 C C . THR C 1 118 ? -8.91897 -1.61782 9.14363 1.000 20.46526 118 THR C C 1
ATOM 4199 O O . THR C 1 118 ? -9.56663 -0.79027 9.79427 1.000 21.39345 118 THR C O 1
ATOM 4203 N N . VAL C 1 119 ? -9.47374 -2.70258 8.60521 1.000 18.35447 119 VAL C N 1
ATOM 4204 C CA . VAL C 1 119 ? -10.90082 -2.99137 8.73059 1.000 17.58289 119 VAL C CA 1
ATOM 4205 C C . VAL C 1 119 ? -11.00506 -4.28332 9.52524 1.000 19.59073 119 VAL C C 1
ATOM 4206 O O . VAL C 1 119 ? -10.46201 -5.32159 9.10242 1.000 21.31586 119 VAL C O 1
ATOM 4210 N N . SER C 1 120 ? -11.68776 -4.23237 10.67001 1.000 20.02392 120 SER C N 1
ATOM 4211 C CA . SER C 1 120 ? -11.78521 -5.40706 11.53479 1.000 21.74425 120 SER C CA 1
ATOM 4212 C C . SER C 1 120 ? -13.01656 -5.29649 12.40826 1.000 21.44927 120 SER C C 1
ATOM 4213 O O . SER C 1 120 ? -13.41356 -4.20214 12.80574 1.000 24.25871 120 SER C O 1
ATOM 4216 N N . SER C 1 121 ? -13.61845 -6.43383 12.71683 1.000 26.33159 121 SER C N 1
ATOM 4217 C CA . SER C 1 121 ? -14.69087 -6.44649 13.69903 1.000 28.68202 121 SER C CA 1
ATOM 4218 C C . SER C 1 121 ? -14.17750 -6.68849 15.11882 1.000 28.77137 121 SER C C 1
ATOM 4219 O O . SER C 1 121 ? -14.97134 -6.65466 16.06687 1.000 30.59182 121 SER C O 1
ATOM 4222 N N . ALA C 1 122 ? -12.86888 -6.86991 15.29501 1.000 25.79063 122 ALA C N 1
ATOM 4223 C CA . ALA C 1 122 ? -12.33499 -7.17463 16.62156 1.000 28.53092 122 ALA C CA 1
ATOM 4224 C C . ALA C 1 122 ? -12.39604 -5.96913 17.55563 1.000 28.71108 122 ALA C C 1
ATOM 4225 O O . ALA C 1 122 ? -12.32518 -4.81553 17.12936 1.000 30.47587 122 ALA C O 1
ATOM 4227 N N . SER C 1 123 ? -12.47778 -6.25443 18.84823 1.000 30.15003 123 SER C N 1
ATOM 4228 C CA . SER C 1 123 ? -12.37574 -5.23511 19.88202 1.000 33.69843 123 SER C CA 1
ATOM 4229 C C . SER C 1 123 ? -10.96709 -5.19148 20.45650 1.000 40.59645 123 SER C C 1
ATOM 4230 O O . SER C 1 123 ? -10.23719 -6.18713 20.44596 1.000 32.37671 123 SER C O 1
ATOM 4233 N N . THR C 1 124 ? -10.62126 -4.04391 21.04523 1.000 29.68951 124 THR C N 1
ATOM 4234 C CA . THR C 1 124 ? -9.34160 -3.92242 21.72775 1.000 26.35575 124 THR C CA 1
ATOM 4235 C C . THR C 1 124 ? -9.17706 -5.02467 22.77262 1.000 29.54130 124 THR C C 1
ATOM 4236 O O . THR C 1 124 ? -10.05694 -5.24269 23.60560 1.000 30.52841 124 THR C O 1
ATOM 4240 N N . LYS C 1 125 ? -8.04415 -5.71754 22.72239 1.000 28.43638 125 LYS C N 1
ATOM 4241 C CA . LYS C 1 125 ? -7.78946 -6.79930 23.66580 1.000 32.22367 125 LYS C CA 1
ATOM 4242 C C . LYS C 1 125 ? -6.29089 -6.89751 23.87282 1.000 27.64021 125 LYS C C 1
ATOM 4243 O O . LYS C 1 125 ? -5.54673 -6.89929 22.88780 1.000 25.19271 125 LYS C O 1
ATOM 4249 N N . GLY C 1 126 ? -5.85573 -7.00616 25.13646 1.000 29.06271 126 GLY C N 1
ATOM 4250 C CA . GLY C 1 126 ? -4.45139 -7.13712 25.44941 1.000 27.71341 126 GLY C CA 1
ATOM 4251 C C . GLY C 1 126 ? -4.01250 -8.58202 25.28445 1.000 30.51292 126 GLY C C 1
ATOM 4252 O O . GLY C 1 126 ? -4.82747 -9.49444 25.36687 1.000 27.88805 126 GLY C O 1
ATOM 4253 N N . PRO C 1 127 ? -2.72376 -8.80925 25.05145 1.000 26.30650 127 PRO C N 1
ATOM 4254 C CA . PRO C 1 127 ? -2.24026 -10.17321 24.78646 1.000 25.29003 127 PRO C CA 1
ATOM 4255 C C . PRO C 1 127 ? -2.19708 -11.03082 26.04528 1.000 29.20033 127 PRO C C 1
ATOM 4256 O O . PRO C 1 127 ? -2.05799 -10.54101 27.16556 1.000 29.55155 127 PRO C O 1
ATOM 4260 N N . SER C 1 128 ? -2.27542 -12.34366 25.83820 1.000 26.91328 128 SER C N 1
ATOM 4261 C CA . SER C 1 128 ? -1.80543 -13.28910 26.83956 1.000 30.68246 128 SER C CA 1
ATOM 4262 C C . SER C 1 128 ? -0.36401 -13.63594 26.50902 1.000 28.64820 128 SER C C 1
ATOM 4263 O O . SER C 1 128 ? 0.02202 -13.65735 25.34388 1.000 29.19798 128 SER C O 1
ATOM 4266 N N . VAL C 1 129 ? 0.45187 -13.85486 27.53789 1.000 27.28754 129 VAL C N 1
ATOM 4267 C CA . VAL C 1 129 ? 1.88853 -14.02487 27.32511 1.000 27.51052 129 VAL C CA 1
ATOM 4268 C C . VAL C 1 129 ? 2.30386 -15.35293 27.93051 1.000 31.53533 129 VAL C C 1
ATOM 4269 O O . VAL C 1 129 ? 2.19893 -15.54066 29.14890 1.000 32.73363 129 VAL C O 1
ATOM 4273 N N . PHE C 1 130 ? 2.77403 -16.28148 27.08341 1.000 25.30275 130 PHE C N 1
ATOM 4274 C CA . PHE C 1 130 ? 3.11171 -17.61090 27.56589 1.000 28.65417 130 PHE C CA 1
ATOM 4275 C C . PHE C 1 130 ? 4.58956 -17.86562 27.35263 1.000 28.40314 130 PHE C C 1
ATOM 4276 O O . PHE C 1 130 ? 5.14756 -17.42601 26.33749 1.000 27.54629 130 PHE C O 1
ATOM 4284 N N . PRO C 1 131 ? 5.23533 -18.58670 28.25535 1.000 30.70712 131 PRO C N 1
ATOM 4285 C CA . PRO C 1 131 ? 6.66085 -18.86962 28.08888 1.000 32.27373 131 PRO C CA 1
ATOM 4286 C C . PRO C 1 131 ? 6.90362 -19.95217 27.04600 1.000 31.29733 131 PRO C C 1
ATOM 4287 O O . PRO C 1 131 ? 6.15147 -20.92708 26.92328 1.000 32.24780 131 PRO C O 1
ATOM 4291 N N . LEU C 1 132 ? 7.95178 -19.74961 26.26017 1.000 29.24158 132 LEU C N 1
ATOM 4292 C CA . LEU C 1 132 ? 8.53934 -20.81269 25.43306 1.000 27.55460 132 LEU C CA 1
ATOM 4293 C C . LEU C 1 132 ? 9.77562 -21.25861 26.19245 1.000 29.49610 132 LEU C C 1
ATOM 4294 O O . LEU C 1 132 ? 10.84992 -20.66624 26.07375 1.000 30.66275 132 LEU C O 1
ATOM 4299 N N . ALA C 1 133 ? 9.61662 -22.29878 27.00544 1.000 33.14001 133 ALA C N 1
ATOM 4300 C CA . ALA C 1 133 ? 10.64907 -22.58217 27.97942 1.000 34.33576 133 ALA C CA 1
ATOM 4301 C C . ALA C 1 133 ? 11.82860 -23.29872 27.33114 1.000 39.50527 133 ALA C C 1
ATOM 4302 O O . ALA C 1 133 ? 11.64587 -24.10602 26.41969 1.000 34.98220 133 ALA C O 1
ATOM 4304 N N . PRO C 1 134 ? 13.04881 -23.02997 27.79234 1.000 40.28312 134 PRO C N 1
ATOM 4305 C CA . PRO C 1 134 ? 14.21208 -23.72201 27.22199 1.000 32.86254 134 PRO C CA 1
ATOM 4306 C C . PRO C 1 134 ? 14.15273 -25.21658 27.52783 1.000 37.79946 134 PRO C C 1
ATOM 4307 O O . PRO C 1 134 ? 13.85838 -25.61944 28.65602 1.000 42.27063 134 PRO C O 1
ATOM 4311 N N . SER C 1 135 ? 14.41667 -26.03379 26.49823 1.000 46.11553 135 SER C N 1
ATOM 4312 C CA . SER C 1 135 ? 14.29166 -27.48681 26.61640 1.000 50.94718 135 SER C CA 1
ATOM 4313 C C . SER C 1 135 ? 15.30080 -28.03567 27.61171 1.000 52.55856 135 SER C C 1
ATOM 4314 O O . SER C 1 135 ? 16.45040 -27.58941 27.67146 1.000 61.95509 135 SER C O 1
ATOM 4317 N N . SER C 1 136 ? 14.86513 -29.02573 28.38443 1.000 52.04463 136 SER C N 1
ATOM 4318 C CA . SER C 1 136 ? 15.73155 -29.69974 29.32390 1.000 49.26347 136 SER C CA 1
ATOM 4319 C C . SER C 1 136 ? 16.83783 -30.44818 28.57660 1.000 56.38555 136 SER C C 1
ATOM 4320 O O . SER C 1 136 ? 17.35320 -31.46147 29.05445 1.000 62.04390 136 SER C O 1
ATOM 4323 N N . GLY C 1 142 ? 25.84006 -26.15149 23.01552 1.000 52.45316 142 GLY C N 1
ATOM 4324 C CA . GLY C 1 142 ? 25.94662 -25.35175 24.21908 1.000 47.43479 142 GLY C CA 1
ATOM 4325 C C . GLY C 1 142 ? 25.05437 -24.11282 24.18551 1.000 42.30827 142 GLY C C 1
ATOM 4326 O O . GLY C 1 142 ? 25.16641 -23.25030 25.06001 1.000 43.11855 142 GLY C O 1
ATOM 4327 N N . THR C 1 143 ? 24.17445 -24.03511 23.19066 1.000 44.08379 143 THR C N 1
ATOM 4328 C CA . THR C 1 143 ? 23.26261 -22.90605 23.01475 1.000 38.94821 143 THR C CA 1
ATOM 4329 C C . THR C 1 143 ? 21.81935 -23.35039 23.19947 1.000 40.78895 143 THR C C 1
ATOM 4330 O O . THR C 1 143 ? 21.37203 -24.30067 22.54968 1.000 41.52876 143 THR C O 1
ATOM 4334 N N . ALA C 1 144 ? 21.07664 -22.61618 24.02848 1.000 36.71582 144 ALA C N 1
ATOM 4335 C CA . ALA C 1 144 ? 19.66258 -22.86291 24.25736 1.000 33.68464 144 ALA C CA 1
ATOM 4336 C C . ALA C 1 144 ? 18.82033 -21.75708 23.63634 1.000 34.13558 144 ALA C C 1
ATOM 4337 O O . ALA C 1 144 ? 19.24111 -20.59667 23.55440 1.000 38.82840 144 ALA C O 1
ATOM 4339 N N . ALA C 1 145 ? 17.60582 -22.10878 23.22472 1.000 28.50908 145 ALA C N 1
ATOM 4340 C CA . ALA C 1 145 ? 16.63431 -21.11047 22.79845 1.000 28.35132 145 ALA C CA 1
ATOM 4341 C C . ALA C 1 145 ? 15.48787 -21.04583 23.79830 1.000 26.40056 145 ALA C C 1
ATOM 4342 O O . ALA C 1 145 ? 15.08965 -22.06900 24.37559 1.000 30.48114 145 ALA C O 1
ATOM 4344 N N . LEU C 1 146 ? 14.95189 -19.83367 23.98456 1.000 26.16386 146 LEU C N 1
ATOM 4345 C CA . LEU C 1 146 ? 13.81590 -19.63171 24.86790 1.000 27.68727 146 LEU C CA 1
ATOM 4346 C C . LEU C 1 146 ? 13.02870 -18.46172 24.31788 1.000 24.99722 146 LEU C C 1
ATOM 4347 O O . LEU C 1 146 ? 13.47696 -17.76062 23.39576 1.000 26.44550 146 LEU C O 1
ATOM 4352 N N . GLY C 1 147 ? 11.82032 -18.27021 24.83664 1.000 24.81657 147 GLY C N 1
ATOM 4353 C CA . GLY C 1 147 ? 11.00679 -17.27264 24.16847 1.000 25.31497 147 GLY C CA 1
ATOM 4354 C C . GLY C 1 147 ? 9.73132 -16.95977 24.92228 1.000 22.93037 147 GLY C C 1
ATOM 4355 O O . GLY C 1 147 ? 9.48107 -17.47316 26.01450 1.000 26.42572 147 GLY C O 1
ATOM 4356 N N . CYS C 1 148 ? 8.93720 -16.09933 24.31002 1.000 23.86726 148 CYS C N 1
ATOM 4357 C CA . CYS C 1 148 ? 7.62865 -15.72551 24.81690 1.000 24.28900 148 CYS C CA 1
ATOM 4358 C C . CYS C 1 148 ? 6.66738 -15.71004 23.64264 1.000 25.19512 148 CYS C C 1
ATOM 4359 O O . CYS C 1 148 ? 6.95864 -15.10274 22.60130 1.000 25.08551 148 CYS C O 1
ATOM 4362 N N . LEU C 1 149 ? 5.53473 -16.37356 23.82520 1.000 22.58957 149 LEU C N 1
ATOM 4363 C CA . LEU C 1 149 ? 4.43692 -16.36645 22.86353 1.000 22.58562 149 LEU C CA 1
ATOM 4364 C C . LEU C 1 149 ? 3.42791 -15.31056 23.28683 1.000 22.85549 149 LEU C C 1
ATOM 4365 O O . LEU C 1 149 ? 2.88202 -15.37069 24.39537 1.000 23.96518 149 LEU C O 1
ATOM 4370 N N . VAL C 1 150 ? 3.19374 -14.34785 22.41636 1.000 20.29408 150 VAL C N 1
ATOM 4371 C CA . VAL C 1 150 ? 2.36393 -13.19499 22.73386 1.000 23.68807 150 VAL C CA 1
ATOM 4372 C C . VAL C 1 150 ? 1.08259 -13.34516 21.92600 1.000 22.05066 150 VAL C C 1
ATOM 4373 O O . VAL C 1 150 ? 1.03712 -13.01272 20.74220 1.000 23.09470 150 VAL C O 1
ATOM 4377 N N . LYS C 1 151 ? 0.03229 -13.84021 22.55466 1.000 23.62275 151 LYS C N 1
ATOM 4378 C CA . LYS C 1 151 ? -1.10795 -14.35827 21.81539 1.000 24.83071 151 LYS C CA 1
ATOM 4379 C C . LYS C 1 151 ? -2.36583 -13.51472 22.01741 1.000 24.75728 151 LYS C C 1
ATOM 4380 O O . LYS C 1 151 ? -2.64404 -13.03880 23.12939 1.000 26.29410 151 LYS C O 1
ATOM 4386 N N . ASP C 1 152 ? -3.12271 -13.35218 20.93181 1.000 22.69782 152 ASP C N 1
ATOM 4387 C CA . ASP C 1 152 ? -4.52164 -12.92212 20.94769 1.000 21.90492 152 ASP C CA 1
ATOM 4388 C C . ASP C 1 152 ? -4.67640 -11.47810 21.40615 1.000 22.96713 152 ASP C C 1
ATOM 4389 O O . ASP C 1 152 ? -5.29979 -11.19117 22.44757 1.000 27.45852 152 ASP C O 1
ATOM 4394 N N . TYR C 1 153 ? -4.12832 -10.56566 20.61602 1.000 21.55694 153 TYR C N 1
ATOM 4395 C CA . TYR C 1 153 ? -4.26676 -9.15844 20.91882 1.000 22.94388 153 TYR C CA 1
ATOM 4396 C C . TYR C 1 153 ? -4.81187 -8.40514 19.70919 1.000 22.12164 153 TYR C C 1
ATOM 4397 O O . TYR C 1 153 ? -4.76461 -8.86341 18.56375 1.000 21.41973 153 TYR C O 1
ATOM 4406 N N . PHE C 1 154 ? -5.33660 -7.21223 20.00490 1.000 22.67899 154 PHE C N 1
ATOM 4407 C CA . PHE C 1 154 ? -5.85771 -6.33183 18.96628 1.000 22.08332 154 PHE C CA 1
ATOM 4408 C C . PHE C 1 154 ? -5.93886 -4.92366 19.53823 1.000 22.63549 154 PHE C C 1
ATOM 4409 O O . PHE C 1 154 ? -6.34485 -4.76426 20.69390 1.000 24.37383 154 PHE C O 1
ATOM 4417 N N . PRO C 1 155 ? -5.56517 -3.88763 18.78339 1.000 23.64199 155 PRO C N 1
ATOM 4418 C CA . PRO C 1 155 ? -4.92913 -3.92829 17.47109 1.000 23.07365 155 PRO C CA 1
ATOM 4419 C C . PRO C 1 155 ? -3.41953 -4.07807 17.59379 1.000 23.03629 155 PRO C C 1
ATOM 4420 O O . PRO C 1 155 ? -2.88208 -4.20129 18.69374 1.000 24.54630 155 PRO C O 1
ATOM 4424 N N . GLU C 1 156 ? -2.70712 -4.01860 16.47139 1.000 23.72229 156 GLU C N 1
ATOM 4425 C CA . GLU C 1 156 ? -1.28055 -3.87487 16.53264 1.000 24.96590 156 GLU C CA 1
ATOM 4426 C C . GLU C 1 156 ? -0.92695 -2.48448 17.03203 1.000 23.88070 156 GLU C C 1
ATOM 4427 O O . GLU C 1 156 ? -1.72191 -1.53497 16.90360 1.000 27.71692 156 GLU C O 1
ATOM 4433 N N . PRO C 1 157 ? 0.28099 -2.30212 17.55433 1.000 25.73866 157 PRO C N 1
ATOM 4434 C CA . PRO C 1 157 ? 1.38429 -3.24762 17.74924 1.000 25.82036 157 PRO C CA 1
ATOM 4435 C C . PRO C 1 157 ? 1.54397 -3.68831 19.18695 1.000 26.27203 157 PRO C C 1
ATOM 4436 O O . PRO C 1 157 ? 1.00922 -3.05671 20.08743 1.000 27.86196 157 PRO C O 1
ATOM 4440 N N . VAL C 1 158 ? 2.29741 -4.76107 19.42182 1.000 27.67204 158 VAL C N 1
ATOM 4441 C CA . VAL C 1 158 ? 2.96122 -4.95820 20.70680 1.000 32.56595 158 VAL C CA 1
ATOM 4442 C C . VAL C 1 158 ? 4.45161 -4.71642 20.51939 1.000 31.13296 158 VAL C C 1
ATOM 4443 O O . VAL C 1 158 ? 5.01149 -4.93462 19.43676 1.000 34.00989 158 VAL C O 1
ATOM 4447 N N . THR C 1 159 ? 5.10619 -4.29857 21.59779 1.000 30.31038 159 THR C N 1
ATOM 4448 C CA . THR C 1 159 ? 6.55982 -4.27007 21.65556 1.000 33.71529 159 THR C CA 1
ATOM 4449 C C . THR C 1 159 ? 7.03036 -5.32790 22.64971 1.000 33.59396 159 THR C C 1
ATOM 4450 O O . THR C 1 159 ? 6.33488 -5.64071 23.61794 1.000 30.09820 159 THR C O 1
ATOM 4454 N N . VAL C 1 160 ? 8.20271 -5.89697 22.38231 1.000 30.50040 160 VAL C N 1
ATOM 4455 C CA . VAL C 1 160 ? 8.79662 -6.90447 23.24714 1.000 29.00969 160 VAL C CA 1
ATOM 4456 C C . VAL C 1 160 ? 10.25563 -6.53285 23.46974 1.000 29.47143 160 VAL C C 1
ATOM 4457 O O . VAL C 1 160 ? 10.97329 -6.18229 22.52113 1.000 33.71133 160 VAL C O 1
ATOM 4461 N N . SER C 1 161 ? 10.67736 -6.54763 24.71882 1.000 30.28436 161 SER C N 1
ATOM 4462 C CA . SER C 1 161 ? 12.09375 -6.45693 25.01983 1.000 27.64353 161 SER C CA 1
ATOM 4463 C C . SER C 1 161 ? 12.43914 -7.60913 25.94291 1.000 29.85612 161 SER C C 1
ATOM 4464 O O . SER C 1 161 ? 11.56119 -8.32120 26.43301 1.000 29.51972 161 SER C O 1
ATOM 4467 N N . TRP C 1 162 ? 13.73630 -7.77562 26.18745 1.000 32.14216 162 TRP C N 1
ATOM 4468 C CA . TRP C 1 162 ? 14.23180 -8.82852 27.06329 1.000 30.14339 162 TRP C CA 1
ATOM 4469 C C . TRP C 1 162 ? 15.10455 -8.19123 28.12827 1.000 32.82730 162 TRP C C 1
ATOM 4470 O O . TRP C 1 162 ? 15.98673 -7.38632 27.80926 1.000 35.35841 162 TRP C O 1
ATOM 4481 N N . ASN C 1 163 ? 14.84430 -8.55185 29.37844 1.000 34.38010 163 ASN C N 1
ATOM 4482 C CA . ASN C 1 163 ? 15.60654 -8.00881 30.51406 1.000 37.50986 163 ASN C CA 1
ATOM 4483 C C . ASN C 1 163 ? 15.71046 -6.48800 30.41803 1.000 38.96390 163 ASN C C 1
ATOM 4484 O O . ASN C 1 163 ? 16.78098 -5.90063 30.60588 1.000 40.98193 163 ASN C O 1
ATOM 4489 N N . SER C 1 164 ? 14.58703 -5.86688 30.04721 1.000 38.01754 164 SER C N 1
ATOM 4490 C CA . SER C 1 164 ? 14.39961 -4.41632 30.02296 1.000 39.60385 164 SER C CA 1
ATOM 4491 C C . SER C 1 164 ? 15.37413 -3.72210 29.07446 1.000 45.02243 164 SER C C 1
ATOM 4492 O O . SER C 1 164 ? 15.74893 -2.55941 29.28135 1.000 48.90827 164 SER C O 1
ATOM 4495 N N . GLY C 1 165 ? 15.78206 -4.42685 28.02962 1.000 37.59685 165 GLY C N 1
ATOM 4496 C CA . GLY C 1 165 ? 16.65885 -3.88667 27.01727 1.000 38.82855 165 GLY C CA 1
ATOM 4497 C C . GLY C 1 165 ? 18.12136 -4.19395 27.21358 1.000 39.01654 165 GLY C C 1
ATOM 4498 O O . GLY C 1 165 ? 18.93449 -3.80085 26.36921 1.000 47.79896 165 GLY C O 1
ATOM 4499 N N . ALA C 1 166 ? 18.48502 -4.88615 28.28927 1.000 40.09587 166 ALA C N 1
ATOM 4500 C CA . ALA C 1 166 ? 19.87045 -5.28674 28.48063 1.000 41.47735 166 ALA C CA 1
ATOM 4501 C C . ALA C 1 166 ? 20.25392 -6.46581 27.60913 1.000 39.10873 166 ALA C C 1
ATOM 4502 O O . ALA C 1 166 ? 21.44950 -6.68294 27.37213 1.000 40.00069 166 ALA C O 1
ATOM 4504 N N . LEU C 1 167 ? 19.27263 -7.23138 27.14821 1.000 36.40838 167 LEU C N 1
ATOM 4505 C CA . LEU C 1 167 ? 19.50835 -8.40782 26.32047 1.000 34.34428 167 LEU C CA 1
ATOM 4506 C C . LEU C 1 167 ? 18.97106 -8.09587 24.93094 1.000 32.32255 167 LEU C C 1
ATOM 4507 O O . LEU C 1 167 ? 17.75940 -7.99793 24.73114 1.000 31.88659 167 LEU C O 1
ATOM 4512 N N . THR C 1 168 ? 19.85934 -7.87622 23.98458 1.000 36.28906 168 THR C N 1
ATOM 4513 C CA . THR C 1 168 ? 19.43020 -7.65371 22.60888 1.000 33.86772 168 THR C CA 1
ATOM 4514 C C . THR C 1 168 ? 20.09004 -8.61086 21.64224 1.000 31.81413 168 THR C C 1
ATOM 4515 O O . THR C 1 168 ? 19.48160 -8.97045 20.62180 1.000 32.70340 168 THR C O 1
ATOM 4519 N N . SER C 1 169 ? 21.30976 -9.03730 21.94806 1.000 37.28902 169 SER C N 1
ATOM 4520 C CA . SER C 1 169 ? 22.01269 -9.97948 21.10443 1.000 32.84884 169 SER C CA 1
ATOM 4521 C C . SER C 1 169 ? 21.23749 -11.28872 21.02977 1.000 39.26117 169 SER C C 1
ATOM 4522 O O . SER C 1 169 ? 20.81971 -11.84307 22.05277 1.000 34.10603 169 SER C O 1
ATOM 4525 N N . GLY C 1 170 ? 21.03034 -11.76897 19.81484 1.000 34.60042 170 GLY C N 1
ATOM 4526 C CA . GLY C 1 170 ? 20.39037 -13.05869 19.61019 1.000 32.16286 170 GLY C CA 1
ATOM 4527 C C . GLY C 1 170 ? 18.88490 -13.05165 19.72751 1.000 32.85070 170 GLY C C 1
ATOM 4528 O O . GLY C 1 170 ? 18.26294 -14.11671 19.59151 1.000 28.68845 170 GLY C O 1
ATOM 4529 N N . VAL C 1 171 ? 18.28079 -11.89969 19.98118 1.000 25.29542 171 VAL C N 1
ATOM 4530 C CA . VAL C 1 171 ? 16.83062 -11.77318 20.04607 1.000 24.75810 171 VAL C CA 1
ATOM 4531 C C . VAL C 1 171 ? 16.26560 -11.70255 18.63804 1.000 26.60867 171 VAL C C 1
ATOM 4532 O O . VAL C 1 171 ? 16.73703 -10.91403 17.80112 1.000 28.93516 171 VAL C O 1
ATOM 4536 N N . HIS C 1 172 ? 15.19979 -12.45824 18.39957 1.000 23.48967 172 HIS C N 1
ATOM 4537 C CA . HIS C 1 172 ? 14.38418 -12.32022 17.20437 1.000 19.58023 172 HIS C CA 1
ATOM 4538 C C . HIS C 1 172 ? 12.94211 -12.17869 17.65188 1.000 22.25321 172 HIS C C 1
ATOM 4539 O O . HIS C 1 172 ? 12.36340 -13.12516 18.20767 1.000 21.74587 172 HIS C O 1
ATOM 4546 N N . THR C 1 173 ? 12.33134 -11.04547 17.35472 1.000 22.81536 173 THR C N 1
ATOM 4547 C CA . THR C 1 173 ? 10.90709 -10.86458 17.61225 1.000 19.81858 173 THR C CA 1
ATOM 4548 C C . THR C 1 173 ? 10.21798 -10.92082 16.25811 1.000 22.92928 173 THR C C 1
ATOM 4549 O O . THR C 1 173 ? 10.53346 -10.13005 15.36903 1.000 23.49420 173 THR C O 1
ATOM 4553 N N . PHE C 1 174 ? 9.35730 -11.88957 16.07593 1.000 21.15593 174 PHE C N 1
ATOM 4554 C CA . PHE C 1 174 ? 8.74269 -12.14638 14.77967 1.000 19.46470 174 PHE C CA 1
ATOM 4555 C C . PHE C 1 174 ? 7.64940 -11.14279 14.45891 1.000 22.05926 174 PHE C C 1
ATOM 4556 O O . PHE C 1 174 ? 6.98711 -10.62365 15.35671 1.000 21.91818 174 PHE C O 1
ATOM 4564 N N . PRO C 1 175 ? 7.46714 -10.82872 13.17134 1.000 18.81795 175 PRO C N 1
ATOM 4565 C CA . PRO C 1 175 ? 6.27342 -10.08240 12.75884 1.000 21.87609 175 PRO C CA 1
ATOM 4566 C C . PRO C 1 175 ? 5.00291 -10.79231 13.20954 1.000 20.36358 175 PRO C C 1
ATOM 4567 O O . PRO C 1 175 ? 4.91506 -12.02283 13.21551 1.000 19.64250 175 PRO C O 1
ATOM 4571 N N . ALA C 1 176 ? 3.99783 -9.99964 13.57189 1.000 19.94440 176 ALA C N 1
ATOM 4572 C CA . ALA C 1 176 ? 2.74135 -10.58447 14.00203 1.000 20.77947 176 ALA C CA 1
ATOM 4573 C C . ALA C 1 176 ? 2.01236 -11.25333 12.84573 1.000 20.68113 176 ALA C C 1
ATOM 4574 O O . ALA C 1 176 ? 2.14815 -10.86391 11.67272 1.000 23.14143 176 ALA C O 1
ATOM 4576 N N . VAL C 1 177 ? 1.22964 -12.26445 13.17268 1.000 20.47147 177 VAL C N 1
ATOM 4577 C CA . VAL C 1 177 ? 0.34325 -12.88211 12.18095 1.000 19.30588 177 VAL C CA 1
ATOM 4578 C C . VAL C 1 177 ? -1.09395 -12.60615 12.59678 1.000 23.81177 177 VAL C C 1
ATOM 4579 O O . VAL C 1 177 ? -1.42446 -12.59380 13.78270 1.000 24.40825 177 VAL C O 1
ATOM 4583 N N . LEU C 1 178 ? -1.95352 -12.37605 11.61690 1.000 21.21850 178 LEU C N 1
ATOM 4584 C CA . LEU C 1 178 ? -3.36610 -12.21236 11.89923 1.000 20.00751 178 LEU C CA 1
ATOM 4585 C C . LEU C 1 178 ? -3.99456 -13.59944 11.89487 1.000 25.69172 178 LEU C C 1
ATOM 4586 O O . LEU C 1 178 ? -3.87966 -14.33326 10.90245 1.000 25.79089 178 LEU C O 1
ATOM 4591 N N . GLN C 1 179 ? -4.59111 -13.98638 13.01465 1.000 22.83885 179 GLN C N 1
ATOM 4592 C CA . GLN C 1 179 ? -5.22708 -15.28877 13.12204 1.000 22.75576 179 GLN C CA 1
ATOM 4593 C C . GLN C 1 179 ? -6.63744 -15.25632 12.54600 1.000 25.77867 179 GLN C C 1
ATOM 4594 O O . GLN C 1 179 ? -7.22427 -14.20007 12.34528 1.000 26.03428 179 GLN C O 1
ATOM 4600 N N . SER C 1 180 ? -7.21502 -16.44786 12.34009 1.000 32.67388 180 SER C N 1
ATOM 4601 C CA . SER C 1 180 ? -8.57975 -16.51790 11.81520 1.000 30.26511 180 SER C CA 1
ATOM 4602 C C . SER C 1 180 ? -9.59462 -15.91669 12.77552 1.000 34.56195 180 SER C C 1
ATOM 4603 O O . SER C 1 180 ? -10.68094 -15.51087 12.34184 1.000 40.15510 180 SER C O 1
ATOM 4606 N N . SER C 1 181 ? -9.25997 -15.84276 14.06791 1.000 28.28239 181 SER C N 1
ATOM 4607 C CA . SER C 1 181 ? -10.09414 -15.15914 15.04777 1.000 30.59756 181 SER C CA 1
ATOM 4608 C C . SER C 1 181 ? -10.17699 -13.65402 14.81520 1.000 31.11434 181 SER C C 1
ATOM 4609 O O . SER C 1 181 ? -11.01129 -12.98724 15.43083 1.000 32.81252 181 SER C O 1
ATOM 4612 N N . GLY C 1 182 ? -9.30580 -13.09021 13.99265 1.000 26.66155 182 GLY C N 1
ATOM 4613 C CA . GLY C 1 182 ? -9.19298 -11.64377 13.90206 1.000 26.93618 182 GLY C CA 1
ATOM 4614 C C . GLY C 1 182 ? -8.27266 -11.01914 14.92532 1.000 23.84157 182 GLY C C 1
ATOM 4615 O O . GLY C 1 182 ? -8.11060 -9.80178 14.92503 1.000 24.18066 182 GLY C O 1
ATOM 4616 N N . LEU C 1 183 ? -7.63979 -11.81056 15.78169 1.000 24.06439 183 LEU C N 1
ATOM 4617 C CA . LEU C 1 183 ? -6.64810 -11.30975 16.71861 1.000 21.57368 183 LEU C CA 1
ATOM 4618 C C . LEU C 1 183 ? -5.25236 -11.65365 16.20765 1.000 21.58489 183 LEU C C 1
ATOM 4619 O O . LEU C 1 183 ? -5.05621 -12.64215 15.48059 1.000 23.16579 183 LEU C O 1
ATOM 4624 N N . TYR C 1 184 ? -4.27723 -10.87416 16.64526 1.000 21.20004 184 TYR C N 1
ATOM 4625 C CA . TYR C 1 184 ? -2.88940 -11.05017 16.24459 1.000 17.66861 184 TYR C CA 1
ATOM 4626 C C . TYR C 1 184 ? -2.13481 -11.87969 17.26052 1.000 21.95361 184 TYR C C 1
ATOM 4627 O O . TYR C 1 184 ? -2.50256 -11.94757 18.43693 1.000 21.25727 184 TYR C O 1
ATOM 4636 N N . SER C 1 185 ? -1.03154 -12.46857 16.80817 1.000 19.37884 185 SER C N 1
ATOM 4637 C CA A SER C 1 185 ? -0.15740 -13.26307 17.65819 0.569 20.80793 185 SER C CA 1
ATOM 4638 C CA B SER C 1 185 ? -0.14577 -13.21655 17.68724 0.431 20.80813 185 SER C CA 1
ATOM 4639 C C . SER C 1 185 ? 1.26020 -13.11765 17.12684 1.000 23.27969 185 SER C C 1
ATOM 4640 O O . SER C 1 185 ? 1.45405 -13.03948 15.91403 1.000 22.16097 185 SER C O 1
ATOM 4645 N N . LEU C 1 186 ? 2.24452 -13.08546 18.02465 1.000 20.83156 186 LEU C N 1
ATOM 4646 C CA . LEU C 1 186 ? 3.63217 -13.19733 17.60127 1.000 20.14648 186 LEU C CA 1
ATOM 4647 C C . LEU C 1 186 ? 4.39205 -13.94479 18.68432 1.000 24.42329 186 LEU C C 1
ATOM 4648 O O . LEU C 1 186 ? 3.87571 -14.19532 19.77458 1.000 21.75716 186 LEU C O 1
ATOM 4653 N N . SER C 1 187 ? 5.63935 -14.27346 18.37571 1.000 23.19713 187 SER C N 1
ATOM 4654 C CA . SER C 1 187 ? 6.57038 -14.80877 19.36494 1.000 21.19216 187 SER C CA 1
ATOM 4655 C C . SER C 1 187 ? 7.82846 -13.97914 19.33583 1.000 24.90271 187 SER C C 1
ATOM 4656 O O . SER C 1 187 ? 8.16838 -13.36241 18.32222 1.000 24.51877 187 SER C O 1
ATOM 4659 N N . SER C 1 188 ? 8.52626 -13.96464 20.47110 1.000 22.94425 188 SER C N 1
ATOM 4660 C CA . SER C 1 188 ? 9.86438 -13.39775 20.53958 1.000 22.18310 188 SER C CA 1
ATOM 4661 C C . SER C 1 188 ? 10.73789 -14.46016 21.16977 1.000 22.93204 188 SER C C 1
ATOM 4662 O O . SER C 1 188 ? 10.35758 -15.03606 22.19114 1.000 23.92145 188 SER C O 1
ATOM 4665 N N . VAL C 1 189 ? 11.89327 -14.72990 20.55225 1.000 21.25677 189 VAL C N 1
ATOM 4666 C CA . VAL C 1 189 ? 12.82072 -15.75053 21.00045 1.000 24.12117 189 VAL C CA 1
ATOM 4667 C C . VAL C 1 189 ? 14.21981 -15.15525 21.14850 1.000 23.46157 189 VAL C C 1
ATOM 4668 O O . VAL C 1 189 ? 14.54227 -14.10504 20.60220 1.000 24.35056 189 VAL C O 1
ATOM 4672 N N . VAL C 1 190 ? 15.06617 -15.87624 21.85889 1.000 23.67254 190 VAL C N 1
ATOM 4673 C CA . VAL C 1 190 ? 16.45644 -15.47588 22.06797 1.000 25.23210 190 VAL C CA 1
ATOM 4674 C C . VAL C 1 190 ? 17.25441 -16.74253 22.29270 1.000 29.24127 190 VAL C C 1
ATOM 4675 O O . VAL C 1 190 ? 16.75843 -17.69900 22.89180 1.000 30.09011 190 VAL C O 1
ATOM 4679 N N . THR C 1 191 ? 18.46975 -16.78558 21.76325 1.000 27.42101 191 THR C N 1
ATOM 4680 C CA . THR C 1 191 ? 19.36458 -17.89166 22.04571 1.000 28.63521 191 THR C CA 1
ATOM 4681 C C . THR C 1 191 ? 20.43086 -17.39403 23.00528 1.000 34.00097 191 THR C C 1
ATOM 4682 O O . THR C 1 191 ? 20.89263 -16.24901 22.91064 1.000 32.38504 191 THR C O 1
ATOM 4686 N N . VAL C 1 192 ? 20.74811 -18.23475 23.98085 1.000 34.41917 192 VAL C N 1
ATOM 4687 C CA . VAL C 1 192 ? 21.66010 -17.89343 25.06453 1.000 34.83970 192 VAL C CA 1
ATOM 4688 C C . VAL C 1 192 ? 22.52639 -19.10927 25.34365 1.000 34.03347 192 VAL C C 1
ATOM 4689 O O . VAL C 1 192 ? 22.22356 -20.21568 24.88378 1.000 35.10263 192 VAL C O 1
ATOM 4693 N N . PRO C 1 193 ? 23.63570 -18.92847 26.05671 1.000 41.35619 193 PRO C N 1
ATOM 4694 C CA . PRO C 1 193 ? 24.43275 -20.09996 26.44133 1.000 44.47104 193 PRO C CA 1
ATOM 4695 C C . PRO C 1 193 ? 23.61330 -20.99560 27.35611 1.000 45.46982 193 PRO C C 1
ATOM 4696 O O . PRO C 1 193 ? 22.98046 -20.52296 28.30654 1.000 45.76620 193 PRO C O 1
ATOM 4700 N N . SER C 1 194 ? 23.62148 -22.29886 27.06709 1.000 46.55670 194 SER C N 1
ATOM 4701 C CA . SER C 1 194 ? 22.84638 -23.19880 27.90699 1.000 47.57180 194 SER C CA 1
ATOM 4702 C C . SER C 1 194 ? 23.40890 -23.21382 29.32401 1.000 58.75012 194 SER C C 1
ATOM 4703 O O . SER C 1 194 ? 22.65822 -23.42032 30.28526 1.000 52.54250 194 SER C O 1
ATOM 4706 N N . SER C 1 195 ? 24.70787 -22.90945 29.46719 1.000 54.00105 195 SER C N 1
ATOM 4707 C CA . SER C 1 195 ? 25.34047 -22.75988 30.77305 1.000 62.01115 195 SER C CA 1
ATOM 4708 C C . SER C 1 195 ? 24.70471 -21.66623 31.61582 1.000 57.68972 195 SER C C 1
ATOM 4709 O O . SER C 1 195 ? 24.83401 -21.69844 32.84557 1.000 66.45276 195 SER C O 1
ATOM 4712 N N . SER C 1 196 ? 24.03178 -20.69910 30.98913 1.000 57.61551 196 SER C N 1
ATOM 4713 C CA . SER C 1 196 ? 23.46854 -19.55987 31.70057 1.000 54.75899 196 SER C CA 1
ATOM 4714 C C . SER C 1 196 ? 22.07149 -19.81834 32.25643 1.000 60.36871 196 SER C C 1
ATOM 4715 O O . SER C 1 196 ? 21.55857 -18.97048 32.99255 1.000 61.51305 196 SER C O 1
ATOM 4718 N N . LEU C 1 197 ? 21.44379 -20.95678 31.93140 1.000 56.79114 197 LEU C N 1
ATOM 4719 C CA . LEU C 1 197 ? 20.05407 -21.16790 32.33384 1.000 50.54472 197 LEU C CA 1
ATOM 4720 C C . LEU C 1 197 ? 19.90645 -21.26466 33.84480 1.000 55.14458 197 LEU C C 1
ATOM 4721 O O . LEU C 1 197 ? 18.89020 -20.83528 34.39789 1.000 57.71393 197 LEU C O 1
ATOM 4726 N N . GLY C 1 198 ? 20.90342 -21.81942 34.52864 1.000 57.84853 198 GLY C N 1
ATOM 4727 C CA . GLY C 1 198 ? 20.80621 -21.97125 35.96904 1.000 63.99310 198 GLY C CA 1
ATOM 4728 C C . GLY C 1 198 ? 21.04621 -20.70794 36.76630 1.000 62.80072 198 GLY C C 1
ATOM 4729 O O . GLY C 1 198 ? 20.69776 -20.66393 37.95021 1.000 73.23597 198 GLY C O 1
ATOM 4730 N N . THR C 1 199 ? 21.64284 -19.68643 36.16193 1.000 61.16186 199 THR C N 1
ATOM 4731 C CA . THR C 1 199 ? 22.06153 -18.51161 36.91396 1.000 62.88644 199 THR C CA 1
ATOM 4732 C C . THR C 1 199 ? 21.50876 -17.19392 36.39024 1.000 59.96635 199 THR C C 1
ATOM 4733 O O . THR C 1 199 ? 21.29610 -16.28028 37.18816 1.000 61.41741 199 THR C O 1
ATOM 4737 N N . GLN C 1 200 ? 21.27191 -17.05868 35.08862 1.000 56.22775 200 GLN C N 1
ATOM 4738 C CA . GLN C 1 200 ? 20.76511 -15.81288 34.52177 1.000 53.70319 200 GLN C CA 1
ATOM 4739 C C . GLN C 1 200 ? 19.24480 -15.89178 34.41622 1.000 52.55548 200 GLN C C 1
ATOM 4740 O O . GLN C 1 200 ? 18.70094 -16.91246 33.98163 1.000 50.15355 200 GLN C O 1
ATOM 4746 N N . THR C 1 201 ? 18.55894 -14.83801 34.84655 1.000 51.78417 201 THR C N 1
ATOM 4747 C CA . THR C 1 201 ? 17.10816 -14.79252 34.71944 1.000 50.30761 201 THR C CA 1
ATOM 4748 C C . THR C 1 201 ? 16.72342 -14.11682 33.41109 1.000 46.42450 201 THR C C 1
ATOM 4749 O O . THR C 1 201 ? 17.35171 -13.14103 32.99174 1.000 46.13555 201 THR C O 1
ATOM 4753 N N . TYR C 1 202 ? 15.70598 -14.66782 32.76250 1.000 43.90628 202 TYR C N 1
ATOM 4754 C CA . TYR C 1 202 ? 15.26726 -14.21642 31.44619 1.000 40.44102 202 TYR C CA 1
ATOM 4755 C C . TYR C 1 202 ? 13.80500 -13.81962 31.54756 1.000 39.95826 202 TYR C C 1
ATOM 4756 O O . TYR C 1 202 ? 12.95211 -14.65032 31.88908 1.000 42.81236 202 TYR C O 1
ATOM 4765 N N . ILE C 1 203 ? 13.53194 -12.53825 31.29087 1.000 39.38959 203 ILE C N 1
ATOM 4766 C CA . ILE C 1 203 ? 12.20237 -11.96489 31.38266 1.000 39.21771 203 ILE C CA 1
ATOM 4767 C C . ILE C 1 203 ? 11.89805 -11.27199 30.06453 1.000 36.42243 203 ILE C C 1
ATOM 4768 O O . ILE C 1 203 ? 12.65608 -10.39500 29.63590 1.000 37.08534 203 ILE C O 1
ATOM 4773 N N . CYS C 1 204 ? 10.78689 -11.62837 29.43264 1.000 34.31957 204 CYS C N 1
ATOM 4774 C CA . CYS C 1 204 ? 10.33480 -10.84541 28.28634 1.000 32.18729 204 CYS C CA 1
ATOM 4775 C C . CYS C 1 204 ? 9.36412 -9.75203 28.76228 1.000 34.78363 204 CYS C C 1
ATOM 4776 O O . CYS C 1 204 ? 8.48950 -9.98707 29.60822 1.000 39.79395 204 CYS C O 1
ATOM 4779 N N . ASN C 1 205 ? 9.58875 -8.53305 28.30375 1.000 35.95455 205 ASN C N 1
ATOM 4780 C CA . ASN C 1 205 ? 8.75696 -7.39924 28.69971 1.000 36.47344 205 ASN C CA 1
ATOM 4781 C C . ASN C 1 205 ? 7.83807 -7.08420 27.53241 1.000 34.34506 205 ASN C C 1
ATOM 4782 O O . ASN C 1 205 ? 8.32332 -6.72229 26.46435 1.000 33.00433 205 ASN C O 1
ATOM 4787 N N . VAL C 1 206 ? 6.53319 -7.23861 27.72689 1.000 34.68694 206 VAL C N 1
ATOM 4788 C CA . VAL C 1 206 ? 5.55257 -7.08809 26.65107 1.000 33.90248 206 VAL C CA 1
ATOM 4789 C C . VAL C 1 206 ? 4.64909 -5.89887 26.94523 1.000 35.52579 206 VAL C C 1
ATOM 4790 O O . VAL C 1 206 ? 4.03514 -5.82026 28.01779 1.000 38.28004 206 VAL C O 1
ATOM 4794 N N . ASN C 1 207 ? 4.53891 -4.99184 25.97862 1.000 35.06728 207 ASN C N 1
ATOM 4795 C CA . ASN C 1 207 ? 3.71009 -3.79946 26.12019 1.000 37.96995 207 ASN C CA 1
ATOM 4796 C C . ASN C 1 207 ? 2.73243 -3.73215 24.95339 1.000 36.20856 207 ASN C C 1
ATOM 4797 O O . ASN C 1 207 ? 3.12600 -3.91913 23.79691 1.000 33.46172 207 ASN C O 1
ATOM 4802 N N . HIS C 1 208 ? 1.45706 -3.54089 25.26663 1.000 30.74738 208 HIS C N 1
ATOM 4803 C CA . HIS C 1 208 ? 0.39883 -3.37897 24.27358 1.000 29.74761 208 HIS C CA 1
ATOM 4804 C C . HIS C 1 208 ? -0.32213 -2.10382 24.69829 1.000 29.04729 208 HIS C C 1
ATOM 4805 O O . HIS C 1 208 ? -1.23066 -2.13326 25.54618 1.000 30.03705 208 HIS C O 1
ATOM 4812 N N . LYS C 1 209 ? 0.11194 -0.97893 24.12475 1.000 29.46459 209 LYS C N 1
ATOM 4813 C CA . LYS C 1 209 ? -0.40859 0.31657 24.56288 1.000 31.15365 209 LYS C CA 1
ATOM 4814 C C . LYS C 1 209 ? -1.91532 0.48597 24.36519 1.000 29.38267 209 LYS C C 1
ATOM 4815 O O . LYS C 1 209 ? -2.54000 1.15598 25.20548 1.000 32.93156 209 LYS C O 1
ATOM 4821 N N . PRO C 1 210 ? -2.54967 -0.04610 23.31224 1.000 30.24307 210 PRO C N 1
ATOM 4822 C CA . PRO C 1 210 ? -3.99758 0.17575 23.15627 1.000 31.70326 210 PRO C CA 1
ATOM 4823 C C . PRO C 1 210 ? -4.83708 -0.32549 24.30627 1.000 34.55500 210 PRO C C 1
ATOM 4824 O O . PRO C 1 210 ? -5.93614 0.19456 24.52840 1.000 33.84741 210 PRO C O 1
ATOM 4828 N N . SER C 1 211 ? -4.36496 -1.31666 25.04308 1.000 30.39180 211 SER C N 1
ATOM 4829 C CA . SER C 1 211 ? -5.11235 -1.87875 26.15138 1.000 31.18163 211 SER C CA 1
ATOM 4830 C C . SER C 1 211 ? -4.46001 -1.56933 27.47968 1.000 35.05486 211 SER C C 1
ATOM 4831 O O . SER C 1 211 ? -4.91621 -2.06849 28.51074 1.000 40.37487 211 SER C O 1
ATOM 4834 N N . ASN C 1 212 ? -3.38340 -0.79038 27.46656 1.000 35.52147 212 ASN C N 1
ATOM 4835 C CA . ASN C 1 212 ? -2.58897 -0.50624 28.65749 1.000 39.79929 212 ASN C CA 1
ATOM 4836 C C . ASN C 1 212 ? -2.11361 -1.79342 29.32760 1.000 40.60907 212 ASN C C 1
ATOM 4837 O O . ASN C 1 212 ? -2.10017 -1.90654 30.55212 1.000 45.69245 212 ASN C O 1
ATOM 4842 N N . THR C 1 213 ? -1.73345 -2.77334 28.51669 1.000 37.08113 213 THR C N 1
ATOM 4843 C CA . THR C 1 213 ? -1.21255 -4.04276 29.01588 1.000 37.67817 213 THR C CA 1
ATOM 4844 C C . THR C 1 213 ? 0.30285 -3.98286 29.10009 1.000 38.21899 213 THR C C 1
ATOM 4845 O O . THR C 1 213 ? 0.97799 -3.69417 28.10886 1.000 37.13816 213 THR C O 1
ATOM 4849 N N . LYS C 1 214 ? 0.83397 -4.27554 30.27855 1.000 41.64575 214 LYS C N 1
ATOM 4850 C CA . LYS C 1 214 ? 2.26777 -4.40381 30.47388 1.000 42.81419 214 LYS C CA 1
ATOM 4851 C C . LYS C 1 214 ? 2.48792 -5.69879 31.23241 1.000 43.82561 214 LYS C C 1
ATOM 4852 O O . LYS C 1 214 ? 1.96391 -5.86690 32.33774 1.000 47.19723 214 LYS C O 1
ATOM 4858 N N . VAL C 1 215 ? 3.23486 -6.61805 30.63780 1.000 41.67053 215 VAL C N 1
ATOM 4859 C CA . VAL C 1 215 ? 3.47733 -7.92793 31.23026 1.000 43.06922 215 VAL C CA 1
ATOM 4860 C C . VAL C 1 215 ? 4.97626 -8.18464 31.22716 1.000 43.15958 215 VAL C C 1
ATOM 4861 O O . VAL C 1 215 ? 5.63846 -8.02157 30.19444 1.000 42.72309 215 VAL C O 1
ATOM 4865 N N . ASP C 1 216 ? 5.50510 -8.58039 32.37346 1.000 46.27906 216 ASP C N 1
ATOM 4866 C CA . ASP C 1 216 ? 6.85917 -9.09622 32.49169 1.000 47.19900 216 ASP C CA 1
ATOM 4867 C C . ASP C 1 216 ? 6.70935 -10.58447 32.77812 1.000 46.87335 216 ASP C C 1
ATOM 4868 O O . ASP C 1 216 ? 6.17141 -10.96533 33.82126 1.000 58.54437 216 ASP C O 1
ATOM 4873 N N . LYS C 1 217 ? 7.15944 -11.42382 31.84725 1.000 44.68161 217 LYS C N 1
ATOM 4874 C CA . LYS C 1 217 ? 7.00240 -12.86592 31.95777 1.000 44.74638 217 LYS C CA 1
ATOM 4875 C C . LYS C 1 217 ? 8.37109 -13.49826 32.14977 1.000 45.99224 217 LYS C C 1
ATOM 4876 O O . LYS C 1 217 ? 9.23972 -13.36607 31.28220 1.000 45.23089 217 LYS C O 1
ATOM 4882 N N . ARG C 1 218 ? 8.56852 -14.17267 33.28500 1.000 48.45509 218 ARG C N 1
ATOM 4883 C CA . ARG C 1 218 ? 9.80450 -14.90327 33.51120 1.000 49.75985 218 ARG C CA 1
ATOM 4884 C C . ARG C 1 218 ? 9.77036 -16.20692 32.72246 1.000 48.69678 218 ARG C C 1
ATOM 4885 O O . ARG C 1 218 ? 8.76249 -16.91919 32.72221 1.000 50.06392 218 ARG C O 1
ATOM 4893 N N . VAL C 1 219 ? 10.85346 -16.50883 32.02309 1.000 34.89086 219 VAL C N 1
ATOM 4894 C CA . VAL C 1 219 ? 10.92234 -17.72235 31.22294 1.000 34.65753 219 VAL C CA 1
ATOM 4895 C C . VAL C 1 219 ? 12.01059 -18.57602 31.84310 1.000 39.43577 219 VAL C C 1
ATOM 4896 O O . VAL C 1 219 ? 13.19107 -18.20287 31.81591 1.000 35.26429 219 VAL C O 1
ATOM 4900 N N . GLU C 1 220 ? 11.61735 -19.71039 32.39634 1.000 42.90338 220 GLU C N 1
ATOM 4901 C CA . GLU C 1 220 ? 12.54870 -20.56278 33.11467 1.000 47.04476 220 GLU C CA 1
ATOM 4902 C C . GLU C 1 220 ? 12.41441 -22.00714 32.66137 1.000 43.36511 220 GLU C C 1
ATOM 4903 O O . GLU C 1 220 ? 11.34357 -22.43323 32.21526 1.000 40.89514 220 GLU C O 1
ATOM 4909 N N . PRO C 1 221 ? 13.48957 -22.78636 32.76809 1.000 51.69605 221 PRO C N 1
ATOM 4910 C CA . PRO C 1 221 ? 13.39611 -24.20767 32.40758 1.000 53.93240 221 PRO C CA 1
ATOM 4911 C C . PRO C 1 221 ? 12.36299 -24.91020 33.27808 1.000 53.58108 221 PRO C C 1
ATOM 4912 O O . PRO C 1 221 ? 12.19409 -24.58072 34.45358 1.000 63.78127 221 PRO C O 1
ATOM 4916 N N . LYS C 1 222 ? 11.63681 -25.85528 32.67988 1.000 61.18069 222 LYS C N 1
ATOM 4917 C CA . LYS C 1 222 ? 10.49908 -26.48683 33.36430 1.000 64.55600 222 LYS C CA 1
ATOM 4918 C C . LYS C 1 222 ? 10.94968 -27.61646 34.28431 1.000 61.32310 222 LYS C C 1
ATOM 4919 O O . LYS C 1 222 ? 11.98172 -28.24545 34.04583 1.000 74.87319 222 LYS C O 1
ATOM 4921 N N . ASP D 2 1 ? -6.47422 -6.14090 -18.55951 1.000 26.17854 1 ASP D N 1
ATOM 4922 C CA . ASP D 2 1 ? -5.35717 -5.26503 -18.12339 1.000 24.87057 1 ASP D CA 1
ATOM 4923 C C . ASP D 2 1 ? -4.01878 -5.78608 -18.64506 1.000 23.64303 1 ASP D C 1
ATOM 4924 O O . ASP D 2 1 ? -3.83354 -7.00823 -18.83348 1.000 24.38456 1 ASP D O 1
ATOM 4929 N N . ILE D 2 2 ? -3.07371 -4.89761 -18.89684 1.000 22.57337 2 ILE D N 1
ATOM 4930 C CA . ILE D 2 2 ? -1.72619 -5.34375 -19.22914 1.000 18.90382 2 ILE D CA 1
ATOM 4931 C C . ILE D 2 2 ? -1.08424 -5.99418 -18.01356 1.000 19.43673 2 ILE D C 1
ATOM 4932 O O . ILE D 2 2 ? -0.95480 -5.40014 -16.93986 1.000 21.03228 2 ILE D O 1
ATOM 4937 N N . GLN D 2 3 ? -0.63417 -7.23093 -18.18391 1.000 19.93100 3 GLN D N 1
ATOM 4938 C CA . GLN D 2 3 ? 0.01797 -7.94046 -17.09543 1.000 19.53517 3 GLN D CA 1
ATOM 4939 C C . GLN D 2 3 ? 1.51628 -7.75640 -17.24498 1.000 21.54036 3 GLN D C 1
ATOM 4940 O O . GLN D 2 3 ? 2.04760 -7.85612 -18.35947 1.000 23.77408 3 GLN D O 1
ATOM 4946 N N . LEU D 2 4 ? 2.20801 -7.54379 -16.12485 1.000 18.79632 4 LEU D N 1
ATOM 4947 C CA . LEU D 2 4 ? 3.65237 -7.44733 -16.11673 1.000 15.77743 4 LEU D CA 1
ATOM 4948 C C . LEU D 2 4 ? 4.22566 -8.63948 -15.36370 1.000 21.26596 4 LEU D C 1
ATOM 4949 O O . LEU D 2 4 ? 3.86067 -8.87896 -14.21409 1.000 20.26907 4 LEU D O 1
ATOM 4954 N N . THR D 2 5 ? 5.13296 -9.35075 -15.98994 1.000 16.21976 5 THR D N 1
ATOM 4955 C CA . THR D 2 5 ? 5.78133 -10.52489 -15.38392 1.000 16.80185 5 THR D CA 1
ATOM 4956 C C . THR D 2 5 ? 7.18540 -10.09471 -15.00444 1.000 20.54095 5 THR D C 1
ATOM 4957 O O . THR D 2 5 ? 8.05363 -9.93972 -15.87081 1.000 21.70896 5 THR D O 1
ATOM 4961 N N . GLN D 2 6 ? 7.40528 -9.86406 -13.71848 1.000 19.20440 6 GLN D N 1
ATOM 4962 C CA . GLN D 2 6 ? 8.66140 -9.33972 -13.22173 1.000 17.91122 6 GLN D CA 1
ATOM 4963 C C . GLN D 2 6 ? 9.46060 -10.47127 -12.60185 1.000 20.42024 6 GLN D C 1
ATOM 4964 O O . GLN D 2 6 ? 8.89686 -11.28676 -11.86466 1.000 24.47115 6 GLN D O 1
ATOM 4970 N N . SER D 2 7 ? 10.74129 -10.57073 -12.97824 1.000 17.65439 7 SER D N 1
ATOM 4971 C CA . SER D 2 7 ? 11.60477 -11.66391 -12.56539 1.000 19.44251 7 SER D CA 1
ATOM 4972 C C . SER D 2 7 ? 12.97771 -11.13042 -12.20485 1.000 21.90550 7 SER D C 1
ATOM 4973 O O . SER D 2 7 ? 13.45154 -10.15389 -12.80636 1.000 22.25079 7 SER D O 1
ATOM 4976 N N . PRO D 2 8 ? 13.64186 -11.74964 -11.24199 1.000 25.02292 8 PRO D N 1
ATOM 4977 C CA . PRO D 2 8 ? 13.15807 -12.81166 -10.36092 1.000 24.36186 8 PRO D CA 1
ATOM 4978 C C . PRO D 2 8 ? 12.35150 -12.20296 -9.23217 1.000 23.10271 8 PRO D C 1
ATOM 4979 O O . PRO D 2 8 ? 12.41967 -10.99379 -8.95451 1.000 23.40713 8 PRO D O 1
ATOM 4983 N N . SER D 2 9 ? 11.62080 -13.03976 -8.48826 1.000 21.70391 9 SER D N 1
ATOM 4984 C CA . SER D 2 9 ? 10.89649 -12.45878 -7.36569 1.000 22.23519 9 SER D CA 1
ATOM 4985 C C . SER D 2 9 ? 11.85126 -12.04574 -6.25323 1.000 26.30601 9 SER D C 1
ATOM 4986 O O . SER D 2 9 ? 11.49966 -11.21236 -5.42326 1.000 21.84135 9 SER D O 1
ATOM 4989 N N . SER D 2 10 ? 13.02731 -12.64878 -6.19499 1.000 21.12958 10 SER D N 1
ATOM 4990 C CA . SER D 2 10 ? 14.05710 -12.18769 -5.28197 1.000 24.71259 10 SER D CA 1
ATOM 4991 C C . SER D 2 10 ? 15.42118 -12.55135 -5.82688 1.000 24.91693 10 SER D C 1
ATOM 4992 O O . SER D 2 10 ? 15.57555 -13.48096 -6.61826 1.000 22.54253 10 SER D O 1
ATOM 4995 N N . LEU D 2 11 ? 16.41675 -11.77931 -5.40747 1.000 20.18285 11 LEU D N 1
ATOM 4996 C CA . LEU D 2 11 ? 17.76601 -12.14489 -5.74311 1.000 22.91925 11 LEU D CA 1
ATOM 4997 C C . LEU D 2 11 ? 18.67650 -11.69846 -4.60631 1.000 20.93177 11 LEU D C 1
ATOM 4998 O O . LEU D 2 11 ? 18.35288 -10.77162 -3.86553 1.000 22.70271 11 LEU D O 1
ATOM 5003 N N . SER D 2 12 ? 19.80959 -12.36012 -4.48025 1.000 20.83177 12 SER D N 1
ATOM 5004 C CA . SER D 2 12 ? 20.80392 -11.98730 -3.47870 1.000 22.36901 12 SER D CA 1
ATOM 5005 C C . SER D 2 12 ? 22.04279 -11.43922 -4.18020 1.000 28.60432 12 SER D C 1
ATOM 5006 O O . SER D 2 12 ? 22.48647 -11.99143 -5.19458 1.000 29.61018 12 SER D O 1
ATOM 5009 N N . ALA D 2 13 ? 22.63572 -10.38485 -3.61839 1.000 23.19393 13 ALA D N 1
ATOM 5010 C CA . ALA D 2 13 ? 23.79202 -9.80562 -4.27212 1.000 23.96029 13 ALA D CA 1
ATOM 5011 C C . ALA D 2 13 ? 24.70309 -9.24077 -3.20739 1.000 26.53813 13 ALA D C 1
ATOM 5012 O O . ALA D 2 13 ? 24.29697 -9.03709 -2.06834 1.000 21.21352 13 ALA D O 1
ATOM 5014 N N . SER D 2 14 ? 25.92813 -8.95960 -3.60031 1.000 22.84283 14 SER D N 1
ATOM 5015 C CA . SER D 2 14 ? 26.88466 -8.29468 -2.72816 1.000 21.66562 14 SER D CA 1
ATOM 5016 C C . SER D 2 14 ? 27.07419 -6.84971 -3.18453 1.000 21.92967 14 SER D C 1
ATOM 5017 O O . SER D 2 14 ? 26.86465 -6.51368 -4.35247 1.000 22.19712 14 SER D O 1
ATOM 5020 N N . VAL D 2 15 ? 27.48453 -6.00266 -2.23456 1.000 22.35162 15 VAL D N 1
ATOM 5021 C CA . VAL D 2 15 ? 27.90591 -4.64899 -2.57218 1.000 21.14993 15 VAL D CA 1
ATOM 5022 C C . VAL D 2 15 ? 28.93562 -4.72609 -3.68621 1.000 21.69037 15 VAL D C 1
ATOM 5023 O O . VAL D 2 15 ? 29.92008 -5.48098 -3.60219 1.000 25.88452 15 VAL D O 1
ATOM 5027 N N . GLY D 2 16 ? 28.70503 -3.95023 -4.74522 1.000 22.35310 16 GLY D N 1
ATOM 5028 C CA . GLY D 2 16 ? 29.62042 -3.92440 -5.86933 1.000 23.61262 16 GLY D CA 1
ATOM 5029 C C . GLY D 2 16 ? 29.16699 -4.78211 -7.03389 1.000 26.14745 16 GLY D C 1
ATOM 5030 O O . GLY D 2 16 ? 29.70991 -4.64908 -8.14340 1.000 28.47652 16 GLY D O 1
ATOM 5031 N N . ASP D 2 17 ? 28.19054 -5.65769 -6.81678 1.000 23.84579 17 ASP D N 1
ATOM 5032 C CA . ASP D 2 17 ? 27.73576 -6.51307 -7.89579 1.000 24.01029 17 ASP D CA 1
ATOM 5033 C C . ASP D 2 17 ? 26.90805 -5.73778 -8.92152 1.000 26.50362 17 ASP D C 1
ATOM 5034 O O . ASP D 2 17 ? 26.24961 -4.73728 -8.61619 1.000 24.31609 17 ASP D O 1
ATOM 5039 N N . ARG D 2 18 ? 26.90253 -6.25535 -10.14799 1.000 24.15734 18 ARG D N 1
ATOM 5040 C CA . ARG D 2 18 ? 25.94543 -5.82600 -11.15220 1.000 24.74550 18 ARG D CA 1
ATOM 5041 C C . ARG D 2 18 ? 24.67193 -6.65877 -11.01715 1.000 22.77197 18 ARG D C 1
ATOM 5042 O O . ARG D 2 18 ? 24.74539 -7.89932 -10.96122 1.000 26.09694 18 ARG D O 1
ATOM 5050 N N . VAL D 2 19 ? 23.53041 -5.98834 -10.95278 1.000 24.07751 19 VAL D N 1
ATOM 5051 C CA . VAL D 2 19 ? 22.23449 -6.61233 -10.69231 1.000 29.08614 19 VAL D CA 1
ATOM 5052 C C . VAL D 2 19 ? 21.31013 -6.27445 -11.85818 1.000 27.81182 19 VAL D C 1
ATOM 5053 O O . VAL D 2 19 ? 21.21914 -5.11026 -12.24611 1.000 23.11892 19 VAL D O 1
ATOM 5057 N N . SER D 2 20 ? 20.59122 -7.27570 -12.38808 1.000 24.12303 20 SER D N 1
ATOM 5058 C CA . SER D 2 20 ? 19.59028 -7.06281 -13.43996 1.000 22.92456 20 SER D CA 1
ATOM 5059 C C . SER D 2 20 ? 18.24031 -7.64727 -13.03914 1.000 21.37921 20 SER D C 1
ATOM 5060 O O . SER D 2 20 ? 18.16025 -8.79895 -12.57757 1.000 23.28659 20 SER D O 1
ATOM 5063 N N . ILE D 2 21 ? 17.18701 -6.88571 -13.26482 1.000 22.01795 21 ILE D N 1
ATOM 5064 C CA . ILE D 2 21 ? 15.80555 -7.26700 -12.97008 1.000 21.96575 21 ILE D CA 1
ATOM 5065 C C . ILE D 2 21 ? 15.02345 -7.08988 -14.26614 1.000 22.52445 21 ILE D C 1
ATOM 5066 O O . ILE D 2 21 ? 15.19071 -6.07307 -14.94014 1.000 20.10627 21 ILE D O 1
ATOM 5071 N N . THR D 2 22 ? 14.18242 -8.05446 -14.62813 1.000 20.43125 22 THR D N 1
ATOM 5072 C CA . THR D 2 22 ? 13.44352 -7.92367 -15.88343 1.000 20.58897 22 THR D CA 1
ATOM 5073 C C . THR D 2 22 ? 11.94187 -7.78272 -15.68275 1.000 23.76426 22 THR D C 1
ATOM 5074 O O . THR D 2 22 ? 11.38309 -8.17324 -14.65863 1.000 19.17670 22 THR D O 1
ATOM 5078 N N . CYS D 2 23 ? 11.28809 -7.18610 -16.69185 1.000 16.87007 23 CYS D N 1
ATOM 5079 C CA . CYS D 2 23 ? 9.84982 -6.99264 -16.66923 1.000 19.12071 23 CYS D CA 1
ATOM 5080 C C . CYS D 2 23 ? 9.33886 -7.33602 -18.05301 1.000 26.26431 23 CYS D C 1
ATOM 5081 O O . CYS D 2 23 ? 9.84556 -6.78967 -19.03522 1.000 25.32694 23 CYS D O 1
ATOM 5084 N N . LYS D 2 24 ? 8.42365 -8.30668 -18.15683 1.000 16.96052 24 LYS D N 1
ATOM 5085 C CA . LYS D 2 24 ? 7.85899 -8.69861 -19.44043 1.000 19.94354 24 LYS D CA 1
ATOM 5086 C C . LYS D 2 24 ? 6.40953 -8.24093 -19.47575 1.000 22.15386 24 LYS D C 1
ATOM 5087 O O . LYS D 2 24 ? 5.59589 -8.68597 -18.65863 1.000 23.63276 24 LYS D O 1
ATOM 5093 N N . ALA D 2 25 ? 6.06994 -7.39720 -20.44294 1.000 19.90629 25 ALA D N 1
ATOM 5094 C CA . ALA D 2 25 ? 4.68849 -6.96144 -20.60126 1.000 21.33765 25 ALA D CA 1
ATOM 5095 C C . ALA D 2 25 ? 3.90341 -7.89062 -21.51246 1.000 17.41575 25 ALA D C 1
ATOM 5096 O O . ALA D 2 25 ? 4.44440 -8.48418 -22.46044 1.000 22.20742 25 ALA D O 1
ATOM 5098 N N . SER D 2 26 ? 2.61022 -8.09226 -21.18234 1.000 19.83503 26 SER D N 1
ATOM 5099 C CA . SER D 2 26 ? 1.77745 -9.03484 -21.90397 1.000 21.04497 26 SER D CA 1
ATOM 5100 C C . SER D 2 26 ? 1.38374 -8.54812 -23.29254 1.000 21.73223 26 SER D C 1
ATOM 5101 O O . SER D 2 26 ? 0.86548 -9.33489 -24.07045 1.000 23.87560 26 SER D O 1
ATOM 5104 N N . GLN D 2 27 ? 1.62675 -7.25854 -23.60613 1.000 20.56491 27 GLN D N 1
ATOM 5105 C CA . GLN D 2 27 ? 1.49353 -6.81298 -24.99083 1.000 21.80771 27 GLN D CA 1
ATOM 5106 C C . GLN D 2 27 ? 2.52026 -5.69769 -25.18326 1.000 19.96614 27 GLN D C 1
ATOM 5107 O O . GLN D 2 27 ? 3.14065 -5.25738 -24.23537 1.000 20.65798 27 GLN D O 1
ATOM 5113 N N . ASP D 2 28 ? 2.70325 -5.27014 -26.44493 1.000 24.50534 28 ASP D N 1
ATOM 5114 C CA . ASP D 2 28 ? 3.69279 -4.22850 -26.74243 1.000 21.18724 28 ASP D CA 1
ATOM 5115 C C . ASP D 2 28 ? 3.29511 -2.91873 -26.07713 1.000 20.86282 28 ASP D C 1
ATOM 5116 O O . ASP D 2 28 ? 2.18970 -2.41317 -26.33395 1.000 22.75932 28 ASP D O 1
ATOM 5121 N N . VAL D 2 29 ? 4.21148 -2.35451 -25.27671 1.000 16.68377 29 VAL D N 1
ATOM 5122 C CA . VAL D 2 29 ? 3.93065 -1.08791 -24.59363 1.000 19.92171 29 VAL D CA 1
ATOM 5123 C C . VAL D 2 29 ? 4.90029 0.00891 -25.01744 1.000 20.34299 29 VAL D C 1
ATOM 5124 O O . VAL D 2 29 ? 5.13962 0.94843 -24.23879 1.000 19.79902 29 VAL D O 1
ATOM 5128 N N . SER D 2 30 ? 5.41851 -0.07796 -26.23991 1.000 20.73015 30 SER D N 1
ATOM 5129 C CA . SER D 2 30 ? 6.42410 0.88966 -26.75954 1.000 21.70972 30 SER D CA 1
ATOM 5130 C C . SER D 2 30 ? 7.56746 0.95058 -25.74503 1.000 25.15294 30 SER D C 1
ATOM 5131 O O . SER D 2 30 ? 8.09291 -0.10107 -25.34752 1.000 21.23075 30 SER D O 1
ATOM 5134 N N . ILE D 2 31 ? 7.95383 2.12999 -25.26095 1.000 17.58569 31 ILE D N 1
ATOM 5135 C CA . ILE D 2 31 ? 8.95738 2.26630 -24.20192 1.000 16.95503 31 ILE D CA 1
ATOM 5136 C C . ILE D 2 31 ? 8.34698 2.73738 -22.87455 1.000 14.81196 31 ILE D C 1
ATOM 5137 O O . ILE D 2 31 ? 9.06092 3.12692 -21.95751 1.000 16.55842 31 ILE D O 1
ATOM 5142 N N . ALA D 2 32 ? 7.04666 2.54442 -22.68773 1.000 15.93881 32 ALA D N 1
ATOM 5143 C CA . ALA D 2 32 ? 6.35470 3.12787 -21.54947 1.000 16.97032 32 ALA D CA 1
ATOM 5144 C C . ALA D 2 32 ? 6.40262 2.21575 -20.31210 1.000 15.73671 32 ALA D C 1
ATOM 5145 O O . ALA D 2 32 ? 5.37350 1.75303 -19.81638 1.000 16.60357 32 ALA D O 1
ATOM 5147 N N . VAL D 2 33 ? 7.61471 2.04485 -19.75320 1.000 14.54726 33 VAL D N 1
ATOM 5148 C CA . VAL D 2 33 ? 7.78873 1.30738 -18.49873 1.000 13.93522 33 VAL D CA 1
ATOM 5149 C C . VAL D 2 33 ? 8.59715 2.13380 -17.52604 1.000 16.01336 33 VAL D C 1
ATOM 5150 O O . VAL D 2 33 ? 9.61210 2.73574 -17.90728 1.000 16.98144 33 VAL D O 1
ATOM 5154 N N . ALA D 2 34 ? 8.11815 2.19292 -16.28399 1.000 14.97650 34 ALA D N 1
ATOM 5155 C CA . ALA D 2 34 ? 8.77394 2.88440 -15.18592 1.000 13.74618 34 ALA D CA 1
ATOM 5156 C C . ALA D 2 34 ? 9.21982 1.86201 -14.14801 1.000 15.66503 34 ALA D C 1
ATOM 5157 O O . ALA D 2 34 ? 8.70353 0.72718 -14.08273 1.000 16.21037 34 ALA D O 1
ATOM 5159 N N . TRP D 2 35 ? 10.22611 2.25754 -13.35956 1.000 14.37273 35 TRP D N 1
ATOM 5160 C CA . TRP D 2 35 ? 10.74373 1.40255 -12.28356 1.000 14.71574 35 TRP D CA 1
ATOM 5161 C C . TRP D 2 35 ? 10.79447 2.21998 -11.01426 1.000 15.95054 35 TRP D C 1
ATOM 5162 O O . TRP D 2 35 ? 11.14598 3.41369 -11.04151 1.000 16.11938 35 TRP D O 1
ATOM 5173 N N . TYR D 2 36 ? 10.46386 1.56161 -9.91916 1.000 13.46690 36 TYR D N 1
ATOM 5174 C CA . TYR D 2 36 ? 10.41889 2.19110 -8.60009 1.000 13.91144 36 TYR D CA 1
ATOM 5175 C C . TYR D 2 36 ? 11.17283 1.34182 -7.60752 1.000 18.06707 36 TYR D C 1
ATOM 5176 O O . TYR D 2 36 ? 11.23370 0.11817 -7.74501 1.000 17.18409 36 TYR D O 1
ATOM 5185 N N . GLN D 2 37 ? 11.68969 1.99469 -6.57397 1.000 13.87407 37 GLN D N 1
ATOM 5186 C CA . GLN D 2 37 ? 12.28336 1.32239 -5.42571 1.000 16.07886 37 GLN D CA 1
ATOM 5187 C C . GLN D 2 37 ? 11.39090 1.54075 -4.21085 1.000 16.88433 37 GLN D C 1
ATOM 5188 O O . GLN D 2 37 ? 10.89972 2.64387 -3.99714 1.000 18.82716 37 GLN D O 1
ATOM 5194 N N . GLN D 2 38 ? 11.24150 0.52691 -3.35281 1.000 15.03262 38 GLN D N 1
ATOM 5195 C CA . GLN D 2 38 ? 10.47263 0.73133 -2.13784 1.000 14.27880 38 GLN D CA 1
ATOM 5196 C C . GLN D 2 38 ? 11.18666 0.08706 -0.95768 1.000 17.77229 38 GLN D C 1
ATOM 5197 O O . GLN D 2 38 ? 11.58851 -1.08114 -1.03184 1.000 18.85741 38 GLN D O 1
ATOM 5203 N N . LYS D 2 39 ? 11.30724 0.82210 0.13220 1.000 16.97075 39 LYS D N 1
ATOM 5204 C CA . LYS D 2 39 ? 11.87574 0.31740 1.38003 1.000 21.02390 39 LYS D CA 1
ATOM 5205 C C . LYS D 2 39 ? 10.76963 0.11847 2.39630 1.000 20.50501 39 LYS D C 1
ATOM 5206 O O . LYS D 2 39 ? 9.66418 0.64818 2.23038 1.000 20.09539 39 LYS D O 1
ATOM 5212 N N . PRO D 2 40 ? 11.00288 -0.66921 3.43547 1.000 24.07701 40 PRO D N 1
ATOM 5213 C CA . PRO D 2 40 ? 9.92219 -0.96988 4.37862 1.000 21.78712 40 PRO D CA 1
ATOM 5214 C C . PRO D 2 40 ? 9.34171 0.27051 5.03392 1.000 26.42708 40 PRO D C 1
ATOM 5215 O O . PRO D 2 40 ? 10.06837 1.12181 5.56584 1.000 24.57182 40 PRO D O 1
ATOM 5219 N N . GLY D 2 41 ? 8.01548 0.34291 5.02721 1.000 25.98335 41 GLY D N 1
ATOM 5220 C CA . GLY D 2 41 ? 7.32843 1.41971 5.69539 1.000 23.82656 41 GLY D CA 1
ATOM 5221 C C . GLY D 2 41 ? 7.30977 2.72112 4.92821 1.000 26.68613 41 GLY D C 1
ATOM 5222 O O . GLY D 2 41 ? 6.72617 3.68643 5.41141 1.000 25.12175 41 GLY D O 1
ATOM 5223 N N . LYS D 2 42 ? 7.87935 2.75558 3.74889 1.000 21.99774 42 LYS D N 1
ATOM 5224 C CA . LYS D 2 42 ? 8.02260 3.96801 2.94722 1.000 23.40968 42 LYS D CA 1
ATOM 5225 C C . LYS D 2 42 ? 7.26042 3.87111 1.62825 1.000 25.31743 42 LYS D C 1
ATOM 5226 O O . LYS D 2 42 ? 6.97513 2.78413 1.10618 1.000 22.05052 42 LYS D O 1
ATOM 5232 N N . ALA D 2 43 ? 6.95981 5.02794 1.03958 1.000 22.07516 43 ALA D N 1
ATOM 5233 C CA . ALA D 2 43 ? 6.42307 5.02751 -0.30049 1.000 16.37736 43 ALA D CA 1
ATOM 5234 C C . ALA D 2 43 ? 7.47054 4.62329 -1.31884 1.000 15.80943 43 ALA D C 1
ATOM 5235 O O . ALA D 2 43 ? 8.67283 4.85706 -1.12254 1.000 20.09671 43 ALA D O 1
ATOM 5237 N N . PRO D 2 44 ? 7.03754 4.13207 -2.46347 1.000 15.52935 44 PRO D N 1
ATOM 5238 C CA . PRO D 2 44 ? 7.95418 3.87848 -3.57658 1.000 16.27065 44 PRO D CA 1
ATOM 5239 C C . PRO D 2 44 ? 8.58467 5.18161 -4.05041 1.000 17.98422 44 PRO D C 1
ATOM 5240 O O . PRO D 2 44 ? 8.02238 6.26887 -3.85749 1.000 19.70505 44 PRO D O 1
ATOM 5244 N N . LYS D 2 45 ? 9.75923 5.04321 -4.64610 1.000 17.07992 45 LYS D N 1
ATOM 5245 C CA . LYS D 2 45 ? 10.51210 6.16777 -5.20642 1.000 15.37646 45 LYS D CA 1
ATOM 5246 C C . LYS D 2 45 ? 10.76903 5.88542 -6.66968 1.000 17.05323 45 LYS D C 1
ATOM 5247 O O . LYS D 2 45 ? 11.23259 4.79933 -7.04591 1.000 16.48782 45 LYS D O 1
ATOM 5251 N N . LEU D 2 46 ? 10.50173 6.88007 -7.50671 1.000 15.72205 46 LEU D N 1
ATOM 5252 C CA . LEU D 2 46 ? 10.67014 6.70926 -8.94306 1.000 15.03576 46 LEU D CA 1
ATOM 5253 C C . LEU D 2 46 ? 12.15374 6.66838 -9.29393 1.000 14.20368 46 LEU D C 1
ATOM 5254 O O . LEU D 2 46 ? 12.93371 7.52186 -8.84351 1.000 18.29389 46 LEU D O 1
ATOM 5259 N N . LEU D 2 47 ? 12.53243 5.68863 -10.11336 1.000 14.43795 47 LEU D N 1
ATOM 5260 C CA . LEU D 2 47 ? 13.90994 5.58613 -10.58513 1.000 15.32523 47 LEU D CA 1
ATOM 5261 C C . LEU D 2 47 ? 14.05075 5.93907 -12.04834 1.000 15.96141 47 LEU D C 1
ATOM 5262 O O . LEU D 2 47 ? 14.95073 6.70035 -12.42816 1.000 16.65155 47 LEU D O 1
ATOM 5267 N N . ILE D 2 48 ? 13.22252 5.28578 -12.88304 1.000 15.55429 48 ILE D N 1
ATOM 5268 C CA . ILE D 2 48 ? 13.34660 5.28612 -14.34021 1.000 16.64532 48 ILE D CA 1
ATOM 5269 C C . ILE D 2 48 ? 11.94158 5.44025 -14.91047 1.000 18.17620 48 ILE D C 1
ATOM 5270 O O . ILE D 2 48 ? 10.99978 4.85198 -14.37361 1.000 16.49278 48 ILE D O 1
ATOM 5275 N N . TYR D 2 49 ? 11.77139 6.24829 -15.97284 1.000 17.30672 49 TYR D N 1
ATOM 5276 C CA . TYR D 2 49 ? 10.50641 6.21809 -16.70958 1.000 15.70291 49 TYR D CA 1
ATOM 5277 C C . TYR D 2 49 ? 10.80581 6.05809 -18.19765 1.000 14.59340 49 TYR D C 1
ATOM 5278 O O . TYR D 2 49 ? 11.92038 6.28641 -18.65494 1.000 16.63903 49 TYR D O 1
ATOM 5287 N N . SER D 2 50 ? 9.76682 5.75038 -18.98947 1.000 15.45854 50 SER D N 1
ATOM 5288 C CA . SER D 2 50 ? 9.94325 5.54954 -20.43451 1.000 15.90171 50 SER D CA 1
ATOM 5289 C C . SER D 2 50 ? 11.15179 4.65200 -20.74171 1.000 16.73004 50 SER D C 1
ATOM 5290 O O . SER D 2 50 ? 11.94882 4.92898 -21.65361 1.000 16.89195 50 SER D O 1
ATOM 5293 N N . ALA D 2 51 ? 11.25682 3.57808 -19.93057 1.000 16.39337 51 ALA D N 1
ATOM 5294 C CA . ALA D 2 51 ? 12.18327 2.45020 -20.05823 1.000 16.75334 51 ALA D CA 1
ATOM 5295 C C . ALA D 2 51 ? 13.61983 2.80215 -19.69929 1.000 16.99470 51 ALA D C 1
ATOM 5296 O O . ALA D 2 51 ? 14.33636 1.95459 -19.16649 1.000 17.63752 51 ALA D O 1
ATOM 5298 N N . SER D 2 52 ? 14.09870 4.00362 -20.05095 1.000 17.87064 52 SER D N 1
ATOM 5299 C CA . SER D 2 52 ? 15.52678 4.27145 -19.90751 1.000 17.04618 52 SER D CA 1
ATOM 5300 C C . SER D 2 52 ? 15.81933 5.66513 -19.36689 1.000 18.92526 52 SER D C 1
ATOM 5301 O O . SER D 2 52 ? 16.99586 6.03500 -19.28116 1.000 19.48395 52 SER D O 1
ATOM 5304 N N . TYR D 2 53 ? 14.80073 6.45247 -19.03925 1.000 16.63882 53 TYR D N 1
ATOM 5305 C CA . TYR D 2 53 ? 15.06532 7.83174 -18.61258 1.000 17.69986 53 TYR D CA 1
ATOM 5306 C C . TYR D 2 53 ? 15.18553 7.87952 -17.08849 1.000 17.45470 53 TYR D C 1
ATOM 5307 O O . TYR D 2 53 ? 14.22160 7.60345 -16.36816 1.000 17.10741 53 TYR D O 1
ATOM 5316 N N . ARG D 2 54 ? 16.34991 8.30833 -16.61019 1.000 19.36726 54 ARG D N 1
ATOM 5317 C CA . ARG D 2 54 ? 16.59145 8.34426 -15.17200 1.000 19.83088 54 ARG D CA 1
ATOM 5318 C C . ARG D 2 54 ? 15.94939 9.60017 -14.58539 1.000 19.71349 54 ARG D C 1
ATOM 5319 O O . ARG D 2 54 ? 16.09592 10.71285 -15.12319 1.000 21.83740 54 ARG D O 1
ATOM 5327 N N . TYR D 2 55 ? 15.18323 9.39955 -13.52332 1.000 19.78664 55 TYR D N 1
ATOM 5328 C CA . TYR D 2 55 ? 14.52096 10.51573 -12.87709 1.000 20.52873 55 TYR D CA 1
ATOM 5329 C C . TYR D 2 55 ? 15.54048 11.38628 -12.13794 1.000 19.73285 55 TYR D C 1
ATOM 5330 O O . TYR D 2 55 ? 16.60950 10.92730 -11.72269 1.000 21.03455 55 TYR D O 1
ATOM 5339 N N . THR D 2 56 ? 15.23358 12.68057 -12.05175 1.000 22.09316 56 THR D N 1
ATOM 5340 C CA . THR D 2 56 ? 16.12562 13.62858 -11.40324 1.000 24.65849 56 THR D CA 1
ATOM 5341 C C . THR D 2 56 ? 16.60625 13.13234 -10.04560 1.000 21.01619 56 THR D C 1
ATOM 5342 O O . THR D 2 56 ? 15.80346 12.70310 -9.21977 1.000 24.82324 56 THR D O 1
ATOM 5346 N N . GLY D 2 57 ? 17.93833 13.16939 -9.83292 1.000 22.05286 57 GLY D N 1
ATOM 5347 C CA . GLY D 2 57 ? 18.53772 12.82603 -8.55269 1.000 27.76619 57 GLY D CA 1
ATOM 5348 C C . GLY D 2 57 ? 18.82693 11.35855 -8.35475 1.000 25.25375 57 GLY D C 1
ATOM 5349 O O . GLY D 2 57 ? 19.43869 10.98141 -7.33902 1.000 27.49686 57 GLY D O 1
ATOM 5350 N N . VAL D 2 58 ? 18.40953 10.51458 -9.27571 1.000 19.47954 58 VAL D N 1
ATOM 5351 C CA . VAL D 2 58 ? 18.66129 9.07801 -9.15335 1.000 20.76403 58 VAL D CA 1
ATOM 5352 C C . VAL D 2 58 ? 20.11763 8.80091 -9.50547 1.000 24.20877 58 VAL D C 1
ATOM 5353 O O . VAL D 2 58 ? 20.62385 9.35139 -10.50476 1.000 24.46858 58 VAL D O 1
ATOM 5357 N N . PRO D 2 59 ? 20.83829 8.01790 -8.68835 1.000 22.75204 59 PRO D N 1
ATOM 5358 C CA . PRO D 2 59 ? 22.24391 7.74994 -8.98559 1.000 24.20924 59 PRO D CA 1
ATOM 5359 C C . PRO D 2 59 ? 22.40514 7.13756 -10.36384 1.000 21.54308 59 PRO D C 1
ATOM 5360 O O . PRO D 2 59 ? 21.56594 6.35674 -10.82302 1.000 22.40304 59 PRO D O 1
ATOM 5364 N N . ASP D 2 60 ? 23.53427 7.43831 -10.99948 1.000 22.84740 60 ASP D N 1
ATOM 5365 C CA . ASP D 2 60 ? 23.66487 6.96506 -12.36272 1.000 24.57198 60 ASP D CA 1
ATOM 5366 C C . ASP D 2 60 ? 24.03698 5.48993 -12.42561 1.000 28.43978 60 ASP D C 1
ATOM 5367 O O . ASP D 2 60 ? 24.06856 4.93426 -13.52768 1.000 24.31297 60 ASP D O 1
ATOM 5372 N N . ARG D 2 61 ? 24.26086 4.82612 -11.28116 1.000 21.34684 61 ARG D N 1
ATOM 5373 C CA . ARG D 2 61 ? 24.36592 3.35977 -11.36845 1.000 21.41077 61 ARG D CA 1
ATOM 5374 C C . ARG D 2 61 ? 23.04410 2.67503 -11.70797 1.000 24.13816 61 ARG D C 1
ATOM 5375 O O . ARG D 2 61 ? 23.06728 1.49175 -12.02971 1.000 22.07770 61 ARG D O 1
ATOM 5383 N N . PHE D 2 62 ? 21.89764 3.35537 -11.63619 1.000 19.80582 62 PHE D N 1
ATOM 5384 C CA . PHE D 2 62 ? 20.64099 2.79602 -12.12272 1.000 20.32340 62 PHE D CA 1
ATOM 5385 C C . PHE D 2 62 ? 20.47802 3.12274 -13.59569 1.000 22.84653 62 PHE D C 1
ATOM 5386 O O . PHE D 2 62 ? 20.63061 4.27981 -13.98793 1.000 23.05514 62 PHE D O 1
ATOM 5394 N N . SER D 2 63 ? 20.14498 2.11280 -14.39741 1.000 18.67399 63 SER D N 1
ATOM 5395 C CA . SER D 2 63 ? 19.83380 2.36034 -15.80251 1.000 19.81786 63 SER D CA 1
ATOM 5396 C C . SER D 2 63 ? 18.73706 1.40308 -16.21995 1.000 23.02686 63 SER D C 1
ATOM 5397 O O . SER D 2 63 ? 18.50912 0.38140 -15.57779 1.000 23.41916 63 SER D O 1
ATOM 5400 N N . GLY D 2 64 ? 18.06345 1.73926 -17.30449 1.000 19.36525 64 GLY D N 1
ATOM 5401 C CA . GLY D 2 64 ? 16.96925 0.92809 -17.79454 1.000 18.55440 64 GLY D CA 1
ATOM 5402 C C . GLY D 2 64 ? 17.11143 0.77627 -19.28637 1.000 20.86502 64 GLY D C 1
ATOM 5403 O O . GLY D 2 64 ? 17.72237 1.61693 -19.97205 1.000 20.47200 64 GLY D O 1
ATOM 5404 N N . SER D 2 65 ? 16.60477 -0.35496 -19.79450 1.000 19.00189 65 SER D N 1
ATOM 5405 C CA . SER D 2 65 ? 16.62083 -0.57089 -21.22637 1.000 20.65450 65 SER D CA 1
ATOM 5406 C C . SER D 2 65 ? 15.39266 -1.38326 -21.61256 1.000 21.36278 65 SER D C 1
ATOM 5407 O O . SER D 2 65 ? 14.68269 -1.91656 -20.75298 1.000 21.27544 65 SER D O 1
ATOM 5410 N N . GLY D 2 66 ? 15.17090 -1.49588 -22.91870 1.000 22.48953 66 GLY D N 1
ATOM 5411 C CA . GLY D 2 66 ? 14.09199 -2.31098 -23.45213 1.000 24.20871 66 GLY D CA 1
ATOM 5412 C C . GLY D 2 66 ? 13.02816 -1.53252 -24.20677 1.000 24.45965 66 GLY D C 1
ATOM 5413 O O . GLY D 2 66 ? 12.89957 -0.29748 -24.09044 1.000 21.72410 66 GLY D O 1
ATOM 5414 N N . SER D 2 67 ? 12.28047 -2.26212 -25.01477 1.000 23.38114 67 SER D N 1
ATOM 5415 C CA . SER D 2 67 ? 11.17458 -1.69588 -25.76397 1.000 23.34578 67 SER D CA 1
ATOM 5416 C C . SER D 2 67 ? 10.27943 -2.85259 -26.16927 1.000 34.12242 67 SER D C 1
ATOM 5417 O O . SER D 2 67 ? 10.73693 -3.99539 -26.31134 1.000 30.41566 67 SER D O 1
ATOM 5420 N N . GLY D 2 68 ? 9.00623 -2.54929 -26.37571 1.000 21.39168 68 GLY D N 1
ATOM 5421 C CA . GLY D 2 68 ? 8.10588 -3.56760 -26.87798 1.000 26.26268 68 GLY D CA 1
ATOM 5422 C C . GLY D 2 68 ? 7.54933 -4.34462 -25.70504 1.000 22.69829 68 GLY D C 1
ATOM 5423 O O . GLY D 2 68 ? 6.68186 -3.84926 -24.98496 1.000 21.32945 68 GLY D O 1
ATOM 5424 N N . THR D 2 69 ? 8.04876 -5.57408 -25.48469 1.000 25.17085 69 THR D N 1
ATOM 5425 C CA . THR D 2 69 ? 7.56513 -6.35410 -24.34546 1.000 19.79777 69 THR D CA 1
ATOM 5426 C C . THR D 2 69 ? 8.60128 -6.61536 -23.26463 1.000 21.54060 69 THR D C 1
ATOM 5427 O O . THR D 2 69 ? 8.19958 -6.90315 -22.12982 1.000 28.36517 69 THR D O 1
ATOM 5431 N N . ASP D 2 70 ? 9.90130 -6.54477 -23.55781 1.000 22.38075 70 ASP D N 1
ATOM 5432 C CA . ASP D 2 70 ? 10.92591 -6.93771 -22.57752 1.000 25.16111 70 ASP D CA 1
ATOM 5433 C C . ASP D 2 70 ? 11.78281 -5.76019 -22.09794 1.000 23.82764 70 ASP D C 1
ATOM 5434 O O . ASP D 2 70 ? 12.42965 -5.07422 -22.89784 1.000 25.62783 70 ASP D O 1
ATOM 5439 N N . PHE D 2 71 ? 11.82397 -5.56721 -20.78524 1.000 18.16036 71 PHE D N 1
ATOM 5440 C CA . PHE D 2 71 ? 12.46572 -4.42951 -20.15074 1.000 17.64153 71 PHE D CA 1
ATOM 5441 C C . PHE D 2 71 ? 13.40117 -4.89874 -19.05250 1.000 22.07108 71 PHE D C 1
ATOM 5442 O O . PHE D 2 71 ? 13.17259 -5.94578 -18.43697 1.000 21.90873 71 PHE D O 1
ATOM 5450 N N . THR D 2 72 ? 14.44995 -4.11030 -18.79715 1.000 18.33269 72 THR D N 1
ATOM 5451 C CA . THR D 2 72 ? 15.46200 -4.50915 -17.82508 1.000 19.37203 72 THR D CA 1
ATOM 5452 C C . THR D 2 72 ? 15.87532 -3.29628 -17.01163 1.000 19.39047 72 THR D C 1
ATOM 5453 O O . THR D 2 72 ? 16.23258 -2.25433 -17.57984 1.000 21.88072 72 THR D O 1
ATOM 5457 N N . LEU D 2 73 ? 15.83659 -3.44528 -15.70299 1.000 18.61343 73 LEU D N 1
ATOM 5458 C CA . LEU D 2 73 ? 16.48393 -2.50471 -14.80162 1.000 18.48274 73 LEU D CA 1
ATOM 5459 C C . LEU D 2 73 ? 17.84766 -3.07161 -14.41955 1.000 19.64309 73 LEU D C 1
ATOM 5460 O O . LEU D 2 73 ? 17.94223 -4.23217 -13.98387 1.000 20.49176 73 LEU D O 1
ATOM 5465 N N . THR D 2 74 ? 18.89248 -2.25032 -14.54005 1.000 19.05681 74 THR D N 1
ATOM 5466 C CA . THR D 2 74 ? 20.24558 -2.64371 -14.19123 1.000 19.09697 74 THR D CA 1
ATOM 5467 C C . THR D 2 74 ? 20.80245 -1.72211 -13.11876 1.000 21.49410 74 THR D C 1
ATOM 5468 O O . THR D 2 74 ? 20.71860 -0.49142 -13.24325 1.000 22.60922 74 THR D O 1
ATOM 5472 N N . ILE D 2 75 ? 21.41710 -2.31188 -12.09829 1.000 19.15253 75 ILE D N 1
ATOM 5473 C CA . ILE D 2 75 ? 22.18207 -1.57313 -11.09851 1.000 21.27891 75 ILE D CA 1
ATOM 5474 C C . ILE D 2 75 ? 23.62813 -1.96992 -11.28109 1.000 22.77229 75 ILE D C 1
ATOM 5475 O O . ILE D 2 75 ? 23.99765 -3.13749 -11.08167 1.000 23.72998 75 ILE D O 1
ATOM 5480 N N . SER D 2 76 ? 24.46452 -1.02000 -11.66034 1.000 22.07457 76 SER D N 1
ATOM 5481 C CA . SER D 2 76 ? 25.76312 -1.42850 -12.17472 1.000 25.20170 76 SER D CA 1
ATOM 5482 C C . SER D 2 76 ? 26.75666 -1.81445 -11.07878 1.000 36.38248 76 SER D C 1
ATOM 5483 O O . SER D 2 76 ? 27.63738 -2.65106 -11.31758 1.000 32.70209 76 SER D O 1
ATOM 5486 N N . SER D 2 77 ? 26.64884 -1.22097 -9.88645 1.000 23.41492 77 SER D N 1
ATOM 5487 C CA . SER D 2 77 ? 27.57597 -1.48839 -8.77843 1.000 22.72806 77 SER D CA 1
ATOM 5488 C C . SER D 2 77 ? 26.76313 -1.28787 -7.49625 1.000 30.30185 77 SER D C 1
ATOM 5489 O O . SER D 2 77 ? 26.62358 -0.17434 -6.98390 1.000 25.57689 77 SER D O 1
ATOM 5492 N N . LEU D 2 78 ? 26.20557 -2.37653 -7.00175 1.000 20.13272 78 LEU D N 1
ATOM 5493 C CA . LEU D 2 78 ? 25.18289 -2.28349 -5.98192 1.000 18.94961 78 LEU D CA 1
ATOM 5494 C C . LEU D 2 78 ? 25.75765 -1.68386 -4.70601 1.000 19.88973 78 LEU D C 1
ATOM 5495 O O . LEU D 2 78 ? 26.83334 -2.07244 -4.25761 1.000 24.05884 78 LEU D O 1
ATOM 5500 N N . GLN D 2 79 ? 25.00969 -0.75717 -4.10842 1.000 22.30153 79 GLN D N 1
ATOM 5501 C CA . GLN D 2 79 ? 25.42449 -0.11689 -2.87655 1.000 24.30314 79 GLN D CA 1
ATOM 5502 C C . GLN D 2 79 ? 24.48129 -0.50684 -1.74714 1.000 20.78001 79 GLN D C 1
ATOM 5503 O O . GLN D 2 79 ? 23.36673 -0.96274 -2.01117 1.000 20.57389 79 GLN D O 1
ATOM 5509 N N . PRO D 2 80 ? 24.91573 -0.37765 -0.47616 1.000 23.43031 80 PRO D N 1
ATOM 5510 C CA . PRO D 2 80 ? 24.08903 -0.85693 0.65880 1.000 22.78743 80 PRO D CA 1
ATOM 5511 C C . PRO D 2 80 ? 22.69185 -0.26628 0.67791 1.000 22.62068 80 PRO D C 1
ATOM 5512 O O . PRO D 2 80 ? 21.73176 -0.96277 1.05713 1.000 21.31044 80 PRO D O 1
ATOM 5516 N N . GLU D 2 81 ? 22.54675 0.98878 0.23336 1.000 21.02413 81 GLU D N 1
ATOM 5517 C CA . GLU D 2 81 ? 21.21321 1.59078 0.21317 1.000 20.83149 81 GLU D CA 1
ATOM 5518 C C . GLU D 2 81 ? 20.30336 1.01782 -0.85664 1.000 19.44392 81 GLU D C 1
ATOM 5519 O O . GLU D 2 81 ? 19.11786 1.40386 -0.90217 1.000 21.56385 81 GLU D O 1
ATOM 5525 N N . ASP D 2 82 ? 20.81238 0.11852 -1.70285 1.000 19.20941 82 ASP D N 1
ATOM 5526 C CA . ASP D 2 82 ? 20.02360 -0.42466 -2.79359 1.000 18.61784 82 ASP D CA 1
ATOM 5527 C C . ASP D 2 82 ? 19.30326 -1.72635 -2.43777 1.000 17.82104 82 ASP D C 1
ATOM 5528 O O . ASP D 2 82 ? 18.46725 -2.16896 -3.21207 1.000 18.83642 82 ASP D O 1
ATOM 5533 N N . PHE D 2 83 ? 19.58604 -2.34014 -1.30334 1.000 16.48699 83 PHE D N 1
ATOM 5534 C CA . PHE D 2 83 ? 18.83290 -3.52520 -0.88036 1.000 19.02321 83 PHE D CA 1
ATOM 5535 C C . PHE D 2 83 ? 17.43254 -3.06786 -0.51408 1.000 21.79123 83 PHE D C 1
ATOM 5536 O O . PHE D 2 83 ? 17.25867 -2.25636 0.41006 1.000 21.27547 83 PHE D O 1
ATOM 5544 N N . ALA D 2 84 ? 16.44771 -3.52706 -1.28719 1.000 17.30893 84 ALA D N 1
ATOM 5545 C CA . ALA D 2 84 ? 15.10474 -2.95958 -1.28897 1.000 17.58173 84 ALA D CA 1
ATOM 5546 C C . ALA D 2 84 ? 14.24604 -3.80731 -2.20838 1.000 18.45901 84 ALA D C 1
ATOM 5547 O O . ALA D 2 84 ? 14.75429 -4.77018 -2.81355 1.000 18.21062 84 ALA D O 1
ATOM 5549 N N . VAL D 2 85 ? 12.98486 -3.43654 -2.36574 1.000 18.26407 85 VAL D N 1
ATOM 5550 C CA . VAL D 2 85 ? 12.09388 -4.05246 -3.34849 1.000 16.76361 85 VAL D CA 1
ATOM 5551 C C . VAL D 2 85 ? 11.97857 -3.11285 -4.53806 1.000 16.38246 85 VAL D C 1
ATOM 5552 O O . VAL D 2 85 ? 11.95241 -1.87475 -4.37654 1.000 18.81303 85 VAL D O 1
ATOM 5556 N N . TYR D 2 86 ? 11.97869 -3.67707 -5.74745 1.000 15.67872 86 TYR D N 1
ATOM 5557 C CA . TYR D 2 86 ? 11.83584 -2.90272 -6.96682 1.000 16.18205 86 TYR D CA 1
ATOM 5558 C C . TYR D 2 86 ? 10.56636 -3.33269 -7.67764 1.000 18.26175 86 TYR D C 1
ATOM 5559 O O . TYR D 2 86 ? 10.24392 -4.52249 -7.70583 1.000 17.58936 86 TYR D O 1
ATOM 5568 N N . TYR D 2 87 ? 9.88488 -2.38375 -8.30279 1.000 16.34162 87 TYR D N 1
ATOM 5569 C CA . TYR D 2 87 ? 8.65566 -2.66330 -9.04556 1.000 15.53141 87 TYR D CA 1
ATOM 5570 C C . TYR D 2 87 ? 8.77109 -2.04971 -10.41947 1.000 16.38910 87 TYR D C 1
ATOM 5571 O O . TYR D 2 87 ? 9.22475 -0.91392 -10.55623 1.000 16.56492 87 TYR D O 1
ATOM 5580 N N . CYS D 2 88 ? 8.34367 -2.77563 -11.44069 1.000 14.68944 88 CYS D N 1
ATOM 5581 C CA . CYS D 2 88 ? 8.09348 -2.12775 -12.72460 1.000 16.99120 88 CYS D CA 1
ATOM 5582 C C . CYS D 2 88 ? 6.62918 -1.77575 -12.84436 1.000 15.49638 88 CYS D C 1
ATOM 5583 O O . CYS D 2 88 ? 5.78438 -2.26533 -12.10023 1.000 16.41945 88 CYS D O 1
ATOM 5586 N N . GLN D 2 89 ? 6.35815 -0.81587 -13.75003 1.000 13.77461 89 GLN D N 1
ATOM 5587 C CA . GLN D 2 89 ? 5.00798 -0.32739 -13.97192 1.000 13.39903 89 GLN D CA 1
ATOM 5588 C C . GLN D 2 89 ? 4.87406 -0.02583 -15.44564 1.000 15.69713 89 GLN D C 1
ATOM 5589 O O . GLN D 2 89 ? 5.79133 0.55700 -16.02513 1.000 17.17097 89 GLN D O 1
ATOM 5595 N N . GLN D 2 90 ? 3.75002 -0.38035 -16.07509 1.000 15.92332 90 GLN D N 1
ATOM 5596 C CA . GLN D 2 90 ? 3.58270 0.15048 -17.41711 1.000 16.27481 90 GLN D CA 1
ATOM 5597 C C . GLN D 2 90 ? 2.76407 1.42581 -17.36300 1.000 15.57841 90 GLN D C 1
ATOM 5598 O O . GLN D 2 90 ? 1.81807 1.54546 -16.56508 1.000 15.77225 90 GLN D O 1
ATOM 5604 N N . HIS D 2 91 ? 3.16737 2.40400 -18.20610 1.000 14.59039 91 HIS D N 1
ATOM 5605 C CA . HIS D 2 91 ? 2.40999 3.65397 -18.32874 1.000 13.71469 91 HIS D CA 1
ATOM 5606 C C . HIS D 2 91 ? 2.04518 3.87389 -19.78642 1.000 15.70750 91 HIS D C 1
ATOM 5607 O O . HIS D 2 91 ? 2.16737 4.97253 -20.34955 1.000 17.33104 91 HIS D O 1
ATOM 5614 N N . TYR D 2 92 ? 1.62865 2.78404 -20.43705 1.000 14.70868 92 TYR D N 1
ATOM 5615 C CA . TYR D 2 92 ? 1.21393 2.83902 -21.82447 1.000 16.17496 92 TYR D CA 1
ATOM 5616 C C . TYR D 2 92 ? -0.26916 3.17878 -21.94135 1.000 16.27682 92 TYR D C 1
ATOM 5617 O O . TYR D 2 92 ? -0.65332 4.05993 -22.72638 1.000 18.64262 92 TYR D O 1
ATOM 5626 N N . ILE D 2 93 ? -1.12288 2.47016 -21.17566 1.000 16.64665 93 ILE D N 1
ATOM 5627 C CA . ILE D 2 93 ? -2.56173 2.73535 -21.14424 1.000 17.45762 93 ILE D CA 1
ATOM 5628 C C . ILE D 2 93 ? -3.06345 2.55920 -19.71819 1.000 18.62162 93 ILE D C 1
ATOM 5629 O O . ILE D 2 93 ? -2.44892 1.86767 -18.91035 1.000 20.39441 93 ILE D O 1
ATOM 5634 N N . THR D 2 94 ? -4.22176 3.19351 -19.42303 1.000 19.40131 94 THR D N 1
ATOM 5635 C CA . THR D 2 94 ? -4.96552 2.79069 -18.24073 1.000 19.57672 94 THR D CA 1
ATOM 5636 C C . THR D 2 94 ? -5.70444 1.47651 -18.49335 1.000 22.13977 94 THR D C 1
ATOM 5637 O O . THR D 2 94 ? -6.09289 1.18102 -19.62615 1.000 24.12228 94 THR D O 1
ATOM 5641 N N . PRO D 2 95 ? -5.94990 0.70266 -17.44812 1.000 20.49456 95 PRO D N 1
ATOM 5642 C CA . PRO D 2 95 ? -5.48398 0.89842 -16.07799 1.000 18.83818 95 PRO D CA 1
ATOM 5643 C C . PRO D 2 95 ? -3.98570 0.71243 -15.97234 1.000 21.43120 95 PRO D C 1
ATOM 5644 O O . PRO D 2 95 ? -3.37344 -0.17240 -16.58619 1.000 18.27925 95 PRO D O 1
ATOM 5648 N N . LEU D 2 96 ? -3.31935 1.58141 -15.21767 1.000 16.22613 96 LEU D N 1
ATOM 5649 C CA . LEU D 2 96 ? -1.89611 1.44797 -14.99517 1.000 15.82389 96 LEU D CA 1
ATOM 5650 C C . LEU D 2 96 ? -1.63000 0.24428 -14.08759 1.000 16.63565 96 LEU D C 1
ATOM 5651 O O . LEU D 2 96 ? -2.39631 -0.02937 -13.16305 1.000 19.31360 96 LEU D O 1
ATOM 5656 N N . THR D 2 97 ? -0.62286 -0.54568 -14.43621 1.000 17.75182 97 THR D N 1
ATOM 5657 C CA . THR D 2 97 ? -0.38942 -1.81258 -13.74921 1.000 15.66354 97 THR D CA 1
ATOM 5658 C C . THR D 2 97 ? 1.08256 -1.99470 -13.43290 1.000 15.27967 97 THR D C 1
ATOM 5659 O O . THR D 2 97 ? 1.97965 -1.42299 -14.07857 1.000 15.65979 97 THR D O 1
ATOM 5663 N N . PHE D 2 98 ? 1.32290 -2.84160 -12.43445 1.000 15.49589 98 PHE D N 1
ATOM 5664 C CA . PHE D 2 98 ? 2.62359 -3.02838 -11.81306 1.000 16.46324 98 PHE D CA 1
ATOM 5665 C C . PHE D 2 98 ? 3.04932 -4.49182 -11.89209 1.000 15.62967 98 PHE D C 1
ATOM 5666 O O . PHE D 2 98 ? 2.20972 -5.40528 -11.84027 1.000 18.76598 98 PHE D O 1
ATOM 5674 N N . GLY D 2 99 ? 4.36655 -4.71232 -11.94916 1.000 15.64195 99 GLY D N 1
ATOM 5675 C CA . GLY D 2 99 ? 4.88274 -6.06261 -11.73603 1.000 15.93225 99 GLY D CA 1
ATOM 5676 C C . GLY D 2 99 ? 4.79646 -6.42474 -10.26491 1.000 18.92152 99 GLY D C 1
ATOM 5677 O O . GLY D 2 99 ? 4.50995 -5.57992 -9.41160 1.000 17.91092 99 GLY D O 1
ATOM 5678 N N . ALA D 2 100 ? 5.02227 -7.70202 -9.94901 1.000 15.87684 100 ALA D N 1
ATOM 5679 C CA . ALA D 2 100 ? 4.79465 -8.15132 -8.58009 1.000 16.41687 100 ALA D CA 1
ATOM 5680 C C . ALA D 2 100 ? 5.93159 -7.80674 -7.63731 1.000 17.00281 100 ALA D C 1
ATOM 5681 O O . ALA D 2 100 ? 5.81004 -8.09840 -6.43588 1.000 19.10227 100 ALA D O 1
ATOM 5683 N N . GLY D 2 101 ? 7.03983 -7.31796 -8.14691 1.000 16.47307 101 GLY D N 1
ATOM 5684 C CA . GLY D 2 101 ? 8.11071 -6.89636 -7.26230 1.000 17.26655 101 GLY D CA 1
ATOM 5685 C C . GLY D 2 101 ? 9.28456 -7.86479 -7.23643 1.000 16.85186 101 GLY D C 1
ATOM 5686 O O . GLY D 2 101 ? 9.13794 -9.09140 -7.41331 1.000 20.54678 101 GLY D O 1
ATOM 5687 N N . THR D 2 102 ? 10.46372 -7.30605 -6.98410 1.000 19.60571 102 THR D N 1
ATOM 5688 C CA . THR D 2 102 ? 11.70229 -8.06183 -6.83243 1.000 18.42676 102 THR D CA 1
ATOM 5689 C C . THR D 2 102 ? 12.38352 -7.59087 -5.56827 1.000 16.74814 102 THR D C 1
ATOM 5690 O O . THR D 2 102 ? 12.76977 -6.42371 -5.47189 1.000 18.79119 102 THR D O 1
ATOM 5694 N N . LYS D 2 103 ? 12.64569 -8.50879 -4.63735 1.000 19.02566 103 LYS D N 1
ATOM 5695 C CA . LYS D 2 103 ? 13.37735 -8.14285 -3.44786 1.000 17.60122 103 LYS D CA 1
ATOM 5696 C C . LYS D 2 103 ? 14.86103 -8.39930 -3.69244 1.000 20.07807 103 LYS D C 1
ATOM 5697 O O . LYS D 2 103 ? 15.24257 -9.50611 -4.06200 1.000 20.03629 103 LYS D O 1
ATOM 5703 N N . VAL D 2 104 ? 15.68668 -7.39136 -3.49221 1.000 16.65152 104 VAL D N 1
ATOM 5704 C CA . VAL D 2 104 ? 17.13779 -7.49883 -3.62862 1.000 16.75709 104 VAL D CA 1
ATOM 5705 C C . VAL D 2 104 ? 17.67646 -7.58946 -2.21765 1.000 19.63554 104 VAL D C 1
ATOM 5706 O O . VAL D 2 104 ? 17.57056 -6.63955 -1.43843 1.000 20.94022 104 VAL D O 1
ATOM 5710 N N . GLU D 2 105 ? 18.23835 -8.74664 -1.88440 1.000 19.41481 105 GLU D N 1
ATOM 5711 C CA . GLU D 2 105 ? 18.68932 -9.02119 -0.53310 1.000 19.12814 105 GLU D CA 1
ATOM 5712 C C . GLU D 2 105 ? 20.19546 -9.24999 -0.52821 1.000 18.94321 105 GLU D C 1
ATOM 5713 O O . GLU D 2 105 ? 20.84834 -9.32547 -1.57178 1.000 21.15494 105 GLU D O 1
ATOM 5719 N N . ILE D 2 106 ? 20.75905 -9.30902 0.67212 1.000 21.05204 106 ILE D N 1
ATOM 5720 C CA . ILE D 2 106 ? 22.20274 -9.34963 0.86900 1.000 21.91074 106 ILE D CA 1
ATOM 5721 C C . ILE D 2 106 ? 22.66491 -10.80415 0.78040 1.000 23.31388 106 ILE D C 1
ATOM 5722 O O . ILE D 2 106 ? 22.19026 -11.66750 1.52968 1.000 23.15377 106 ILE D O 1
ATOM 5727 N N . LYS D 2 107 ? 23.60637 -11.07285 -0.11791 1.000 24.03854 107 LYS D N 1
ATOM 5728 C CA . LYS D 2 107 ? 24.21358 -12.40149 -0.22038 1.000 22.48308 107 LYS D CA 1
ATOM 5729 C C . LYS D 2 107 ? 25.14419 -12.67968 0.96792 1.000 22.51476 107 LYS D C 1
ATOM 5730 O O . LYS D 2 107 ? 25.89039 -11.80464 1.42021 1.000 28.38097 107 LYS D O 1
ATOM 5736 N N . ARG D 2 108 ? 25.06154 -13.89638 1.50095 1.000 20.96101 108 ARG D N 1
ATOM 5737 C CA . ARG D 2 108 ? 26.04772 -14.39466 2.44668 1.000 20.88759 108 ARG D CA 1
ATOM 5738 C C . ARG D 2 108 ? 26.21051 -15.89587 2.19928 1.000 23.08399 108 ARG D C 1
ATOM 5739 O O . ARG D 2 108 ? 25.59098 -16.45498 1.29649 1.000 24.84235 108 ARG D O 1
ATOM 5747 N N . THR D 2 109 ? 27.07880 -16.53474 2.97487 1.000 22.05875 109 THR D N 1
ATOM 5748 C CA . THR D 2 109 ? 27.27516 -17.96951 2.78890 1.000 22.40818 109 THR D CA 1
ATOM 5749 C C . THR D 2 109 ? 26.08023 -18.73475 3.35069 1.000 21.92987 109 THR D C 1
ATOM 5750 O O . THR D 2 109 ? 25.34728 -18.25566 4.21507 1.000 20.18402 109 THR D O 1
ATOM 5754 N N . VAL D 2 110 ? 25.90450 -19.96216 2.85596 1.000 22.73346 110 VAL D N 1
ATOM 5755 C CA . VAL D 2 110 ? 24.82328 -20.80546 3.36920 1.000 21.66933 110 VAL D CA 1
ATOM 5756 C C . VAL D 2 110 ? 25.01594 -21.04923 4.86038 1.000 23.08577 110 VAL D C 1
ATOM 5757 O O . VAL D 2 110 ? 26.13964 -21.28706 5.33322 1.000 23.86638 110 VAL D O 1
ATOM 5761 N N . ALA D 2 111 ? 23.90881 -20.98346 5.61744 1.000 21.25396 111 ALA D N 1
ATOM 5762 C CA . ALA D 2 111 ? 23.90606 -21.29274 7.05100 1.000 20.93534 111 ALA D CA 1
ATOM 5763 C C . ALA D 2 111 ? 22.69535 -22.16402 7.35732 1.000 21.03215 111 ALA D C 1
ATOM 5764 O O . ALA D 2 111 ? 21.55203 -21.76149 7.09676 1.000 19.28073 111 ALA D O 1
ATOM 5766 N N . ALA D 2 112 ? 22.92879 -23.37249 7.89675 1.000 23.16218 112 ALA D N 1
ATOM 5767 C CA . ALA D 2 112 ? 21.80377 -24.22209 8.25173 1.000 23.39371 112 ALA D CA 1
ATOM 5768 C C . ALA D 2 112 ? 21.09960 -23.64591 9.47951 1.000 20.70430 112 ALA D C 1
ATOM 5769 O O . ALA D 2 112 ? 21.76406 -23.09393 10.35231 1.000 23.24472 112 ALA D O 1
ATOM 5771 N N . PRO D 2 113 ? 19.77065 -23.75848 9.56664 1.000 23.56907 113 PRO D N 1
ATOM 5772 C CA . PRO D 2 113 ? 19.07275 -23.36191 10.79993 1.000 24.40300 113 PRO D CA 1
ATOM 5773 C C . PRO D 2 113 ? 19.46003 -24.23388 11.97782 1.000 28.52236 113 PRO D C 1
ATOM 5774 O O . PRO D 2 113 ? 19.68692 -25.44861 11.84293 1.000 27.94524 113 PRO D O 1
ATOM 5778 N N . SER D 2 114 ? 19.45517 -23.62706 13.16131 1.000 23.20539 114 SER D N 1
ATOM 5779 C CA . SER D 2 114 ? 19.33914 -24.40213 14.39316 1.000 23.82316 114 SER D CA 1
ATOM 5780 C C . SER D 2 114 ? 17.85284 -24.52932 14.69279 1.000 24.16366 114 SER D C 1
ATOM 5781 O O . SER D 2 114 ? 17.11578 -23.54117 14.61713 1.000 23.48553 114 SER D O 1
ATOM 5784 N N . VAL D 2 115 ? 17.40280 -25.72718 15.03015 1.000 21.36874 115 VAL D N 1
ATOM 5785 C CA . VAL D 2 115 ? 15.97869 -25.97427 15.12324 1.000 18.71154 115 VAL D CA 1
ATOM 5786 C C . VAL D 2 115 ? 15.63685 -26.29566 16.56290 1.000 19.12097 115 VAL D C 1
ATOM 5787 O O . VAL D 2 115 ? 16.31935 -27.09351 17.21845 1.000 21.95130 115 VAL D O 1
ATOM 5791 N N . PHE D 2 116 ? 14.53672 -25.73340 17.02078 1.000 19.62676 116 PHE D N 1
ATOM 5792 C CA . PHE D 2 116 ? 14.07053 -25.91313 18.38943 1.000 21.67214 116 PHE D CA 1
ATOM 5793 C C . PHE D 2 116 ? 12.56471 -26.11209 18.35057 1.000 20.84965 116 PHE D C 1
ATOM 5794 O O . PHE D 2 116 ? 11.86838 -25.44544 17.57964 1.000 22.23473 116 PHE D O 1
ATOM 5802 N N . ILE D 2 117 ? 12.05245 -27.01989 19.19255 1.000 23.83797 117 ILE D N 1
ATOM 5803 C CA . ILE D 2 117 ? 10.60986 -27.19339 19.33224 1.000 22.99556 117 ILE D CA 1
ATOM 5804 C C . ILE D 2 117 ? 10.17090 -26.87202 20.76155 1.000 19.72299 117 ILE D C 1
ATOM 5805 O O . ILE D 2 117 ? 10.84350 -27.20448 21.74741 1.000 24.76763 117 ILE D O 1
ATOM 5810 N N . PHE D 2 118 ? 9.02147 -26.20661 20.86071 1.000 21.99842 118 PHE D N 1
ATOM 5811 C CA . PHE D 2 118 ? 8.49674 -25.81539 22.15772 1.000 22.28118 118 PHE D CA 1
ATOM 5812 C C . PHE D 2 118 ? 7.08566 -26.34527 22.34165 1.000 22.76528 118 PHE D C 1
ATOM 5813 O O . PHE D 2 118 ? 6.17541 -25.91717 21.61445 1.000 24.43594 118 PHE D O 1
ATOM 5821 N N . PRO D 2 119 ? 6.85066 -27.19693 23.32119 1.000 24.69671 119 PRO D N 1
ATOM 5822 C CA . PRO D 2 119 ? 5.48810 -27.58998 23.68631 1.000 25.16007 119 PRO D CA 1
ATOM 5823 C C . PRO D 2 119 ? 4.67011 -26.40561 24.15317 1.000 30.11721 119 PRO D C 1
ATOM 5824 O O . PRO D 2 119 ? 5.22486 -25.37000 24.56878 1.000 29.06484 119 PRO D O 1
ATOM 5828 N N . PRO D 2 120 ? 3.34442 -26.52421 24.15151 1.000 27.66896 120 PRO D N 1
ATOM 5829 C CA . PRO D 2 120 ? 2.54060 -25.49938 24.81346 1.000 31.77558 120 PRO D CA 1
ATOM 5830 C C . PRO D 2 120 ? 2.85456 -25.48390 26.29392 1.000 29.83432 120 PRO D C 1
ATOM 5831 O O . PRO D 2 120 ? 3.15267 -26.52619 26.89259 1.000 31.91851 120 PRO D O 1
ATOM 5835 N N . SER D 2 121 ? 2.76371 -24.29270 26.88630 1.000 32.60929 121 SER D N 1
ATOM 5836 C CA . SER D 2 121 ? 2.91269 -24.15355 28.32692 1.000 35.34708 121 SER D CA 1
ATOM 5837 C C . SER D 2 121 ? 1.67601 -24.67430 29.05675 1.000 35.43526 121 SER D C 1
ATOM 5838 O O . SER D 2 121 ? 0.56085 -24.63729 28.53692 1.000 34.87404 121 SER D O 1
ATOM 5841 N N . ASP D 2 122 ? 1.86788 -25.12254 30.30521 1.000 37.73961 122 ASP D N 1
ATOM 5842 C CA . ASP D 2 122 ? 0.71659 -25.48991 31.12932 1.000 42.08596 122 ASP D CA 1
ATOM 5843 C C . ASP D 2 122 ? -0.24679 -24.31468 31.28067 1.000 41.13332 122 ASP D C 1
ATOM 5844 O O . ASP D 2 122 ? -1.47450 -24.50457 31.31829 1.000 42.04247 122 ASP D O 1
ATOM 5849 N N . GLU D 2 123 ? 0.29275 -23.09161 31.37121 1.000 41.76696 123 GLU D N 1
ATOM 5850 C CA . GLU D 2 123 ? -0.56960 -21.92372 31.54919 1.000 48.14777 123 GLU D CA 1
ATOM 5851 C C . GLU D 2 123 ? -1.50748 -21.74833 30.35988 1.000 42.00061 123 GLU D C 1
ATOM 5852 O O . GLU D 2 123 ? -2.70650 -21.49952 30.54519 1.000 43.83507 123 GLU D O 1
ATOM 5858 N N . GLN D 2 124 ? -0.98804 -21.90694 29.13358 1.000 39.30673 124 GLN D N 1
ATOM 5859 C CA . GLN D 2 124 ? -1.84645 -21.80726 27.95761 1.000 38.35234 124 GLN D CA 1
ATOM 5860 C C . GLN D 2 124 ? -2.86979 -22.93168 27.92318 1.000 38.21266 124 GLN D C 1
ATOM 5861 O O . GLN D 2 124 ? -4.05318 -22.69995 27.65849 1.000 39.87357 124 GLN D O 1
ATOM 5867 N N . LEU D 2 125 ? -2.42320 -24.17229 28.18230 1.000 37.20050 125 LEU D N 1
ATOM 5868 C CA . LEU D 2 125 ? -3.32539 -25.32198 28.17189 1.000 42.59039 125 LEU D CA 1
ATOM 5869 C C . LEU D 2 125 ? -4.59685 -25.08186 28.97658 1.000 45.98756 125 LEU D C 1
ATOM 5870 O O . LEU D 2 125 ? -5.70764 -25.35673 28.50851 1.000 54.20348 125 LEU D O 1
ATOM 5875 N N . LYS D 2 126 ? -4.45701 -24.58472 30.19769 1.000 43.26562 126 LYS D N 1
ATOM 5876 C CA . LYS D 2 126 ? -5.64564 -24.44440 31.03424 1.000 47.38309 126 LYS D CA 1
ATOM 5877 C C . LYS D 2 126 ? -6.65196 -23.46692 30.43964 1.000 49.39819 126 LYS D C 1
ATOM 5878 O O . LYS D 2 126 ? -7.83290 -23.50960 30.80085 1.000 61.48925 126 LYS D O 1
ATOM 5884 N N . SER D 2 127 ? -6.22038 -22.60742 29.51891 1.000 52.39312 127 SER D N 1
ATOM 5885 C CA . SER D 2 127 ? -7.10237 -21.66960 28.84375 1.000 53.13520 127 SER D CA 1
ATOM 5886 C C . SER D 2 127 ? -7.84682 -22.27400 27.65440 1.000 56.31979 127 SER D C 1
ATOM 5887 O O . SER D 2 127 ? -8.75126 -21.61611 27.12236 1.000 54.52225 127 SER D O 1
ATOM 5890 N N . GLY D 2 128 ? -7.48982 -23.48307 27.20864 1.000 45.76416 128 GLY D N 1
ATOM 5891 C CA . GLY D 2 128 ? -8.25019 -24.19218 26.18738 1.000 46.64113 128 GLY D CA 1
ATOM 5892 C C . GLY D 2 128 ? -7.55434 -24.37672 24.85628 1.000 48.61996 128 GLY D C 1
ATOM 5893 O O . GLY D 2 128 ? -8.12385 -24.99885 23.94754 1.000 45.33500 128 GLY D O 1
ATOM 5894 N N . THR D 2 129 ? -6.34656 -23.86786 24.70409 1.000 50.48028 129 THR D N 1
ATOM 5895 C CA . THR D 2 129 ? -5.67625 -23.88159 23.42027 1.000 44.02937 129 THR D CA 1
ATOM 5896 C C . THR D 2 129 ? -4.24766 -24.33905 23.63901 1.000 41.87327 129 THR D C 1
ATOM 5897 O O . THR D 2 129 ? -3.67706 -24.16807 24.72014 1.000 33.95722 129 THR D O 1
ATOM 5901 N N . ALA D 2 130 ? -3.70767 -25.00322 22.62706 1.000 31.64374 130 ALA D N 1
ATOM 5902 C CA . ALA D 2 130 ? -2.32921 -25.44874 22.62288 1.000 29.76486 130 ALA D CA 1
ATOM 5903 C C . ALA D 2 130 ? -1.66922 -24.88292 21.37985 1.000 38.54238 130 ALA D C 1
ATOM 5904 O O . ALA D 2 130 ? -2.12837 -25.14294 20.26362 1.000 32.80137 130 ALA D O 1
ATOM 5906 N N . SER D 2 131 ? -0.61406 -24.10903 21.57523 1.000 25.44565 131 SER D N 1
ATOM 5907 C CA . SER D 2 131 ? 0.25950 -23.67840 20.49351 1.000 25.39639 131 SER D CA 1
ATOM 5908 C C . SER D 2 131 ? 1.58976 -24.39036 20.62083 1.000 25.54241 131 SER D C 1
ATOM 5909 O O . SER D 2 131 ? 2.23635 -24.30960 21.67177 1.000 26.93897 131 SER D O 1
ATOM 5912 N N . VAL D 2 132 ? 2.01271 -25.06780 19.54973 1.000 21.32632 132 VAL D N 1
ATOM 5913 C CA . VAL D 2 132 ? 3.29897 -25.74023 19.48296 1.000 20.07217 132 VAL D CA 1
ATOM 5914 C C . VAL D 2 132 ? 4.16509 -24.94326 18.52663 1.000 17.40539 132 VAL D C 1
ATOM 5915 O O . VAL D 2 132 ? 3.70529 -24.58930 17.43222 1.000 20.48615 132 VAL D O 1
ATOM 5919 N N . VAL D 2 133 ? 5.37991 -24.61701 18.93362 1.000 20.36625 133 VAL D N 1
ATOM 5920 C CA . VAL D 2 133 ? 6.20201 -23.69215 18.15639 1.000 19.05782 133 VAL D CA 1
ATOM 5921 C C . VAL D 2 133 ? 7.46876 -24.39598 17.73534 1.000 20.93550 133 VAL D C 1
ATOM 5922 O O . VAL D 2 133 ? 8.18846 -24.95316 18.57010 1.000 23.48597 133 VAL D O 1
ATOM 5926 N N . CYS D 2 134 ? 7.77954 -24.29977 16.44805 1.000 21.09340 134 CYS D N 1
ATOM 5927 C CA A CYS D 2 134 ? 9.03574 -24.78264 15.88898 0.101 18.61789 134 CYS D CA 1
ATOM 5928 C CA B CYS D 2 134 ? 9.03635 -24.78412 15.88972 0.899 18.37450 134 CYS D CA 1
ATOM 5929 C C . CYS D 2 134 ? 9.80863 -23.55239 15.42630 1.000 18.79984 134 CYS D C 1
ATOM 5930 O O . CYS D 2 134 ? 9.26871 -22.72326 14.68026 1.000 22.33637 134 CYS D O 1
ATOM 5935 N N . LEU D 2 135 ? 11.03104 -23.40958 15.91230 1.000 18.27259 135 LEU D N 1
ATOM 5936 C CA . LEU D 2 135 ? 11.88898 -22.26403 15.62667 1.000 18.72675 135 LEU D CA 1
ATOM 5937 C C . LEU D 2 135 ? 13.06172 -22.69954 14.75239 1.000 17.88107 135 LEU D C 1
ATOM 5938 O O . LEU D 2 135 ? 13.75179 -23.67037 15.07612 1.000 19.30367 135 LEU D O 1
ATOM 5943 N N . LEU D 2 136 ? 13.28092 -21.97038 13.65685 1.000 17.99476 136 LEU D N 1
ATOM 5944 C CA . LEU D 2 136 ? 14.41506 -22.16184 12.75851 1.000 17.95848 136 LEU D CA 1
ATOM 5945 C C . LEU D 2 136 ? 15.25411 -20.91200 12.93754 1.000 19.71364 136 LEU D C 1
ATOM 5946 O O . LEU D 2 136 ? 14.79592 -19.81738 12.57055 1.000 20.71571 136 LEU D O 1
ATOM 5951 N N . ASN D 2 137 ? 16.44979 -21.05358 13.49895 1.000 18.94054 137 ASN D N 1
ATOM 5952 C CA . ASN D 2 137 ? 17.20226 -19.86822 13.91519 1.000 18.92981 137 ASN D CA 1
ATOM 5953 C C . ASN D 2 137 ? 18.41013 -19.62596 13.02082 1.000 20.73054 137 ASN D C 1
ATOM 5954 O O . ASN D 2 137 ? 19.23219 -20.52927 12.83611 1.000 22.84633 137 ASN D O 1
ATOM 5959 N N . ASN D 2 138 ? 18.53573 -18.38537 12.50823 1.000 18.06051 138 ASN D N 1
ATOM 5960 C CA . ASN D 2 138 ? 19.75822 -17.88615 11.86752 1.000 19.73314 138 ASN D CA 1
ATOM 5961 C C . ASN D 2 138 ? 20.19030 -18.73719 10.66221 1.000 20.17841 138 ASN D C 1
ATOM 5962 O O . ASN D 2 138 ? 21.30403 -19.27360 10.62762 1.000 22.98370 138 ASN D O 1
ATOM 5967 N N . PHE D 2 139 ? 19.33370 -18.77620 9.63154 1.000 18.70876 139 PHE D N 1
ATOM 5968 C CA . PHE D 2 139 ? 19.66388 -19.57572 8.45865 1.000 18.84219 139 PHE D CA 1
ATOM 5969 C C . PHE D 2 139 ? 19.73439 -18.72093 7.19701 1.000 18.70167 139 PHE D C 1
ATOM 5970 O O . PHE D 2 139 ? 19.26953 -17.58393 7.16777 1.000 20.60920 139 PHE D O 1
ATOM 5978 N N . TYR D 2 140 ? 20.37892 -19.28205 6.16076 1.000 19.02479 140 TYR D N 1
ATOM 5979 C CA . TYR D 2 140 ? 20.48700 -18.58575 4.89133 1.000 21.45200 140 TYR D CA 1
ATOM 5980 C C . TYR D 2 140 ? 20.71238 -19.64513 3.82360 1.000 19.67825 140 TYR D C 1
ATOM 5981 O O . TYR D 2 140 ? 21.54484 -20.53281 4.03109 1.000 20.88416 140 TYR D O 1
ATOM 5990 N N . PRO D 2 141 ? 20.05499 -19.55997 2.65377 1.000 20.83618 141 PRO D N 1
ATOM 5991 C CA . PRO D 2 141 ? 19.10930 -18.51733 2.23918 1.000 20.13203 141 PRO D CA 1
ATOM 5992 C C . PRO D 2 141 ? 17.73088 -18.73654 2.82864 1.000 21.34389 141 PRO D C 1
ATOM 5993 O O . PRO D 2 141 ? 17.50905 -19.61351 3.69794 1.000 21.07153 141 PRO D O 1
ATOM 5997 N N . ARG D 2 142 ? 16.78356 -17.93347 2.36112 1.000 21.51671 142 ARG D N 1
ATOM 5998 C CA . ARG D 2 142 ? 15.44252 -17.89363 2.94394 1.000 20.28290 142 ARG D CA 1
ATOM 5999 C C . ARG D 2 142 ? 14.67435 -19.20521 2.75982 1.000 20.57350 142 ARG D C 1
ATOM 6000 O O . ARG D 2 142 ? 13.87347 -19.58757 3.62795 1.000 21.69590 142 ARG D O 1
ATOM 6008 N N . GLU D 2 143 ? 14.85135 -19.87375 1.62486 1.000 24.31466 143 GLU D N 1
ATOM 6009 C CA . GLU D 2 143 ? 13.96493 -20.99245 1.29342 1.000 25.21060 143 GLU D CA 1
ATOM 6010 C C . GLU D 2 143 ? 14.06133 -22.08229 2.36076 1.000 25.59742 143 GLU D C 1
ATOM 6011 O O . GLU D 2 143 ? 15.16088 -22.53378 2.70485 1.000 24.10952 143 GLU D O 1
ATOM 6017 N N . ALA D 2 144 ? 12.90815 -22.47181 2.91546 1.000 23.29196 144 ALA D N 1
ATOM 6018 C CA . ALA D 2 144 ? 12.87803 -23.41324 4.03283 1.000 22.48639 144 ALA D CA 1
ATOM 6019 C C . ALA D 2 144 ? 11.51053 -24.06804 4.05078 1.000 26.19435 144 ALA D C 1
ATOM 6020 O O . ALA D 2 144 ? 10.51878 -23.41980 3.71903 1.000 26.75915 144 ALA D O 1
ATOM 6022 N N . LYS D 2 145 ? 11.46233 -25.36526 4.37359 1.000 24.51553 145 LYS D N 1
ATOM 6023 C CA . LYS D 2 145 ? 10.18529 -26.06862 4.46610 1.000 27.91465 145 LYS D CA 1
ATOM 6024 C C . LYS D 2 145 ? 10.05621 -26.60328 5.87972 1.000 26.59246 145 LYS D C 1
ATOM 6025 O O . LYS D 2 145 ? 10.99388 -27.22084 6.38769 1.000 25.70246 145 LYS D O 1
ATOM 6031 N N . VAL D 2 146 ? 8.89633 -26.38817 6.50608 1.000 21.33285 146 VAL D N 1
ATOM 6032 C CA . VAL D 2 146 ? 8.64496 -26.85211 7.86898 1.000 20.20115 146 VAL D CA 1
ATOM 6033 C C . VAL D 2 146 ? 7.32928 -27.60158 7.83679 1.000 23.96783 146 VAL D C 1
ATOM 6034 O O . VAL D 2 146 ? 6.32358 -27.06639 7.35063 1.000 29.21682 146 VAL D O 1
ATOM 6038 N N . GLN D 2 147 ? 7.35399 -28.87067 8.25001 1.000 23.47134 147 GLN D N 1
ATOM 6039 C CA . GLN D 2 147 ? 6.18227 -29.73538 8.20095 1.000 26.73569 147 GLN D CA 1
ATOM 6040 C C . GLN D 2 147 ? 5.93457 -30.29831 9.58976 1.000 29.19149 147 GLN D C 1
ATOM 6041 O O . GLN D 2 147 ? 6.87692 -30.69291 10.27422 1.000 24.95102 147 GLN D O 1
ATOM 6047 N N . TRP D 2 148 ? 4.67281 -30.31955 10.00753 1.000 25.34519 148 TRP D N 1
ATOM 6048 C CA . TRP D 2 148 ? 4.26980 -30.85843 11.30026 1.000 22.27317 148 TRP D CA 1
ATOM 6049 C C . TRP D 2 148 ? 3.69673 -32.26207 11.15432 1.000 19.53579 148 TRP D C 1
ATOM 6050 O O . TRP D 2 148 ? 2.93323 -32.54022 10.23661 1.000 22.38917 148 TRP D O 1
ATOM 6061 N N . LYS D 2 149 ? 4.05085 -33.12346 12.09553 1.000 20.78218 149 LYS D N 1
ATOM 6062 C CA . LYS D 2 149 ? 3.43044 -34.43414 12.22184 1.000 20.63100 149 LYS D CA 1
ATOM 6063 C C . LYS D 2 149 ? 2.97209 -34.63856 13.64946 1.000 20.37190 149 LYS D C 1
ATOM 6064 O O . LYS D 2 149 ? 3.68172 -34.29758 14.59729 1.000 21.69684 149 LYS D O 1
ATOM 6070 N N . VAL D 2 150 ? 1.76762 -35.17692 13.79304 1.000 22.26052 150 VAL D N 1
ATOM 6071 C CA . VAL D 2 150 ? 1.16948 -35.45253 15.08435 1.000 21.51382 150 VAL D CA 1
ATOM 6072 C C . VAL D 2 150 ? 0.80255 -36.94108 15.07845 1.000 20.67856 150 VAL D C 1
ATOM 6073 O O . VAL D 2 150 ? -0.02904 -37.38269 14.26412 1.000 25.26823 150 VAL D O 1
ATOM 6077 N N . ASP D 2 151 ? 1.44577 -37.71057 15.95447 1.000 23.04030 151 ASP D N 1
ATOM 6078 C CA . ASP D 2 151 ? 1.38046 -39.17849 15.87861 1.000 25.31907 151 ASP D CA 1
ATOM 6079 C C . ASP D 2 151 ? 1.55921 -39.66199 14.43790 1.000 25.27478 151 ASP D C 1
ATOM 6080 O O . ASP D 2 151 ? 0.82044 -40.50955 13.92175 1.000 25.29185 151 ASP D O 1
ATOM 6085 N N . ASN D 2 152 ? 2.58845 -39.11483 13.79678 1.000 24.54222 152 ASN D N 1
ATOM 6086 C CA . ASN D 2 152 ? 3.07892 -39.45533 12.46109 1.000 26.39679 152 ASN D CA 1
ATOM 6087 C C . ASN D 2 152 ? 2.15111 -39.00789 11.33977 1.000 27.45239 152 ASN D C 1
ATOM 6088 O O . ASN D 2 152 ? 2.46386 -39.28511 10.16809 1.000 29.37823 152 ASN D O 1
ATOM 6093 N N . ALA D 2 153 ? 1.06750 -38.27187 11.65324 1.000 24.66215 153 ALA D N 1
ATOM 6094 C CA . ALA D 2 153 ? 0.12388 -37.79162 10.63732 1.000 24.07488 153 ALA D CA 1
ATOM 6095 C C . ALA D 2 153 ? 0.50839 -36.37264 10.21011 1.000 22.15951 153 ALA D C 1
ATOM 6096 O O . ALA D 2 153 ? 0.58053 -35.47351 11.04662 1.000 22.43900 153 ALA D O 1
ATOM 6098 N N . LEU D 2 154 ? 0.74352 -36.18753 8.90622 1.000 26.90038 154 LEU D N 1
ATOM 6099 C CA . LEU D 2 154 ? 1.14880 -34.89008 8.38264 1.000 27.18030 154 LEU D CA 1
ATOM 6100 C C . LEU D 2 154 ? -0.00490 -33.91499 8.55607 1.000 23.68339 154 LEU D C 1
ATOM 6101 O O . LEU D 2 154 ? -1.14226 -34.23544 8.18323 1.000 27.23250 154 LEU D O 1
ATOM 6106 N N . GLN D 2 155 ? 0.28649 -32.74184 9.13338 1.000 23.12370 155 GLN D N 1
ATOM 6107 C CA . GLN D 2 155 ? -0.72064 -31.72415 9.40927 1.000 22.01496 155 GLN D CA 1
ATOM 6108 C C . GLN D 2 155 ? -0.85057 -30.77124 8.23940 1.000 31.57601 155 GLN D C 1
ATOM 6109 O O . GLN D 2 155 ? 0.12756 -30.46900 7.54705 1.000 28.88256 155 GLN D O 1
ATOM 6115 N N . SER D 2 156 ? -2.07274 -30.32280 8.00042 1.000 23.61759 156 SER D N 1
ATOM 6116 C CA . SER D 2 156 ? -2.32400 -29.35668 6.94292 1.000 28.21814 156 SER D CA 1
ATOM 6117 C C . SER D 2 156 ? -3.33845 -28.33994 7.44171 1.000 34.35256 156 SER D C 1
ATOM 6118 O O . SER D 2 156 ? -4.33046 -28.72053 8.06428 1.000 31.09442 156 SER D O 1
ATOM 6121 N N . GLY D 2 157 ? -3.06375 -27.05198 7.21690 1.000 30.96139 157 GLY D N 1
ATOM 6122 C CA . GLY D 2 157 ? -4.06770 -26.02162 7.41008 1.000 33.73149 157 GLY D CA 1
ATOM 6123 C C . GLY D 2 157 ? -4.17975 -25.46821 8.81413 1.000 34.72690 157 GLY D C 1
ATOM 6124 O O . GLY D 2 157 ? -4.97984 -24.54725 9.03899 1.000 34.54492 157 GLY D O 1
ATOM 6125 N N . ASN D 2 158 ? -3.40365 -25.97700 9.75266 1.000 25.82955 158 ASN D N 1
ATOM 6126 C CA . ASN D 2 158 ? -3.47438 -25.58104 11.15881 1.000 25.11797 158 ASN D CA 1
ATOM 6127 C C . ASN D 2 158 ? -2.14749 -25.02278 11.66428 1.000 25.09296 158 ASN D C 1
ATOM 6128 O O . ASN D 2 158 ? -1.86928 -25.06622 12.86317 1.000 21.91479 158 ASN D O 1
ATOM 6133 N N . SER D 2 159 ? -1.32996 -24.46295 10.77207 1.000 22.78428 159 SER D N 1
ATOM 6134 C CA . SER D 2 159 ? -0.08023 -23.83264 11.19967 1.000 20.29100 159 SER D CA 1
ATOM 6135 C C . SER D 2 159 ? 0.08119 -22.49543 10.47740 1.000 21.86247 159 SER D C 1
ATOM 6136 O O . SER D 2 159 ? -0.51026 -22.25554 9.41263 1.000 24.74548 159 SER D O 1
ATOM 6139 N N . GLN D 2 160 ? 0.81406 -21.57207 11.12700 1.000 20.76523 160 GLN D N 1
ATOM 6140 C CA . GLN D 2 160 ? 1.12100 -20.28030 10.52460 1.000 19.30716 160 GLN D CA 1
ATOM 6141 C C . GLN D 2 160 ? 2.60054 -20.02042 10.70464 1.000 20.28207 160 GLN D C 1
ATOM 6142 O O . GLN D 2 160 ? 3.17022 -20.33514 11.75132 1.000 21.25446 160 GLN D O 1
ATOM 6148 N N . GLU D 2 161 ? 3.22879 -19.42461 9.68482 1.000 18.94534 161 GLU D N 1
ATOM 6149 C CA . GLU D 2 161 ? 4.65636 -19.12551 9.72087 1.000 19.94334 161 GLU D CA 1
ATOM 6150 C C . GLU D 2 161 ? 4.87858 -17.62252 9.80039 1.000 21.38650 161 GLU D C 1
ATOM 6151 O O . GLU D 2 161 ? 4.06357 -16.80743 9.34432 1.000 23.39066 161 GLU D O 1
ATOM 6157 N N . SER D 2 162 ? 6.00061 -17.25791 10.40147 1.000 19.89400 162 SER D N 1
ATOM 6158 C CA . SER D 2 162 ? 6.42331 -15.86274 10.40534 1.000 18.02902 162 SER D CA 1
ATOM 6159 C C . SER D 2 162 ? 7.92501 -15.86892 10.20473 1.000 20.76380 162 SER D C 1
ATOM 6160 O O . SER D 2 162 ? 8.59688 -16.74105 10.70436 1.000 20.02124 162 SER D O 1
ATOM 6163 N N . VAL D 2 163 ? 8.45926 -14.87855 9.49244 1.000 20.87939 163 VAL D N 1
ATOM 6164 C CA . VAL D 2 163 ? 9.87523 -14.85431 9.17284 1.000 18.67385 163 VAL D CA 1
ATOM 6165 C C . VAL D 2 163 ? 10.39577 -13.44632 9.43110 1.000 20.51223 163 VAL D C 1
ATOM 6166 O O . VAL D 2 163 ? 9.69835 -12.44768 9.19098 1.000 22.62762 163 VAL D O 1
ATOM 6170 N N . THR D 2 164 ? 11.59801 -13.36371 10.00136 1.000 19.95025 164 THR D N 1
ATOM 6171 C CA . THR D 2 164 ? 12.18872 -12.04957 10.16832 1.000 20.55186 164 THR D CA 1
ATOM 6172 C C . THR D 2 164 ? 12.77248 -11.52896 8.85555 1.000 20.51539 164 THR D C 1
ATOM 6173 O O . THR D 2 164 ? 13.00507 -12.28107 7.89346 1.000 20.67062 164 THR D O 1
ATOM 6177 N N . GLU D 2 165 ? 13.09113 -10.24236 8.86342 1.000 24.14159 165 GLU D N 1
ATOM 6178 C CA . GLU D 2 165 ? 13.92137 -9.66705 7.81343 1.000 23.66399 165 GLU D CA 1
ATOM 6179 C C . GLU D 2 165 ? 15.37276 -10.04124 8.06655 1.000 23.83210 165 GLU D C 1
ATOM 6180 O O . GLU D 2 165 ? 15.73813 -10.42879 9.17987 1.000 25.00959 165 GLU D O 1
ATOM 6186 N N . GLN D 2 166 ? 16.22776 -9.88672 7.04490 1.000 22.40651 166 GLN D N 1
ATOM 6187 C CA . GLN D 2 166 ? 17.62497 -10.26981 7.22587 1.000 21.54215 166 GLN D CA 1
ATOM 6188 C C . GLN D 2 166 ? 18.23067 -9.55931 8.43039 1.000 21.23039 166 GLN D C 1
ATOM 6189 O O . GLN D 2 166 ? 18.08813 -8.32700 8.59482 1.000 22.50285 166 GLN D O 1
ATOM 6195 N N . ASP D 2 167 ? 18.93046 -10.33615 9.26211 1.000 23.44939 167 ASP D N 1
ATOM 6196 C CA . ASP D 2 167 ? 19.53546 -9.78785 10.47044 1.000 24.16351 167 ASP D CA 1
ATOM 6197 C C . ASP D 2 167 ? 20.57218 -8.72297 10.13364 1.000 25.10631 167 ASP D C 1
ATOM 6198 O O . ASP D 2 167 ? 21.37115 -8.88019 9.20325 1.000 23.56097 167 ASP D O 1
ATOM 6203 N N . SER D 2 168 ? 20.54611 -7.62254 10.89007 1.000 29.98323 168 SER D N 1
ATOM 6204 C CA . SER D 2 168 ? 21.41002 -6.48505 10.58679 1.000 29.30719 168 SER D CA 1
ATOM 6205 C C . SER D 2 168 ? 22.88601 -6.79870 10.79282 1.000 37.76937 168 SER D C 1
ATOM 6206 O O . SER D 2 168 ? 23.72989 -6.12148 10.19724 1.000 38.76552 168 SER D O 1
ATOM 6209 N N . LYS D 2 169 ? 23.21675 -7.81698 11.59943 1.000 32.88017 169 LYS D N 1
ATOM 6210 C CA . LYS D 2 169 ? 24.61217 -8.15419 11.86330 1.000 37.21868 169 LYS D CA 1
ATOM 6211 C C . LYS D 2 169 ? 25.11200 -9.32301 11.02199 1.000 39.18763 169 LYS D C 1
ATOM 6212 O O . LYS D 2 169 ? 26.24885 -9.27515 10.53548 1.000 36.05717 169 LYS D O 1
ATOM 6218 N N . ASP D 2 170 ? 24.30086 -10.36413 10.80346 1.000 29.56499 170 ASP D N 1
ATOM 6219 C CA . ASP D 2 170 ? 24.82625 -11.54082 10.12043 1.000 24.69504 170 ASP D CA 1
ATOM 6220 C C . ASP D 2 170 ? 24.03450 -11.94530 8.88426 1.000 23.77050 170 ASP D C 1
ATOM 6221 O O . ASP D 2 170 ? 24.36966 -12.96437 8.26174 1.000 25.12664 170 ASP D O 1
ATOM 6226 N N . SER D 2 171 ? 23.03044 -11.15202 8.49172 1.000 23.09085 171 SER D N 1
ATOM 6227 C CA . SER D 2 171 ? 22.27140 -11.29428 7.25445 1.000 19.23313 171 SER D CA 1
ATOM 6228 C C . SER D 2 171 ? 21.51918 -12.61743 7.15368 1.000 20.85424 171 SER D C 1
ATOM 6229 O O . SER D 2 171 ? 21.06879 -12.96210 6.05618 1.000 21.32739 171 SER D O 1
ATOM 6232 N N . THR D 2 172 ? 21.31063 -13.30151 8.27118 1.000 20.60540 172 THR D N 1
ATOM 6233 C CA . THR D 2 172 ? 20.46697 -14.49291 8.25031 1.000 19.72836 172 THR D CA 1
ATOM 6234 C C . THR D 2 172 ? 18.98892 -14.17850 8.47448 1.000 20.05697 172 THR D C 1
ATOM 6235 O O . THR D 2 172 ? 18.59844 -13.07159 8.85785 1.000 21.10050 172 THR D O 1
ATOM 6239 N N . TYR D 2 173 ? 18.16181 -15.21269 8.30031 1.000 17.18178 173 TYR D N 1
ATOM 6240 C CA . TYR D 2 173 ? 16.73722 -15.19282 8.59164 1.000 18.97213 173 TYR D CA 1
ATOM 6241 C C . TYR D 2 173 ? 16.46632 -16.09992 9.77057 1.000 20.04239 173 TYR D C 1
ATOM 6242 O O . TYR D 2 173 ? 17.21950 -17.03167 10.04047 1.000 20.75323 173 TYR D O 1
ATOM 6251 N N . SER D 2 174 ? 15.36825 -15.83429 10.44728 1.000 18.58637 174 SER D N 1
ATOM 6252 C CA . SER D 2 174 ? 14.85317 -16.79249 11.40854 1.000 19.47510 174 SER D CA 1
ATOM 6253 C C . SER D 2 174 ? 13.38368 -16.94943 11.08843 1.000 19.64765 174 SER D C 1
ATOM 6254 O O . SER D 2 174 ? 12.75810 -16.04845 10.49543 1.000 19.25515 174 SER D O 1
ATOM 6257 N N . LEU D 2 175 ? 12.81235 -18.06139 11.51629 1.000 18.96796 175 LEU D N 1
ATOM 6258 C CA . LEU D 2 175 ? 11.45023 -18.33398 11.14768 1.000 18.08245 175 LEU D CA 1
ATOM 6259 C C . LEU D 2 175 ? 10.77152 -19.11526 12.25571 1.000 18.26162 175 LEU D C 1
ATOM 6260 O O . LEU D 2 175 ? 11.37801 -20.00571 12.86873 1.000 19.66188 175 LEU D O 1
ATOM 6265 N N . SER D 2 176 ? 9.49251 -18.83097 12.48613 1.000 19.06410 176 SER D N 1
ATOM 6266 C CA . SER D 2 176 ? 8.71092 -19.64115 13.42122 1.000 17.02778 176 SER D CA 1
ATOM 6267 C C . SER D 2 176 ? 7.55054 -20.26606 12.68697 1.000 17.87841 176 SER D C 1
ATOM 6268 O O . SER D 2 176 ? 6.99053 -19.69048 11.74145 1.000 18.21578 176 SER D O 1
ATOM 6271 N N . SER D 2 177 ? 7.22724 -21.49622 13.07451 1.000 16.83753 177 SER D N 1
ATOM 6272 C CA . SER D 2 177 ? 6.03028 -22.16547 12.61150 1.000 16.97033 177 SER D CA 1
ATOM 6273 C C . SER D 2 177 ? 5.24586 -22.52952 13.84704 1.000 19.75545 177 SER D C 1
ATOM 6274 O O . SER D 2 177 ? 5.78329 -23.17131 14.75384 1.000 20.72161 177 SER D O 1
ATOM 6277 N N . THR D 2 178 ? 4.00745 -22.07640 13.91328 1.000 18.09558 178 THR D N 1
ATOM 6278 C CA . THR D 2 178 ? 3.16640 -22.29613 15.08263 1.000 21.21825 178 THR D CA 1
ATOM 6279 C C . THR D 2 178 ? 1.98572 -23.17035 14.67368 1.000 17.96875 178 THR D C 1
ATOM 6280 O O . THR D 2 178 ? 1.23694 -22.81320 13.76526 1.000 19.50680 178 THR D O 1
ATOM 6284 N N . LEU D 2 179 ? 1.89262 -24.35324 15.28757 1.000 17.10225 179 LEU D N 1
ATOM 6285 C CA . LEU D 2 179 ? 0.79587 -25.30087 15.12161 1.000 19.13523 179 LEU D CA 1
ATOM 6286 C C . LEU D 2 179 ? -0.20882 -25.00879 16.22812 1.000 20.55018 179 LEU D C 1
ATOM 6287 O O . LEU D 2 179 ? 0.16026 -25.02803 17.40462 1.000 24.17941 179 LEU D O 1
ATOM 6292 N N . THR D 2 180 ? -1.46509 -24.73502 15.87230 1.000 20.37387 180 THR D N 1
ATOM 6293 C CA . THR D 2 180 ? -2.49072 -24.42231 16.86454 1.000 23.89711 180 THR D CA 1
ATOM 6294 C C . THR D 2 180 ? -3.60770 -25.45108 16.84507 1.000 26.57814 180 THR D C 1
ATOM 6295 O O . THR D 2 180 ? -4.21613 -25.69517 15.79840 1.000 31.18734 180 THR D O 1
ATOM 6299 N N . LEU D 2 181 ? -3.88849 -26.01538 18.02509 1.000 27.20935 181 LEU D N 1
ATOM 6300 C CA . LEU D 2 181 ? -4.89055 -27.04399 18.24957 1.000 27.91894 181 LEU D CA 1
ATOM 6301 C C . LEU D 2 181 ? -5.70988 -26.65477 19.46368 1.000 27.35056 181 LEU D C 1
ATOM 6302 O O . LEU D 2 181 ? -5.21006 -25.99060 20.37510 1.000 35.80383 181 LEU D O 1
ATOM 6307 N N . SER D 2 182 ? -6.96381 -27.08974 19.49775 1.000 34.29575 182 SER D N 1
ATOM 6308 C CA . SER D 2 182 ? -7.68700 -27.00487 20.75419 1.000 35.93124 182 SER D CA 1
ATOM 6309 C C . SER D 2 182 ? -6.99473 -27.90755 21.76661 1.000 37.42392 182 SER D C 1
ATOM 6310 O O . SER D 2 182 ? -6.27835 -28.83301 21.39555 1.000 32.25184 182 SER D O 1
ATOM 6313 N N . LYS D 2 183 ? -7.16518 -27.57961 23.04968 1.000 39.09096 183 LYS D N 1
ATOM 6314 C CA . LYS D 2 183 ? -6.66588 -28.44712 24.10902 1.000 36.64585 183 LYS D CA 1
ATOM 6315 C C . LYS D 2 183 ? -7.17976 -29.85977 23.92473 1.000 39.34161 183 LYS D C 1
ATOM 6316 O O . LYS D 2 183 ? -6.42586 -30.82369 24.08652 1.000 37.47341 183 LYS D O 1
ATOM 6322 N N . ALA D 2 184 ? -8.46294 -30.00030 23.56738 1.000 38.21377 184 ALA D N 1
ATOM 6323 C CA . ALA D 2 184 ? -9.02616 -31.33403 23.38985 1.000 39.60584 184 ALA D CA 1
ATOM 6324 C C . ALA D 2 184 ? -8.33464 -32.07813 22.25578 1.000 43.51852 184 ALA D C 1
ATOM 6325 O O . ALA D 2 184 ? -8.02583 -33.26425 22.38739 1.000 41.50186 184 ALA D O 1
ATOM 6327 N N . ASP D 2 185 ? -8.05834 -31.40589 21.13990 1.000 36.13327 185 ASP D N 1
ATOM 6328 C CA . ASP D 2 185 ? -7.36410 -32.10894 20.06381 1.000 31.73881 185 ASP D CA 1
ATOM 6329 C C . ASP D 2 185 ? -5.92650 -32.41795 20.46355 1.000 33.93937 185 ASP D C 1
ATOM 6330 O O . ASP D 2 185 ? -5.42028 -33.51570 20.20049 1.000 37.27950 185 ASP D O 1
ATOM 6335 N N . TYR D 2 186 ? -5.26224 -31.45701 21.10867 1.000 33.86299 186 TYR D N 1
ATOM 6336 C CA . TYR D 2 186 ? -3.89083 -31.65252 21.55110 1.000 30.69441 186 TYR D CA 1
ATOM 6337 C C . TYR D 2 186 ? -3.76952 -32.86382 22.47727 1.000 33.89413 186 TYR D C 1
ATOM 6338 O O . TYR D 2 186 ? -2.79397 -33.62069 22.39139 1.000 31.97242 186 TYR D O 1
ATOM 6347 N N . GLU D 2 187 ? -4.74023 -33.06574 23.37462 1.000 33.74495 187 GLU D N 1
ATOM 6348 C CA . GLU D 2 187 ? -4.64152 -34.17241 24.31555 1.000 34.39578 187 GLU D CA 1
ATOM 6349 C C . GLU D 2 187 ? -5.08176 -35.50578 23.72121 1.000 40.17882 187 GLU D C 1
ATOM 6350 O O . GLU D 2 187 ? -5.02748 -36.52485 24.41658 1.000 42.25948 187 GLU D O 1
ATOM 6356 N N . LYS D 2 188 ? -5.49447 -35.53834 22.45797 1.000 36.79182 188 LYS D N 1
ATOM 6357 C CA . LYS D 2 188 ? -5.8013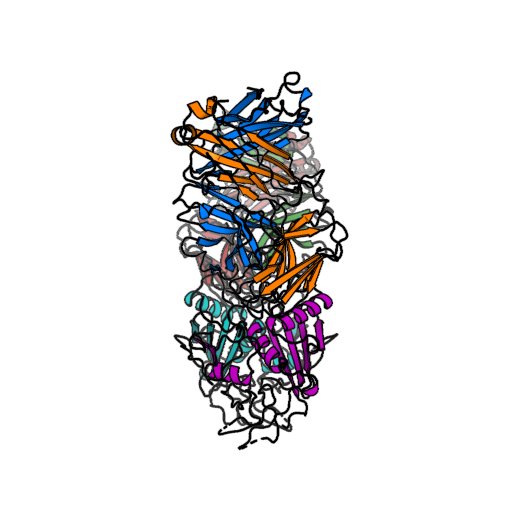9 -36.79820 21.79776 1.000 43.45022 188 LYS D CA 1
ATOM 6358 C C . LYS D 2 188 ? -4.55222 -37.49389 21.26957 1.000 40.66187 188 LYS D C 1
ATOM 6359 O O . LYS D 2 188 ? -4.63990 -38.64894 20.83300 1.000 39.04082 188 LYS D O 1
ATOM 6365 N N . HIS D 2 189 ? -3.40498 -36.82603 21.28936 1.000 31.41996 189 HIS D N 1
ATOM 6366 C CA . HIS D 2 189 ? -2.22494 -37.32212 20.59900 1.000 28.53444 189 HIS D CA 1
ATOM 6367 C C . HIS D 2 189 ? -0.99895 -37.23358 21.49385 1.000 27.03098 189 HIS D C 1
ATOM 6368 O O . HIS D 2 189 ? -0.95359 -36.44536 22.43985 1.000 29.37767 189 HIS D O 1
ATOM 6375 N N . LYS D 2 190 ? 0.00006 -38.06855 21.19235 1.000 26.88764 190 LYS D N 1
ATOM 6376 C CA . LYS D 2 190 ? 1.20512 -38.11774 22.01349 1.000 22.95187 190 LYS D CA 1
ATOM 6377 C C . LYS D 2 190 ? 2.41828 -37.44843 21.38110 1.000 22.37537 190 LYS D C 1
ATOM 6378 O O . LYS D 2 190 ? 3.07883 -36.64560 22.03986 1.000 23.25229 190 LYS D O 1
ATOM 6384 N N . VAL D 2 191 ? 2.77151 -37.78574 20.13490 1.000 20.61448 191 VAL D N 1
ATOM 6385 C CA . VAL D 2 191 ? 4.04309 -37.32659 19.58267 1.000 20.67188 191 VAL D CA 1
ATOM 6386 C C . VAL D 2 191 ? 3.85200 -36.12816 18.67673 1.000 19.07908 191 VAL D C 1
ATOM 6387 O O . VAL D 2 191 ? 3.08428 -36.17176 17.70577 1.000 21.46186 191 VAL D O 1
ATOM 6391 N N . TYR D 2 192 ? 4.57308 -35.06412 18.97780 1.000 20.48434 192 TYR D N 1
ATOM 6392 C CA . TYR D 2 192 ? 4.53378 -33.85676 18.17656 1.000 20.24707 192 TYR D CA 1
ATOM 6393 C C . TYR D 2 192 ? 5.90891 -33.65952 17.57155 1.000 20.34555 192 TYR D C 1
ATOM 6394 O O . TYR D 2 192 ? 6.90531 -33.64735 18.30011 1.000 21.58923 192 TYR D O 1
ATOM 6403 N N . ALA D 2 193 ? 5.96971 -33.51449 16.24724 1.000 19.94290 193 ALA D N 1
ATOM 6404 C CA . ALA D 2 193 ? 7.26352 -33.42207 15.58251 1.000 18.83168 193 ALA D CA 1
ATOM 6405 C C . ALA D 2 193 ? 7.21130 -32.34863 14.50879 1.000 20.09320 193 ALA D C 1
ATOM 6406 O O . ALA D 2 193 ? 6.21774 -32.21188 13.79475 1.000 21.10893 193 ALA D O 1
ATOM 6408 N N . CYS D 2 194 ? 8.28872 -31.58502 14.39965 1.000 19.82246 194 CYS D N 1
ATOM 6409 C CA A CYS D 2 194 ? 8.41633 -30.72335 13.23956 0.688 22.37352 194 CYS D CA 1
ATOM 6410 C CA B CYS D 2 194 ? 8.50399 -30.61915 13.33032 0.312 22.88664 194 CYS D CA 1
ATOM 6411 C C . CYS D 2 194 ? 9.65305 -31.13329 12.46754 1.000 19.65963 194 CYS D C 1
ATOM 6412 O O . CYS D 2 194 ? 10.68691 -31.52245 13.03153 1.000 23.49272 194 CYS D O 1
ATOM 6417 N N . GLU D 2 195 ? 9.50318 -31.12393 11.14009 1.000 20.14661 195 GLU D N 1
ATOM 6418 C CA . GLU D 2 195 ? 10.57020 -31.57611 10.25079 1.000 20.13444 195 GLU D CA 1
ATOM 6419 C C . GLU D 2 195 ? 10.97471 -30.41355 9.36586 1.000 22.56675 195 GLU D C 1
ATOM 6420 O O . GLU D 2 195 ? 10.11221 -29.77604 8.74761 1.000 22.53524 195 GLU D O 1
ATOM 6426 N N . VAL D 2 196 ? 12.27172 -30.09829 9.35623 1.000 21.51005 196 VAL D N 1
ATOM 6427 C CA . VAL D 2 196 ? 12.78593 -28.90390 8.68255 1.000 21.82926 196 VAL D CA 1
ATOM 6428 C C . VAL D 2 196 ? 13.67788 -29.31798 7.53123 1.000 23.54948 196 VAL D C 1
ATOM 6429 O O . VAL D 2 196 ? 14.63411 -30.08653 7.72521 1.000 21.54537 196 VAL D O 1
ATOM 6433 N N . THR D 2 197 ? 13.39688 -28.77906 6.32406 1.000 21.51430 197 THR D N 1
ATOM 6434 C CA . THR D 2 197 ? 14.19885 -29.00757 5.15132 1.000 24.22723 197 THR D CA 1
ATOM 6435 C C . THR D 2 197 ? 14.82426 -27.67961 4.73949 1.000 26.29749 197 THR D C 1
ATOM 6436 O O . THR D 2 197 ? 14.11108 -26.67215 4.64264 1.000 24.79283 197 THR D O 1
ATOM 6440 N N . HIS D 2 198 ? 16.14100 -27.68555 4.53510 1.000 20.80053 198 HIS D N 1
ATOM 6441 C CA . HIS D 2 198 ? 16.86495 -26.45815 4.18695 1.000 18.62877 198 HIS D CA 1
ATOM 6442 C C . HIS D 2 198 ? 18.18259 -26.87920 3.55977 1.000 25.22342 198 HIS D C 1
ATOM 6443 O O . HIS D 2 198 ? 18.78912 -27.86121 3.97813 1.000 26.26498 198 HIS D O 1
ATOM 6450 N N . GLN D 2 199 ? 18.63953 -26.11287 2.57788 1.000 22.48526 199 GLN D N 1
ATOM 6451 C CA . GLN D 2 199 ? 19.75903 -26.60168 1.79996 1.000 23.89953 199 GLN D CA 1
ATOM 6452 C C . GLN D 2 199 ? 21.05463 -26.63068 2.58885 1.000 23.56819 199 GLN D C 1
ATOM 6453 O O . GLN D 2 199 ? 22.00486 -27.26401 2.14161 1.000 26.53086 199 GLN D O 1
ATOM 6459 N N . GLY D 2 200 ? 21.12974 -25.92953 3.71571 1.000 24.76620 200 GLY D N 1
ATOM 6460 C CA . GLY D 2 200 ? 22.35447 -26.08931 4.49178 1.000 24.55353 200 GLY D CA 1
ATOM 6461 C C . GLY D 2 200 ? 22.38164 -27.32048 5.35508 1.000 25.52033 200 GLY D C 1
ATOM 6462 O O . GLY D 2 200 ? 23.40765 -27.62461 5.97789 1.000 25.63839 200 GLY D O 1
ATOM 6463 N N . LEU D 2 201 ? 21.27885 -28.06098 5.37462 1.000 23.40641 201 LEU D N 1
ATOM 6464 C CA . LEU D 2 201 ? 21.19206 -29.33513 6.08621 1.000 27.46880 201 LEU D CA 1
ATOM 6465 C C . LEU D 2 201 ? 21.42191 -30.49391 5.12489 1.000 37.49288 201 LEU D C 1
ATOM 6466 O O . LEU D 2 201 ? 20.74331 -30.60109 4.09527 1.000 40.11164 201 LEU D O 1
ATOM 6471 N N . SER D 2 202 ? 22.36000 -31.37066 5.46461 1.000 37.22607 202 SER D N 1
ATOM 6472 C CA . SER D 2 202 ? 22.57460 -32.53286 4.60779 1.000 42.42246 202 SER D CA 1
ATOM 6473 C C . SER D 2 202 ? 21.28684 -33.34927 4.46255 1.000 48.12467 202 SER D C 1
ATOM 6474 O O . SER D 2 202 ? 20.92921 -33.78300 3.35673 1.000 50.73189 202 SER D O 1
ATOM 6477 N N . SER D 2 203 ? 20.56754 -33.54917 5.55427 1.000 34.42525 203 SER D N 1
ATOM 6478 C CA A SER D 2 203 ? 19.28010 -34.21809 5.52506 0.537 33.34613 203 SER D CA 1
ATOM 6479 C CA B SER D 2 203 ? 19.29502 -34.25274 5.58521 0.463 33.38545 203 SER D CA 1
ATOM 6480 C C . SER D 2 203 ? 18.29942 -33.42737 6.37312 1.000 33.43421 203 SER D C 1
ATOM 6481 O O . SER D 2 203 ? 18.69632 -32.62575 7.21875 1.000 31.05947 203 SER D O 1
ATOM 6486 N N . PRO D 2 204 ? 16.99900 -33.62428 6.15735 1.000 29.74663 204 PRO D N 1
ATOM 6487 C CA . PRO D 2 204 ? 16.02088 -32.87432 6.95016 1.000 29.00121 204 PRO D CA 1
ATOM 6488 C C . PRO D 2 204 ? 16.16819 -33.20702 8.42676 1.000 27.46013 204 PRO D C 1
ATOM 6489 O O . PRO D 2 204 ? 16.51464 -34.33498 8.79895 1.000 29.76856 204 PRO D O 1
ATOM 6493 N N . VAL D 2 205 ? 15.88118 -32.21807 9.26718 1.000 24.33534 205 VAL D N 1
ATOM 6494 C CA . VAL D 2 205 ? 16.04924 -32.32140 10.71211 1.000 26.77920 205 VAL D CA 1
ATOM 6495 C C . VAL D 2 205 ? 14.67667 -32.42122 11.37340 1.000 27.25937 205 VAL D C 1
ATOM 6496 O O . VAL D 2 205 ? 13.77484 -31.65083 11.05654 1.000 25.36417 205 VAL D O 1
ATOM 6500 N N . THR D 2 206 ? 14.51072 -33.38453 12.27464 1.000 24.94013 206 THR D N 1
ATOM 6501 C CA . THR D 2 206 ? 13.28231 -33.50473 13.04248 1.000 22.29627 206 THR D CA 1
ATOM 6502 C C . THR D 2 206 ? 13.52235 -33.14994 14.50551 1.000 22.75623 206 THR D C 1
ATOM 6503 O O . THR D 2 206 ? 14.48962 -33.61976 15.11288 1.000 26.16433 206 THR D O 1
ATOM 6507 N N . LYS D 2 207 ? 12.63383 -32.34475 15.07741 1.000 21.39424 207 LYS D N 1
ATOM 6508 C CA . LYS D 2 207 ? 12.60371 -32.14944 16.52152 1.000 21.89446 207 LYS D CA 1
ATOM 6509 C C . LYS D 2 207 ? 11.23338 -32.60260 17.01250 1.000 22.95647 207 LYS D C 1
ATOM 6510 O O . LYS D 2 207 ? 10.21033 -32.32538 16.37594 1.000 22.97229 207 LYS D O 1
ATOM 6516 N N . SER D 2 208 ? 11.21258 -33.30648 18.13441 1.000 21.38380 208 SER D N 1
ATOM 6517 C CA . SER D 2 208 ? 9.95174 -33.88958 18.56829 1.000 22.22505 208 SER D CA 1
ATOM 6518 C C . SER D 2 208 ? 9.89675 -33.94273 20.08390 1.000 21.57981 208 SER D C 1
ATOM 6519 O O . SER D 2 208 ? 10.92453 -33.90056 20.77669 1.000 21.97563 208 SER D O 1
ATOM 6522 N N . PHE D 2 209 ? 8.67443 -34.08334 20.59998 1.000 20.21707 209 PHE D N 1
ATOM 6523 C CA . PHE D 2 209 ? 8.50536 -34.37226 22.00514 1.000 22.42472 209 PHE D CA 1
ATOM 6524 C C . PHE D 2 209 ? 7.26341 -35.23712 22.18603 1.000 22.40680 209 PHE D C 1
ATOM 6525 O O . PHE D 2 209 ? 6.42439 -35.34239 21.28420 1.000 20.91986 209 PHE D O 1
ATOM 6533 N N . ASN D 2 210 ? 7.18546 -35.87609 23.35670 1.000 22.03835 210 ASN D N 1
ATOM 6534 C CA . ASN D 2 210 ? 5.98025 -36.54524 23.83569 1.000 23.24327 210 ASN D CA 1
ATOM 6535 C C . ASN D 2 210 ? 5.19601 -35.60315 24.71433 1.000 23.07247 210 ASN D C 1
ATOM 6536 O O . ASN D 2 210 ? 5.74258 -35.06208 25.67982 1.000 29.82406 210 ASN D O 1
ATOM 6541 N N . ARG D 2 211 ? 3.89985 -35.47786 24.44354 1.000 24.48916 211 ARG D N 1
ATOM 6542 C CA . ARG D 2 211 ? 3.04209 -34.63255 25.27235 1.000 28.70145 211 ARG D CA 1
ATOM 6543 C C . ARG D 2 211 ? 3.09718 -35.06248 26.73493 1.000 34.37560 211 ARG D C 1
ATOM 6544 O O . ARG D 2 211 ? 3.01658 -36.24983 27.05333 1.000 35.48079 211 ARG D O 1
ATOM 6552 N N . GLY D 2 212 ? 3.24533 -34.08994 27.62700 1.000 40.42040 212 GLY D N 1
ATOM 6553 C CA . GLY D 2 212 ? 3.29708 -34.39738 29.03678 1.000 45.49379 212 GLY D CA 1
ATOM 6554 C C . GLY D 2 212 ? 4.63000 -34.89746 29.54081 1.000 46.89139 212 GLY D C 1
ATOM 6555 O O . GLY D 2 212 ? 4.74867 -35.19054 30.73938 1.000 51.09721 212 GLY D O 1
ATOM 6556 N N . GLU D 2 213 ? 5.63002 -35.01399 28.67734 1.000 47.47209 213 GLU D N 1
ATOM 6557 C CA . GLU D 2 213 ? 6.98933 -35.30414 29.11875 1.000 56.00248 213 GLU D CA 1
ATOM 6558 C C . GLU D 2 213 ? 7.75728 -33.99844 29.33784 1.000 50.29144 213 GLU D C 1
ATOM 6559 O O . GLU D 2 213 ? 8.43026 -33.83655 30.36305 1.000 64.45278 213 GLU D O 1
ATOM 6573 N N . ASP E 3 2 ? 5.46860 56.60933 -22.12434 1.000 64.09502 32 ASP E N 1
ATOM 6574 C CA . ASP E 3 2 ? 6.30230 57.80675 -22.22361 1.000 70.16242 32 ASP E CA 1
ATOM 6575 C C . ASP E 3 2 ? 6.44486 58.29197 -23.66568 1.000 69.09103 32 ASP E C 1
ATOM 6576 O O . ASP E 3 2 ? 6.42869 59.49755 -23.92587 1.000 73.93370 32 ASP E O 1
ATOM 6581 N N . ASN E 3 3 ? 6.58061 57.35040 -24.59986 1.000 64.06876 33 ASN E N 1
ATOM 6582 C CA . ASN E 3 3 ? 6.67641 57.66683 -26.01598 1.000 64.12151 33 ASN E CA 1
ATOM 6583 C C . ASN E 3 3 ? 5.35833 57.32564 -26.71358 1.000 59.31305 33 ASN E C 1
ATOM 6584 O O . ASN E 3 3 ? 4.38448 56.89070 -26.09212 1.000 57.04903 33 ASN E O 1
ATOM 6586 N N . CYS E 3 4 ? 5.33136 57.54429 -28.02677 1.000 58.55815 34 CYS E N 1
ATOM 6587 C CA . CYS E 3 4 ? 4.12558 57.30553 -28.80642 1.000 51.36771 34 CYS E CA 1
ATOM 6588 C C . CYS E 3 4 ? 3.84184 55.81318 -28.92328 1.000 44.12127 34 CYS E C 1
ATOM 6589 O O . CYS E 3 4 ? 4.75688 55.00558 -29.09292 1.000 46.72964 34 CYS E O 1
ATOM 6592 N N . THR E 3 5 ? 2.56531 55.44499 -28.84493 1.000 40.76158 35 THR E N 1
ATOM 6593 C CA . THR E 3 5 ? 2.14932 54.08861 -29.16269 1.000 37.90469 35 THR E CA 1
ATOM 6594 C C . THR E 3 5 ? 0.90391 54.12727 -30.03839 1.000 36.84462 35 THR E C 1
ATOM 6595 O O . THR E 3 5 ? 0.24140 55.15648 -30.19515 1.000 37.68774 35 THR E O 1
ATOM 6599 N N . CYS E 3 6 ? 0.56520 52.96107 -30.57791 1.000 35.11670 36 CYS E N 1
ATOM 6600 C CA . CYS E 3 6 ? -0.57646 52.79415 -31.46351 1.000 34.68470 36 CYS E CA 1
ATOM 6601 C C . CYS E 3 6 ? -1.39609 51.66051 -30.87542 1.000 33.87212 36 CYS E C 1
ATOM 6602 O O . CYS E 3 6 ? -1.20443 50.49219 -31.23588 1.000 32.21448 36 CYS E O 1
ATOM 6605 N N . PRO E 3 7 ? -2.30777 51.96590 -29.95743 1.000 33.81640 37 PRO E N 1
ATOM 6606 C CA . PRO E 3 7 ? -2.98362 50.87784 -29.23193 1.000 30.87461 37 PRO E CA 1
ATOM 6607 C C . PRO E 3 7 ? -3.67225 49.86307 -30.11721 1.000 27.26213 37 PRO E C 1
ATOM 6608 O O . PRO E 3 7 ? -3.70886 48.68665 -29.74464 1.000 23.27149 37 PRO E O 1
ATOM 6612 N N . THR E 3 8 ? -4.23770 50.25483 -31.25575 1.000 27.56826 38 THR E N 1
ATOM 6613 C CA . THR E 3 8 ? -4.94553 49.27965 -32.08263 1.000 26.94792 38 THR E CA 1
ATOM 6614 C C . THR E 3 8 ? -4.07935 48.62882 -33.14971 1.000 27.06525 38 THR E C 1
ATOM 6615 O O . THR E 3 8 ? -4.61634 47.83700 -33.93065 1.000 27.20199 38 THR E O 1
ATOM 6619 N N . ASN E 3 9 ? -2.77078 48.92307 -33.22632 1.000 29.16747 39 ASN E N 1
ATOM 6620 C CA . ASN E 3 9 ? -1.97081 48.37039 -34.31566 1.000 31.78107 39 ASN E CA 1
ATOM 6621 C C . ASN E 3 9 ? -0.48666 48.43154 -33.94662 1.000 33.24106 39 ASN E C 1
ATOM 6622 O O . ASN E 3 9 ? 0.15264 49.46746 -34.11298 1.000 35.66628 39 ASN E O 1
ATOM 6627 N N . LYS E 3 10 ? 0.05442 47.31253 -33.46863 1.000 32.02786 40 LYS E N 1
ATOM 6628 C CA . LYS E 3 10 ? 1.46569 47.29471 -33.11731 1.000 33.61404 40 LYS E CA 1
ATOM 6629 C C . LYS E 3 10 ? 2.35906 47.17721 -34.34602 1.000 37.35674 40 LYS E C 1
ATOM 6630 O O . LYS E 3 10 ? 3.58671 47.29469 -34.22559 1.000 39.42316 40 LYS E O 1
ATOM 6636 N N . MET E 3 11 ? 1.76985 46.94342 -35.51603 1.000 38.51059 41 MET E N 1
ATOM 6637 C CA . MET E 3 11 ? 2.51706 46.78301 -36.75901 1.000 42.27506 41 MET E CA 1
ATOM 6638 C C . MET E 3 11 ? 2.73582 48.14332 -37.40376 1.000 48.47287 41 MET E C 1
ATOM 6639 O O . MET E 3 11 ? 2.39381 48.39387 -38.56151 1.000 47.55959 41 MET E O 1
ATOM 6644 N N . THR E 3 12 ? 3.29362 49.03926 -36.59567 1.000 45.43208 42 THR E N 1
ATOM 6645 C CA . THR E 3 12 ? 3.41175 50.44956 -36.90965 1.000 47.88805 42 THR E CA 1
ATOM 6646 C C . THR E 3 12 ? 4.74771 50.95106 -36.40035 1.000 49.98261 42 THR E C 1
ATOM 6647 O O . THR E 3 12 ? 5.39428 50.31911 -35.55901 1.000 48.82592 42 THR E O 1
ATOM 6651 N N . VAL E 3 13 ? 5.14589 52.10654 -36.92515 1.000 53.33168 43 VAL E N 1
ATOM 6652 C CA . VAL E 3 13 ? 6.22996 52.89944 -36.37222 1.000 55.59480 43 VAL E CA 1
ATOM 6653 C C . VAL E 3 13 ? 5.65859 54.25268 -35.97862 1.000 55.72963 43 VAL E C 1
ATOM 6654 O O . VAL E 3 13 ? 5.03594 54.93721 -36.80241 1.000 57.09159 43 VAL E O 1
ATOM 6658 N N . CYS E 3 14 ? 5.85881 54.62893 -34.72189 1.000 58.37285 44 CYS E N 1
ATOM 6659 C CA . CYS E 3 14 ? 5.29881 55.85355 -34.17470 1.000 54.55840 44 CYS E CA 1
ATOM 6660 C C . CYS E 3 14 ? 6.41629 56.84632 -33.90301 1.000 63.25126 44 CYS E C 1
ATOM 6661 O O . CYS E 3 14 ? 7.47435 56.47849 -33.38484 1.000 72.10578 44 CYS E O 1
ATOM 6664 N N . SER E 3 15 ? 6.16846 58.10593 -34.24869 1.000 60.82084 45 SER E N 1
ATOM 6665 C CA . SER E 3 15 ? 7.13667 59.17027 -34.08891 1.000 69.02472 45 SER E CA 1
ATOM 6666 C C . SER E 3 15 ? 6.42037 60.37267 -33.49403 1.000 65.07398 45 SER E C 1
ATOM 6667 O O . SER E 3 15 ? 5.25335 60.62626 -33.83258 1.000 65.12442 45 SER E O 1
ATOM 6670 N N . PRO E 3 16 ? 7.08250 61.12636 -32.60230 1.000 70.74508 46 PRO E N 1
ATOM 6671 C CA . PRO E 3 16 ? 6.55427 62.44150 -32.21296 1.000 70.37311 46 PRO E CA 1
ATOM 6672 C C . PRO E 3 16 ? 6.89327 63.47556 -33.27587 1.000 73.27362 46 PRO E C 1
ATOM 6673 O O . PRO E 3 16 ? 7.17723 64.64511 -32.98610 1.000 80.44101 46 PRO E O 1
ATOM 6677 N N . ASP E 3 17 ? 6.88227 63.01872 -34.52825 1.000 77.25710 47 ASP E N 1
ATOM 6678 C CA . ASP E 3 17 ? 7.18600 63.83206 -35.69723 1.000 78.22314 47 ASP E CA 1
ATOM 6679 C C . ASP E 3 17 ? 5.92177 64.30072 -36.41133 1.000 77.58606 47 ASP E C 1
ATOM 6680 O O . ASP E 3 17 ? 5.93815 64.51895 -37.62803 1.000 80.14036 47 ASP E O 1
ATOM 6682 N N . GLY E 3 18 ? 4.81828 64.43861 -35.67592 1.000 74.37555 48 GLY E N 1
ATOM 6683 C CA . GLY E 3 18 ? 3.56798 64.89403 -36.23380 1.000 73.76517 48 GLY E CA 1
ATOM 6684 C C . GLY E 3 18 ? 3.38980 66.38599 -36.04013 1.000 76.97397 48 GLY E C 1
ATOM 6685 O O . GLY E 3 18 ? 4.27232 67.07626 -35.51730 1.000 79.92449 48 GLY E O 1
ATOM 6686 N N . PRO E 3 19 ? 2.24148 66.91503 -36.45927 1.000 78.03870 49 PRO E N 1
ATOM 6687 C CA . PRO E 3 19 ? 2.02047 68.36681 -36.35667 1.000 80.14691 49 PRO E CA 1
ATOM 6688 C C . PRO E 3 19 ? 2.04707 68.81527 -34.90316 1.000 79.39412 49 PRO E C 1
ATOM 6689 O O . PRO E 3 19 ? 1.39195 68.22315 -34.04130 1.000 80.65268 49 PRO E O 1
ATOM 6693 N N . GLY E 3 20 ? 2.81352 69.87118 -34.63497 1.000 83.71771 50 GLY E N 1
ATOM 6694 C CA . GLY E 3 20 ? 3.03817 70.28838 -33.26076 1.000 83.79033 50 GLY E CA 1
ATOM 6695 C C . GLY E 3 20 ? 3.72301 69.23470 -32.41994 1.000 81.94196 50 GLY E C 1
ATOM 6696 O O . GLY E 3 20 ? 3.52739 69.19394 -31.19913 1.000 82.75260 50 GLY E O 1
ATOM 6697 N N . GLY E 3 21 ? 4.51527 68.36477 -33.04511 1.000 80.93287 51 GLY E N 1
ATOM 6698 C CA . GLY E 3 21 ? 5.15378 67.29080 -32.31415 1.000 80.73007 51 GLY E CA 1
ATOM 6699 C C . GLY E 3 21 ? 4.22505 66.20178 -31.82589 1.000 72.71969 51 GLY E C 1
ATOM 6700 O O . GLY E 3 21 ? 4.66555 65.32488 -31.07549 1.000 78.71471 51 GLY E O 1
ATOM 6701 N N . ARG E 3 22 ? 2.95543 66.21936 -32.23112 1.000 73.36757 52 ARG E N 1
ATOM 6702 C CA . ARG E 3 22 ? 2.02085 65.17580 -31.83129 1.000 66.57008 52 ARG E CA 1
ATOM 6703 C C . ARG E 3 22 ? 2.49266 63.80824 -32.32820 1.000 64.00596 52 ARG E C 1
ATOM 6704 O O . ARG E 3 22 ? 3.37093 63.69355 -33.18952 1.000 65.91356 52 ARG E O 1
ATOM 6706 N N . CYS E 3 23 ? 1.90085 62.75742 -31.76318 1.000 58.81037 53 CYS E N 1
ATOM 6707 C CA . CYS E 3 23 ? 2.27238 61.40305 -32.14692 1.000 61.09713 53 CYS E CA 1
ATOM 6708 C C . CYS E 3 23 ? 1.69087 61.04789 -33.50856 1.000 56.79173 53 CYS E C 1
ATOM 6709 O O . CYS E 3 23 ? 0.53719 61.35760 -33.81087 1.000 59.07555 53 CYS E O 1
ATOM 6712 N N . GLN E 3 24 ? 2.49223 60.38833 -34.33660 1.000 60.04397 54 GLN E N 1
ATOM 6713 C CA . GLN E 3 24 ? 1.97861 59.83844 -35.58058 1.000 59.64896 54 GLN E CA 1
ATOM 6714 C C . GLN E 3 24 ? 2.55007 58.44367 -35.77122 1.000 59.19602 54 GLN E C 1
ATOM 6715 O O . GLN E 3 24 ? 3.73650 58.20630 -35.52169 1.000 58.02456 54 GLN E O 1
ATOM 6721 N N . CYS E 3 25 ? 1.69284 57.52278 -36.19640 1.000 54.07316 55 CYS E N 1
ATOM 6722 C CA . CYS E 3 25 ? 2.08543 56.14885 -36.45636 1.000 52.82966 55 CYS E CA 1
ATOM 6723 C C . CYS E 3 25 ? 1.75441 55.79670 -37.90010 1.000 54.49788 55 CYS E C 1
ATOM 6724 O O . CYS E 3 25 ? 0.69691 56.17074 -38.41726 1.000 54.40007 55 CYS E O 1
ATOM 6727 N N . ARG E 3 26 ? 2.67209 55.10185 -38.56557 1.000 56.38636 56 ARG E N 1
ATOM 6728 C CA . ARG E 3 26 ? 2.45090 54.67262 -39.93470 1.000 58.33167 56 ARG E CA 1
ATOM 6729 C C . ARG E 3 26 ? 2.58776 53.16138 -40.02714 1.000 56.66663 56 ARG E C 1
ATOM 6730 O O . ARG E 3 26 ? 3.36166 52.55115 -39.28468 1.000 59.26487 56 ARG E O 1
ATOM 6738 N N . ALA E 3 27 ? 1.82394 52.56454 -40.94361 1.000 57.73959 57 ALA E N 1
ATOM 6739 C CA . ALA E 3 27 ? 1.77202 51.11003 -41.04743 1.000 63.94792 57 ALA E CA 1
ATOM 6740 C C . ALA E 3 27 ? 3.05166 50.57484 -41.67162 1.000 60.85948 57 ALA E C 1
ATOM 6741 O O . ALA E 3 27 ? 3.60169 51.17304 -42.59861 1.000 62.31002 57 ALA E O 1
ATOM 6743 N N . LEU E 3 28 ? 3.53152 49.44088 -41.15835 1.000 56.74710 58 LEU E N 1
ATOM 6744 C CA . LEU E 3 28 ? 4.67786 48.77754 -41.77066 1.000 64.13580 58 LEU E CA 1
ATOM 6745 C C . LEU E 3 28 ? 4.26603 48.11507 -43.08070 1.000 65.25960 58 LEU E C 1
ATOM 6746 O O . LEU E 3 28 ? 3.17618 47.54582 -43.19295 1.000 68.53345 58 LEU E O 1
ATOM 6751 N N . GLY E 3 29 ? 5.14682 48.17734 -44.07490 1.000 66.21609 59 GLY E N 1
ATOM 6752 C CA . GLY E 3 29 ? 4.93704 47.45863 -45.31367 1.000 72.44977 59 GLY E CA 1
ATOM 6753 C C . GLY E 3 29 ? 4.01871 48.12677 -46.31556 1.000 74.26078 59 GLY E C 1
ATOM 6754 O O . GLY E 3 29 ? 4.05605 47.76643 -47.50204 1.000 74.18849 59 GLY E O 1
ATOM 6755 N N . SER E 3 30 ? 3.18258 49.07362 -45.88344 1.000 68.75315 60 SER E N 1
ATOM 6756 C CA . SER E 3 30 ? 2.40523 49.90423 -46.79933 1.000 71.05415 60 SER E CA 1
ATOM 6757 C C . SER E 3 30 ? 2.69797 51.38669 -46.64693 1.000 72.27204 60 SER E C 1
ATOM 6758 O O . SER E 3 30 ? 2.79718 52.09669 -47.65200 1.000 76.15400 60 SER E O 1
ATOM 6761 N N . GLY E 3 31 ? 2.85265 51.87528 -45.41846 1.000 69.44457 61 GLY E N 1
ATOM 6762 C CA . GLY E 3 31 ? 3.04739 53.28861 -45.18697 1.000 70.70231 61 GLY E CA 1
ATOM 6763 C C . GLY E 3 31 ? 1.77667 54.08259 -44.95862 1.000 69.88892 61 GLY E C 1
ATOM 6764 O O . GLY E 3 31 ? 1.85427 55.29437 -44.71128 1.000 70.01525 61 GLY E O 1
ATOM 6765 N N . MET E 3 32 ? 0.61300 53.44496 -45.04661 1.000 68.20642 62 MET E N 1
ATOM 6766 C CA . MET E 3 32 ? -0.63855 54.14522 -44.81813 1.000 65.10351 62 MET E CA 1
ATOM 6767 C C . MET E 3 32 ? -0.64491 54.70322 -43.40335 1.000 64.77104 62 MET E C 1
ATOM 6768 O O . MET E 3 32 ? -0.29753 54.00130 -42.44956 1.000 59.12416 62 MET E O 1
ATOM 6773 N N . ALA E 3 33 ? -0.99285 55.98283 -43.27260 1.000 67.71255 63 ALA E N 1
ATOM 6774 C CA . ALA E 3 33 ? -1.23048 56.54188 -41.94936 1.000 60.08880 63 ALA E CA 1
ATOM 6775 C C . ALA E 3 33 ? -2.29851 55.71315 -41.25474 1.000 58.32496 63 ALA E C 1
ATOM 6776 O O . ALA E 3 33 ? -3.27081 55.28426 -41.88147 1.000 59.87811 63 ALA E O 1
ATOM 6778 N N . VAL E 3 34 ? -2.10659 55.43807 -39.96591 1.000 52.50900 64 VAL E N 1
ATOM 6779 C CA . VAL E 3 34 ? -3.02423 54.57998 -39.24039 1.000 50.18786 64 VAL E CA 1
ATOM 6780 C C . VAL E 3 34 ? -3.71380 55.38513 -38.14645 1.000 46.27786 64 VAL E C 1
ATOM 6781 O O . VAL E 3 34 ? -3.06968 56.13714 -37.40398 1.000 46.69156 64 VAL E O 1
ATOM 6785 N N . ASP E 3 35 ? -5.03293 55.24645 -38.09091 1.000 52.28200 65 ASP E N 1
ATOM 6786 C CA . ASP E 3 35 ? -5.86351 55.70325 -36.98645 1.000 41.80905 65 ASP E CA 1
ATOM 6787 C C . ASP E 3 35 ? -5.67517 54.71892 -35.84113 1.000 41.49191 65 ASP E C 1
ATOM 6788 O O . ASP E 3 35 ? -6.15603 53.58080 -35.91169 1.000 39.88005 65 ASP E O 1
ATOM 6793 N N . CYS E 3 36 ? -4.98698 55.14745 -34.78411 1.000 38.25591 66 CYS E N 1
ATOM 6794 C CA . CYS E 3 36 ? -4.68272 54.22582 -33.69218 1.000 34.47759 66 CYS E CA 1
ATOM 6795 C C . CYS E 3 36 ? -5.80556 54.11667 -32.67137 1.000 31.18650 66 CYS E C 1
ATOM 6796 O O . CYS E 3 36 ? -5.56642 53.55024 -31.59869 1.000 29.39460 66 CYS E O 1
ATOM 6799 N N . SER E 3 37 ? -7.00438 54.61183 -32.98382 1.000 35.83096 67 SER E N 1
ATOM 6800 C CA . SER E 3 37 ? -8.17313 54.42774 -32.13540 1.000 37.79654 67 SER E CA 1
ATOM 6801 C C . SER E 3 37 ? -9.21689 53.49022 -32.73602 1.000 40.30423 67 SER E C 1
ATOM 6802 O O . SER E 3 37 ? -10.30188 53.34949 -32.16092 1.000 40.88327 67 SER E O 1
ATOM 6805 N N . THR E 3 38 ? -8.93537 52.85249 -33.87531 1.000 33.72100 68 THR E N 1
ATOM 6806 C CA . THR E 3 38 ? -9.86033 51.88411 -34.44071 1.000 34.86730 68 THR E CA 1
ATOM 6807 C C . THR E 3 38 ? -9.05263 50.77720 -35.10272 1.000 33.30481 68 THR E C 1
ATOM 6808 O O . THR E 3 38 ? -7.83287 50.89253 -35.27699 1.000 30.85819 68 THR E O 1
ATOM 6812 N N . LEU E 3 39 ? -9.72977 49.67649 -35.45415 1.000 30.83007 69 LEU E N 1
ATOM 6813 C CA . LEU E 3 39 ? -9.01167 48.56375 -36.06101 1.000 31.36541 69 LEU E CA 1
ATOM 6814 C C . LEU E 3 39 ? -8.49879 48.94352 -37.43887 1.000 32.30534 69 LEU E C 1
ATOM 6815 O O . LEU E 3 39 ? -9.16175 49.65831 -38.20130 1.000 35.26914 69 LEU E O 1
ATOM 6820 N N . THR E 3 40 ? -7.30155 48.46085 -37.74996 1.000 34.47120 70 THR E N 1
ATOM 6821 C CA . THR E 3 40 ? -6.73899 48.58659 -39.08705 1.000 37.82221 70 THR E CA 1
ATOM 6822 C C . THR E 3 40 ? -7.32838 47.49669 -39.97348 1.000 38.44763 70 THR E C 1
ATOM 6823 O O . THR E 3 40 ? -7.62988 46.39507 -39.50470 1.000 36.28292 70 THR E O 1
ATOM 6827 N N . SER E 3 41 ? -7.48734 47.80263 -41.26192 1.000 42.01394 71 SER E N 1
ATOM 6828 C CA . SER E 3 41 ? -8.06033 46.82042 -42.16743 1.000 43.57416 71 SER E CA 1
ATOM 6829 C C . SER E 3 41 ? -7.18201 45.57140 -42.25750 1.000 43.83457 71 SER E C 1
ATOM 6830 O O . SER E 3 41 ? -5.95240 45.63646 -42.19619 1.000 44.64155 71 SER E O 1
ATOM 6833 N N . LYS E 3 42 ? -7.84242 44.42164 -42.42564 1.000 32.28856 72 LYS E N 1
ATOM 6834 C CA . LYS E 3 42 ? -7.12449 43.15942 -42.54709 1.000 31.44538 72 LYS E CA 1
ATOM 6835 C C . LYS E 3 42 ? -6.11557 43.19476 -43.68624 1.000 30.53588 72 LYS E C 1
ATOM 6836 O O . LYS E 3 42 ? -4.98995 42.69968 -43.53470 1.000 33.70645 72 LYS E O 1
ATOM 6842 N N . CYS E 3 43 ? -6.50416 43.74683 -44.84195 1.000 30.53977 73 CYS E N 1
ATOM 6843 C CA . CYS E 3 43 ? -5.58683 43.80083 -45.97708 1.000 32.02312 73 CYS E CA 1
ATOM 6844 C C . CYS E 3 43 ? -4.27288 44.48422 -45.60974 1.000 32.56073 73 CYS E C 1
ATOM 6845 O O . CYS E 3 43 ? -3.19363 43.96523 -45.89968 1.000 31.94067 73 CYS E O 1
ATOM 6848 N N . LEU E 3 44 ? -4.34389 45.66086 -44.98216 1.000 31.66961 74 LEU E N 1
ATOM 6849 C CA . LEU E 3 44 ? -3.12546 46.37945 -44.62187 1.000 33.14408 74 LEU E CA 1
ATOM 6850 C C . LEU E 3 44 ? -2.33901 45.63275 -43.55181 1.000 36.71715 74 LEU E C 1
ATOM 6851 O O . LEU E 3 44 ? -1.10367 45.69319 -43.53534 1.000 38.23377 74 LEU E O 1
ATOM 6856 N N . LEU E 3 45 ? -3.03101 44.94191 -42.63979 1.000 32.19257 75 LEU E N 1
ATOM 6857 C CA . LEU E 3 45 ? -2.31783 44.16642 -41.63109 1.000 32.22931 75 LEU E CA 1
ATOM 6858 C C . LEU E 3 45 ? -1.57843 42.99031 -42.26437 1.000 37.54818 75 LEU E C 1
ATOM 6859 O O . LEU E 3 45 ? -0.44073 42.69420 -41.88532 1.000 37.21759 75 LEU E O 1
ATOM 6864 N N . LEU E 3 46 ? -2.19822 42.32103 -43.24115 1.000 31.34727 76 LEU E N 1
ATOM 6865 C CA . LEU E 3 46 ? -1.50842 41.22709 -43.93429 1.000 32.96508 76 LEU E CA 1
ATOM 6866 C C . LEU E 3 46 ? -0.25843 41.73446 -44.64509 1.000 39.51803 76 LEU E C 1
ATOM 6867 O O . LEU E 3 46 ? 0.79602 41.08946 -44.58654 1.000 42.02399 76 LEU E O 1
ATOM 6872 N N . LYS E 3 47 ? -0.35373 42.89714 -45.30661 1.000 35.33083 77 LYS E N 1
ATOM 6873 C CA . LYS E 3 47 ? 0.82272 43.51467 -45.91919 1.000 39.57770 77 LYS E CA 1
ATOM 6874 C C . LYS E 3 47 ? 1.90908 43.79866 -44.88772 1.000 50.52978 77 LYS E C 1
ATOM 6875 O O . LYS E 3 47 ? 3.10208 43.64056 -45.17671 1.000 47.12392 77 LYS E O 1
ATOM 6881 N N . ALA E 3 48 ? 1.52001 44.22964 -43.68279 1.000 42.66818 78 ALA E N 1
ATOM 6882 C CA . ALA E 3 48 ? 2.50940 44.47591 -42.63604 1.000 50.03904 78 ALA E CA 1
ATOM 6883 C C . ALA E 3 48 ? 3.17840 43.18273 -42.19315 1.000 50.08813 78 ALA E C 1
ATOM 6884 O O . ALA E 3 48 ? 4.39621 43.14699 -41.98829 1.000 54.57489 78 ALA E O 1
ATOM 6886 N N . ARG E 3 49 ? 2.39615 42.10951 -42.04405 1.000 42.30593 79 ARG E N 1
ATOM 6887 C CA . ARG E 3 49 ? 2.95022 40.82218 -41.63068 1.000 47.61983 79 ARG E CA 1
ATOM 6888 C C . ARG E 3 49 ? 3.87714 40.24651 -42.68971 1.000 53.35967 79 ARG E C 1
ATOM 6889 O O . ARG E 3 49 ? 4.93902 39.70979 -42.36213 1.000 58.13690 79 ARG E O 1
ATOM 6897 N N . MET E 3 50 ? 3.48175 40.32292 -43.96250 1.000 51.88099 80 MET E N 1
ATOM 6898 C CA . MET E 3 50 ? 4.35357 39.84245 -45.02919 1.000 53.08376 80 MET E CA 1
ATOM 6899 C C . MET E 3 50 ? 5.65309 40.63617 -45.07788 1.000 56.92770 80 MET E C 1
ATOM 6900 O O . MET E 3 50 ? 6.72479 40.06678 -45.31567 1.000 62.32407 80 MET E O 1
ATOM 6905 N N . SER E 3 51 ? 5.58537 41.94565 -44.81912 1.000 55.40682 81 SER E N 1
ATOM 6906 C CA . SER E 3 51 ? 6.77928 42.78678 -44.80156 1.000 57.35828 81 SER E CA 1
ATOM 6907 C C . SER E 3 51 ? 7.65762 42.56672 -43.57160 1.000 61.05155 81 SER E C 1
ATOM 6908 O O . SER E 3 51 ? 8.75234 43.13737 -43.51374 1.000 65.86483 81 SER E O 1
ATOM 6911 N N . ALA E 3 52 ? 7.21427 41.76509 -42.60421 1.000 60.41132 82 ALA E N 1
ATOM 6912 C CA . ALA E 3 52 ? 7.92102 41.64602 -41.33297 1.000 64.04962 82 ALA E CA 1
ATOM 6913 C C . ALA E 3 52 ? 9.31528 41.05897 -41.53909 1.000 68.33367 82 ALA E C 1
ATOM 6914 O O . ALA E 3 52 ? 9.45153 39.98802 -42.14930 1.000 65.69591 82 ALA E O 1
ATOM 6916 N N . PRO E 3 53 ? 10.36482 41.71203 -41.03717 1.000 70.13231 83 PRO E N 1
ATOM 6917 C CA . PRO E 3 53 ? 11.72159 41.17498 -41.19440 1.000 67.50071 83 PRO E CA 1
ATOM 6918 C C . PRO E 3 53 ? 12.03452 40.06333 -40.20599 1.000 68.83973 83 PRO E C 1
ATOM 6919 O O . PRO E 3 53 ? 12.57775 40.33150 -39.12980 1.000 74.30733 83 PRO E O 1
ATOM 6923 N N . LYS E 3 54 ? 11.71220 38.81803 -40.55392 1.000 64.72099 84 LYS E N 1
ATOM 6924 C CA . LYS E 3 54 ? 12.02863 37.69717 -39.67640 1.000 68.47830 84 LYS E CA 1
ATOM 6925 C C . LYS E 3 54 ? 13.53195 37.42360 -39.65206 1.000 71.45001 84 LYS E C 1
ATOM 6926 O O . LYS E 3 54 ? 14.21452 37.49126 -40.68079 1.000 72.95099 84 LYS E O 1
ATOM 6928 N N . ASN E 3 55 ? 14.04923 37.13593 -38.45635 1.000 66.18988 85 ASN E N 1
ATOM 6929 C CA . ASN E 3 55 ? 15.38725 36.57669 -38.27159 1.000 67.24813 85 ASN E CA 1
ATOM 6930 C C . ASN E 3 55 ? 15.18303 35.13147 -37.82341 1.000 67.32546 85 ASN E C 1
ATOM 6931 O O . ASN E 3 55 ? 14.84636 34.87079 -36.66337 1.000 66.50097 85 ASN E O 1
ATOM 6933 N N . ALA E 3 56 ? 15.37243 34.19555 -38.75740 1.000 63.83806 86 ALA E N 1
ATOM 6934 C CA . ALA E 3 56 ? 15.08696 32.79347 -38.47542 1.000 58.34190 86 ALA E CA 1
ATOM 6935 C C . ALA E 3 56 ? 15.99525 32.23750 -37.38532 1.000 56.64057 86 ALA E C 1
ATOM 6936 O O . ALA E 3 56 ? 15.58947 31.33516 -36.64441 1.000 49.42873 86 ALA E O 1
ATOM 6938 N N . ARG E 3 57 ? 17.20949 32.77578 -37.26173 1.000 54.65606 87 ARG E N 1
ATOM 6939 C CA . ARG E 3 57 ? 18.24149 32.22754 -36.38551 1.000 55.03151 87 ARG E CA 1
ATOM 6940 C C . ARG E 3 57 ? 18.38445 30.73443 -36.66898 1.000 50.06703 87 ARG E C 1
ATOM 6941 O O . ARG E 3 57 ? 18.67775 30.36796 -37.80823 1.000 48.49006 87 ARG E O 1
ATOM 6949 N N . THR E 3 58 ? 18.17968 29.85313 -35.68653 1.000 47.14848 88 THR E N 1
ATOM 6950 C CA . THR E 3 58 ? 18.33811 28.42750 -35.97100 1.000 40.53831 88 THR E CA 1
ATOM 6951 C C . THR E 3 58 ? 17.05399 27.75277 -36.44956 1.000 45.15406 88 THR E C 1
ATOM 6952 O O . THR E 3 58 ? 17.07840 26.55078 -36.73004 1.000 35.52250 88 THR E O 1
ATOM 6956 N N . LEU E 3 59 ? 15.94859 28.47937 -36.56685 1.000 36.05749 89 LEU E N 1
ATOM 6957 C CA . LEU E 3 59 ? 14.77254 27.88825 -37.18193 1.000 34.83604 89 LEU E CA 1
ATOM 6958 C C . LEU E 3 59 ? 15.02357 27.67631 -38.66193 1.000 36.83405 89 LEU E C 1
ATOM 6959 O O . LEU E 3 59 ? 15.77859 28.41454 -39.30150 1.000 40.57121 89 LEU E O 1
ATOM 6964 N N . VAL E 3 60 ? 14.37324 26.67025 -39.21912 1.000 42.14000 90 VAL E N 1
ATOM 6965 C CA . VAL E 3 60 ? 14.47615 26.40601 -40.64012 1.000 40.80006 90 VAL E CA 1
ATOM 6966 C C . VAL E 3 60 ? 13.26219 27.01171 -41.32977 1.000 37.04197 90 VAL E C 1
ATOM 6967 O O . VAL E 3 60 ? 12.21134 27.23945 -40.71981 1.000 36.36076 90 VAL E O 1
ATOM 6971 N N . ARG E 3 61 ? 13.42755 27.32750 -42.64268 1.000 41.29684 91 ARG E N 1
ATOM 6972 C CA . ARG E 3 61 ? 12.31227 27.74952 -43.46916 1.000 38.63715 91 ARG E CA 1
ATOM 6973 C C . ARG E 3 61 ? 11.73229 26.54877 -44.20666 1.000 39.83818 91 ARG E C 1
ATOM 6974 O O . ARG E 3 61 ? 12.46093 25.61599 -44.56002 1.000 41.01296 91 ARG E O 1
ATOM 6976 N N . PRO E 3 62 ? 10.42371 26.52685 -44.42995 1.000 39.67727 92 PRO E N 1
ATOM 6977 C CA . PRO E 3 62 ? 9.85618 25.49268 -45.29894 1.000 49.83811 92 PRO E CA 1
ATOM 6978 C C . PRO E 3 62 ? 10.42565 25.60705 -46.70586 1.000 47.52163 92 PRO E C 1
ATOM 6979 O O . PRO E 3 62 ? 10.70793 26.70119 -47.19425 1.000 45.61483 92 PRO E O 1
ATOM 6983 N N . SER E 3 63 ? 10.63259 24.46003 -47.34611 1.000 41.59228 93 SER E N 1
ATOM 6984 C CA . SER E 3 63 ? 11.07298 24.46970 -48.72927 1.000 48.80905 93 SER E CA 1
ATOM 6985 C C . SER E 3 63 ? 10.02292 25.13316 -49.61593 1.000 53.47152 93 SER E C 1
ATOM 6986 O O . SER E 3 63 ? 8.82164 25.09484 -49.33022 1.000 46.97398 93 SER E O 1
ATOM 6989 N N . GLU E 3 64 ? 10.48794 25.74349 -50.71330 1.000 57.12733 94 GLU E N 1
ATOM 6990 C CA . GLU E 3 64 ? 9.56404 26.36127 -51.65979 1.000 63.06381 94 GLU E CA 1
ATOM 6991 C C . GLU E 3 64 ? 8.63392 25.33842 -52.30491 1.000 62.64572 94 GLU E C 1
ATOM 6992 O O . GLU E 3 64 ? 7.55047 25.70899 -52.77585 1.000 61.75939 94 GLU E O 1
ATOM 6998 N N . HIS E 3 65 ? 9.02255 24.06412 -52.33221 1.000 54.05342 95 HIS E N 1
ATOM 6999 C CA . HIS E 3 65 ? 8.18676 23.01857 -52.90342 1.000 53.88259 95 HIS E CA 1
ATOM 7000 C C . HIS E 3 65 ? 7.31816 22.31809 -51.86453 1.000 52.96547 95 HIS E C 1
ATOM 7001 O O . HIS E 3 65 ? 6.70228 21.29478 -52.18240 1.000 50.94225 95 HIS E O 1
ATOM 7008 N N . ALA E 3 66 ? 7.26472 22.82814 -50.63906 1.000 49.04062 96 ALA E N 1
ATOM 7009 C CA . ALA E 3 66 ? 6.51082 22.16638 -49.58781 1.000 47.92506 96 ALA E CA 1
ATOM 7010 C C . ALA E 3 66 ? 5.03524 22.52362 -49.69665 1.000 53.48577 96 ALA E C 1
ATOM 7011 O O . ALA E 3 66 ? 4.67488 23.65761 -50.02226 1.000 48.26207 96 ALA E O 1
ATOM 7013 N N . LEU E 3 67 ? 4.18460 21.54507 -49.43517 1.000 48.56403 97 LEU E N 1
ATOM 7014 C CA . LEU E 3 67 ? 2.74475 21.72733 -49.44521 1.000 51.02535 97 LEU E CA 1
ATOM 7015 C C . LEU E 3 67 ? 2.22034 21.97594 -48.03186 1.000 56.01067 97 LEU E C 1
ATOM 7016 O O . LEU E 3 67 ? 2.83140 21.59221 -47.02571 1.000 51.00297 97 LEU E O 1
ATOM 7021 N N . VAL E 3 68 ? 1.05917 22.62748 -47.97199 1.000 54.58729 98 VAL E N 1
ATOM 7022 C CA . VAL E 3 68 ? 0.40389 22.95342 -46.71592 1.000 56.32437 98 VAL E CA 1
ATOM 7023 C C . VAL E 3 68 ? -1.08473 22.66718 -46.85357 1.000 62.40265 98 VAL E C 1
ATOM 7024 O O . VAL E 3 68 ? -1.63818 22.62990 -47.95686 1.000 58.85560 98 VAL E O 1
ATOM 7028 N N . ASP E 3 69 ? -1.72965 22.46055 -45.70296 1.000 57.58276 99 ASP E N 1
ATOM 7029 C CA . ASP E 3 69 ? -3.16610 22.22533 -45.65416 1.000 60.97908 99 ASP E CA 1
ATOM 7030 C C . ASP E 3 69 ? -3.96760 23.49495 -45.92640 1.000 69.51176 99 ASP E C 1
ATOM 7031 O O . ASP E 3 69 ? -5.19558 23.42034 -46.04739 1.000 71.12194 99 ASP E O 1
ATOM 7036 N N . ASN E 3 70 ? -3.30002 24.64305 -46.04693 1.000 69.66904 100 ASN E N 1
ATOM 7037 C CA . ASN E 3 70 ? -3.92389 25.93565 -46.27636 1.000 68.06399 100 ASN E CA 1
ATOM 7038 C C . ASN E 3 70 ? -3.84320 26.30510 -47.75972 1.000 70.87488 100 ASN E C 1
ATOM 7039 O O . ASN E 3 70 ? -3.24406 25.59776 -48.57650 1.000 62.02209 100 ASN E O 1
ATOM 7041 N N . ASP E 3 71 ? -4.46166 27.43802 -48.11465 1.000 73.99997 101 ASP E N 1
ATOM 7042 C CA . ASP E 3 71 ? -4.31734 27.97431 -49.46416 1.000 68.41978 101 ASP E CA 1
ATOM 7043 C C . ASP E 3 71 ? -2.98177 28.67526 -49.67258 1.000 69.54428 101 ASP E C 1
ATOM 7044 O O . ASP E 3 71 ? -2.63552 28.98685 -50.81818 1.000 67.83615 101 ASP E O 1
ATOM 7049 N N . GLY E 3 72 ? -2.22746 28.91730 -48.60563 1.000 68.25039 102 GLY E N 1
ATOM 7050 C CA . GLY E 3 72 ? -0.99626 29.67081 -48.67822 1.000 62.76658 102 GLY E CA 1
ATOM 7051 C C . GLY E 3 72 ? -1.19439 31.12670 -48.28248 1.000 66.00040 102 GLY E C 1
ATOM 7052 O O . GLY E 3 72 ? -2.29979 31.67603 -48.32348 1.000 69.98234 102 GLY E O 1
ATOM 7053 N N . LEU E 3 73 ? -0.09805 31.75751 -47.87911 1.000 63.25687 103 LEU E N 1
ATOM 7054 C CA . LEU E 3 73 ? -0.10024 33.16671 -47.51653 1.000 57.38362 103 LEU E CA 1
ATOM 7055 C C . LEU E 3 73 ? 0.46584 33.99486 -48.66469 1.000 64.12760 103 LEU E C 1
ATOM 7056 O O . LEU E 3 73 ? 1.11536 33.47239 -49.57862 1.000 63.26331 103 LEU E O 1
ATOM 7058 N N . TYR E 3 74 ? 0.19607 35.29894 -48.62205 1.000 58.90540 104 TYR E N 1
ATOM 7059 C CA . TYR E 3 74 ? 0.64502 36.18532 -49.68947 1.000 57.30931 104 TYR E CA 1
ATOM 7060 C C . TYR E 3 74 ? 0.51401 37.62490 -49.21845 1.000 52.82549 104 TYR E C 1
ATOM 7061 O O . TYR E 3 74 ? -0.25940 37.93020 -48.30671 1.000 53.92405 104 TYR E O 1
ATOM 7070 N N . ASP E 3 75 ? 1.29779 38.49799 -49.84705 1.000 52.89415 105 ASP E N 1
ATOM 7071 C CA . ASP E 3 75 ? 1.22274 39.94759 -49.69493 1.000 50.15125 105 ASP E CA 1
ATOM 7072 C C . ASP E 3 75 ? 0.10367 40.47469 -50.59193 1.000 53.01266 105 ASP E C 1
ATOM 7073 O O . ASP E 3 75 ? 0.24261 40.46613 -51.82139 1.000 52.95682 105 ASP E O 1
ATOM 7078 N N . PRO E 3 76 ? -1.01194 40.93676 -50.03150 1.000 46.13281 106 PRO E N 1
ATOM 7079 C CA . PRO E 3 76 ? -2.14305 41.34907 -50.86803 1.000 47.34046 106 PRO E CA 1
ATOM 7080 C C . PRO E 3 76 ? -1.98874 42.75515 -51.41249 1.000 48.44763 106 PRO E C 1
ATOM 7081 O O . PRO E 3 76 ? -1.26998 43.59348 -50.86939 1.000 50.38231 106 PRO E O 1
ATOM 7085 N N . ASP E 3 77 ? -2.69143 42.99599 -52.51897 1.000 50.65720 107 ASP E N 1
ATOM 7086 C CA . ASP E 3 77 ? -2.89944 44.33377 -53.04010 1.000 50.86283 107 ASP E CA 1
ATOM 7087 C C . ASP E 3 77 ? -4.11833 44.95327 -52.36558 1.000 51.23846 107 ASP E C 1
ATOM 7088 O O . ASP E 3 77 ? -5.19855 44.35180 -52.34802 1.000 51.60444 107 ASP E O 1
ATOM 7093 N N . CYS E 3 78 ? -3.94340 46.14809 -51.81288 1.000 51.58609 108 CYS E N 1
ATOM 7094 C CA . CYS E 3 78 ? -5.02667 46.85513 -51.15011 1.000 52.43678 108 CYS E CA 1
ATOM 7095 C C . CYS E 3 78 ? -5.32960 48.12545 -51.92452 1.000 53.85402 108 CYS E C 1
ATOM 7096 O O . CYS E 3 78 ? -4.43845 48.72881 -52.52899 1.000 54.07834 108 CYS E O 1
ATOM 7099 N N . ASP E 3 79 ? -6.59265 48.52407 -51.91023 1.000 55.07073 109 ASP E N 1
ATOM 7100 C CA . ASP E 3 79 ? -6.98140 49.75692 -52.57127 1.000 56.50463 109 ASP E CA 1
ATOM 7101 C C . ASP E 3 79 ? -6.64048 50.93105 -51.65478 1.000 57.10394 109 ASP E C 1
ATOM 7102 O O . ASP E 3 79 ? -6.21879 50.73274 -50.51407 1.000 58.94985 109 ASP E O 1
ATOM 7107 N N . PRO E 3 80 ? -6.77174 52.17685 -52.12861 1.000 56.35786 110 PRO E N 1
ATOM 7108 C CA . PRO E 3 80 ? -6.40794 53.31927 -51.26573 1.000 54.48508 110 PRO E CA 1
ATOM 7109 C C . PRO E 3 80 ? -7.20510 53.40451 -49.97985 1.000 54.75058 110 PRO E C 1
ATOM 7110 O O . PRO E 3 80 ? -6.73135 54.01616 -49.01610 1.000 64.46018 110 PRO E O 1
ATOM 7114 N N . GLU E 3 81 ? -8.38186 52.79005 -49.91821 1.000 50.44668 111 GLU E N 1
ATOM 7115 C CA . GLU E 3 81 ? -9.20440 52.76854 -48.72071 1.000 51.43622 111 GLU E CA 1
ATOM 7116 C C . GLU E 3 81 ? -8.83763 51.62484 -47.77662 1.000 45.71624 111 GLU E C 1
ATOM 7117 O O . GLU E 3 81 ? -9.52475 51.42853 -46.76923 1.000 48.96493 111 GLU E O 1
ATOM 7123 N N . GLY E 3 82 ? -7.78351 50.86412 -48.08522 1.000 51.64990 112 GLY E N 1
ATOM 7124 C CA . GLY E 3 82 ? -7.34509 49.75077 -47.26967 1.000 46.41150 112 GLY E CA 1
ATOM 7125 C C . GLY E 3 82 ? -8.07221 48.44405 -47.50609 1.000 42.51751 112 GLY E C 1
ATOM 7126 O O . GLY E 3 82 ? -7.74280 47.44101 -46.85722 1.000 40.19129 112 GLY E O 1
ATOM 7127 N N . ARG E 3 83 ? -9.04814 48.41525 -48.40741 1.000 45.89917 113 ARG E N 1
ATOM 7128 C CA . ARG E 3 83 ? -9.77172 47.18752 -48.70602 1.000 41.83502 113 ARG E CA 1
ATOM 7129 C C . ARG E 3 83 ? -8.92325 46.29041 -49.60571 1.000 42.61715 113 ARG E C 1
ATOM 7130 O O . ARG E 3 83 ? -8.07268 46.76928 -50.35209 1.000 43.77452 113 ARG E O 1
ATOM 7138 N N . PHE E 3 84 ? -9.13861 44.97573 -49.51679 1.000 40.35144 114 PHE E N 1
ATOM 7139 C CA . PHE E 3 84 ? -8.58458 44.10332 -50.54906 1.000 41.73364 114 PHE E CA 1
ATOM 7140 C C . PHE E 3 84 ? -9.07896 44.54737 -51.91518 1.000 45.91353 114 PHE E C 1
ATOM 7141 O O . PHE E 3 84 ? -10.26848 44.82843 -52.09573 1.000 45.18532 114 PHE E O 1
ATOM 7149 N N . LYS E 3 85 ? -8.16204 44.59611 -52.88360 1.000 46.95116 115 LYS E N 1
ATOM 7150 C CA . LYS E 3 85 ? -8.57510 44.64216 -54.27695 1.000 49.93670 115 LYS E CA 1
ATOM 7151 C C . LYS E 3 85 ? -9.26498 43.33123 -54.62401 1.000 49.71044 115 LYS E C 1
ATOM 7152 O O . LYS E 3 85 ? -8.90037 42.26915 -54.11507 1.000 47.93059 115 LYS E O 1
ATOM 7158 N N . ALA E 3 86 ? -10.29831 43.41856 -55.46108 1.000 51.58271 116 ALA E N 1
ATOM 7159 C CA . ALA E 3 86 ? -11.08834 42.23752 -55.79257 1.000 52.29736 116 ALA E CA 1
ATOM 7160 C C . ALA E 3 86 ? -10.22641 41.13810 -56.40271 1.000 52.56792 116 ALA E C 1
ATOM 7161 O O . ALA E 3 86 ? -10.46247 39.95080 -56.15193 1.000 51.48859 116 ALA E O 1
ATOM 7163 N N . ARG E 3 87 ? -9.21780 41.50754 -57.19207 1.000 54.74838 117 ARG E N 1
ATOM 7164 C CA . ARG E 3 87 ? -8.33477 40.54296 -57.84231 1.000 56.09674 117 ARG E CA 1
ATOM 7165 C C . ARG E 3 87 ? -6.98065 40.52604 -57.14317 1.000 54.69032 117 ARG E C 1
ATOM 7166 O O . ARG E 3 87 ? -6.41518 41.58376 -56.85263 1.000 54.64328 117 ARG E O 1
ATOM 7174 N N . GLN E 3 88 ? -6.46473 39.32469 -56.88554 1.000 55.73640 118 GLN E N 1
ATOM 7175 C CA . GLN E 3 88 ? -5.14074 39.12013 -56.31022 1.000 52.94376 118 GLN E CA 1
ATOM 7176 C C . GLN E 3 88 ? -4.34347 38.19017 -57.22026 1.000 58.52211 118 GLN E C 1
ATOM 7177 O O . GLN E 3 88 ? -4.87440 37.18540 -57.70744 1.000 56.18038 118 GLN E O 1
ATOM 7183 N N . CYS E 3 89 ? -3.07423 38.52573 -57.45523 1.000 56.82003 119 CYS E N 1
ATOM 7184 C CA . CYS E 3 89 ? -2.23667 37.75160 -58.38934 1.000 60.43219 119 CYS E CA 1
ATOM 7185 C C . CYS E 3 89 ? -0.85365 37.38584 -57.83505 1.000 64.40133 119 CYS E C 1
ATOM 7186 O O . CYS E 3 89 ? -0.50185 37.75257 -56.71014 1.000 66.36536 119 CYS E O 1
ATOM 7189 N N . SER E 3 93 ? 1.64819 35.87013 -60.88973 1.000 72.40620 123 SER E N 1
ATOM 7190 C CA . SER E 3 93 ? 1.37642 35.73635 -62.32534 1.000 76.71242 123 SER E CA 1
ATOM 7191 C C . SER E 3 93 ? 0.10160 34.90845 -62.57564 1.000 77.22427 123 SER E C 1
ATOM 7192 O O . SER E 3 93 ? -0.44685 34.89512 -63.68661 1.000 75.80449 123 SER E O 1
ATOM 7194 N N . VAL E 3 94 ? -0.35069 34.21202 -61.52574 1.000 78.40415 124 VAL E N 1
ATOM 7195 C CA . VAL E 3 94 ? -1.64707 33.53865 -61.48739 1.000 77.79148 124 VAL E CA 1
ATOM 7196 C C . VAL E 3 94 ? -2.58488 34.35970 -60.60641 1.000 65.42047 124 VAL E C 1
ATOM 7197 O O . VAL E 3 94 ? -2.16006 34.95407 -59.60994 1.000 72.18452 124 VAL E O 1
ATOM 7199 N N . CYS E 3 95 ? -3.87543 34.38129 -60.96027 1.000 67.88984 125 CYS E N 1
ATOM 7200 C CA . CYS E 3 95 ? -4.82273 35.33658 -60.39099 1.000 63.88714 125 CYS E CA 1
ATOM 7201 C C . CYS E 3 95 ? -6.10974 34.66627 -59.90848 1.000 61.43867 125 CYS E C 1
ATOM 7202 O O . CYS E 3 95 ? -6.50811 33.60268 -60.38991 1.000 62.81618 125 CYS E O 1
ATOM 7205 N N . TRP E 3 96 ? -6.78190 35.33450 -58.96567 1.000 58.60095 126 TRP E N 1
ATOM 7206 C CA . TRP E 3 96 ? -8.08867 34.90838 -58.47475 1.000 57.00665 126 TRP E CA 1
ATOM 7207 C C . TRP E 3 96 ? -8.80266 36.11539 -57.87506 1.000 55.25460 126 TRP E C 1
ATOM 7208 O O . TRP E 3 96 ? -8.20228 37.16577 -57.64441 1.000 54.81343 126 TRP E O 1
ATOM 7219 N N . CYS E 3 97 ? -10.09999 35.95599 -57.63521 1.000 55.78612 127 CYS E N 1
ATOM 7220 C CA . CYS E 3 97 ? -10.88086 36.97422 -56.94629 1.000 52.97497 127 CYS E CA 1
ATOM 7221 C C . CYS E 3 97 ? -11.02197 36.61922 -55.47552 1.000 49.24101 127 CYS E C 1
ATOM 7222 O O . CYS E 3 97 ? -11.07946 35.44549 -55.10029 1.000 48.36809 127 CYS E O 1
ATOM 7225 N N . VAL E 3 98 ? -11.07997 37.65106 -54.64026 1.000 47.38419 128 VAL E N 1
ATOM 7226 C CA . VAL E 3 98 ? -11.23847 37.45855 -53.21184 1.000 44.15487 128 VAL E CA 1
ATOM 7227 C C . VAL E 3 98 ? -12.45629 38.24187 -52.74634 1.000 43.41067 128 VAL E C 1
ATOM 7228 O O . VAL E 3 98 ? -12.92717 39.17000 -53.40744 1.000 45.16736 128 VAL E O 1
ATOM 7232 N N . ASN E 3 99 ? -12.98093 37.82781 -51.60377 1.000 41.01971 129 ASN E N 1
ATOM 7233 C CA . ASN E 3 99 ? -14.02231 38.57614 -50.91580 1.000 43.16529 129 ASN E CA 1
ATOM 7234 C C . ASN E 3 99 ? -13.39809 39.61099 -49.97651 1.000 40.68066 129 ASN E C 1
ATOM 7235 O O . ASN E 3 99 ? -12.18467 39.83432 -49.96590 1.000 39.35712 129 ASN E O 1
ATOM 7240 N N . SER E 3 100 ? -14.22490 40.21905 -49.12919 1.000 38.39241 130 SER E N 1
ATOM 7241 C CA . SER E 3 100 ? -13.73972 41.35453 -48.36051 1.000 38.55551 130 SER E CA 1
ATOM 7242 C C . SER E 3 100 ? -12.80184 40.95498 -47.23685 1.000 37.68004 130 SER E C 1
ATOM 7243 O O . SER E 3 100 ? -12.11414 41.82693 -46.68557 1.000 43.69224 130 SER E O 1
ATOM 7246 N N . VAL E 3 101 ? -12.74807 39.67406 -46.87024 1.000 32.55301 131 VAL E N 1
ATOM 7247 C CA . VAL E 3 101 ? -11.77110 39.20786 -45.89015 1.000 30.66083 131 VAL E CA 1
ATOM 7248 C C . VAL E 3 101 ? -10.54975 38.57447 -46.55965 1.000 31.54764 131 VAL E C 1
ATOM 7249 O O . VAL E 3 101 ? -9.73629 37.93408 -45.87970 1.000 33.21677 131 VAL E O 1
ATOM 7253 N N . GLY E 3 102 ? -10.38942 38.75501 -47.86603 1.000 34.31393 132 GLY E N 1
ATOM 7254 C CA . GLY E 3 102 ? -9.17480 38.31887 -48.54001 1.000 39.61591 132 GLY E CA 1
ATOM 7255 C C . GLY E 3 102 ? -9.12454 36.85417 -48.91660 1.000 37.13875 132 GLY E C 1
ATOM 7256 O O . GLY E 3 102 ? -8.08811 36.38870 -49.40821 1.000 38.59544 132 GLY E O 1
ATOM 7257 N N . VAL E 3 103 ? -10.21635 36.13423 -48.75648 1.000 40.51848 133 VAL E N 1
ATOM 7258 C CA . VAL E 3 103 ? -10.25812 34.70538 -49.04394 1.000 43.54733 133 VAL E CA 1
ATOM 7259 C C . VAL E 3 103 ? -10.63043 34.47761 -50.50036 1.000 43.71977 133 VAL E C 1
ATOM 7260 O O . VAL E 3 103 ? -11.48761 35.16633 -51.07390 1.000 40.73448 133 VAL E O 1
ATOM 7264 N N . ARG E 3 104 ? -9.95979 33.51072 -51.11780 1.000 39.90420 134 ARG E N 1
ATOM 7265 C CA . ARG E 3 104 ? -10.19233 33.20152 -52.51583 1.000 42.89377 134 ARG E CA 1
ATOM 7266 C C . ARG E 3 104 ? -11.60805 32.67099 -52.70711 1.000 45.37872 134 ARG E C 1
ATOM 7267 O O . ARG E 3 104 ? -12.03544 31.75548 -52.00083 1.000 48.65336 134 ARG E O 1
ATOM 7275 N N . ARG E 3 105 ? -12.34163 33.24089 -53.67242 1.000 45.57509 135 ARG E N 1
ATOM 7276 C CA . ARG E 3 105 ? -13.70597 32.79856 -53.94829 1.000 52.69336 135 ARG E CA 1
ATOM 7277 C C . ARG E 3 105 ? -13.93380 32.42435 -55.41159 1.000 57.17056 135 ARG E C 1
ATOM 7278 O O . ARG E 3 105 ? -15.09253 32.28410 -55.82859 1.000 57.90808 135 ARG E O 1
ATOM 7286 N N . THR E 3 106 ? -12.86733 32.26877 -56.20104 1.000 53.26048 136 THR E N 1
ATOM 7287 C CA . THR E 3 106 ? -12.94647 31.74853 -57.56289 1.000 56.10613 136 THR E CA 1
ATOM 7288 C C . THR E 3 106 ? -11.80229 30.77373 -57.79354 1.000 56.38439 136 THR E C 1
ATOM 7289 O O . THR E 3 106 ? -10.85128 30.69602 -57.01796 1.000 54.35289 136 THR E O 1
ATOM 7293 N N . ASP E 3 107 ? -11.86890 30.05870 -58.90968 1.000 63.88100 137 ASP E N 1
ATOM 7294 C CA . ASP E 3 107 ? -10.71788 29.27523 -59.31468 1.000 65.63405 137 ASP E CA 1
ATOM 7295 C C . ASP E 3 107 ? -9.56978 30.19841 -59.71874 1.000 68.15732 137 ASP E C 1
ATOM 7296 O O . ASP E 3 107 ? -9.75740 31.38963 -59.99693 1.000 61.86951 137 ASP E O 1
ATOM 7301 N N . LYS E 3 108 ? -8.36262 29.63428 -59.73860 1.000 74.36678 138 LYS E N 1
ATOM 7302 C CA . LYS E 3 108 ? -7.18533 30.39172 -60.14107 1.000 70.47623 138 LYS E CA 1
ATOM 7303 C C . LYS E 3 108 ? -7.10291 30.45150 -61.65778 1.000 69.32195 138 LYS E C 1
ATOM 7304 O O . LYS E 3 108 ? -7.13574 29.41610 -62.33163 1.000 78.44877 138 LYS E O 1
ATOM 7310 N N . GLY E 3 109 ? -7.00918 31.66918 -62.19217 1.000 70.12424 139 GLY E N 1
ATOM 7311 C CA . GLY E 3 109 ? -6.92545 31.88597 -63.62199 1.000 72.58395 139 GLY E CA 1
ATOM 7312 C C . GLY E 3 109 ? -5.68019 32.64745 -64.02625 1.000 73.95549 139 GLY E C 1
ATOM 7313 O O . GLY E 3 109 ? -4.66000 32.57385 -63.33401 1.000 73.85281 139 GLY E O 1
ATOM 7314 N N . ASP E 3 110 ? -5.75864 33.39668 -65.12659 1.000 77.08724 140 ASP E N 1
ATOM 7315 C CA . ASP E 3 110 ? -4.60023 34.07456 -65.70712 1.000 79.45392 140 ASP E CA 1
ATOM 7316 C C . ASP E 3 110 ? -4.63625 35.59270 -65.52549 1.000 80.72788 140 ASP E C 1
ATOM 7317 O O . ASP E 3 110 ? -5.69174 36.17976 -65.28973 1.000 80.47210 140 ASP E O 1
ATOM 7319 N N . CYS E 3 115 ? -12.51509 40.49403 -62.23939 1.000 68.76097 145 CYS E N 1
ATOM 7320 C CA . CYS E 3 115 ? -13.26469 40.56392 -60.98050 1.000 64.68626 145 CYS E CA 1
ATOM 7321 C C . CYS E 3 115 ? -14.03672 41.87984 -60.86038 1.000 66.96036 145 CYS E C 1
ATOM 7322 O O . CYS E 3 115 ? -13.46137 42.90048 -60.47861 1.000 68.13422 145 CYS E O 1
ATOM 7325 N N . ASP E 3 116 ? -15.34249 41.85318 -61.14502 1.000 70.15341 146 ASP E N 1
ATOM 7326 C CA . ASP E 3 116 ? -16.11214 43.08951 -61.28786 1.000 72.42899 146 ASP E CA 1
ATOM 7327 C C . ASP E 3 116 ? -16.47361 43.75493 -59.96332 1.000 71.87914 146 ASP E C 1
ATOM 7328 O O . ASP E 3 116 ? -16.89044 44.92045 -59.97333 1.000 72.16446 146 ASP E O 1
ATOM 7333 N N . GLU E 3 117 ? -16.33901 43.05994 -58.83770 1.000 61.35326 147 GLU E N 1
ATOM 7334 C CA . GLU E 3 117 ? -16.71103 43.63512 -57.55558 1.000 62.21663 147 GLU E CA 1
ATOM 7335 C C . GLU E 3 117 ? -15.99437 42.87801 -56.45098 1.000 54.99330 147 GLU E C 1
ATOM 7336 O O . GLU E 3 117 ? -15.56331 41.73488 -56.62704 1.000 54.58956 147 GLU E O 1
ATOM 7342 N N . LEU E 3 118 ? -15.87403 43.53729 -55.30860 1.000 52.60598 148 LEU E N 1
ATOM 7343 C CA . LEU E 3 118 ? -15.36981 42.90707 -54.09683 1.000 49.17462 148 LEU E CA 1
ATOM 7344 C C . LEU E 3 118 ? -16.58072 42.37609 -53.33437 1.000 52.46562 148 LEU E C 1
ATOM 7345 O O . LEU E 3 118 ? -17.31698 43.13800 -52.70071 1.000 54.79695 148 LEU E O 1
ATOM 7350 N N . VAL E 3 119 ? -16.81326 41.06733 -53.42555 1.000 49.00860 149 VAL E N 1
ATOM 7351 C CA . VAL E 3 119 ? -17.98624 40.47040 -52.79653 1.000 46.84684 149 VAL E CA 1
ATOM 7352 C C . VAL E 3 119 ? -17.82980 40.55234 -51.28673 1.000 43.27111 149 VAL E C 1
ATOM 7353 O O . VAL E 3 119 ? -16.79297 40.16906 -50.73849 1.000 41.37142 149 VAL E O 1
ATOM 7357 N N . ARG E 3 120 ? -18.83980 41.09193 -50.61030 1.000 42.84481 150 ARG E N 1
ATOM 7358 C CA . ARG E 3 120 ? -18.72785 41.29266 -49.17434 1.000 40.05954 150 ARG E CA 1
ATOM 7359 C C . ARG E 3 120 ? -18.94179 39.99241 -48.40908 1.000 38.24224 150 ARG E C 1
ATOM 7360 O O . ARG E 3 120 ? -19.86462 39.22362 -48.69649 1.000 40.77490 150 ARG E O 1
ATOM 7368 N N . THR E 3 121 ? -18.08348 39.75440 -47.42364 1.000 39.50821 151 THR E N 1
ATOM 7369 C CA . THR E 3 121 ? -18.31688 38.70458 -46.44032 1.000 37.14736 151 THR E CA 1
ATOM 7370 C C . THR E 3 121 ? -19.23040 39.28212 -45.36203 1.000 32.98829 151 THR E C 1
ATOM 7371 O O . THR E 3 121 ? -18.81623 40.14373 -44.58044 1.000 32.07433 151 THR E O 1
ATOM 7375 N N . HIS E 3 122 ? -20.47840 38.82430 -45.30564 1.000 33.79574 152 HIS E N 1
ATOM 7376 C CA . HIS E 3 122 ? -21.40875 39.41580 -44.35351 1.000 33.62768 152 HIS E CA 1
ATOM 7377 C C . HIS E 3 122 ? -21.73504 38.52962 -43.16399 1.000 34.01639 152 HIS E C 1
ATOM 7378 O O . HIS E 3 122 ? -22.39619 39.00104 -42.23698 1.000 34.05464 152 HIS E O 1
ATOM 7385 N N . HIS E 3 123 ? -21.31046 37.27193 -43.16052 1.000 30.97880 153 HIS E N 1
ATOM 7386 C CA . HIS E 3 123 ? -21.55307 36.40595 -42.01784 1.000 29.52608 153 HIS E CA 1
ATOM 7387 C C . HIS E 3 123 ? -20.28374 35.62282 -41.74511 1.000 27.97315 153 HIS E C 1
ATOM 7388 O O . HIS E 3 123 ? -19.68192 35.08553 -42.68064 1.000 30.19709 153 HIS E O 1
ATOM 7395 N N . ILE E 3 124 ? -19.87844 35.57049 -40.48218 1.000 27.71157 154 ILE E N 1
ATOM 7396 C CA . ILE E 3 124 ? -18.66429 34.87298 -40.08400 1.000 26.07247 154 ILE E CA 1
ATOM 7397 C C . ILE E 3 124 ? -19.01058 33.98292 -38.90335 1.000 23.61264 154 ILE E C 1
ATOM 7398 O O . ILE E 3 124 ? -19.59695 34.45583 -37.92620 1.000 24.64727 154 ILE E O 1
ATOM 7403 N N . LEU E 3 125 ? -18.64901 32.70257 -38.99823 1.000 27.21304 155 LEU E N 1
ATOM 7404 C CA . LEU E 3 125 ? -18.82908 31.75531 -37.90394 1.000 25.68894 155 LEU E CA 1
ATOM 7405 C C . LEU E 3 125 ? -17.46241 31.40074 -37.33674 1.000 22.93178 155 LEU E C 1
ATOM 7406 O O . LEU E 3 125 ? -16.60974 30.89092 -38.06909 1.000 27.32581 155 LEU E O 1
ATOM 7411 N N . ILE E 3 126 ? -17.25138 31.68830 -36.05197 1.000 25.54149 156 ILE E N 1
ATOM 7412 C CA . ILE E 3 126 ? -16.01166 31.33783 -35.36304 1.000 22.48681 156 ILE E CA 1
ATOM 7413 C C . ILE E 3 126 ? -16.35173 30.19712 -34.41415 1.000 25.61455 156 ILE E C 1
ATOM 7414 O O . ILE E 3 126 ? -17.19353 30.37501 -33.52960 1.000 24.76410 156 ILE E O 1
ATOM 7419 N N . ASP E 3 127 ? -15.68625 29.05223 -34.57708 1.000 24.30702 157 ASP E N 1
ATOM 7420 C CA . ASP E 3 127 ? -15.91710 27.85105 -33.77590 1.000 23.78122 157 ASP E CA 1
ATOM 7421 C C . ASP E 3 127 ? -14.65012 27.58791 -32.95737 1.000 25.66997 157 ASP E C 1
ATOM 7422 O O . ASP E 3 127 ? -13.58315 27.37403 -33.54208 1.000 27.85309 157 ASP E O 1
ATOM 7427 N N . LEU E 3 128 ? -14.74610 27.67708 -31.62043 1.000 23.59938 158 LEU E N 1
ATOM 7428 C CA . LEU E 3 128 ? -13.60084 27.48497 -30.73019 1.000 24.66160 158 LEU E CA 1
ATOM 7429 C C . LEU E 3 128 ? -13.87984 26.29285 -29.83146 1.000 26.06572 158 LEU E C 1
ATOM 7430 O O . LEU E 3 128 ? -14.89957 26.27217 -29.14697 1.000 30.52149 158 LEU E O 1
ATOM 7435 N N . ARG E 3 129 ? -12.96240 25.32995 -29.78313 1.000 22.65390 159 ARG E N 1
ATOM 7436 C CA . ARG E 3 129 ? -13.05351 24.30388 -28.76875 1.000 22.29265 159 ARG E CA 1
ATOM 7437 C C . ARG E 3 129 ? -12.05316 24.63617 -27.66157 1.000 23.45380 159 ARG E C 1
ATOM 7438 O O . ARG E 3 129 ? -10.86923 24.87064 -27.93737 1.000 25.24920 159 ARG E O 1
ATOM 7446 N N . HIS E 3 130 ? -12.52449 24.69913 -26.42186 1.000 24.39953 160 HIS E N 1
ATOM 7447 C CA . HIS E 3 130 ? -11.59296 24.95016 -25.32387 1.000 23.02334 160 HIS E CA 1
ATOM 7448 C C . HIS E 3 130 ? -11.28680 23.64239 -24.60123 1.000 22.13101 160 HIS E C 1
ATOM 7449 O O . HIS E 3 130 ? -11.96818 22.63415 -24.77215 1.000 24.66584 160 HIS E O 1
ATOM 7456 N N . ARG E 3 131 ? -10.18239 23.66140 -23.87487 1.000 22.08936 161 ARG E N 1
ATOM 7457 C CA . ARG E 3 131 ? -9.80203 22.53734 -23.04503 1.000 20.92027 161 ARG E CA 1
ATOM 7458 C C . ARG E 3 131 ? -10.87118 22.31335 -21.99113 1.000 22.44649 161 ARG E C 1
ATOM 7459 O O . ARG E 3 131 ? -11.28017 23.27564 -21.32576 1.000 24.04560 161 ARG E O 1
ATOM 7467 N N . PRO E 3 132 ? -11.35102 21.08697 -21.81213 1.000 23.82473 162 PRO E N 1
ATOM 7468 C CA . PRO E 3 132 ? -12.34346 20.81724 -20.75584 1.000 27.21836 162 PRO E CA 1
ATOM 7469 C C . PRO E 3 132 ? -11.82053 21.26069 -19.40390 1.000 25.89122 162 PRO E C 1
ATOM 7470 O O . PRO E 3 132 ? -10.65331 21.04504 -19.08126 1.000 25.28795 162 PRO E O 1
ATOM 7474 N N . THR E 3 133 ? -12.69982 21.85304 -18.59935 1.000 27.41202 163 THR E N 1
ATOM 7475 C CA . THR E 3 133 ? -12.25106 22.42920 -17.34683 1.000 26.02969 163 THR E CA 1
ATOM 7476 C C . THR E 3 133 ? -13.25648 22.11741 -16.24957 1.000 27.50151 163 THR E C 1
ATOM 7477 O O . THR E 3 133 ? -14.40876 21.78950 -16.51453 1.000 31.48147 163 THR E O 1
ATOM 7481 N N . ALA E 3 134 ? -12.78278 22.16143 -15.00668 1.000 27.62491 164 ALA E N 1
ATOM 7482 C CA . ALA E 3 134 ? -13.66166 21.90655 -13.87688 1.000 29.94536 164 ALA E CA 1
ATOM 7483 C C . ALA E 3 134 ? -14.59734 23.08212 -13.65470 1.000 30.76751 164 ALA E C 1
ATOM 7484 O O . ALA E 3 134 ? -15.69825 22.90471 -13.13462 1.000 36.76097 164 ALA E O 1
ATOM 7486 N N . GLY E 3 135 ? -14.17648 24.27975 -14.04339 1.000 38.51654 165 GLY E N 1
ATOM 7487 C CA . GLY E 3 135 ? -15.02040 25.44486 -13.85186 1.000 35.05805 165 GLY E CA 1
ATOM 7488 C C . GLY E 3 135 ? -16.23280 25.36292 -14.75984 1.000 37.72822 165 GLY E C 1
ATOM 7489 O O . GLY E 3 135 ? -16.11637 25.05225 -15.95170 1.000 35.38789 165 GLY E O 1
ATOM 7490 N N . ALA E 3 136 ? -17.40702 25.60270 -14.19309 1.000 39.07508 166 ALA E N 1
ATOM 7491 C CA . ALA E 3 136 ? -18.64733 25.50478 -14.94051 1.000 37.38436 166 ALA E CA 1
ATOM 7492 C C . ALA E 3 136 ? -19.12986 26.89329 -15.33703 1.000 38.55169 166 ALA E C 1
ATOM 7493 O O . ALA E 3 136 ? -18.95102 27.86857 -14.59689 1.000 40.85774 166 ALA E O 1
ATOM 7495 N N . PHE E 3 137 ? -19.69793 26.98335 -16.53698 1.000 36.11379 167 PHE E N 1
ATOM 7496 C CA . PHE E 3 137 ? -20.37743 28.19749 -16.95933 1.000 39.11734 167 PHE E CA 1
ATOM 7497 C C . PHE E 3 137 ? -21.46542 27.81923 -17.94797 1.000 34.60257 167 PHE E C 1
ATOM 7498 O O . PHE E 3 137 ? -21.44360 26.73543 -18.54576 1.000 29.97551 167 PHE E O 1
ATOM 7506 N N . ASN E 3 138 ? -22.44363 28.70430 -18.08573 1.000 34.20601 168 ASN E N 1
ATOM 7507 C CA . ASN E 3 138 ? -23.55978 28.45531 -18.97964 1.000 29.88300 168 ASN E CA 1
ATOM 7508 C C . ASN E 3 138 ? -23.53694 29.43532 -20.14529 1.000 34.58077 168 ASN E C 1
ATOM 7509 O O . ASN E 3 138 ? -22.64659 30.28659 -20.26885 1.000 30.93416 168 ASN E O 1
ATOM 7514 N N . HIS E 3 139 ? -24.54221 29.28833 -21.00981 1.000 27.71768 169 HIS E N 1
ATOM 7515 C CA . HIS E 3 139 ? -24.60097 30.07694 -22.23496 1.000 28.83353 169 HIS E CA 1
ATOM 7516 C C . HIS E 3 139 ? -24.70376 31.55470 -21.91278 1.000 28.03863 169 HIS E C 1
ATOM 7517 O O . HIS E 3 139 ? -24.05198 32.37910 -22.55926 1.000 27.26085 169 HIS E O 1
ATOM 7524 N N . SER E 3 140 ? -25.52694 31.88545 -20.91704 1.000 29.76115 170 SER E N 1
ATOM 7525 C CA . SER E 3 140 ? -25.76631 33.27347 -20.53413 1.000 27.97035 170 SER E CA 1
ATOM 7526 C C . SER E 3 140 ? -24.45086 33.96560 -20.19094 1.000 32.33663 170 SER E C 1
ATOM 7527 O O . SER E 3 140 ? -24.17875 35.08500 -20.65439 1.000 26.74473 170 SER E O 1
ATOM 7530 N N . ASP E 3 141 ? -23.60796 33.29730 -19.39263 1.000 27.85729 171 ASP E N 1
ATOM 7531 C CA . ASP E 3 141 ? -22.31826 33.86490 -19.00204 1.000 28.80316 171 ASP E CA 1
ATOM 7532 C C . ASP E 3 141 ? -21.43972 34.07783 -20.22112 1.000 25.63783 171 ASP E C 1
ATOM 7533 O O . ASP E 3 141 ? -20.77751 35.11287 -20.36466 1.000 23.42290 171 ASP E O 1
ATOM 7538 N N . LEU E 3 142 ? -21.33752 33.04698 -21.05041 1.000 25.67324 172 LEU E N 1
ATOM 7539 C CA . LEU E 3 142 ? -20.48067 33.11434 -22.22274 1.000 21.62202 172 LEU E CA 1
ATOM 7540 C C . LEU E 3 142 ? -20.92912 34.21967 -23.16955 1.000 22.81490 172 LEU E C 1
ATOM 7541 O O . LEU E 3 142 ? -20.09916 34.94315 -23.74581 1.000 23.28287 172 LEU E O 1
ATOM 7546 N N . ASP E 3 143 ? -22.23208 34.31472 -23.40519 1.000 22.21188 173 ASP E N 1
ATOM 7547 C CA . ASP E 3 143 ? -22.75907 35.32743 -24.31132 1.000 22.05113 173 ASP E CA 1
ATOM 7548 C C . ASP E 3 143 ? -22.41527 36.72802 -23.80698 1.000 26.19969 173 ASP E C 1
ATOM 7549 O O . ASP E 3 143 ? -21.91161 37.57495 -24.56323 1.000 24.58362 173 ASP E O 1
ATOM 7554 N N . ALA E 3 144 ? -22.66967 36.98676 -22.52527 1.000 23.85270 174 ALA E N 1
ATOM 7555 C CA . ALA E 3 144 ? -22.37382 38.32736 -22.01380 1.000 22.97016 174 ALA E CA 1
ATOM 7556 C C . ALA E 3 144 ? -20.88674 38.63339 -22.11078 1.000 22.76420 174 ALA E C 1
ATOM 7557 O O . ALA E 3 144 ? -20.49654 39.76530 -22.42980 1.000 21.90706 174 ALA E O 1
ATOM 7559 N N . GLU E 3 145 ? -20.04134 37.64942 -21.82483 1.000 21.99115 175 GLU E N 1
ATOM 7560 C CA . GLU E 3 145 ? -18.61254 37.90590 -21.78936 1.000 19.89994 175 GLU E CA 1
ATOM 7561 C C . GLU E 3 145 ? -18.05840 38.12484 -23.18304 1.000 22.27303 175 GLU E C 1
ATOM 7562 O O . GLU E 3 145 ? -17.28386 39.06133 -23.40254 1.000 21.25866 175 GLU E O 1
ATOM 7568 N N . LEU E 3 146 ? -18.45696 37.29027 -24.16207 1.000 20.29511 176 LEU E N 1
ATOM 7569 C CA . LEU E 3 146 ? -17.95100 37.53118 -25.50851 1.000 20.44919 176 LEU E CA 1
ATOM 7570 C C . LEU E 3 146 ? -18.44074 38.87444 -26.05796 1.000 19.71695 176 LEU E C 1
ATOM 7571 O O . LEU E 3 146 ? -17.69331 39.55571 -26.78359 1.000 19.74186 176 LEU E O 1
ATOM 7576 N N . ARG E 3 147 ? -19.69379 39.26764 -25.75736 1.000 17.90979 177 ARG E N 1
ATOM 7577 C CA . ARG E 3 147 ? -20.16932 40.56076 -26.23945 1.000 18.76159 177 ARG E CA 1
ATOM 7578 C C . ARG E 3 147 ? -19.34596 41.68070 -25.63821 1.000 23.76473 177 ARG E C 1
ATOM 7579 O O . ARG E 3 147 ? -19.03200 42.66484 -26.32734 1.000 22.04374 177 ARG E O 1
ATOM 7587 N N . ARG E 3 148 ? -18.99551 41.55274 -24.35652 1.000 19.86543 178 ARG E N 1
ATOM 7588 C CA . ARG E 3 148 ? -18.18415 42.58421 -23.71187 1.000 21.85080 178 ARG E CA 1
ATOM 7589 C C . ARG E 3 148 ? -16.81727 42.67786 -24.38420 1.000 19.18626 178 ARG E C 1
ATOM 7590 O O . ARG E 3 148 ? -16.32831 43.79252 -24.68124 1.000 21.00951 178 ARG E O 1
ATOM 7598 N N . LEU E 3 149 ? -16.19588 41.52954 -24.63235 1.000 17.68327 179 LEU E N 1
ATOM 7599 C CA . LEU E 3 149 ? -14.86330 41.51190 -25.23894 1.000 16.65699 179 LEU E CA 1
ATOM 7600 C C . LEU E 3 149 ? -14.90450 42.06206 -26.66043 1.000 21.88838 179 LEU E C 1
ATOM 7601 O O . LEU E 3 149 ? -14.02446 42.84086 -27.06403 1.000 20.28074 179 LEU E O 1
ATOM 7606 N N . PHE E 3 150 ? -15.93505 41.70112 -27.42876 1.000 19.62147 180 PHE E N 1
ATOM 7607 C CA . PHE E 3 150 ? -15.98643 42.25160 -28.78854 1.000 23.43601 180 PHE E CA 1
ATOM 7608 C C . PHE E 3 150 ? -16.16758 43.75685 -28.77262 1.000 24.41968 180 PHE E C 1
ATOM 7609 O O . PHE E 3 150 ? -15.56049 44.46296 -29.59607 1.000 23.89360 180 PHE E O 1
ATOM 7617 N N . ARG E 3 151 ? -16.98066 44.29214 -27.84773 1.000 20.15978 181 ARG E N 1
ATOM 7618 C CA . ARG E 3 151 ? -17.14724 45.73758 -27.78350 1.000 21.19295 181 ARG E CA 1
ATOM 7619 C C . ARG E 3 151 ? -15.87786 46.40973 -27.26859 1.000 21.97605 181 ARG E C 1
ATOM 7620 O O . ARG E 3 151 ? -15.42365 47.41951 -27.82235 1.000 22.82579 181 ARG E O 1
ATOM 7628 N N . GLU E 3 152 ? -15.30060 45.87753 -26.19130 1.000 21.03806 182 GLU E N 1
ATOM 7629 C CA . GLU E 3 152 ? -14.21763 46.61990 -25.53725 1.000 22.07892 182 GLU E CA 1
ATOM 7630 C C . GLU E 3 152 ? -12.89399 46.43438 -26.26758 1.000 21.73082 182 GLU E C 1
ATOM 7631 O O . GLU E 3 152 ? -12.17975 47.42031 -26.50874 1.000 21.04166 182 GLU E O 1
ATOM 7637 N N . ARG E 3 153 ? -12.56709 45.19869 -26.61734 1.000 21.31626 183 ARG E N 1
ATOM 7638 C CA . ARG E 3 153 ? -11.25703 44.92334 -27.17986 1.000 20.75633 183 ARG E CA 1
ATOM 7639 C C . ARG E 3 153 ? -11.26033 45.23461 -28.66931 1.000 21.69438 183 ARG E C 1
ATOM 7640 O O . ARG E 3 153 ? -10.44993 46.04145 -29.13896 1.000 24.47442 183 ARG E O 1
ATOM 7648 N N . TYR E 3 154 ? -12.25087 44.71139 -29.39636 1.000 23.77493 184 TYR E N 1
ATOM 7649 C CA . TYR E 3 154 ? -12.28300 44.88660 -30.85473 1.000 22.96957 184 TYR E CA 1
ATOM 7650 C C . TYR E 3 154 ? -13.08548 46.09509 -31.32282 1.000 28.95128 184 TYR E C 1
ATOM 7651 O O . TYR E 3 154 ? -13.05081 46.40633 -32.51992 1.000 29.89891 184 TYR E O 1
ATOM 7660 N N . ARG E 3 155 ? -13.77415 46.81305 -30.42625 1.000 23.47540 185 ARG E N 1
ATOM 7661 C CA . ARG E 3 155 ? -14.57535 47.97774 -30.79902 1.000 25.09127 185 ARG E CA 1
ATOM 7662 C C . ARG E 3 155 ? -15.67465 47.63316 -31.80926 1.000 22.93037 185 ARG E C 1
ATOM 7663 O O . ARG E 3 155 ? -16.14499 48.50013 -32.57274 1.000 27.41014 185 ARG E O 1
ATOM 7671 N N . LEU E 3 156 ? -16.14775 46.40372 -31.77292 1.000 24.33817 186 LEU E N 1
ATOM 7672 C CA . LEU E 3 156 ? -17.30551 45.99238 -32.56471 1.000 30.77962 186 LEU E CA 1
ATOM 7673 C C . LEU E 3 156 ? -18.61059 46.24257 -31.80111 1.000 31.85083 186 LEU E C 1
ATOM 7674 O O . LEU E 3 156 ? -18.78273 45.72772 -30.69192 1.000 36.42379 186 LEU E O 1
ATOM 7679 N N . HIS E 3 157 ? -19.56689 46.91754 -32.45054 1.000 32.99727 187 HIS E N 1
ATOM 7680 C CA . HIS E 3 157 ? -20.89273 47.12603 -31.85458 1.000 33.86109 187 HIS E CA 1
ATOM 7681 C C . HIS E 3 157 ? -21.57973 45.78148 -31.60486 1.000 39.97276 187 HIS E C 1
ATOM 7682 O O . HIS E 3 157 ? -21.52901 44.89221 -32.47236 1.000 31.13851 187 HIS E O 1
ATOM 7689 N N . PRO E 3 158 ? -22.20067 45.56970 -30.43130 1.000 40.60131 188 PRO E N 1
ATOM 7690 C CA . PRO E 3 158 ? -22.77981 44.24311 -30.13612 1.000 46.39281 188 PRO E CA 1
ATOM 7691 C C . PRO E 3 158 ? -23.90367 43.83299 -31.07728 1.000 30.78842 188 PRO E C 1
ATOM 7692 O O . PRO E 3 158 ? -24.17289 42.62699 -31.20811 1.000 37.65755 188 PRO E O 1
ATOM 7696 N N . LYS E 3 159 ? -24.54821 44.78564 -31.74222 1.000 34.77675 189 LYS E N 1
ATOM 7697 C CA . LYS E 3 159 ? -25.56478 44.44346 -32.73917 1.000 38.39648 189 LYS E CA 1
ATOM 7698 C C . LYS E 3 159 ? -24.99385 43.56192 -33.84531 1.000 37.12097 189 LYS E C 1
ATOM 7699 O O . LYS E 3 159 ? -25.76114 42.90362 -34.55811 1.000 38.10185 189 LYS E O 1
ATOM 7705 N N . PHE E 3 160 ? -23.67315 43.53208 -34.00602 1.000 28.56704 190 PHE E N 1
ATOM 7706 C CA . PHE E 3 160 ? -23.04876 42.69432 -35.03470 1.000 31.79835 190 PHE E CA 1
ATOM 7707 C C . PHE E 3 160 ? -22.62090 41.32384 -34.53847 1.000 28.75423 190 PHE E C 1
ATOM 7708 O O . PHE E 3 160 ? -22.22260 40.47777 -35.36139 1.000 27.49592 190 PHE E O 1
ATOM 7716 N N . VAL E 3 161 ? -22.71373 41.06680 -33.23555 1.000 28.14649 191 VAL E N 1
ATOM 7717 C CA . VAL E 3 161 ? -22.61555 39.71559 -32.68762 1.000 24.84407 191 VAL E CA 1
ATOM 7718 C C . VAL E 3 161 ? -24.01953 39.12362 -32.77403 1.000 28.49882 191 VAL E C 1
ATOM 7719 O O . VAL E 3 161 ? -24.91238 39.47719 -31.99189 1.000 34.51064 191 VAL E O 1
ATOM 7723 N N . ALA E 3 162 ? -24.25579 38.31400 -33.80619 1.000 25.03396 192 ALA E N 1
ATOM 7724 C CA . ALA E 3 162 ? -25.62672 37.86865 -34.02289 1.000 26.05407 192 ALA E CA 1
ATOM 7725 C C . ALA E 3 162 ? -26.01975 36.77057 -33.04181 1.000 27.99653 192 ALA E C 1
ATOM 7726 O O . ALA E 3 162 ? -27.19530 36.65449 -32.67993 1.000 32.41627 192 ALA E O 1
ATOM 7728 N N . ALA E 3 163 ? -25.05838 35.96507 -32.59694 1.000 25.85772 193 ALA E N 1
ATOM 7729 C CA . ALA E 3 163 ? -25.40618 34.81913 -31.77302 1.000 27.83245 193 ALA E CA 1
ATOM 7730 C C . ALA E 3 163 ? -24.14560 34.24432 -31.16581 1.000 30.59552 193 ALA E C 1
ATOM 7731 O O . ALA E 3 163 ? -23.06098 34.34734 -31.74692 1.000 28.77092 193 ALA E O 1
ATOM 7733 N N . VAL E 3 164 ? -24.31723 33.61283 -30.00589 1.000 27.11133 194 VAL E N 1
ATOM 7734 C CA . VAL E 3 164 ? -23.28256 32.80257 -29.36643 1.000 22.29443 194 VAL E CA 1
ATOM 7735 C C . VAL E 3 164 ? -23.90567 31.44619 -29.06537 1.000 28.00638 194 VAL E C 1
ATOM 7736 O O . VAL E 3 164 ? -25.05639 31.37995 -28.62048 1.000 33.98050 194 VAL E O 1
ATOM 7740 N N . HIS E 3 165 ? -23.18774 30.36033 -29.36739 1.000 24.89680 195 HIS E N 1
ATOM 7741 C CA . HIS E 3 165 ? -23.68767 29.02396 -29.06372 1.000 25.63741 195 HIS E CA 1
ATOM 7742 C C . HIS E 3 165 ? -22.66742 28.30062 -28.20671 1.000 24.46159 195 HIS E C 1
ATOM 7743 O O . HIS E 3 165 ? -21.46998 28.58274 -28.28193 1.000 26.92252 195 HIS E O 1
ATOM 7750 N N . TYR E 3 166 ? -23.14946 27.38310 -27.36271 1.000 24.93735 196 TYR E N 1
ATOM 7751 C CA . TYR E 3 166 ? -22.21610 26.68961 -26.48989 1.000 28.83109 196 TYR E CA 1
ATOM 7752 C C . TYR E 3 166 ? -22.71305 25.27629 -26.26421 1.000 25.34550 196 TYR E C 1
ATOM 7753 O O . TYR E 3 166 ? -23.84281 25.07395 -25.80701 1.000 29.29405 196 TYR E O 1
ATOM 7762 N N . GLU E 3 167 ? -21.86462 24.31000 -26.60959 1.000 25.67802 197 GLU E N 1
ATOM 7763 C CA . GLU E 3 167 ? -22.07402 22.90680 -26.24057 1.000 25.61637 197 GLU E CA 1
ATOM 7764 C C . GLU E 3 167 ? -20.70873 22.45160 -25.76634 1.000 31.02525 197 GLU E C 1
ATOM 7765 O O . GLU E 3 167 ? -19.80500 22.29287 -26.59097 1.000 30.16428 197 GLU E O 1
ATOM 7771 N N . GLN E 3 168 ? -20.55524 22.28632 -24.45353 1.000 33.58285 198 GLN E N 1
ATOM 7772 C CA . GLN E 3 168 ? -19.24581 22.06075 -23.86029 1.000 31.87335 198 GLN E CA 1
ATOM 7773 C C . GLN E 3 168 ? -18.49433 20.97371 -24.62643 1.000 31.14359 198 GLN E C 1
ATOM 7774 O O . GLN E 3 168 ? -19.04522 19.88510 -24.85258 1.000 31.15381 198 GLN E O 1
ATOM 7780 N N . PRO E 3 169 ? -17.24023 21.20819 -25.02770 1.000 32.09121 199 PRO E N 1
ATOM 7781 C CA . PRO E 3 169 ? -16.38866 22.36971 -24.78970 1.000 28.51330 199 PRO E CA 1
ATOM 7782 C C . PRO E 3 169 ? -16.31181 23.28301 -26.02258 1.000 24.46326 199 PRO E C 1
ATOM 7783 O O . PRO E 3 169 ? -15.27406 23.91655 -26.23423 1.000 26.25829 199 PRO E O 1
ATOM 7787 N N . THR E 3 170 ? -17.36265 23.36410 -26.84803 1.000 27.66349 200 THR E N 1
ATOM 7788 C CA . THR E 3 170 ? -17.31521 24.13870 -28.09325 1.000 22.79456 200 THR E CA 1
ATOM 7789 C C . THR E 3 170 ? -18.12302 25.42463 -27.97736 1.000 23.14927 200 THR E C 1
ATOM 7790 O O . THR E 3 170 ? -19.33347 25.38484 -27.71060 1.000 27.27755 200 THR E O 1
ATOM 7794 N N . ILE E 3 171 ? -17.44744 26.55043 -28.23179 1.000 22.38648 201 ILE E N 1
ATOM 7795 C CA . ILE E 3 171 ? -18.02284 27.89671 -28.29592 1.000 21.46828 201 ILE E CA 1
ATOM 7796 C C . ILE E 3 171 ? -18.20426 28.26688 -29.76012 1.000 24.13158 201 ILE E C 1
ATOM 7797 O O . ILE E 3 171 ? -17.31880 28.00508 -30.58440 1.000 26.20548 201 ILE E O 1
ATOM 7802 N N . GLN E 3 172 ? -19.33027 28.88741 -30.09870 1.000 25.74361 202 GLN E N 1
ATOM 7803 C CA . GLN E 3 172 ? -19.45743 29.44317 -31.43755 1.000 23.97551 202 GLN E CA 1
ATOM 7804 C C . GLN E 3 172 ? -19.87725 30.89682 -31.33668 1.000 30.26591 202 GLN E C 1
ATOM 7805 O O . GLN E 3 172 ? -20.71576 31.24751 -30.50427 1.000 28.10369 202 GLN E O 1
ATOM 7811 N N . ILE E 3 173 ? -19.29599 31.74129 -32.18898 1.000 24.16849 203 ILE E N 1
ATOM 7812 C CA . ILE E 3 173 ? -19.69853 33.14032 -32.29566 1.000 23.56051 203 ILE E CA 1
ATOM 7813 C C . ILE E 3 173 ? -20.12557 33.37200 -33.72848 1.000 23.72856 203 ILE E C 1
ATOM 7814 O O . ILE E 3 173 ? -19.42469 32.95533 -34.65514 1.000 25.14332 203 ILE E O 1
ATOM 7819 N N . GLU E 3 174 ? -21.27961 34.00308 -33.92109 1.000 25.07044 204 GLU E N 1
ATOM 7820 C CA . GLU E 3 174 ? -21.74601 34.32499 -35.25412 1.000 22.35364 204 GLU E CA 1
ATOM 7821 C C . GLU E 3 174 ? -21.72053 35.84296 -35.36475 1.000 24.97063 204 GLU E C 1
ATOM 7822 O O . GLU E 3 174 ? -22.40559 36.53523 -34.59964 1.000 27.21824 204 GLU E O 1
ATOM 7828 N N . LEU E 3 175 ? -20.91308 36.35184 -36.28133 1.000 26.02363 205 LEU E N 1
ATOM 7829 C CA . LEU E 3 175 ? -20.89917 37.77682 -36.60448 1.000 25.85943 205 LEU E CA 1
ATOM 7830 C C . LEU E 3 175 ? -21.69857 37.99313 -37.88007 1.000 28.19522 205 LEU E C 1
ATOM 7831 O O . LEU E 3 175 ? -21.53542 37.25281 -38.85718 1.000 26.62636 205 LEU E O 1
ATOM 7836 N N . ARG E 3 176 ? -22.58834 38.98448 -37.87172 1.000 26.45422 206 ARG E N 1
ATOM 7837 C CA . ARG E 3 176 ? -23.35035 39.33192 -39.05991 1.000 28.34917 206 ARG E CA 1
ATOM 7838 C C . ARG E 3 176 ? -23.34403 40.83907 -39.23893 1.000 29.89962 206 ARG E C 1
ATOM 7839 O O . ARG E 3 176 ? -23.58163 41.58652 -38.28655 1.000 31.69595 206 ARG E O 1
ATOM 7847 N N . GLN E 3 177 ? -23.12978 41.27020 -40.47229 1.000 30.57593 207 GLN E N 1
ATOM 7848 C CA . GLN E 3 177 ? -23.05719 42.69853 -40.72633 1.000 31.62613 207 GLN E CA 1
ATOM 7849 C C . GLN E 3 177 ? -23.19812 42.97408 -42.21329 1.000 33.88266 207 GLN E C 1
ATOM 7850 O O . GLN E 3 177 ? -22.28088 42.68397 -42.98406 1.000 35.86491 207 GLN E O 1
ATOM 7856 N N . GLN E 3 178 ? -24.34587 43.51059 -42.61664 1.000 36.14598 208 GLN E N 1
ATOM 7857 C CA . GLN E 3 178 ? -24.52230 44.06749 -43.95984 1.000 41.84525 208 GLN E CA 1
ATOM 7858 C C . GLN E 3 178 ? -23.81385 45.40802 -44.05237 1.000 39.05661 208 GLN E C 1
ATOM 7859 O O . GLN E 3 178 ? -23.70537 46.13381 -43.06080 1.000 47.66893 208 GLN E O 1
ATOM 7865 N N . THR E 3 179 ? -23.33483 45.73833 -45.25555 1.000 41.32860 209 THR E N 1
ATOM 7866 C CA . THR E 3 179 ? -22.77810 47.07116 -45.46481 1.000 50.23323 209 THR E CA 1
ATOM 7867 C C . THR E 3 179 ? -23.78375 48.14541 -45.06792 1.000 48.95028 209 THR E C 1
ATOM 7868 O O . THR E 3 179 ? -23.43350 49.11522 -44.37958 1.000 55.27717 209 THR E O 1
ATOM 7872 N N . SER E 3 180 ? -25.05164 47.95592 -45.44465 1.000 46.98703 210 SER E N 1
ATOM 7873 C CA . SER E 3 180 ? -26.10185 48.92356 -45.11836 1.000 48.24117 210 SER E CA 1
ATOM 7874 C C . SER E 3 180 ? -26.27504 49.13090 -43.61742 1.000 51.95150 210 SER E C 1
ATOM 7875 O O . SER E 3 180 ? -26.78561 50.17779 -43.20206 1.000 48.12881 210 SER E O 1
ATOM 7878 N N . GLN E 3 181 ? -25.87403 48.15787 -42.79300 1.000 48.23960 211 GLN E N 1
ATOM 7879 C CA . GLN E 3 181 ? -26.00412 48.29545 -41.34630 1.000 49.01492 211 GLN E CA 1
ATOM 7880 C C . GLN E 3 181 ? -24.87534 49.09940 -40.71269 1.000 49.64555 211 GLN E C 1
ATOM 7881 O O . GLN E 3 181 ? -24.96620 49.42751 -39.52304 1.000 51.02424 211 GLN E O 1
ATOM 7887 N N . LYS E 3 182 ? -23.83335 49.42723 -41.47569 1.000 44.30325 212 LYS E N 1
ATOM 7888 C CA . LYS E 3 182 ? -22.62344 50.03647 -40.93754 1.000 43.94544 212 LYS E CA 1
ATOM 7889 C C . LYS E 3 182 ? -22.76347 51.55126 -40.95012 1.000 52.65234 212 LYS E C 1
ATOM 7890 O O . LYS E 3 182 ? -22.87715 52.16399 -42.02113 1.000 57.89119 212 LYS E O 1
ATOM 7896 N N . ALA E 3 183 ? -22.76285 52.15514 -39.76602 1.000 46.52823 213 ALA E N 1
ATOM 7897 C CA . ALA E 3 183 ? -22.58289 53.59687 -39.74647 1.000 50.46568 213 ALA E CA 1
ATOM 7898 C C . ALA E 3 183 ? -21.16058 53.92993 -40.20556 1.000 47.36474 213 ALA E C 1
ATOM 7899 O O . ALA E 3 183 ? -20.28094 53.06412 -40.29049 1.000 51.29090 213 ALA E O 1
ATOM 7901 N N . ALA E 3 184 ? -20.93883 55.19878 -40.52613 1.000 53.63466 214 ALA E N 1
ATOM 7902 C CA . ALA E 3 184 ? -19.60294 55.62468 -40.91042 1.000 45.50125 214 ALA E CA 1
ATOM 7903 C C . ALA E 3 184 ? -18.63225 55.32912 -39.77455 1.000 52.71204 214 ALA E C 1
ATOM 7904 O O . ALA E 3 184 ? -18.94105 55.54414 -38.59613 1.000 61.57549 214 ALA E O 1
ATOM 7906 N N . GLY E 3 185 ? -17.47590 54.77159 -40.12969 1.000 52.62361 215 GLY E N 1
ATOM 7907 C CA . GLY E 3 185 ? -16.45368 54.44919 -39.16114 1.000 49.25828 215 GLY E CA 1
ATOM 7908 C C . GLY E 3 185 ? -16.67854 53.19248 -38.35591 1.000 41.49492 215 GLY E C 1
ATOM 7909 O O . GLY E 3 185 ? -15.79491 52.82991 -37.57434 1.000 46.24981 215 GLY E O 1
ATOM 7910 N N . ASP E 3 186 ? -17.82934 52.52293 -38.49455 1.000 46.05453 216 ASP E N 1
ATOM 7911 C CA . ASP E 3 186 ? -18.06778 51.28596 -37.75571 1.000 40.18450 216 ASP E CA 1
ATOM 7912 C C . ASP E 3 186 ? -17.00161 50.25692 -38.08163 1.000 34.09530 216 ASP E C 1
ATOM 7913 O O . ASP E 3 186 ? -16.56191 50.13640 -39.22722 1.000 34.87691 216 ASP E O 1
ATOM 7918 N N . VAL E 3 187 ? -16.60063 49.48746 -37.07526 1.000 30.16857 217 VAL E N 1
ATOM 7919 C CA . VAL E 3 187 ? -15.62558 48.43072 -37.31887 1.000 27.64949 217 VAL E CA 1
ATOM 7920 C C . VAL E 3 187 ? -16.29209 47.32374 -38.11470 1.000 28.93295 217 VAL E C 1
ATOM 7921 O O . VAL E 3 187 ? -17.45906 46.98955 -37.87444 1.000 30.54512 217 VAL E O 1
ATOM 7925 N N . ASP E 3 188 ? -15.55682 46.76372 -39.07912 1.000 27.73928 218 ASP E N 1
ATOM 7926 C CA . ASP E 3 188 ? -16.06800 45.67005 -39.90444 1.000 27.57221 218 ASP E CA 1
ATOM 7927 C C . ASP E 3 188 ? -15.86312 44.33148 -39.20060 1.000 28.48637 218 ASP E C 1
ATOM 7928 O O . ASP E 3 188 ? -14.82691 44.10466 -38.58055 1.000 27.81458 218 ASP E O 1
ATOM 7933 N N . ILE E 3 189 ? -16.86215 43.44197 -39.29829 1.000 28.55502 219 ILE E N 1
ATOM 7934 C CA . ILE E 3 189 ? -16.74307 42.10903 -38.68885 1.000 25.16966 219 ILE E CA 1
ATOM 7935 C C . ILE E 3 189 ? -15.54917 41.35307 -39.25162 1.000 25.47705 219 ILE E C 1
ATOM 7936 O O . ILE E 3 189 ? -14.94067 40.52152 -38.55673 1.000 23.95919 219 ILE E O 1
ATOM 7941 N N . GLY E 3 190 ? -15.17918 41.63548 -40.49901 1.000 27.99114 220 GLY E N 1
ATOM 7942 C CA . GLY E 3 190 ? -14.02985 40.96370 -41.08625 1.000 29.98977 220 GLY E CA 1
ATOM 7943 C C . GLY E 3 190 ? -12.72491 41.34315 -40.40751 1.000 32.36330 220 GLY E C 1
ATOM 7944 O O . GLY E 3 190 ? -11.83602 40.50061 -40.21204 1.000 27.22753 220 GLY E O 1
ATOM 7945 N N . ASP E 3 191 ? -12.58920 42.61550 -40.04281 1.000 26.45331 221 ASP E N 1
ATOM 7946 C CA . ASP E 3 191 ? -11.42368 43.06064 -39.27764 1.000 27.54318 221 ASP E CA 1
ATOM 7947 C C . ASP E 3 191 ? -11.45546 42.57601 -37.82650 1.000 28.99158 221 ASP E C 1
ATOM 7948 O O . ASP E 3 191 ? -10.42830 42.12747 -37.29752 1.000 26.98300 221 ASP E O 1
ATOM 7953 N N . ALA E 3 192 ? -12.60548 42.67582 -37.14188 1.000 27.40425 222 ALA E N 1
ATOM 7954 C CA . ALA E 3 192 ? -12.70290 42.14601 -35.77603 1.000 23.37674 222 ALA E CA 1
ATOM 7955 C C . ALA E 3 192 ? -12.36906 40.66123 -35.74226 1.000 21.88544 222 ALA E C 1
ATOM 7956 O O . ALA E 3 192 ? -11.64069 40.19292 -34.85657 1.000 22.38594 222 ALA E O 1
ATOM 7958 N N . ALA E 3 193 ? -12.88065 39.90794 -36.71840 1.000 23.86956 223 ALA E N 1
ATOM 7959 C CA . ALA E 3 193 ? -12.60636 38.47453 -36.75580 1.000 22.88512 223 ALA E CA 1
ATOM 7960 C C . ALA E 3 193 ? -11.11853 38.21459 -36.88057 1.000 24.42637 223 ALA E C 1
ATOM 7961 O O . ALA E 3 193 ? -10.60063 37.24873 -36.30175 1.000 22.80684 223 ALA E O 1
ATOM 7963 N N . TYR E 3 194 ? -10.41658 39.03884 -37.66677 1.000 22.21960 224 TYR E N 1
ATOM 7964 C CA . TYR E 3 194 ? -8.99920 38.79532 -37.87474 1.000 21.10271 224 TYR E CA 1
ATOM 7965 C C . TYR E 3 194 ? -8.21488 39.11306 -36.61681 1.000 22.49344 224 TYR E C 1
ATOM 7966 O O . TYR E 3 194 ? -7.32772 38.35046 -36.22651 1.000 24.46214 224 TYR E O 1
ATOM 7975 N N . TYR E 3 195 ? -8.51538 40.25370 -35.97541 1.000 22.32075 225 TYR E N 1
ATOM 7976 C CA . TYR E 3 195 ? -7.85188 40.54702 -34.71802 1.000 19.24884 225 TYR E CA 1
ATOM 7977 C C . TYR E 3 195 ? -8.14389 39.47769 -33.69920 1.000 20.09032 225 TYR E C 1
ATOM 7978 O O . TYR E 3 195 ? -7.25419 39.08710 -32.95265 1.000 21.52377 225 TYR E O 1
ATOM 7987 N N . PHE E 3 196 ? -9.39024 38.99669 -33.65108 1.000 21.26367 226 PHE E N 1
ATOM 7988 C CA . PHE E 3 196 ? -9.74636 37.93038 -32.71736 1.000 21.73048 226 PHE E CA 1
ATOM 7989 C C . PHE E 3 196 ? -8.96546 36.65481 -33.01741 1.000 25.63224 226 PHE E C 1
ATOM 7990 O O . PHE E 3 196 ? -8.37175 36.03296 -32.11016 1.000 22.94812 226 PHE E O 1
ATOM 7998 N N . GLU E 3 197 ? -8.91304 36.26902 -34.30068 1.000 22.17240 227 GLU E N 1
ATOM 7999 C CA . GLU E 3 197 ? -8.12997 35.09798 -34.71207 1.000 22.80045 227 GLU E CA 1
ATOM 8000 C C . GLU E 3 197 ? -6.68194 35.21096 -34.25125 1.000 23.98420 227 GLU E C 1
ATOM 8001 O O . GLU E 3 197 ? -6.10338 34.24960 -33.72183 1.000 25.64752 227 GLU E O 1
ATOM 8007 N N . ARG E 3 198 ? -6.05557 36.37511 -34.46419 1.000 23.89184 228 ARG E N 1
ATOM 8008 C CA . ARG E 3 198 ? -4.64041 36.46038 -34.11694 1.000 23.58095 228 ARG E CA 1
ATOM 8009 C C . ARG E 3 198 ? -4.46121 36.44024 -32.59942 1.000 24.61079 228 ARG E C 1
ATOM 8010 O O . ARG E 3 198 ? -3.51083 35.82543 -32.08055 1.000 25.77322 228 ARG E O 1
ATOM 8018 N N . ASP E 3 199 ? -5.40443 37.03044 -31.88180 1.000 21.66157 229 ASP E N 1
ATOM 8019 C CA . ASP E 3 199 ? -5.37908 36.98062 -30.41786 1.000 19.85364 229 ASP E CA 1
ATOM 8020 C C . ASP E 3 199 ? -5.43855 35.54161 -29.93850 1.000 23.43813 229 ASP E C 1
ATOM 8021 O O . ASP E 3 199 ? -4.68436 35.14190 -29.04054 1.000 23.19675 229 ASP E O 1
ATOM 8026 N N . ILE E 3 200 ? -6.36231 34.75876 -30.51585 1.000 22.04218 230 ILE E N 1
ATOM 8027 C CA . ILE E 3 200 ? -6.49802 33.35186 -30.14307 1.000 23.91884 230 ILE E CA 1
ATOM 8028 C C . ILE E 3 200 ? -5.20792 32.57768 -30.42741 1.000 31.13380 230 ILE E C 1
ATOM 8029 O O . ILE E 3 200 ? -4.85105 31.65951 -29.68449 1.000 29.44147 230 ILE E O 1
ATOM 8034 N N . LYS E 3 201 ? -4.47657 32.91843 -31.49715 1.000 24.09545 231 LYS E N 1
ATOM 8035 C CA . LYS E 3 201 ? -3.19128 32.26001 -31.76757 1.000 27.52623 231 LYS E CA 1
ATOM 8036 C C . LYS E 3 201 ? -2.03783 32.84776 -30.95195 1.000 25.31724 231 LYS E C 1
ATOM 8037 O O . LYS E 3 201 ? -0.87373 32.58451 -31.28743 1.000 29.17196 231 LYS E O 1
ATOM 8043 N N . GLY E 3 202 ? -2.34859 33.66130 -29.93609 1.000 25.81830 232 GLY E N 1
ATOM 8044 C CA . GLY E 3 202 ? -1.31381 34.21394 -29.08506 1.000 36.88861 232 GLY E CA 1
ATOM 8045 C C . GLY E 3 202 ? -0.52463 35.32441 -29.72416 1.000 37.52987 232 GLY E C 1
ATOM 8046 O O . GLY E 3 202 ? 0.62700 35.57218 -29.34171 1.000 27.78178 232 GLY E O 1
ATOM 8047 N N . GLU E 3 203 ? -1.10169 36.01360 -30.70283 1.000 27.49244 233 GLU E N 1
ATOM 8048 C CA . GLU E 3 203 ? -0.41722 37.14873 -31.30186 1.000 33.54911 233 GLU E CA 1
ATOM 8049 C C . GLU E 3 203 ? -1.41764 38.29579 -31.25756 1.000 33.48449 233 GLU E C 1
ATOM 8050 O O . GLU E 3 203 ? -2.26868 38.43401 -32.13777 1.000 36.88775 233 GLU E O 1
ATOM 8056 N N . SER E 3 204 ? -1.35483 39.08605 -30.20477 1.000 23.84258 234 SER E N 1
ATOM 8057 C CA . SER E 3 204 ? -2.16178 40.29098 -30.18778 1.000 22.48218 234 SER E CA 1
ATOM 8058 C C . SER E 3 204 ? -1.65901 41.27350 -31.24217 1.000 23.18616 234 SER E C 1
ATOM 8059 O O . SER E 3 204 ? -0.45252 41.49077 -31.38784 1.000 24.12935 234 SER E O 1
ATOM 8062 N N . LEU E 3 205 ? -2.58765 41.85736 -32.00954 1.000 19.97452 235 LEU E N 1
ATOM 8063 C CA . LEU E 3 205 ? -2.18857 42.94653 -32.89543 1.000 22.15232 235 LEU E CA 1
ATOM 8064 C C . LEU E 3 205 ? -2.24785 44.30699 -32.21598 1.000 21.29754 235 LEU E C 1
ATOM 8065 O O . LEU E 3 205 ? -1.78221 45.30330 -32.80462 1.000 25.06035 235 LEU E O 1
ATOM 8070 N N . PHE E 3 206 ? -2.76553 44.35528 -30.99363 1.000 22.07323 236 PHE E N 1
ATOM 8071 C CA . PHE E 3 206 ? -2.79974 45.59317 -30.22457 1.000 21.13685 236 PHE E CA 1
ATOM 8072 C C . PHE E 3 206 ? -1.40832 45.88538 -29.67174 1.000 26.57638 236 PHE E C 1
ATOM 8073 O O . PHE E 3 206 ? -0.52325 45.03094 -29.65778 1.000 26.36791 236 PHE E O 1
ATOM 8081 N N . GLN E 3 207 ? -1.19517 47.12349 -29.25666 1.000 22.68622 237 GLN E N 1
ATOM 8082 C CA . GLN E 3 207 ? 0.00920 47.48820 -28.53382 1.000 20.92911 237 GLN E CA 1
ATOM 8083 C C . GLN E 3 207 ? -0.40927 47.90700 -27.13532 1.000 25.74395 237 GLN E C 1
ATOM 8084 O O . GLN E 3 207 ? -1.19629 48.85072 -26.98728 1.000 25.28093 237 GLN E O 1
ATOM 8090 N N . GLY E 3 208 ? 0.10222 47.20913 -26.11897 1.000 21.34242 238 GLY E N 1
ATOM 8091 C CA . GLY E 3 208 ? -0.14183 47.61446 -24.74243 1.000 20.37458 238 GLY E CA 1
ATOM 8092 C C . GLY E 3 208 ? -1.43388 47.12569 -24.12521 1.000 18.44991 238 GLY E C 1
ATOM 8093 O O . GLY E 3 208 ? -1.83680 47.61793 -23.06238 1.000 18.61749 238 GLY E O 1
ATOM 8094 N N . ARG E 3 209 ? -2.06796 46.10362 -24.70944 1.000 18.38540 239 ARG E N 1
ATOM 8095 C CA . ARG E 3 209 ? -3.33412 45.60525 -24.18396 1.000 17.90885 239 ARG E CA 1
ATOM 8096 C C . ARG E 3 209 ? -3.23296 44.15474 -23.74408 1.000 17.17100 239 ARG E C 1
ATOM 8097 O O . ARG E 3 209 ? -4.27215 43.51407 -23.51033 1.000 17.78396 239 ARG E O 1
ATOM 8105 N N . GLY E 3 210 ? -2.03165 43.63195 -23.62714 1.000 19.03566 240 GLY E N 1
ATOM 8106 C CA . GLY E 3 210 ? -1.92377 42.21822 -23.22023 1.000 18.57097 240 GLY E CA 1
ATOM 8107 C C . GLY E 3 210 ? -2.60342 41.27836 -24.22060 1.000 21.20424 240 GLY E C 1
ATOM 8108 O O . GLY E 3 210 ? -2.88976 41.62598 -25.36804 1.000 19.04892 240 GLY E O 1
ATOM 8109 N N . GLY E 3 211 ? -2.91768 40.06330 -23.74642 1.000 20.61037 241 GLY E N 1
ATOM 8110 C CA . GLY E 3 211 ? -3.59688 39.08338 -24.58021 1.000 27.53872 241 GLY E CA 1
ATOM 8111 C C . GLY E 3 211 ? -5.11152 39.19082 -24.47387 1.000 24.45254 241 GLY E C 1
ATOM 8112 O O . GLY E 3 211 ? -5.65500 39.96575 -23.70089 1.000 21.44726 241 GLY E O 1
ATOM 8113 N N . LEU E 3 212 ? -5.81636 38.39489 -25.27941 1.000 19.18198 242 LEU E N 1
ATOM 8114 C CA . LEU E 3 212 ? -7.27057 38.32671 -25.09807 1.000 18.58483 242 LEU E CA 1
ATOM 8115 C C . LEU E 3 212 ? -7.62405 37.80920 -23.70075 1.000 17.30332 242 LEU E C 1
ATOM 8116 O O . LEU E 3 212 ? -8.56796 38.31979 -23.05649 1.000 17.90967 242 LEU E O 1
ATOM 8121 N N . ASP E 3 213 ? -6.92965 36.75741 -23.25018 1.000 18.96023 243 ASP E N 1
ATOM 8122 C CA . ASP E 3 213 ? -7.01311 36.30557 -21.85998 1.000 16.99744 243 ASP E CA 1
ATOM 8123 C C . ASP E 3 213 ? -8.44484 35.92349 -21.50421 1.000 20.93406 243 ASP E C 1
ATOM 8124 O O . ASP E 3 213 ? -8.91760 36.19633 -20.41501 1.000 19.27292 243 ASP E O 1
ATOM 8129 N N . LEU E 3 214 ? -9.13561 35.22251 -22.42877 1.000 19.86924 244 LEU E N 1
ATOM 8130 C CA . LEU E 3 214 ? -10.54569 34.90973 -22.24798 1.000 17.71824 244 LEU E CA 1
ATOM 8131 C C . LEU E 3 214 ? -10.82404 34.18498 -20.93388 1.000 19.36734 244 LEU E C 1
ATOM 8132 O O . LEU E 3 214 ? -10.22417 33.13495 -20.63517 1.000 18.99150 244 LEU E O 1
ATOM 8137 N N . ARG E 3 215 ? -11.78401 34.69597 -20.16473 1.000 18.35049 245 ARG E N 1
ATOM 8138 C CA . ARG E 3 215 ? -12.20196 34.11031 -18.89813 1.000 20.72807 245 ARG E CA 1
ATOM 8139 C C . ARG E 3 215 ? -13.71849 34.13140 -18.84576 1.000 21.13940 245 ARG E C 1
ATOM 8140 O O . ARG E 3 215 ? -14.34525 35.09381 -19.28032 1.000 25.67886 245 ARG E O 1
ATOM 8148 N N . VAL E 3 216 ? -14.32720 33.10808 -18.30101 1.000 21.84400 246 VAL E N 1
ATOM 8149 C CA . VAL E 3 216 ? -15.77630 33.10372 -18.15082 1.000 27.28342 246 VAL E CA 1
ATOM 8150 C C . VAL E 3 216 ? -16.02335 32.77971 -16.69410 1.000 45.07264 246 VAL E C 1
ATOM 8151 O O . VAL E 3 216 ? -16.03040 31.60265 -16.31649 1.000 46.87590 246 VAL E O 1
ATOM 8155 N N . ARG E 3 217 ? -16.25089 33.82875 -15.89124 1.000 43.82458 247 ARG E N 1
ATOM 8156 C CA . ARG E 3 217 ? -16.32711 33.88147 -14.43273 1.000 44.48455 247 ARG E CA 1
ATOM 8157 C C . ARG E 3 217 ? -14.94657 34.17984 -13.86111 1.000 42.09302 247 ARG E C 1
ATOM 8158 O O . ARG E 3 217 ? -14.59888 33.67189 -12.79632 1.000 48.64022 247 ARG E O 1
ATOM 8160 N N . GLY E 3 218 ? -14.15037 35.01063 -14.54913 1.000 42.89982 248 GLY E N 1
ATOM 8161 C CA . GLY E 3 218 ? -12.76298 35.21474 -14.16350 1.000 40.37520 248 GLY E CA 1
ATOM 8162 C C . GLY E 3 218 ? -11.85381 34.00786 -14.33835 1.000 43.73653 248 GLY E C 1
ATOM 8163 O O . GLY E 3 218 ? -10.61677 34.17753 -14.26710 1.000 28.28360 248 GLY E O 1
ATOM 8164 N N . GLU E 3 219 ? -12.43652 32.80287 -14.57210 1.000 40.81527 249 GLU E N 1
ATOM 8165 C CA . GLU E 3 219 ? -11.70983 31.55138 -14.80935 1.000 44.78872 249 GLU E CA 1
ATOM 8166 C C . GLU E 3 219 ? -11.21960 31.43047 -16.25236 1.000 40.40919 249 GLU E C 1
ATOM 8167 O O . GLU E 3 219 ? -12.04700 31.36898 -17.18560 1.000 32.17487 249 GLU E O 1
ATOM 8173 N N . PRO E 3 220 ? -9.91334 31.28004 -16.46183 1.000 34.30706 250 PRO E N 1
ATOM 8174 C CA . PRO E 3 220 ? -9.35847 31.29782 -17.81278 1.000 24.20102 250 PRO E CA 1
ATOM 8175 C C . PRO E 3 220 ? -9.72188 30.06011 -18.60681 1.000 21.63305 250 PRO E C 1
ATOM 8176 O O . PRO E 3 220 ? -9.74654 28.95101 -18.08581 1.000 25.44956 250 PRO E O 1
ATOM 8180 N N . LEU E 3 221 ? -9.96322 30.27599 -19.88981 1.000 22.60801 251 LEU E N 1
ATOM 8181 C CA . LEU E 3 221 ? -10.19695 29.20211 -20.84743 1.000 21.86596 251 LEU E CA 1
ATOM 8182 C C . LEU E 3 221 ? -8.98146 29.07430 -21.76501 1.000 24.40767 251 LEU E C 1
ATOM 8183 O O . LEU E 3 221 ? -8.37728 30.07293 -22.15238 1.000 32.12778 251 LEU E O 1
ATOM 8188 N N . GLN E 3 222 ? -8.60702 27.85243 -22.08959 1.000 25.72707 252 GLN E N 1
ATOM 8189 C CA . GLN E 3 222 ? -7.51921 27.58017 -23.02849 1.000 26.99923 252 GLN E CA 1
ATOM 8190 C C . GLN E 3 222 ? -8.14101 27.05916 -24.32138 1.000 22.55491 252 GLN E C 1
ATOM 8191 O O . GLN E 3 222 ? -8.73683 25.99263 -24.32586 1.000 29.49612 252 GLN E O 1
ATOM 8197 N N . VAL E 3 223 ? -8.03593 27.83472 -25.39717 1.000 24.61207 253 VAL E N 1
ATOM 8198 C CA . VAL E 3 223 ? -8.57703 27.39538 -26.68372 1.000 22.58550 253 VAL E CA 1
ATOM 8199 C C . VAL E 3 223 ? -7.60647 26.41009 -27.31025 1.000 27.56496 253 VAL E C 1
ATOM 8200 O O . VAL E 3 223 ? -6.41099 26.69472 -27.42502 1.000 31.68864 253 VAL E O 1
ATOM 8204 N N . GLU E 3 224 ? -8.10646 25.25173 -27.70660 1.000 25.82393 254 GLU E N 1
ATOM 8205 C CA . GLU E 3 224 ? -7.28172 24.23203 -28.33711 1.000 27.99035 254 GLU E CA 1
ATOM 8206 C C . GLU E 3 224 ? -7.44328 24.17685 -29.85057 1.000 27.92210 254 GLU E C 1
ATOM 8207 O O . GLU E 3 224 ? -6.54379 23.68922 -30.53201 1.000 29.39163 254 GLU E O 1
ATOM 8213 N N . ARG E 3 225 ? -8.55355 24.64506 -30.39966 1.000 28.35844 255 ARG E N 1
ATOM 8214 C CA . ARG E 3 225 ? -8.81468 24.40809 -31.81859 1.000 27.76571 255 ARG E CA 1
ATOM 8215 C C . ARG E 3 225 ? -9.73147 25.52807 -32.28812 1.000 28.48172 255 ARG E C 1
ATOM 8216 O O . ARG E 3 225 ? -10.72417 25.82416 -31.62456 1.000 29.32343 255 ARG E O 1
ATOM 8224 N N . THR E 3 226 ? -9.36799 26.16928 -33.40565 1.000 27.76589 256 THR E N 1
ATOM 8225 C CA . THR E 3 226 ? -10.12018 27.29302 -33.96132 1.000 24.53144 256 THR E CA 1
ATOM 8226 C C . THR E 3 226 ? -10.46452 27.01278 -35.41056 1.000 25.52500 256 THR E C 1
ATOM 8227 O O . THR E 3 226 ? -9.60387 26.57190 -36.18217 1.000 29.69447 256 THR E O 1
ATOM 8231 N N . LEU E 3 227 ? -11.74648 27.21936 -35.76795 1.000 25.56044 257 LEU E N 1
ATOM 8232 C CA . LEU E 3 227 ? -12.23882 27.13957 -37.14250 1.000 26.73477 257 LEU E CA 1
ATOM 8233 C C . LEU E 3 227 ? -13.02880 28.39406 -37.44445 1.000 25.61325 257 LEU E C 1
ATOM 8234 O O . LEU E 3 227 ? -13.80531 28.85074 -36.60773 1.000 29.83508 257 LEU E O 1
ATOM 8239 N N . ILE E 3 228 ? -12.82548 28.95854 -38.63433 1.000 30.41502 258 ILE E N 1
ATOM 8240 C CA . ILE E 3 228 ? -13.50187 30.20720 -38.98556 1.000 27.20144 258 ILE E CA 1
ATOM 8241 C C . ILE E 3 228 ? -14.06488 30.05977 -40.38121 1.000 30.47760 258 ILE E C 1
ATOM 8242 O O . ILE E 3 228 ? -13.36747 29.61127 -41.30600 1.000 34.63384 258 ILE E O 1
ATOM 8247 N N . TYR E 3 229 ? -15.35383 30.34545 -40.51587 1.000 27.59551 259 TYR E N 1
ATOM 8248 C CA . TYR E 3 229 ? -16.06581 30.14045 -41.76255 1.000 29.55095 259 TYR E CA 1
ATOM 8249 C C . TYR E 3 229 ? -16.62430 31.47195 -42.22338 1.000 29.50868 259 TYR E C 1
ATOM 8250 O O . TYR E 3 229 ? -17.19844 32.20692 -41.43234 1.000 31.37483 259 TYR E O 1
ATOM 8259 N N . TYR E 3 230 ? -16.49778 31.74397 -43.51896 1.000 31.59185 260 TYR E N 1
ATOM 8260 C CA . TYR E 3 230 ? -16.86022 33.04648 -44.06973 1.000 34.12549 260 TYR E CA 1
ATOM 8261 C C . TYR E 3 230 ? -17.95865 32.83916 -45.09550 1.000 35.39570 260 TYR E C 1
ATOM 8262 O O . TYR E 3 230 ? -17.79899 32.03845 -46.01159 1.000 38.16390 260 TYR E O 1
ATOM 8271 N N . LEU E 3 231 ? -19.06978 33.55112 -44.93867 1.000 36.80874 261 LEU E N 1
ATOM 8272 C CA . LEU E 3 231 ? -20.17607 33.48418 -45.87416 1.000 36.73823 261 LEU E CA 1
ATOM 8273 C C . LEU E 3 231 ? -20.32857 34.82358 -46.58018 1.000 37.53712 261 LEU E C 1
ATOM 8274 O O . LEU E 3 231 ? -20.45447 35.86589 -45.92374 1.000 36.56738 261 LEU E O 1
ATOM 8279 N N . ASP E 3 232 ? -20.31798 34.78470 -47.91106 1.000 39.84145 262 ASP E N 1
ATOM 8280 C CA . ASP E 3 232 ? -20.32585 35.96560 -48.76601 1.000 41.50041 262 ASP E CA 1
ATOM 8281 C C . ASP E 3 232 ? -21.73482 36.30159 -49.25107 1.000 49.21016 262 ASP E C 1
ATOM 8282 O O . ASP E 3 232 ? -22.64541 35.47123 -49.22520 1.000 48.90592 262 ASP E O 1
ATOM 8287 N N . GLU E 3 233 ? -21.90168 37.54444 -49.71241 1.000 45.20771 263 GLU E N 1
ATOM 8288 C CA . GLU E 3 233 ? -23.22356 37.98909 -50.14146 1.000 49.08850 263 GLU E CA 1
ATOM 8289 C C . GLU E 3 233 ? -23.66229 37.32369 -51.43166 1.000 52.63371 263 GLU E C 1
ATOM 8290 O O . GLU E 3 233 ? -24.86778 37.23962 -51.69208 1.000 56.24768 263 GLU E O 1
ATOM 8296 N N . ILE E 3 234 ? -22.72329 36.83985 -52.23802 1.000 54.04783 264 ILE E N 1
ATOM 8297 C CA . ILE E 3 234 ? -23.06231 35.96366 -53.35599 1.000 58.07125 264 ILE E CA 1
ATOM 8298 C C . ILE E 3 234 ? -22.18223 34.72616 -53.22687 1.000 52.72635 264 ILE E C 1
ATOM 8299 O O . ILE E 3 234 ? -21.06244 34.82001 -52.69977 1.000 57.93712 264 ILE E O 1
ATOM 8304 N N . PRO E 3 235 ? -22.64933 33.54936 -53.65457 1.000 56.75633 265 PRO E N 1
ATOM 8305 C CA . PRO E 3 235 ? -21.86755 32.33698 -53.43122 1.000 56.05146 265 PRO E CA 1
ATOM 8306 C C . PRO E 3 235 ? -20.57082 32.37529 -54.21529 1.000 59.67096 265 PRO E C 1
ATOM 8307 O O . PRO E 3 235 ? -20.46272 33.07350 -55.24124 1.000 58.79101 265 PRO E O 1
ATOM 8311 N N . PRO E 3 236 ? -19.54812 31.65710 -53.76184 1.000 52.34185 266 PRO E N 1
ATOM 8312 C CA . PRO E 3 236 ? -18.29479 31.58175 -54.51935 1.000 58.28741 266 PRO E CA 1
ATOM 8313 C C . PRO E 3 236 ? -18.46602 30.81189 -55.82435 1.000 58.15513 266 PRO E C 1
ATOM 8314 O O . PRO E 3 236 ? -19.35459 29.97287 -55.97753 1.000 60.70211 266 PRO E O 1
ATOM 8318 N N . LYS E 3 237 ? -17.58598 31.11860 -56.77348 1.000 60.56690 267 LYS E N 1
ATOM 8319 C CA . LYS E 3 237 ? -17.69948 30.66649 -58.16096 1.000 65.43007 267 LYS E CA 1
ATOM 8320 C C . LYS E 3 237 ? -16.53199 29.73517 -58.47879 1.000 67.58421 267 LYS E C 1
ATOM 8321 O O . LYS E 3 237 ? -15.59735 30.11508 -59.19622 1.000 73.95520 267 LYS E O 1
ATOM 8327 N N . PHE E 3 238 ? -16.59153 28.51477 -57.94977 1.000 71.41062 268 PHE E N 1
ATOM 8328 C CA . PHE E 3 238 ? -15.68203 27.44941 -58.36969 1.000 68.73166 268 PHE E CA 1
ATOM 8329 C C . PHE E 3 238 ? -16.37719 26.52385 -59.37396 1.000 67.03058 268 PHE E C 1
ATOM 8330 O O . PHE E 3 238 ? -15.96059 26.40142 -60.52809 1.000 76.06259 268 PHE E O 1
ATOM 8338 N N . ASP F 3 2 ? -11.29929 -4.59657 -18.52649 1.000 67.51676 32 ASP F N 1
ATOM 8339 C CA . ASP F 3 2 ? -11.95547 -5.90406 -18.60968 1.000 73.61226 32 ASP F CA 1
ATOM 8340 C C . ASP F 3 2 ? -12.51563 -6.16374 -20.00264 1.000 66.26143 32 ASP F C 1
ATOM 8341 O O . ASP F 3 2 ? -12.81572 -7.30097 -20.36111 1.000 72.34252 32 ASP F O 1
ATOM 8343 N N . ASN F 3 3 ? -12.66593 -5.10419 -20.78270 1.000 66.24031 33 ASN F N 1
ATOM 8344 C CA . ASN F 3 3 ? -13.18756 -5.20478 -22.13421 1.000 64.52623 33 ASN F CA 1
ATOM 8345 C C . ASN F 3 3 ? -12.08928 -4.95077 -23.15994 1.000 46.61400 33 ASN F C 1
ATOM 8346 O O . ASN F 3 3 ? -10.94767 -4.59253 -22.84324 1.000 50.31535 33 ASN F O 1
ATOM 8351 N N . CYS F 3 4 ? -12.47712 -5.12552 -24.41636 1.000 48.35565 34 CYS F N 1
ATOM 8352 C CA . CYS F 3 4 ? -11.59189 -4.83379 -25.53034 1.000 40.53354 34 CYS F CA 1
ATOM 8353 C C . CYS F 3 4 ? -11.44742 -3.33362 -25.69697 1.000 38.20867 34 CYS F C 1
ATOM 8354 O O . CYS F 3 4 ? -12.43902 -2.60026 -25.64038 1.000 38.79196 34 CYS F O 1
ATOM 8357 N N . THR F 3 5 ? -10.21460 -2.88351 -25.87525 1.000 33.38323 35 THR F N 1
ATOM 8358 C CA . THR F 3 5 ? -9.91327 -1.53134 -26.32652 1.000 32.00020 35 THR F CA 1
ATOM 8359 C C . THR F 3 5 ? -8.90144 -1.58821 -27.46408 1.000 31.78017 35 THR F C 1
ATOM 8360 O O . THR F 3 5 ? -8.28022 -2.61664 -27.74393 1.000 32.08044 35 THR F O 1
ATOM 8364 N N . CYS F 3 6 ? -8.71839 -0.43884 -28.09709 1.000 30.26752 36 CYS F N 1
ATOM 8365 C CA . CYS F 3 6 ? -7.81403 -0.27588 -29.22797 1.000 28.13163 36 CYS F CA 1
ATOM 8366 C C . CYS F 3 6 ? -6.88674 0.88138 -28.90804 1.000 26.01148 36 CYS F C 1
ATOM 8367 O O . CYS F 3 6 ? -7.20386 2.02978 -29.25100 1.000 24.06315 36 CYS F O 1
ATOM 8370 N N . PRO F 3 7 ? -5.74520 0.62945 -28.26354 1.000 25.58532 37 PRO F N 1
ATOM 8371 C CA . PRO F 3 7 ? -4.98572 1.76868 -27.71877 1.000 22.53988 37 PRO F CA 1
ATOM 8372 C C . PRO F 3 7 ? -4.56413 2.75595 -28.75538 1.000 21.45715 37 PRO F C 1
ATOM 8373 O O . PRO F 3 7 ? -4.48644 3.96060 -28.45192 1.000 20.26539 37 PRO F O 1
ATOM 8377 N N . THR F 3 8 ? -4.27236 2.31071 -29.96618 1.000 20.55146 38 THR F N 1
ATOM 8378 C CA . THR F 3 8 ? -3.79202 3.24176 -30.97488 1.000 18.56225 38 THR F CA 1
ATOM 8379 C C . THR F 3 8 ? -4.89684 3.85639 -31.81808 1.000 21.73058 38 THR F C 1
ATOM 8380 O O . THR F 3 8 ? -4.59692 4.64610 -32.73112 1.000 24.52211 38 THR F O 1
ATOM 8384 N N . ASN F 3 9 ? -6.17426 3.57829 -31.52931 1.000 21.70885 39 ASN F N 1
ATOM 8385 C CA . ASN F 3 9 ? -7.22720 4.11497 -32.39663 1.000 19.71046 39 ASN F CA 1
ATOM 8386 C C . ASN F 3 9 ? -8.56215 4.05631 -31.65198 1.000 22.85180 39 ASN F C 1
ATOM 8387 O O . ASN F 3 9 ? -9.22576 3.01129 -31.65292 1.000 22.38947 39 ASN F O 1
ATOM 8392 N N . LYS F 3 10 ? -8.96570 5.18793 -31.07874 1.000 21.21612 40 LYS F N 1
ATOM 8393 C CA . LYS F 3 10 ? -10.25969 5.24561 -30.40381 1.000 23.00716 40 LYS F CA 1
ATOM 8394 C C . LYS F 3 10 ? -11.43704 5.30082 -31.36138 1.000 26.61558 40 LYS F C 1
ATOM 8395 O O . LYS F 3 10 ? -12.58209 5.16577 -30.91445 1.000 29.89086 40 LYS F O 1
ATOM 8401 N N . MET F 3 11 ? -11.19292 5.50553 -32.65746 1.000 25.64876 41 MET F N 1
ATOM 8402 C CA . MET F 3 11 ? -12.24880 5.63658 -33.65083 1.000 31.13704 41 MET F CA 1
ATOM 8403 C C . MET F 3 11 ? -12.62466 4.26060 -34.15880 1.000 32.67063 41 MET F C 1
ATOM 8404 O O . MET F 3 11 ? -12.60304 3.98157 -35.35628 1.000 31.02975 41 MET F O 1
ATOM 8409 N N . THR F 3 12 ? -12.92427 3.38638 -33.20033 1.000 30.04281 42 THR F N 1
ATOM 8410 C CA . THR F 3 12 ? -13.12709 1.96166 -33.45031 1.000 31.42924 42 THR F CA 1
ATOM 8411 C C . THR F 3 12 ? -14.30670 1.47925 -32.62176 1.000 34.21530 42 THR F C 1
ATOM 8412 O O . THR F 3 12 ? -14.68830 2.10764 -31.62719 1.000 38.34427 42 THR F O 1
ATOM 8416 N N . VAL F 3 13 ? -14.84293 0.31989 -32.99114 1.000 36.81018 43 VAL F N 1
ATOM 8417 C CA . VAL F 3 13 ? -15.72596 -0.43760 -32.11590 1.000 41.14432 43 VAL F CA 1
ATOM 8418 C C . VAL F 3 13 ? -15.07415 -1.80023 -31.89860 1.000 45.70000 43 VAL F C 1
ATOM 8419 O O . VAL F 3 13 ? -14.66656 -2.45949 -32.86294 1.000 41.89226 43 VAL F O 1
ATOM 8423 N N . CYS F 3 14 ? -14.93519 -2.19730 -30.63744 1.000 50.23428 44 CYS F N 1
ATOM 8424 C CA . CYS F 3 14 ? -14.20503 -3.40872 -30.27887 1.000 45.92880 44 CYS F CA 1
ATOM 8425 C C . CYS F 3 14 ? -15.14503 -4.40435 -29.62561 1.000 54.57133 44 CYS F C 1
ATOM 8426 O O . CYS F 3 14 ? -15.96895 -4.02439 -28.78980 1.000 57.13007 44 CYS F O 1
ATOM 8429 N N . SER F 3 15 ? -14.99736 -5.67662 -29.99375 1.000 47.45750 45 SER F N 1
ATOM 8430 C CA . SER F 3 15 ? -15.75974 -6.78807 -29.45443 1.000 53.80325 45 SER F CA 1
ATOM 8431 C C . SER F 3 15 ? -14.86038 -8.01101 -29.36351 1.000 55.45743 45 SER F C 1
ATOM 8432 O O . SER F 3 15 ? -13.99660 -8.21320 -30.22463 1.000 62.18108 45 SER F O 1
ATOM 8435 N N . PRO F 3 16 ? -15.05819 -8.86393 -28.34428 1.000 65.48825 46 PRO F N 1
ATOM 8436 C CA . PRO F 3 16 ? -14.28752 -10.11906 -28.25352 1.000 59.44776 46 PRO F CA 1
ATOM 8437 C C . PRO F 3 16 ? -14.83399 -11.15973 -29.23020 1.000 65.61936 46 PRO F C 1
ATOM 8438 O O . PRO F 3 16 ? -15.63510 -12.02998 -28.90530 1.000 72.95836 46 PRO F O 1
ATOM 8442 N N . ASP F 3 17 ? -14.37976 -11.08255 -30.48132 1.000 63.92391 47 ASP F N 1
ATOM 8443 C CA . ASP F 3 17 ? -14.95565 -11.87892 -31.55152 1.000 74.09264 47 ASP F CA 1
ATOM 8444 C C . ASP F 3 17 ? -13.98420 -12.82053 -32.24899 1.000 70.98255 47 ASP F C 1
ATOM 8445 O O . ASP F 3 17 ? -14.44183 -13.72363 -32.95552 1.000 74.27735 47 ASP F O 1
ATOM 8450 N N . GLY F 3 18 ? -12.67577 -12.64409 -32.08590 1.000 70.96989 48 GLY F N 1
ATOM 8451 C CA . GLY F 3 18 ? -11.72151 -13.50109 -32.74694 1.000 67.10569 48 GLY F CA 1
ATOM 8452 C C . GLY F 3 18 ? -11.60536 -14.88191 -32.12285 1.000 74.66643 48 GLY F C 1
ATOM 8453 O O . GLY F 3 18 ? -12.40225 -15.29162 -31.26610 1.000 77.59191 48 GLY F O 1
ATOM 8454 N N . PRO F 3 19 ? -10.59271 -15.64064 -32.56127 1.000 75.12287 49 PRO F N 1
ATOM 8455 C CA . PRO F 3 19 ? -10.35066 -16.99954 -32.07760 1.000 74.71489 49 PRO F CA 1
ATOM 8456 C C . PRO F 3 19 ? -10.11066 -17.03073 -30.56964 1.000 81.43380 49 PRO F C 1
ATOM 8457 O O . PRO F 3 19 ? -10.68833 -17.87592 -29.88145 1.000 80.82089 49 PRO F O 1
ATOM 8461 N N . ARG F 3 22 ? -10.98923 -13.43753 -28.54574 1.000 63.30575 52 ARG F N 1
ATOM 8462 C CA . ARG F 3 22 ? -9.97369 -12.50925 -29.02229 1.000 59.92872 52 ARG F CA 1
ATOM 8463 C C . ARG F 3 22 ? -10.59425 -11.17540 -29.43555 1.000 55.61760 52 ARG F C 1
ATOM 8464 O O . ARG F 3 22 ? -11.56153 -11.13114 -30.20066 1.000 60.00936 52 ARG F O 1
ATOM 8472 N N . CYS F 3 23 ? -10.02596 -10.09352 -28.91635 1.000 51.48586 53 CYS F N 1
ATOM 8473 C CA . CYS F 3 23 ? -10.54061 -8.76725 -29.21173 1.000 48.20192 53 CYS F CA 1
ATOM 8474 C C . CYS F 3 23 ? -10.34363 -8.44439 -30.68703 1.000 54.35967 53 CYS F C 1
ATOM 8475 O O . CYS F 3 23 ? -9.27226 -8.67787 -31.25737 1.000 50.65785 53 CYS F O 1
ATOM 8478 N N . GLN F 3 24 ? -11.39894 -7.93535 -31.31046 1.000 52.10215 54 GLN F N 1
ATOM 8479 C CA . GLN F 3 24 ? -11.34149 -7.43650 -32.67359 1.000 52.42118 54 GLN F CA 1
ATOM 8480 C C . GLN F 3 24 ? -11.89944 -6.02398 -32.68363 1.000 44.03414 54 GLN F C 1
ATOM 8481 O O . GLN F 3 24 ? -13.01495 -5.78957 -32.20451 1.000 44.32171 54 GLN F O 1
ATOM 8483 N N . CYS F 3 25 ? -11.13576 -5.09578 -33.23536 1.000 36.94996 55 CYS F N 1
ATOM 8484 C CA . CYS F 3 25 ? -11.52885 -3.69402 -33.28830 1.000 36.30753 55 CYS F CA 1
ATOM 8485 C C . CYS F 3 25 ? -11.66171 -3.27208 -34.74283 1.000 40.34782 55 CYS F C 1
ATOM 8486 O O . CYS F 3 25 ? -10.75777 -3.51429 -35.55000 1.000 45.53675 55 CYS F O 1
ATOM 8489 N N . ARG F 3 26 ? -12.81123 -2.70040 -35.07716 1.000 36.94938 56 ARG F N 1
ATOM 8490 C CA . ARG F 3 26 ? -13.15455 -2.32655 -36.43926 1.000 38.30394 56 ARG F CA 1
ATOM 8491 C C . ARG F 3 26 ? -13.23043 -0.80890 -36.51652 1.000 36.66899 56 ARG F C 1
ATOM 8492 O O . ARG F 3 26 ? -13.72569 -0.16276 -35.58879 1.000 36.88699 56 ARG F O 1
ATOM 8500 N N . ALA F 3 27 ? -12.72388 -0.25358 -37.61762 1.000 36.88952 57 ALA F N 1
ATOM 8501 C CA . ALA F 3 27 ? -12.65340 1.19682 -37.77928 1.000 42.67961 57 ALA F CA 1
ATOM 8502 C C . ALA F 3 27 ? -14.03380 1.77051 -38.05473 1.000 38.34168 57 ALA F C 1
ATOM 8503 O O . ALA F 3 27 ? -14.75648 1.27084 -38.92206 1.000 41.61015 57 ALA F O 1
ATOM 8505 N N . LEU F 3 28 ? -14.39376 2.83710 -37.32717 1.000 37.72399 58 LEU F N 1
ATOM 8506 C CA . LEU F 3 28 ? -15.64689 3.52228 -37.61346 1.000 41.08733 58 LEU F CA 1
ATOM 8507 C C . LEU F 3 28 ? -15.63839 4.02737 -39.05380 1.000 43.22349 58 LEU F C 1
ATOM 8508 O O . LEU F 3 28 ? -14.59983 4.45994 -39.56279 1.000 49.67830 58 LEU F O 1
ATOM 8513 N N . GLY F 3 29 ? -16.79353 3.96094 -39.71675 1.000 47.46789 59 GLY F N 1
ATOM 8514 C CA . GLY F 3 29 ? -16.92573 4.52842 -41.04112 1.000 50.40259 59 GLY F CA 1
ATOM 8515 C C . GLY F 3 29 ? -16.33446 3.72101 -42.17916 1.000 56.07371 59 GLY F C 1
ATOM 8516 O O . GLY F 3 29 ? -16.41356 4.16521 -43.33402 1.000 57.57645 59 GLY F O 1
ATOM 8517 N N . SER F 3 30 ? -15.73572 2.56550 -41.90472 1.000 49.07692 60 SER F N 1
ATOM 8518 C CA . SER F 3 30 ? -15.27110 1.68501 -42.97609 1.000 50.56238 60 SER F CA 1
ATOM 8519 C C . SER F 3 30 ? -15.49689 0.24319 -42.57083 1.000 50.83530 60 SER F C 1
ATOM 8520 O O . SER F 3 30 ? -15.81369 -0.60606 -43.41253 1.000 54.06046 60 SER F O 1
ATOM 8523 N N . GLY F 3 31 ? -15.33592 -0.03750 -41.27968 1.000 47.97097 61 GLY F N 1
ATOM 8524 C CA . GLY F 3 31 ? -15.48531 -1.37371 -40.74873 1.000 48.50741 61 GLY F CA 1
ATOM 8525 C C . GLY F 3 31 ? -14.24492 -2.22477 -40.86284 1.000 46.71000 61 GLY F C 1
ATOM 8526 O O . GLY F 3 31 ? -14.25554 -3.37337 -40.40230 1.000 47.42479 61 GLY F O 1
ATOM 8527 N N . MET F 3 32 ? -13.17438 -1.68779 -41.44175 1.000 44.94774 62 MET F N 1
ATOM 8528 C CA . MET F 3 32 ? -11.93042 -2.42668 -41.57554 1.000 49.12987 62 MET F CA 1
ATOM 8529 C C . MET F 3 32 ? -11.38538 -2.80688 -40.19359 1.000 40.67337 62 MET F C 1
ATOM 8530 O O . MET F 3 32 ? -11.43799 -2.02248 -39.24723 1.000 38.19657 62 MET F O 1
ATOM 8535 N N . ALA F 3 33 ? -10.88580 -4.02743 -40.07052 1.000 41.40676 63 ALA F N 1
ATOM 8536 C CA . ALA F 3 33 ? -10.20453 -4.40567 -38.83891 1.000 39.05187 63 ALA F CA 1
ATOM 8537 C C . ALA F 3 33 ? -8.95081 -3.56329 -38.66634 1.000 37.86269 63 ALA F C 1
ATOM 8538 O O . ALA F 3 33 ? -8.24971 -3.26050 -39.63560 1.000 38.55375 63 ALA F O 1
ATOM 8540 N N . VAL F 3 34 ? -8.65396 -3.20772 -37.41774 1.000 33.08814 64 VAL F N 1
ATOM 8541 C CA . VAL F 3 34 ? -7.57620 -2.28626 -37.09872 1.000 30.15244 64 VAL F CA 1
ATOM 8542 C C . VAL F 3 34 ? -6.52620 -3.03152 -36.28752 1.000 31.40373 64 VAL F C 1
ATOM 8543 O O . VAL F 3 34 ? -6.86924 -3.81068 -35.39092 1.000 32.83281 64 VAL F O 1
ATOM 8547 N N . ASP F 3 35 ? -5.24552 -2.82182 -36.62273 1.000 30.17467 65 ASP F N 1
ATOM 8548 C CA . ASP F 3 35 ? -4.14050 -3.29085 -35.79119 1.000 29.07836 65 ASP F CA 1
ATOM 8549 C C . ASP F 3 35 ? -3.97459 -2.31416 -34.62762 1.000 27.59821 65 ASP F C 1
ATOM 8550 O O . ASP F 3 35 ? -3.53055 -1.18560 -34.82142 1.000 28.55132 65 ASP F O 1
ATOM 8555 N N . CYS F 3 36 ? -4.32086 -2.73779 -33.41248 1.000 29.45010 66 CYS F N 1
ATOM 8556 C CA . CYS F 3 36 ? -4.34216 -1.80714 -32.29296 1.000 27.15078 66 CYS F CA 1
ATOM 8557 C C . CYS F 3 36 ? -3.01231 -1.68915 -31.59322 1.000 26.48678 66 CYS F C 1
ATOM 8558 O O . CYS F 3 36 ? -2.95695 -1.07208 -30.52329 1.000 24.36003 66 CYS F O 1
ATOM 8561 N N . SER F 3 37 ? -1.95159 -2.22044 -32.18241 1.000 27.27061 67 SER F N 1
ATOM 8562 C CA . SER F 3 37 ? -0.60826 -2.08597 -31.64331 1.000 34.39928 67 SER F CA 1
ATOM 8563 C C . SER F 3 37 ? 0.23259 -1.10441 -32.43493 1.000 30.65233 67 SER F C 1
ATOM 8564 O O . SER F 3 37 ? 1.42712 -0.99094 -32.17624 1.000 25.62779 67 SER F O 1
ATOM 8567 N N . THR F 3 38 ? -0.33529 -0.43547 -33.42872 1.000 26.04105 68 THR F N 1
ATOM 8568 C CA . THR F 3 38 ? 0.44559 0.52737 -34.20054 1.000 25.73926 68 THR F CA 1
ATOM 8569 C C . THR F 3 38 ? -0.49065 1.61533 -34.69258 1.000 24.54312 68 THR F C 1
ATOM 8570 O O . THR F 3 38 ? -1.70732 1.50250 -34.57343 1.000 24.35296 68 THR F O 1
ATOM 8574 N N . LEU F 3 39 ? 0.07908 2.70680 -35.20720 1.000 24.98561 69 LEU F N 1
ATOM 8575 C CA . LEU F 3 39 ? -0.79114 3.81045 -35.62337 1.000 21.91602 69 LEU F CA 1
ATOM 8576 C C . LEU F 3 39 ? -1.62806 3.39409 -36.82125 1.000 25.15564 69 LEU F C 1
ATOM 8577 O O . LEU F 3 39 ? -1.17804 2.64325 -37.68195 1.000 26.86433 69 LEU F O 1
ATOM 8582 N N . THR F 3 40 ? -2.85208 3.90789 -36.87060 1.000 23.44613 70 THR F N 1
ATOM 8583 C CA . THR F 3 40 ? -3.72922 3.70858 -38.02354 1.000 26.00228 70 THR F CA 1
ATOM 8584 C C . THR F 3 40 ? -3.40539 4.73255 -39.09657 1.000 27.05757 70 THR F C 1
ATOM 8585 O O . THR F 3 40 ? -2.98405 5.84691 -38.79848 1.000 27.67744 70 THR F O 1
ATOM 8589 N N . SER F 3 41 ? -3.62753 4.36881 -40.35237 1.000 29.88880 71 SER F N 1
ATOM 8590 C CA . SER F 3 41 ? -3.29183 5.27424 -41.44403 1.000 32.82765 71 SER F CA 1
ATOM 8591 C C . SER F 3 41 ? -4.15479 6.52504 -41.38765 1.000 42.19491 71 SER F C 1
ATOM 8592 O O . SER F 3 41 ? -5.32538 6.48045 -40.99105 1.000 32.58365 71 SER F O 1
ATOM 8595 N N . LYS F 3 42 ? -3.55503 7.65520 -41.75988 1.000 32.20375 72 LYS F N 1
ATOM 8596 C CA . LYS F 3 42 ? -4.29687 8.90998 -41.77203 1.000 31.67143 72 LYS F CA 1
ATOM 8597 C C . LYS F 3 42 ? -5.53578 8.80837 -42.65452 1.000 33.76082 72 LYS F C 1
ATOM 8598 O O . LYS F 3 42 ? -6.60409 9.33048 -42.30872 1.000 32.19213 72 LYS F O 1
ATOM 8604 N N . CYS F 3 43 ? -5.42960 8.10658 -43.78400 1.000 34.12427 73 CYS F N 1
ATOM 8605 C CA . CYS F 3 43 ? -6.57743 8.00302 -44.67941 1.000 34.13623 73 CYS F CA 1
ATOM 8606 C C . CYS F 3 43 ? -7.78667 7.40357 -43.95914 1.000 37.88617 73 CYS F C 1
ATOM 8607 O O . CYS F 3 43 ? -8.89997 7.93304 -44.05399 1.000 35.51448 73 CYS F O 1
ATOM 8610 N N . LEU F 3 44 ? -7.59091 6.26079 -43.27025 1.000 33.82708 74 LEU F N 1
ATOM 8611 C CA . LEU F 3 44 ? -8.70143 5.63433 -42.55949 1.000 37.62091 74 LEU F CA 1
ATOM 8612 C C . LEU F 3 44 ? -9.20088 6.48534 -41.40516 1.000 36.42223 74 LEU F C 1
ATOM 8613 O O . LEU F 3 44 ? -10.38420 6.42173 -41.06312 1.000 35.05618 74 LEU F O 1
ATOM 8618 N N . LEU F 3 45 ? -8.31268 7.23044 -40.75183 1.000 32.57823 75 LEU F N 1
ATOM 8619 C CA . LEU F 3 45 ? -8.75428 8.09044 -39.65856 1.000 32.63928 75 LEU F CA 1
ATOM 8620 C C . LEU F 3 45 ? -9.58628 9.25658 -40.18171 1.000 31.25402 75 LEU F C 1
ATOM 8621 O O . LEU F 3 45 ? -10.54291 9.69794 -39.53014 1.000 33.55312 75 LEU F O 1
ATOM 8626 N N . LEU F 3 46 ? -9.24636 9.76651 -41.36068 1.000 31.46009 76 LEU F N 1
ATOM 8627 C CA . LEU F 3 46 ? -10.07964 10.79908 -41.96636 1.000 31.72754 76 LEU F CA 1
ATOM 8628 C C . LEU F 3 46 ? -11.46150 10.25717 -42.32913 1.000 41.31558 76 LEU F C 1
ATOM 8629 O O . LEU F 3 46 ? -12.46555 10.95320 -42.15467 1.000 36.46253 76 LEU F O 1
ATOM 8634 N N . LYS F 3 47 ? -11.54038 9.01003 -42.81643 1.000 33.83643 77 LYS F N 1
ATOM 8635 C CA . LYS F 3 47 ? -12.85055 8.42490 -43.11384 1.000 35.64376 77 LYS F CA 1
ATOM 8636 C C . LYS F 3 47 ? -13.67987 8.26110 -41.84922 1.000 41.25512 77 LYS F C 1
ATOM 8637 O O . LYS F 3 47 ? -14.89369 8.50009 -41.85506 1.000 43.29417 77 LYS F O 1
ATOM 8643 N N . ALA F 3 48 ? -13.04122 7.85728 -40.74962 1.000 36.34470 78 ALA F N 1
ATOM 8644 C CA . ALA F 3 48 ? -13.73023 7.80167 -39.46275 1.000 41.01299 78 ALA F CA 1
ATOM 8645 C C . ALA F 3 48 ? -14.26399 9.16802 -39.06459 1.000 42.56069 78 ALA F C 1
ATOM 8646 O O . ALA F 3 48 ? -15.43226 9.31484 -38.67436 1.000 42.99743 78 ALA F O 1
ATOM 8648 N N . ARG F 3 49 ? -13.39351 10.17525 -39.10479 1.000 39.42391 79 ARG F N 1
ATOM 8649 C CA . ARG F 3 49 ? -13.77675 11.52080 -38.70096 1.000 42.56635 79 ARG F CA 1
ATOM 8650 C C . ARG F 3 49 ? -14.96655 12.01737 -39.51650 1.000 45.46391 79 ARG F C 1
ATOM 8651 O O . ARG F 3 49 ? -15.91260 12.59858 -38.96718 1.000 46.74921 79 ARG F O 1
ATOM 8659 N N . MET F 3 50 ? -14.96511 11.73936 -40.81808 1.000 41.89694 80 MET F N 1
ATOM 8660 C CA . MET F 3 50 ? -16.01776 12.20592 -41.70460 1.000 40.47856 80 MET F CA 1
ATOM 8661 C C . MET F 3 50 ? -17.30445 11.40955 -41.58627 1.000 52.06555 80 MET F C 1
ATOM 8662 O O . MET F 3 50 ? -18.34013 11.87990 -42.06031 1.000 60.28887 80 MET F O 1
ATOM 8667 N N . SER F 3 51 ? -17.28102 10.23619 -40.96367 1.000 47.23361 81 SER F N 1
ATOM 8668 C CA . SER F 3 51 ? -18.47508 9.41392 -40.84535 1.000 51.06440 81 SER F CA 1
ATOM 8669 C C . SER F 3 51 ? -19.22127 9.61970 -39.53308 1.000 51.83311 81 SER F C 1
ATOM 8670 O O . SER F 3 51 ? -20.32689 9.09213 -39.38388 1.000 64.99888 81 SER F O 1
ATOM 8673 N N . ALA F 3 52 ? -18.65552 10.35996 -38.59037 1.000 56.87454 82 ALA F N 1
ATOM 8674 C CA . ALA F 3 52 ? -19.29654 10.58538 -37.29857 1.000 61.91458 82 ALA F CA 1
ATOM 8675 C C . ALA F 3 52 ? -20.50714 11.50805 -37.43154 1.000 56.19360 82 ALA F C 1
ATOM 8676 O O . ALA F 3 52 ? -20.38275 12.63663 -37.90833 1.000 60.93822 82 ALA F O 1
ATOM 8678 N N . ALA F 3 56 ? -25.35758 17.66530 -33.15075 1.000 49.95061 86 ALA F N 1
ATOM 8679 C CA . ALA F 3 56 ? -24.79014 19.00890 -33.05897 1.000 53.14450 86 ALA F CA 1
ATOM 8680 C C . ALA F 3 56 ? -25.49563 19.86361 -31.99342 1.000 54.19997 86 ALA F C 1
ATOM 8681 O O . ALA F 3 56 ? -24.94580 20.87604 -31.56453 1.000 42.16437 86 ALA F O 1
ATOM 8683 N N . ARG F 3 57 ? -26.70760 19.46146 -31.58193 1.000 46.92378 87 ARG F N 1
ATOM 8684 C CA . ARG F 3 57 ? -27.44480 20.11329 -30.48760 1.000 45.52472 87 ARG F CA 1
ATOM 8685 C C . ARG F 3 57 ? -27.62454 21.58538 -30.84942 1.000 42.28951 87 ARG F C 1
ATOM 8686 O O . ARG F 3 57 ? -28.23285 21.87562 -31.89370 1.000 44.37636 87 ARG F O 1
ATOM 8694 N N . THR F 3 58 ? -27.12460 22.54538 -30.05979 1.000 38.79055 88 THR F N 1
ATOM 8695 C CA . THR F 3 58 ? -27.30366 23.94564 -30.43062 1.000 37.37786 88 THR F CA 1
ATOM 8696 C C . THR F 3 58 ? -26.12269 24.50768 -31.22547 1.000 36.85736 88 THR F C 1
ATOM 8697 O O . THR F 3 58 ? -26.16250 25.67961 -31.60594 1.000 35.35902 88 THR F O 1
ATOM 8701 N N . LEU F 3 59 ? -25.09651 23.70473 -31.50758 1.000 37.63983 89 LEU F N 1
ATOM 8702 C CA . LEU F 3 59 ? -24.03711 24.13379 -32.42224 1.000 35.37944 89 LEU F CA 1
ATOM 8703 C C . LEU F 3 59 ? -24.56401 24.18614 -33.85038 1.000 46.32255 89 LEU F C 1
ATOM 8704 O O . LEU F 3 59 ? -25.19068 23.22961 -34.32199 1.000 40.25133 89 LEU F O 1
ATOM 8709 N N . VAL F 3 60 ? -24.29596 25.30254 -34.55334 1.000 35.58776 90 VAL F N 1
ATOM 8710 C CA . VAL F 3 60 ? -24.73256 25.47469 -35.93622 1.000 37.60893 90 VAL F CA 1
ATOM 8711 C C . VAL F 3 60 ? -23.70715 24.86401 -36.87502 1.000 42.47563 90 VAL F C 1
ATOM 8712 O O . VAL F 3 60 ? -22.50704 24.77716 -36.57395 1.000 36.70507 90 VAL F O 1
ATOM 8716 N N . ARG F 3 61 ? -24.19145 24.41974 -38.02857 1.000 41.29268 91 ARG F N 1
ATOM 8717 C CA . ARG F 3 61 ? -23.29456 23.93588 -39.06391 1.000 46.66727 91 ARG F CA 1
ATOM 8718 C C . ARG F 3 61 ? -22.99397 25.05163 -40.04686 1.000 49.31352 91 ARG F C 1
ATOM 8719 O O . ARG F 3 61 ? -23.86484 25.87015 -40.33247 1.000 53.50854 91 ARG F O 1
ATOM 8727 N N . PRO F 3 62 ? -21.77591 25.13886 -40.56919 1.000 40.21419 92 PRO F N 1
ATOM 8728 C CA . PRO F 3 62 ? -21.49828 26.16545 -41.57850 1.000 47.44598 92 PRO F CA 1
ATOM 8729 C C . PRO F 3 62 ? -22.29448 25.92376 -42.84966 1.000 48.07351 92 PRO F C 1
ATOM 8730 O O . PRO F 3 62 ? -22.63301 24.78751 -43.19548 1.000 43.23071 92 PRO F O 1
ATOM 8734 N N . SER F 3 63 ? -22.62290 27.01909 -43.53440 1.000 47.98289 93 SER F N 1
ATOM 8735 C CA . SER F 3 63 ? -23.31104 26.91142 -44.81505 1.000 50.98843 93 SER F CA 1
ATOM 8736 C C . SER F 3 63 ? -22.47856 26.09082 -45.79666 1.000 50.53236 93 SER F C 1
ATOM 8737 O O . SER F 3 63 ? -21.24708 26.10077 -45.75254 1.000 48.18872 93 SER F O 1
ATOM 8740 N N . GLU F 3 64 ? -23.16177 25.35712 -46.68542 1.000 53.60162 94 GLU F N 1
ATOM 8741 C CA . GLU F 3 64 ? -22.43889 24.66492 -47.75194 1.000 58.01418 94 GLU F CA 1
ATOM 8742 C C . GLU F 3 64 ? -21.69418 25.64811 -48.64906 1.000 57.54398 94 GLU F C 1
ATOM 8743 O O . GLU F 3 64 ? -20.78375 25.23773 -49.37947 1.000 52.17573 94 GLU F O 1
ATOM 8749 N N . HIS F 3 65 ? -22.05266 26.93357 -48.60105 1.000 50.77557 95 HIS F N 1
ATOM 8750 C CA . HIS F 3 65 ? -21.40749 27.96782 -49.39777 1.000 54.37405 95 HIS F CA 1
ATOM 8751 C C . HIS F 3 65 ? -20.34161 28.73516 -48.63378 1.000 54.79049 95 HIS F C 1
ATOM 8752 O O . HIS F 3 65 ? -19.74749 29.66369 -49.19289 1.000 51.58842 95 HIS F O 1
ATOM 8759 N N . ALA F 3 66 ? -20.10032 28.38937 -47.37233 1.000 51.49722 96 ALA F N 1
ATOM 8760 C CA . ALA F 3 66 ? -19.09580 29.08826 -46.59413 1.000 52.80032 96 ALA F CA 1
ATOM 8761 C C . ALA F 3 66 ? -17.70128 28.77018 -47.11889 1.000 57.98559 96 ALA F C 1
ATOM 8762 O O . ALA F 3 66 ? -17.43025 27.67625 -47.61695 1.000 55.27186 96 ALA F O 1
ATOM 8764 N N . LEU F 3 67 ? -16.81934 29.75112 -47.02344 1.000 59.06857 97 LEU F N 1
ATOM 8765 C CA . LEU F 3 67 ? -15.41761 29.57751 -47.35527 1.000 61.19863 97 LEU F CA 1
ATOM 8766 C C . LEU F 3 67 ? -14.59966 29.38338 -46.08678 1.000 63.05069 97 LEU F C 1
ATOM 8767 O O . LEU F 3 67 ? -14.99098 29.79466 -44.98950 1.000 60.79108 97 LEU F O 1
ATOM 8772 N N . VAL F 3 68 ? -13.44541 28.74649 -46.25343 1.000 61.66179 98 VAL F N 1
ATOM 8773 C CA . VAL F 3 68 ? -12.48070 28.57541 -45.18082 1.000 60.14222 98 VAL F CA 1
ATOM 8774 C C . VAL F 3 68 ? -11.09955 28.96444 -45.69928 1.000 63.03552 98 VAL F C 1
ATOM 8775 O O . VAL F 3 68 ? -10.87723 29.12354 -46.90211 1.000 63.01209 98 VAL F O 1
ATOM 8779 N N . ASP F 3 69 ? -10.16952 29.13857 -44.76469 1.000 57.84001 99 ASP F N 1
ATOM 8780 C CA . ASP F 3 69 ? -8.78592 29.46824 -45.10274 1.000 61.35673 99 ASP F CA 1
ATOM 8781 C C . ASP F 3 69 ? -7.92152 28.22626 -45.23178 1.000 63.78909 99 ASP F C 1
ATOM 8782 O O . ASP F 3 69 ? -6.74301 28.24192 -44.86175 1.000 68.09027 99 ASP F O 1
ATOM 8784 N N . ASN F 3 70 ? -8.49286 27.13753 -45.74801 1.000 65.02552 100 ASN F N 1
ATOM 8785 C CA . ASN F 3 70 ? -7.75748 25.90855 -46.02270 1.000 64.00838 100 ASN F CA 1
ATOM 8786 C C . ASN F 3 70 ? -8.36510 25.23969 -47.25406 1.000 68.68915 100 ASN F C 1
ATOM 8787 O O . ASN F 3 70 ? -9.29833 25.76133 -47.87456 1.000 59.28681 100 ASN F O 1
ATOM 8792 N N . ASP F 3 71 ? -7.83502 24.05544 -47.59237 1.000 66.15050 101 ASP F N 1
ATOM 8793 C CA . ASP F 3 71 ? -8.20469 23.35460 -48.81726 1.000 69.42364 101 ASP F CA 1
ATOM 8794 C C . ASP F 3 71 ? -9.55273 22.64209 -48.73200 1.000 70.88878 101 ASP F C 1
ATOM 8795 O O . ASP F 3 71 ? -10.08456 22.23551 -49.77232 1.000 69.68173 101 ASP F O 1
ATOM 8797 N N . GLY F 3 72 ? -10.11529 22.48234 -47.53656 1.000 66.43860 102 GLY F N 1
ATOM 8798 C CA . GLY F 3 72 ? -11.39414 21.81806 -47.38515 1.000 67.42463 102 GLY F CA 1
ATOM 8799 C C . GLY F 3 72 ? -11.24786 20.37602 -46.94274 1.000 69.98821 102 GLY F C 1
ATOM 8800 O O . GLY F 3 72 ? -10.39573 19.64434 -47.46095 1.000 72.25910 102 GLY F O 1
ATOM 8801 N N . LEU F 3 73 ? -12.06793 19.95185 -45.98513 1.000 66.99352 103 LEU F N 1
ATOM 8802 C CA . LEU F 3 73 ? -12.02748 18.57740 -45.50478 1.000 67.48918 103 LEU F CA 1
ATOM 8803 C C . LEU F 3 73 ? -12.89570 17.68074 -46.38556 1.000 68.26048 103 LEU F C 1
ATOM 8804 O O . LEU F 3 73 ? -13.93304 18.10163 -46.91272 1.000 63.06934 103 LEU F O 1
ATOM 8806 N N . TYR F 3 74 ? -12.45378 16.43357 -46.55278 1.000 61.37719 104 TYR F N 1
ATOM 8807 C CA . TYR F 3 74 ? -13.16562 15.50432 -47.41026 1.000 59.90100 104 TYR F CA 1
ATOM 8808 C C . TYR F 3 74 ? -13.00477 14.09068 -46.87162 1.000 56.55569 104 TYR F C 1
ATOM 8809 O O . TYR F 3 74 ? -12.10864 13.80098 -46.07390 1.000 55.11921 104 TYR F O 1
ATOM 8818 N N . ASP F 3 75 ? -13.90159 13.22647 -47.31195 1.000 51.85316 105 ASP F N 1
ATOM 8819 C CA . ASP F 3 75 ? -13.92657 11.81045 -46.98341 1.000 50.20889 105 ASP F CA 1
ATOM 8820 C C . ASP F 3 75 ? -13.16261 11.04563 -48.06224 1.000 50.07784 105 ASP F C 1
ATOM 8821 O O . ASP F 3 75 ? -13.70212 10.78727 -49.14735 1.000 54.09133 105 ASP F O 1
ATOM 8826 N N . PRO F 3 76 ? -11.91850 10.66130 -47.79709 1.000 48.23269 106 PRO F N 1
ATOM 8827 C CA . PRO F 3 76 ? -11.03841 10.16442 -48.85967 1.000 47.74960 106 PRO F CA 1
ATOM 8828 C C . PRO F 3 76 ? -11.32471 8.70972 -49.21484 1.000 52.36393 106 PRO F C 1
ATOM 8829 O O . PRO F 3 76 ? -12.03537 7.99134 -48.51395 1.000 49.47514 106 PRO F O 1
ATOM 8833 N N . ASP F 3 77 ? -10.75751 8.29387 -50.34576 1.000 49.28036 107 ASP F N 1
ATOM 8834 C CA . ASP F 3 77 ? -10.79273 6.90559 -50.78727 1.000 51.88247 107 ASP F CA 1
ATOM 8835 C C . ASP F 3 77 ? -9.47721 6.24520 -50.40193 1.000 49.57444 107 ASP F C 1
ATOM 8836 O O . ASP F 3 77 ? -8.40079 6.75710 -50.73284 1.000 48.78130 107 ASP F O 1
ATOM 8841 N N . CYS F 3 78 ? -9.55844 5.12527 -49.69792 1.000 49.69317 108 CYS F N 1
ATOM 8842 C CA . CYS F 3 78 ? -8.35576 4.44763 -49.25681 1.000 48.67008 108 CYS F CA 1
ATOM 8843 C C . CYS F 3 78 ? -8.25962 3.10762 -49.96104 1.000 50.46581 108 CYS F C 1
ATOM 8844 O O . CYS F 3 78 ? -9.26714 2.54456 -50.39009 1.000 52.58464 108 CYS F O 1
ATOM 8847 N N . ASP F 3 79 ? -7.04204 2.61996 -50.07687 1.000 49.87155 109 ASP F N 1
ATOM 8848 C CA . ASP F 3 79 ? -6.82215 1.34005 -50.72993 1.000 51.50009 109 ASP F CA 1
ATOM 8849 C C . ASP F 3 79 ? -6.96744 0.21427 -49.70021 1.000 54.17929 109 ASP F C 1
ATOM 8850 O O . ASP F 3 79 ? -7.22717 0.49572 -48.52196 1.000 51.07260 109 ASP F O 1
ATOM 8855 N N . PRO F 3 80 ? -6.85819 -1.06859 -50.08209 1.000 53.45066 110 PRO F N 1
ATOM 8856 C CA . PRO F 3 80 ? -7.11583 -2.13120 -49.09715 1.000 54.32063 110 PRO F CA 1
ATOM 8857 C C . PRO F 3 80 ? -6.07962 -2.21998 -47.99970 1.000 53.58827 110 PRO F C 1
ATOM 8858 O O . PRO F 3 80 ? -6.32674 -2.91267 -47.00187 1.000 58.31709 110 PRO F O 1
ATOM 8862 N N . GLU F 3 81 ? -4.93454 -1.55074 -48.14627 1.000 50.68318 111 GLU F N 1
ATOM 8863 C CA . GLU F 3 81 ? -3.94928 -1.44853 -47.08044 1.000 49.33657 111 GLU F CA 1
ATOM 8864 C C . GLU F 3 81 ? -4.12091 -0.18658 -46.24426 1.000 49.10227 111 GLU F C 1
ATOM 8865 O O . GLU F 3 81 ? -3.30420 0.06694 -45.35433 1.000 47.09930 111 GLU F O 1
ATOM 8871 N N . GLY F 3 82 ? -5.16841 0.59394 -46.49816 1.000 44.71225 112 GLY F N 1
ATOM 8872 C CA . GLY F 3 82 ? -5.45910 1.78906 -45.73143 1.000 40.19790 112 GLY F CA 1
ATOM 8873 C C . GLY F 3 82 ? -4.72570 3.03979 -46.16407 1.000 41.58729 112 GLY F C 1
ATOM 8874 O O . GLY F 3 82 ? -4.90844 4.08988 -45.53310 1.000 38.25032 112 GLY F O 1
ATOM 8875 N N . ARG F 3 83 ? -3.88806 2.96652 -47.19521 1.000 49.18036 113 ARG F N 1
ATOM 8876 C CA . ARG F 3 83 ? -3.24670 4.15634 -47.75201 1.000 43.31744 113 ARG F CA 1
ATOM 8877 C C . ARG F 3 83 ? -4.25510 4.99460 -48.54616 1.000 40.32669 113 ARG F C 1
ATOM 8878 O O . ARG F 3 83 ? -5.30547 4.50908 -48.96920 1.000 42.21639 113 ARG F O 1
ATOM 8886 N N . PHE F 3 84 ? -3.95456 6.29203 -48.70274 1.000 42.05059 114 PHE F N 1
ATOM 8887 C CA . PHE F 3 84 ? -4.72654 7.08961 -49.64923 1.000 41.39920 114 PHE F CA 1
ATOM 8888 C C . PHE F 3 84 ? -4.59926 6.46242 -51.02649 1.000 49.80336 114 PHE F C 1
ATOM 8889 O O . PHE F 3 84 ? -3.51045 6.05581 -51.44353 1.000 47.82918 114 PHE F O 1
ATOM 8897 N N . LYS F 3 85 ? -5.71441 6.37169 -51.73397 1.000 48.68348 115 LYS F N 1
ATOM 8898 C CA . LYS F 3 85 ? -5.60391 6.12712 -53.15992 1.000 53.59199 115 LYS F CA 1
ATOM 8899 C C . LYS F 3 85 ? -4.99926 7.36842 -53.80302 1.000 54.55101 115 LYS F C 1
ATOM 8900 O O . LYS F 3 85 ? -5.24447 8.49429 -53.35993 1.000 55.67396 115 LYS F O 1
ATOM 8906 N N . ALA F 3 86 ? -4.15427 7.15445 -54.81144 1.000 58.14234 116 ALA F N 1
ATOM 8907 C CA . ALA F 3 86 ? -3.39368 8.25677 -55.39111 1.000 59.28727 116 ALA F CA 1
ATOM 8908 C C . ALA F 3 86 ? -4.30818 9.34325 -55.95544 1.000 64.51547 116 ALA F C 1
ATOM 8909 O O . ALA F 3 86 ? -3.98404 10.53341 -55.87788 1.000 59.91864 116 ALA F O 1
ATOM 8911 N N . ARG F 3 87 ? -5.44668 8.95581 -56.53886 1.000 63.44646 117 ARG F N 1
ATOM 8912 C CA . ARG F 3 87 ? -6.41366 9.90421 -57.08084 1.000 65.40931 117 ARG F CA 1
ATOM 8913 C C . ARG F 3 87 ? -7.58708 10.06363 -56.12205 1.000 62.29165 117 ARG F C 1
ATOM 8914 O O . ARG F 3 87 ? -8.13134 9.07352 -55.62737 1.000 61.86296 117 ARG F O 1
ATOM 8922 N N . GLN F 3 88 ? -7.96665 11.30765 -55.85934 1.000 61.27116 118 GLN F N 1
ATOM 8923 C CA . GLN F 3 88 ? -9.14991 11.63332 -55.07755 1.000 59.19002 118 GLN F CA 1
ATOM 8924 C C . GLN F 3 88 ? -10.09879 12.46368 -55.93912 1.000 63.14724 118 GLN F C 1
ATOM 8925 O O . GLN F 3 88 ? -9.66294 13.21974 -56.81226 1.000 66.36774 118 GLN F O 1
ATOM 8931 N N . CYS F 3 89 ? -11.40125 12.29617 -55.71399 1.000 63.48942 119 CYS F N 1
ATOM 8932 C CA . CYS F 3 89 ? -12.42028 12.98591 -56.51836 1.000 69.04142 119 CYS F CA 1
ATOM 8933 C C . CYS F 3 89 ? -13.66122 13.34089 -55.69828 1.000 72.12413 119 CYS F C 1
ATOM 8934 O O . CYS F 3 89 ? -13.76306 12.96540 -54.52373 1.000 71.39796 119 CYS F O 1
ATOM 8937 N N . SER F 3 93 ? -16.42843 14.06162 -60.33887 1.000 93.62999 123 SER F N 1
ATOM 8938 C CA . SER F 3 93 ? -16.51585 15.38166 -60.95534 1.000 93.28745 123 SER F CA 1
ATOM 8939 C C . SER F 3 93 ? -15.13382 16.01959 -61.09510 1.000 92.78372 123 SER F C 1
ATOM 8940 O O . SER F 3 93 ? -14.51525 15.95912 -62.16269 1.000 95.56769 123 SER F O 1
ATOM 8942 N N . VAL F 3 94 ? -14.66361 16.63873 -60.01338 1.000 86.73447 124 VAL F N 1
ATOM 8943 C CA . VAL F 3 94 ? -13.34539 17.26013 -59.95978 1.000 85.26221 124 VAL F CA 1
ATOM 8944 C C . VAL F 3 94 ? -12.38515 16.28747 -59.28248 1.000 80.36540 124 VAL F C 1
ATOM 8945 O O . VAL F 3 94 ? -12.66892 15.78146 -58.18876 1.000 80.80102 124 VAL F O 1
ATOM 8947 N N . CYS F 3 95 ? -11.25235 16.02440 -59.93544 1.000 81.56441 125 CYS F N 1
ATOM 8948 C CA . CYS F 3 95 ? -10.30701 14.99763 -59.52300 1.000 78.91349 125 CYS F CA 1
ATOM 8949 C C . CYS F 3 95 ? -8.91547 15.60137 -59.38571 1.000 76.74349 125 CYS F C 1
ATOM 8950 O O . CYS F 3 95 ? -8.60175 16.62599 -59.99196 1.000 79.66457 125 CYS F O 1
ATOM 8953 N N . TRP F 3 96 ? -8.07251 14.94637 -58.58542 1.000 74.49284 126 TRP F N 1
ATOM 8954 C CA . TRP F 3 96 ? -6.70543 15.41252 -58.38538 1.000 70.97063 126 TRP F CA 1
ATOM 8955 C C . TRP F 3 96 ? -5.88386 14.28506 -57.76759 1.000 68.28301 126 TRP F C 1
ATOM 8956 O O . TRP F 3 96 ? -6.43193 13.29862 -57.26608 1.000 65.75222 126 TRP F O 1
ATOM 8967 N N . CYS F 3 97 ? -4.55961 14.43177 -57.82316 1.000 67.31137 127 CYS F N 1
ATOM 8968 C CA . CYS F 3 97 ? -3.65453 13.47929 -57.19198 1.000 67.52911 127 CYS F CA 1
ATOM 8969 C C . CYS F 3 97 ? -3.23189 13.98149 -55.81897 1.000 62.95486 127 CYS F C 1
ATOM 8970 O O . CYS F 3 97 ? -3.08570 15.18716 -55.59405 1.000 65.72357 127 CYS F O 1
ATOM 8973 N N . VAL F 3 98 ? -3.03692 13.03675 -54.89742 1.000 55.73666 128 VAL F N 1
ATOM 8974 C CA . VAL F 3 98 ? -2.64500 13.35736 -53.53110 1.000 50.89420 128 VAL F CA 1
ATOM 8975 C C . VAL F 3 98 ? -1.38535 12.58106 -53.17231 1.000 49.62403 128 VAL F C 1
ATOM 8976 O O . VAL F 3 98 ? -1.06947 11.54518 -53.76106 1.000 51.86190 128 VAL F O 1
ATOM 8980 N N . ASN F 3 99 ? -0.66094 13.09660 -52.18525 1.000 46.31924 129 ASN F N 1
ATOM 8981 C CA . ASN F 3 99 ? 0.52145 12.41072 -51.69591 1.000 44.99260 129 ASN F CA 1
ATOM 8982 C C . ASN F 3 99 ? 0.10993 11.48599 -50.55108 1.000 41.57362 129 ASN F C 1
ATOM 8983 O O . ASN F 3 99 ? -1.07553 11.32418 -50.25267 1.000 40.55098 129 ASN F O 1
ATOM 8988 N N . SER F 3 100 ? 1.09245 10.88048 -49.88799 1.000 40.05689 130 SER F N 1
ATOM 8989 C CA . SER F 3 100 ? 0.79126 9.88887 -48.85593 1.000 37.62137 130 SER F CA 1
ATOM 8990 C C . SER F 3 100 ? 0.13712 10.49098 -47.60365 1.000 37.44616 130 SER F C 1
ATOM 8991 O O . SER F 3 100 ? -0.43773 9.75191 -46.80585 1.000 36.48453 130 SER F O 1
ATOM 8994 N N . VAL F 3 101 ? 0.19912 11.80281 -47.38897 1.000 32.54423 131 VAL F N 1
ATOM 8995 C CA . VAL F 3 101 ? -0.57574 12.40302 -46.31085 1.000 30.52569 131 VAL F CA 1
ATOM 8996 C C . VAL F 3 101 ? -1.89213 12.98087 -46.81034 1.000 30.39699 131 VAL F C 1
ATOM 8997 O O . VAL F 3 101 ? -2.55584 13.73379 -46.08730 1.000 32.77211 131 VAL F O 1
ATOM 9001 N N . GLY F 3 102 ? -2.28097 12.66333 -48.04558 1.000 33.81239 132 GLY F N 1
ATOM 9002 C CA . GLY F 3 102 ? -3.57092 13.05381 -48.56949 1.000 35.46281 132 GLY F CA 1
ATOM 9003 C C . GLY F 3 102 ? -3.68675 14.48620 -49.04259 1.000 45.22423 132 GLY F C 1
ATOM 9004 O O . GLY F 3 102 ? -4.80585 14.94197 -49.29214 1.000 41.33564 132 GLY F O 1
ATOM 9005 N N . VAL F 3 103 ? -2.57354 15.20609 -49.18684 1.000 37.38757 133 VAL F N 1
ATOM 9006 C CA . VAL F 3 103 ? -2.59354 16.59760 -49.61785 1.000 39.24214 133 VAL F CA 1
ATOM 9007 C C . VAL F 3 103 ? -2.52202 16.63461 -51.13014 1.000 43.88882 133 VAL F C 1
ATOM 9008 O O . VAL F 3 103 ? -1.81561 15.83022 -51.75399 1.000 45.38543 133 VAL F O 1
ATOM 9012 N N . ARG F 3 104 ? -3.26237 17.57021 -51.72909 1.000 46.66199 134 ARG F N 1
ATOM 9013 C CA . ARG F 3 104 ? -3.28695 17.68324 -53.17579 1.000 51.45783 134 ARG F CA 1
ATOM 9014 C C . ARG F 3 104 ? -1.95484 18.22136 -53.68862 1.000 59.13436 134 ARG F C 1
ATOM 9015 O O . ARG F 3 104 ? -1.45691 19.24308 -53.20130 1.000 60.53887 134 ARG F O 1
ATOM 9023 N N . ARG F 3 105 ? -1.37787 17.53401 -54.68076 1.000 56.12103 135 ARG F N 1
ATOM 9024 C CA . ARG F 3 105 ? -0.10183 17.93974 -55.25794 1.000 58.92390 135 ARG F CA 1
ATOM 9025 C C . ARG F 3 105 ? -0.17702 18.27939 -56.74192 1.000 68.32933 135 ARG F C 1
ATOM 9026 O O . ARG F 3 105 ? 0.84952 18.64225 -57.32797 1.000 70.11499 135 ARG F O 1
ATOM 9034 N N . THR F 3 106 ? -1.34933 18.18090 -57.36425 1.000 66.52821 136 THR F N 1
ATOM 9035 C CA . THR F 3 106 ? -1.56163 18.62733 -58.73692 1.000 72.48795 136 THR F CA 1
ATOM 9036 C C . THR F 3 106 ? -2.72584 19.60865 -58.75010 1.000 73.61161 136 THR F C 1
ATOM 9037 O O . THR F 3 106 ? -3.31604 19.92212 -57.71323 1.000 70.04728 136 THR F O 1
ATOM 9041 N N . ASP F 3 107 ? -3.05662 20.10701 -59.93143 1.000 79.10353 137 ASP F N 1
ATOM 9042 C CA . ASP F 3 107 ? -4.27612 20.88215 -60.06931 1.000 81.17421 137 ASP F CA 1
ATOM 9043 C C . ASP F 3 107 ? -5.44786 19.94337 -60.33659 1.000 83.89271 137 ASP F C 1
ATOM 9044 O O . ASP F 3 107 ? -5.27098 18.78721 -60.73156 1.000 82.22275 137 ASP F O 1
ATOM 9049 N N . LYS F 3 108 ? -6.65511 20.45459 -60.11084 1.000 90.45805 138 LYS F N 1
ATOM 9050 C CA . LYS F 3 108 ? -7.86388 19.67854 -60.35961 1.000 84.90112 138 LYS F CA 1
ATOM 9051 C C . LYS F 3 108 ? -8.24631 19.73362 -61.83432 1.000 90.25492 138 LYS F C 1
ATOM 9052 O O . LYS F 3 108 ? -7.74956 18.95287 -62.64673 1.000 93.68455 138 LYS F O 1
ATOM 9058 N N . CYS F 3 115 ? -3.24156 9.61017 -62.27003 1.000 86.16727 145 CYS F N 1
ATOM 9059 C CA . CYS F 3 115 ? -2.33340 9.57617 -61.11582 1.000 82.16057 145 CYS F CA 1
ATOM 9060 C C . CYS F 3 115 ? -1.53474 8.27057 -61.09319 1.000 86.45903 145 CYS F C 1
ATOM 9061 O O . CYS F 3 115 ? -2.03565 7.23192 -60.65225 1.000 84.95882 145 CYS F O 1
ATOM 9064 N N . ASP F 3 116 ? -0.27828 8.34867 -61.54957 1.000 89.35612 146 ASP F N 1
ATOM 9065 C CA . ASP F 3 116 ? 0.50367 7.14466 -61.83013 1.000 88.70349 146 ASP F CA 1
ATOM 9066 C C . ASP F 3 116 ? 0.91462 6.41950 -60.55311 1.000 84.35017 146 ASP F C 1
ATOM 9067 O O . ASP F 3 116 ? 0.96636 5.18322 -60.52214 1.000 83.35967 146 ASP F O 1
ATOM 9072 N N . GLU F 3 117 ? 1.23372 7.16440 -59.50019 1.000 76.92109 147 GLU F N 1
ATOM 9073 C CA . GLU F 3 117 ? 1.74298 6.56541 -58.27710 1.000 75.16079 147 GLU F CA 1
ATOM 9074 C C . GLU F 3 117 ? 1.27663 7.39141 -57.09263 1.000 67.20594 147 GLU F C 1
ATOM 9075 O O . GLU F 3 117 ? 0.80947 8.52103 -57.24866 1.000 66.60256 147 GLU F O 1
ATOM 9081 N N . LEU F 3 118 ? 1.39707 6.80816 -55.90320 1.000 63.41784 148 LEU F N 1
ATOM 9082 C CA . LEU F 3 118 ? 1.21590 7.55508 -54.65611 1.000 59.90714 148 LEU F CA 1
ATOM 9083 C C . LEU F 3 118 ? 2.59008 8.03736 -54.21250 1.000 59.72521 148 LEU F C 1
ATOM 9084 O O . LEU F 3 118 ? 3.38780 7.26718 -53.67539 1.000 64.68003 148 LEU F O 1
ATOM 9089 N N . VAL F 3 119 ? 2.86448 9.32206 -54.43246 1.000 58.48838 149 VAL F N 1
ATOM 9090 C CA . VAL F 3 119 ? 4.15000 9.90493 -54.05508 1.000 55.54158 149 VAL F CA 1
ATOM 9091 C C . VAL F 3 119 ? 4.22811 10.04637 -52.53878 1.000 54.77929 149 VAL F C 1
ATOM 9092 O O . VAL F 3 119 ? 3.29816 10.55598 -51.89839 1.000 48.98085 149 VAL F O 1
ATOM 9096 N N . ARG F 3 120 ? 5.32902 9.58313 -51.94244 1.000 49.55406 150 ARG F N 1
ATOM 9097 C CA . ARG F 3 120 ? 5.43950 9.65976 -50.49236 1.000 48.77937 150 ARG F CA 1
ATOM 9098 C C . ARG F 3 120 ? 5.94096 11.02683 -50.06152 1.000 43.16754 150 ARG F C 1
ATOM 9099 O O . ARG F 3 120 ? 6.81609 11.62525 -50.69986 1.000 45.48944 150 ARG F O 1
ATOM 9107 N N . THR F 3 121 ? 5.34872 11.52290 -48.98137 1.000 41.98429 151 THR F N 1
ATOM 9108 C CA . THR F 3 121 ? 5.91277 12.63287 -48.24348 1.000 35.18894 151 THR F CA 1
ATOM 9109 C C . THR F 3 121 ? 7.06410 12.10276 -47.39642 1.000 35.49863 151 THR F C 1
ATOM 9110 O O . THR F 3 121 ? 6.86307 11.25470 -46.51480 1.000 36.59791 151 THR F O 1
ATOM 9114 N N . HIS F 3 122 ? 8.27789 12.58889 -47.65384 1.000 34.66876 152 HIS F N 1
ATOM 9115 C CA . HIS F 3 122 ? 9.42788 12.06458 -46.93098 1.000 33.86346 152 HIS F CA 1
ATOM 9116 C C . HIS F 3 122 ? 10.01863 13.04475 -45.93683 1.000 33.51620 152 HIS F C 1
ATOM 9117 O O . HIS F 3 122 ? 10.90815 12.66290 -45.17544 1.000 31.48369 152 HIS F O 1
ATOM 9124 N N . HIS F 3 123 ? 9.53605 14.28373 -45.89197 1.000 31.93351 153 HIS F N 1
ATOM 9125 C CA . HIS F 3 123 ? 10.02762 15.21438 -44.89182 1.000 30.50558 153 HIS F CA 1
ATOM 9126 C C . HIS F 3 123 ? 8.85300 16.06434 -44.44049 1.000 29.38653 153 HIS F C 1
ATOM 9127 O O . HIS F 3 123 ? 8.10491 16.56740 -45.28980 1.000 30.91842 153 HIS F O 1
ATOM 9134 N N . ILE F 3 124 ? 8.69524 16.21328 -43.12963 1.000 27.35777 154 ILE F N 1
ATOM 9135 C CA . ILE F 3 124 ? 7.64251 17.04059 -42.55958 1.000 26.38762 154 ILE F CA 1
ATOM 9136 C C . ILE F 3 124 ? 8.26540 18.02810 -41.57835 1.000 28.39987 154 ILE F C 1
ATOM 9137 O O . ILE F 3 124 ? 9.06491 17.64226 -40.71577 1.000 27.16302 154 ILE F O 1
ATOM 9142 N N . LEU F 3 125 ? 7.90159 19.30251 -41.71096 1.000 27.81875 155 LEU F N 1
ATOM 9143 C CA . LEU F 3 125 ? 8.31609 20.34093 -40.77248 1.000 27.28066 155 LEU F CA 1
ATOM 9144 C C . LEU F 3 125 ? 7.09968 20.71453 -39.94110 1.000 24.08256 155 LEU F C 1
ATOM 9145 O O . LEU F 3 125 ? 6.08497 21.15155 -40.50140 1.000 28.60887 155 LEU F O 1
ATOM 9150 N N . ILE F 3 126 ? 7.21245 20.53754 -38.62663 1.000 23.52282 156 ILE F N 1
ATOM 9151 C CA . ILE F 3 126 ? 6.18084 20.91288 -37.66287 1.000 23.09029 156 ILE F CA 1
ATOM 9152 C C . ILE F 3 126 ? 6.69574 22.12212 -36.89225 1.000 25.29699 156 ILE F C 1
ATOM 9153 O O . ILE F 3 126 ? 7.73421 22.04300 -36.24273 1.000 25.99008 156 ILE F O 1
ATOM 9158 N N . ASP F 3 127 ? 5.96257 23.23022 -36.96089 1.000 22.72546 157 ASP F N 1
ATOM 9159 C CA . ASP F 3 127 ? 6.35021 24.50389 -36.34105 1.000 24.64761 157 ASP F CA 1
ATOM 9160 C C . ASP F 3 127 ? 5.29672 24.84185 -35.29460 1.000 22.88638 157 ASP F C 1
ATOM 9161 O O . ASP F 3 127 ? 4.13376 25.07054 -35.64094 1.000 27.79670 157 ASP F O 1
ATOM 9166 N N . LEU F 3 128 ? 5.69956 24.87075 -34.03239 1.000 24.92874 158 LEU F N 1
ATOM 9167 C CA . LEU F 3 128 ? 4.79982 25.16828 -32.92669 1.000 21.95742 158 LEU F CA 1
ATOM 9168 C C . LEU F 3 128 ? 5.23830 26.46394 -32.25860 1.000 25.24802 158 LEU F C 1
ATOM 9169 O O . LEU F 3 128 ? 6.43719 26.70173 -32.07846 1.000 30.77515 158 LEU F O 1
ATOM 9174 N N . ARG F 3 129 ? 4.28392 27.30349 -31.88031 1.000 22.85798 159 ARG F N 1
ATOM 9175 C CA . ARG F 3 129 ? 4.62544 28.40466 -30.99146 1.000 23.16193 159 ARG F CA 1
ATOM 9176 C C . ARG F 3 129 ? 3.95174 28.16493 -29.64806 1.000 23.99497 159 ARG F C 1
ATOM 9177 O O . ARG F 3 129 ? 2.73237 27.91461 -29.60518 1.000 26.62060 159 ARG F O 1
ATOM 9185 N N . HIS F 3 130 ? 4.73848 28.21358 -28.55948 1.000 23.96177 160 HIS F N 1
ATOM 9186 C CA . HIS F 3 130 ? 4.18948 27.99262 -27.22196 1.000 22.34196 160 HIS F CA 1
ATOM 9187 C C . HIS F 3 130 ? 3.94918 29.31651 -26.52693 1.000 21.32098 160 HIS F C 1
ATOM 9188 O O . HIS F 3 130 ? 4.53464 30.36066 -26.85758 1.000 23.57135 160 HIS F O 1
ATOM 9195 N N . ARG F 3 131 ? 3.03119 29.25913 -25.57010 1.000 21.23705 161 ARG F N 1
ATOM 9196 C CA . ARG F 3 131 ? 2.75044 30.42131 -24.76612 1.000 23.88625 161 ARG F CA 1
ATOM 9197 C C . ARG F 3 131 ? 3.96742 30.71429 -23.89796 1.000 24.63554 161 ARG F C 1
ATOM 9198 O O . ARG F 3 131 ? 4.56189 29.78396 -23.34216 1.000 23.40451 161 ARG F O 1
ATOM 9206 N N . PRO F 3 132 ? 4.39369 31.97097 -23.78857 1.000 26.90073 162 PRO F N 1
ATOM 9207 C CA . PRO F 3 132 ? 5.53332 32.28158 -22.90688 1.000 25.65340 162 PRO F CA 1
ATOM 9208 C C . PRO F 3 132 ? 5.24564 31.86293 -21.46800 1.000 23.15894 162 PRO F C 1
ATOM 9209 O O . PRO F 3 132 ? 4.14025 32.04450 -20.97341 1.000 25.15305 162 PRO F O 1
ATOM 9213 N N . THR F 3 133 ? 6.25264 31.31550 -20.79300 1.000 25.20841 163 THR F N 1
ATOM 9214 C CA . THR F 3 133 ? 6.00936 30.64037 -19.52569 1.000 23.04924 163 THR F CA 1
ATOM 9215 C C . THR F 3 133 ? 7.19103 30.87649 -18.59399 1.000 23.19437 163 THR F C 1
ATOM 9216 O O . THR F 3 133 ? 8.29715 31.18837 -19.03491 1.000 27.80527 163 THR F O 1
ATOM 9220 N N . ALA F 3 134 ? 6.92939 30.82116 -17.28565 1.000 23.41089 164 ALA F N 1
ATOM 9221 C CA . ALA F 3 134 ? 7.98184 31.15478 -16.33233 1.000 24.08487 164 ALA F CA 1
ATOM 9222 C C . ALA F 3 134 ? 9.01329 30.04472 -16.20453 1.000 28.52104 164 ALA F C 1
ATOM 9223 O O . ALA F 3 134 ? 10.16426 30.32744 -15.86539 1.000 38.47567 164 ALA F O 1
ATOM 9225 N N . GLY F 3 135 ? 8.61250 28.80586 -16.45082 1.000 30.29879 165 GLY F N 1
ATOM 9226 C CA . GLY F 3 135 ? 9.52584 27.68326 -16.27499 1.000 37.62197 165 GLY F CA 1
ATOM 9227 C C . GLY F 3 135 ? 10.56081 27.67535 -17.38235 1.000 33.47993 165 GLY F C 1
ATOM 9228 O O . GLY F 3 135 ? 10.21953 27.75105 -18.56827 1.000 36.61019 165 GLY F O 1
ATOM 9229 N N . ALA F 3 136 ? 11.83153 27.61010 -16.99645 1.000 35.84701 166 ALA F N 1
ATOM 9230 C CA . ALA F 3 136 ? 12.92196 27.64884 -17.94789 1.000 30.15347 166 ALA F CA 1
ATOM 9231 C C . ALA F 3 136 ? 13.11705 26.28304 -18.58460 1.000 24.50722 166 ALA F C 1
ATOM 9232 O O . ALA F 3 136 ? 12.86809 25.23387 -17.97164 1.000 31.53539 166 ALA F O 1
ATOM 9234 N N . PHE F 3 137 ? 13.54022 26.30849 -19.84265 1.000 30.50595 167 PHE F N 1
ATOM 9235 C CA . PHE F 3 137 ? 14.02345 25.11300 -20.51409 1.000 22.35001 167 PHE F CA 1
ATOM 9236 C C . PHE F 3 137 ? 14.78303 25.58165 -21.73888 1.000 26.99261 167 PHE F C 1
ATOM 9237 O O . PHE F 3 137 ? 14.63151 26.71718 -22.20477 1.000 29.08226 167 PHE F O 1
ATOM 9245 N N . ASN F 3 138 ? 15.58100 24.68424 -22.28310 1.000 28.79533 168 ASN F N 1
ATOM 9246 C CA . ASN F 3 138 ? 16.32054 25.08497 -23.46463 1.000 24.46184 168 ASN F CA 1
ATOM 9247 C C . ASN F 3 138 ? 16.21614 24.00550 -24.52567 1.000 21.68549 168 ASN F C 1
ATOM 9248 O O . ASN F 3 138 ? 15.44922 23.05576 -24.37739 1.000 23.18276 168 ASN F O 1
ATOM 9253 N N . HIS F 3 139 ? 16.97921 24.16953 -25.59898 1.000 24.67751 169 HIS F N 1
ATOM 9254 C CA . HIS F 3 139 ? 16.93266 23.20506 -26.69565 1.000 24.99869 169 HIS F CA 1
ATOM 9255 C C . HIS F 3 139 ? 17.19767 21.77470 -26.22854 1.000 28.46121 169 HIS F C 1
ATOM 9256 O O . HIS F 3 139 ? 16.55298 20.83983 -26.69894 1.000 26.29667 169 HIS F O 1
ATOM 9263 N N . SER F 3 140 ? 18.20712 21.57507 -25.37477 1.000 24.53449 170 SER F N 1
ATOM 9264 C CA . SER F 3 140 ? 18.51727 20.22597 -24.91655 1.000 23.32864 170 SER F CA 1
ATOM 9265 C C . SER F 3 140 ? 17.30256 19.55070 -24.29623 1.000 24.72162 170 SER F C 1
ATOM 9266 O O . SER F 3 140 ? 17.00176 18.38210 -24.58544 1.000 27.35437 170 SER F O 1
ATOM 9269 N N . ASP F 3 141 ? 16.59138 20.27869 -23.43633 1.000 22.90250 171 ASP F N 1
ATOM 9270 C CA . ASP F 3 141 ? 15.41247 19.74303 -22.77395 1.000 20.36360 171 ASP F CA 1
ATOM 9271 C C . ASP F 3 141 ? 14.34117 19.38643 -23.78377 1.000 20.39437 171 ASP F C 1
ATOM 9272 O O . ASP F 3 141 ? 13.70554 18.33023 -23.69013 1.000 21.69120 171 ASP F O 1
ATOM 9277 N N . LEU F 3 142 ? 14.10033 20.29253 -24.74504 1.000 23.45018 172 LEU F N 1
ATOM 9278 C CA . LEU F 3 142 ? 13.04372 20.10692 -25.74081 1.000 20.93150 172 LEU F CA 1
ATOM 9279 C C . LEU F 3 142 ? 13.35820 18.94919 -26.66377 1.000 20.37727 172 LEU F C 1
ATOM 9280 O O . LEU F 3 142 ? 12.46585 18.17781 -27.03769 1.000 24.68449 172 LEU F O 1
ATOM 9285 N N . ASP F 3 143 ? 14.60305 18.88981 -27.11646 1.000 21.54638 173 ASP F N 1
ATOM 9286 C CA . ASP F 3 143 ? 15.03840 17.82580 -27.99010 1.000 21.21677 173 ASP F CA 1
ATOM 9287 C C . ASP F 3 143 ? 14.81400 16.48361 -27.32091 1.000 22.47443 173 ASP F C 1
ATOM 9288 O O . ASP F 3 143 ? 14.25449 15.55292 -27.92500 1.000 23.64657 173 ASP F O 1
ATOM 9293 N N . ALA F 3 144 ? 15.23814 16.36816 -26.05717 1.000 20.63986 174 ALA F N 1
ATOM 9294 C CA . ALA F 3 144 ? 15.11122 15.07256 -25.38659 1.000 21.45543 174 ALA F CA 1
ATOM 9295 C C . ALA F 3 144 ? 13.64165 14.70549 -25.18976 1.000 20.67137 174 ALA F C 1
ATOM 9296 O O . ALA F 3 144 ? 13.23100 13.54670 -25.38900 1.000 20.01557 174 ALA F O 1
ATOM 9298 N N . GLU F 3 145 ? 12.82870 15.68530 -24.80305 1.000 20.24205 175 GLU F N 1
ATOM 9299 C CA . GLU F 3 145 ? 11.44648 15.38123 -24.49278 1.000 18.45525 175 GLU F CA 1
ATOM 9300 C C . GLU F 3 145 ? 10.65669 15.06545 -25.74753 1.000 19.89985 175 GLU F C 1
ATOM 9301 O O . GLU F 3 145 ? 9.82644 14.15620 -25.75026 1.000 19.73771 175 GLU F O 1
ATOM 9307 N N . LEU F 3 146 ? 10.83891 15.85438 -26.81025 1.000 18.36161 176 LEU F N 1
ATOM 9308 C CA . LEU F 3 146 ? 10.03628 15.60177 -27.99162 1.000 18.37906 176 LEU F CA 1
ATOM 9309 C C . LEU F 3 146 ? 10.42441 14.27332 -28.60641 1.000 20.65660 176 LEU F C 1
ATOM 9310 O O . LEU F 3 146 ? 9.56197 13.54345 -29.09939 1.000 21.35194 176 LEU F O 1
ATOM 9315 N N . ARG F 3 147 ? 11.71200 13.93118 -28.55561 1.000 18.31584 177 ARG F N 1
ATOM 9316 C CA . ARG F 3 147 ? 12.13286 12.62742 -29.06570 1.000 18.16538 177 ARG F CA 1
ATOM 9317 C C . ARG F 3 147 ? 11.54242 11.48775 -28.23970 1.000 21.63505 177 ARG F C 1
ATOM 9318 O O . ARG F 3 147 ? 11.12844 10.46226 -28.80808 1.000 19.67896 177 ARG F O 1
ATOM 9326 N N . ARG F 3 148 ? 11.50754 11.63922 -26.90464 1.000 18.17423 178 ARG F N 1
ATOM 9327 C CA . ARG F 3 148 ? 10.83480 10.65442 -26.05502 1.000 18.36506 178 ARG F CA 1
ATOM 9328 C C . ARG F 3 148 ? 9.37424 10.47836 -26.45457 1.000 17.99970 178 ARG F C 1
ATOM 9329 O O . ARG F 3 148 ? 8.89795 9.34601 -26.62196 1.000 19.05845 178 ARG F O 1
ATOM 9337 N N . LEU F 3 149 ? 8.64859 11.58652 -26.63624 1.000 15.35153 179 LEU F N 1
ATOM 9338 C CA . LEU F 3 149 ? 7.22860 11.51875 -26.96579 1.000 13.91709 179 LEU F CA 1
ATOM 9339 C C . LEU F 3 149 ? 7.02214 10.89791 -28.33966 1.000 19.26897 179 LEU F C 1
ATOM 9340 O O . LEU F 3 149 ? 6.07134 10.13312 -28.55849 1.000 18.35773 179 LEU F O 1
ATOM 9345 N N . PHE F 3 150 ? 7.87323 11.25445 -29.30968 1.000 18.70300 180 PHE F N 1
ATOM 9346 C CA . PHE F 3 150 ? 7.61593 10.65926 -30.61235 1.000 18.73381 180 PHE F CA 1
ATOM 9347 C C . PHE F 3 150 ? 7.84508 9.15941 -30.61005 1.000 20.97659 180 PHE F C 1
ATOM 9348 O O . PHE F 3 150 ? 7.14420 8.44697 -31.32208 1.000 20.02097 180 PHE F O 1
ATOM 9356 N N . ARG F 3 151 ? 8.78257 8.65805 -29.81154 1.000 18.76573 181 ARG F N 1
ATOM 9357 C CA . ARG F 3 151 ? 8.95113 7.21264 -29.75378 1.000 19.32158 181 ARG F CA 1
ATOM 9358 C C . ARG F 3 151 ? 7.86124 6.56228 -28.90305 1.000 19.19343 181 ARG F C 1
ATOM 9359 O O . ARG F 3 151 ? 7.25442 5.56241 -29.31656 1.000 19.75485 181 ARG F O 1
ATOM 9367 N N . GLU F 3 152 ? 7.57767 7.12343 -27.73456 1.000 18.33307 182 GLU F N 1
ATOM 9368 C CA . GLU F 3 152 ? 6.66173 6.45258 -26.82260 1.000 18.40009 182 GLU F CA 1
ATOM 9369 C C . GLU F 3 152 ? 5.20616 6.62413 -27.21776 1.000 21.48017 182 GLU F C 1
ATOM 9370 O O . GLU F 3 152 ? 4.45314 5.64092 -27.25794 1.000 20.89115 182 GLU F O 1
ATOM 9376 N N . ARG F 3 153 ? 4.77800 7.86900 -27.47701 1.000 18.61213 183 ARG F N 1
ATOM 9377 C CA . ARG F 3 153 ? 3.37329 8.11256 -27.74851 1.000 18.16974 183 ARG F CA 1
ATOM 9378 C C . ARG F 3 153 ? 3.05758 7.74337 -29.19164 1.000 21.21003 183 ARG F C 1
ATOM 9379 O O . ARG F 3 153 ? 2.12058 6.98039 -29.45745 1.000 21.09928 183 ARG F O 1
ATOM 9387 N N . TYR F 3 154 ? 3.86569 8.22522 -30.13298 1.000 19.41287 184 TYR F N 1
ATOM 9388 C CA . TYR F 3 154 ? 3.52616 8.06422 -31.54812 1.000 20.38159 184 TYR F CA 1
ATOM 9389 C C . TYR F 3 154 ? 4.18527 6.85029 -32.17542 1.000 21.72138 184 TYR F C 1
ATOM 9390 O O . TYR F 3 154 ? 3.92948 6.57643 -33.34657 1.000 23.33478 184 TYR F O 1
ATOM 9399 N N . ARG F 3 155 ? 4.96203 6.06831 -31.40526 1.000 19.53503 185 ARG F N 1
ATOM 9400 C CA . ARG F 3 155 ? 5.51075 4.78687 -31.85640 1.000 21.88922 185 ARG F CA 1
ATOM 9401 C C . ARG F 3 155 ? 6.38457 4.94109 -33.10067 1.000 19.85054 185 ARG F C 1
ATOM 9402 O O . ARG F 3 155 ? 6.50975 4.02484 -33.92068 1.000 23.51217 185 ARG F O 1
ATOM 9410 N N . LEU F 3 156 ? 6.98255 6.11630 -33.25778 1.000 22.88300 186 LEU F N 1
ATOM 9411 C CA . LEU F 3 156 ? 7.85535 6.39336 -34.39392 1.000 22.54096 186 LEU F CA 1
ATOM 9412 C C . LEU F 3 156 ? 9.28568 6.01797 -34.01769 1.000 25.18596 186 LEU F C 1
ATOM 9413 O O . LEU F 3 156 ? 9.73318 6.35911 -32.91969 1.000 26.18203 186 LEU F O 1
ATOM 9418 N N . HIS F 3 157 ? 9.98483 5.29476 -34.89511 1.000 23.46715 187 HIS F N 1
ATOM 9419 C CA A HIS F 3 157 ? 11.33480 4.90764 -34.53555 0.555 26.55397 187 HIS F CA 1
ATOM 9420 C CA B HIS F 3 157 ? 11.37062 4.90074 -34.63733 0.445 26.55081 187 HIS F CA 1
ATOM 9421 C C . HIS F 3 157 ? 12.22051 6.14492 -34.40725 1.000 26.93958 187 HIS F C 1
ATOM 9422 O O . HIS F 3 157 ? 12.00050 7.16340 -35.07402 1.000 26.92187 187 HIS F O 1
ATOM 9435 N N . PRO F 3 158 ? 13.18563 6.10667 -33.48176 1.000 27.78735 188 PRO F N 1
ATOM 9436 C CA . PRO F 3 158 ? 13.97533 7.30996 -33.18585 1.000 26.11640 188 PRO F CA 1
ATOM 9437 C C . PRO F 3 158 ? 14.67808 7.91341 -34.39141 1.000 28.56999 188 PRO F C 1
ATOM 9438 O O . PRO F 3 158 ? 14.85325 9.14076 -34.42672 1.000 28.70121 188 PRO F O 1
ATOM 9442 N N . LYS F 3 159 ? 15.10309 7.10906 -35.35629 1.000 27.83938 189 LYS F N 1
ATOM 9443 C CA . LYS F 3 159 ? 15.87215 7.67290 -36.46031 1.000 29.42602 189 LYS F CA 1
ATOM 9444 C C . LYS F 3 159 ? 15.04191 8.60055 -37.33894 1.000 28.88830 189 LYS F C 1
ATOM 9445 O O . LYS F 3 159 ? 15.62129 9.34882 -38.13513 1.000 31.31724 189 LYS F O 1
ATOM 9451 N N . PHE F 3 160 ? 13.71795 8.58892 -37.21988 1.000 26.08845 190 PHE F N 1
ATOM 9452 C CA . PHE F 3 160 ? 12.90804 9.37923 -38.14732 1.000 27.34556 190 PHE F CA 1
ATOM 9453 C C . PHE F 3 160 ? 12.59886 10.76656 -37.62674 1.000 27.64335 190 PHE F C 1
ATOM 9454 O O . PHE F 3 160 ? 11.95343 11.53850 -38.34602 1.000 24.99332 190 PHE F O 1
ATOM 9462 N N . VAL F 3 161 ? 13.01309 11.10325 -36.40350 1.000 24.13414 191 VAL F N 1
ATOM 9463 C CA . VAL F 3 161 ? 13.07952 12.49843 -35.98099 1.000 22.96413 191 VAL F CA 1
ATOM 9464 C C . VAL F 3 161 ? 14.44987 13.00622 -36.40521 1.000 24.00400 191 VAL F C 1
ATOM 9465 O O . VAL F 3 161 ? 15.47738 12.54725 -35.89715 1.000 27.45062 191 VAL F O 1
ATOM 9469 N N . ALA F 3 162 ? 14.47344 13.92391 -37.37765 1.000 25.09190 192 ALA F N 1
ATOM 9470 C CA . ALA F 3 162 ? 15.73940 14.37967 -37.92630 1.000 24.77098 192 ALA F CA 1
ATOM 9471 C C . ALA F 3 162 ? 16.34254 15.51666 -37.13772 1.000 28.00655 192 ALA F C 1
ATOM 9472 O O . ALA F 3 162 ? 17.57435 15.67235 -37.12989 1.000 29.89724 192 ALA F O 1
ATOM 9474 N N . ALA F 3 163 ? 15.50716 16.36030 -36.54686 1.000 26.83989 193 ALA F N 1
ATOM 9475 C CA . ALA F 3 163 ? 16.02414 17.56183 -35.90262 1.000 26.68101 193 ALA F CA 1
ATOM 9476 C C . ALA F 3 163 ? 14.93512 18.20157 -35.06269 1.000 27.05554 193 ALA F C 1
ATOM 9477 O O . ALA F 3 163 ? 13.73568 18.05072 -35.34214 1.000 25.62224 193 ALA F O 1
ATOM 9479 N N . VAL F 3 164 ? 15.36423 18.88509 -34.00601 1.000 23.70678 194 VAL F N 1
ATOM 9480 C CA . VAL F 3 164 ? 14.49360 19.76341 -33.23822 1.000 23.02932 194 VAL F CA 1
ATOM 9481 C C . VAL F 3 164 ? 15.18446 21.11725 -33.17210 1.000 24.26401 194 VAL F C 1
ATOM 9482 O O . VAL F 3 164 ? 16.40542 21.17824 -32.98581 1.000 29.74392 194 VAL F O 1
ATOM 9486 N N . HIS F 3 165 ? 14.41229 22.20842 -33.34516 1.000 25.12324 195 HIS F N 1
ATOM 9487 C CA . HIS F 3 165 ? 14.95596 23.56233 -33.30125 1.000 25.34168 195 HIS F CA 1
ATOM 9488 C C . HIS F 3 165 ? 14.15520 24.37886 -32.31013 1.000 24.74183 195 HIS F C 1
ATOM 9489 O O . HIS F 3 165 ? 12.97540 24.09290 -32.07129 1.000 26.33300 195 HIS F O 1
ATOM 9496 N N . TYR F 3 166 ? 14.81141 25.35346 -31.68236 1.000 26.50215 196 TYR F N 1
ATOM 9497 C CA . TYR F 3 166 ? 14.11606 26.17437 -30.69036 1.000 24.55149 196 TYR F CA 1
ATOM 9498 C C . TYR F 3 166 ? 14.62769 27.59668 -30.73206 1.000 25.23034 196 TYR F C 1
ATOM 9499 O O . TYR F 3 166 ? 15.82714 27.84529 -30.55187 1.000 30.72874 196 TYR F O 1
ATOM 9508 N N . GLU F 3 167 ? 13.73320 28.54088 -31.01089 1.000 25.99916 197 GLU F N 1
ATOM 9509 C CA . GLU F 3 167 ? 14.03105 29.95547 -30.79742 1.000 28.01564 197 GLU F CA 1
ATOM 9510 C C . GLU F 3 167 ? 12.80581 30.49926 -30.08048 1.000 31.99364 197 GLU F C 1
ATOM 9511 O O . GLU F 3 167 ? 11.79401 30.74805 -30.73639 1.000 32.87119 197 GLU F O 1
ATOM 9517 N N . GLN F 3 168 ? 12.89374 30.65363 -28.75531 1.000 31.17892 198 GLN F N 1
ATOM 9518 C CA . GLN F 3 168 ? 11.74133 30.99300 -27.92272 1.000 27.58526 198 GLN F CA 1
ATOM 9519 C C . GLN F 3 168 ? 10.87838 32.07156 -28.56751 1.000 31.55974 198 GLN F C 1
ATOM 9520 O O . GLN F 3 168 ? 11.38859 33.13665 -28.94389 1.000 34.69151 198 GLN F O 1
ATOM 9526 N N . PRO F 3 169 ? 9.56271 31.84706 -28.69342 1.000 30.60147 199 PRO F N 1
ATOM 9527 C CA . PRO F 3 169 ? 8.78999 30.69736 -28.21741 1.000 32.04285 199 PRO F CA 1
ATOM 9528 C C . PRO F 3 169 ? 8.44533 29.69894 -29.32582 1.000 24.17675 199 PRO F C 1
ATOM 9529 O O . PRO F 3 169 ? 7.43261 29.00512 -29.21791 1.000 28.78405 199 PRO F O 1
ATOM 9533 N N . THR F 3 170 ? 9.24024 29.59084 -30.38427 1.000 27.19931 200 THR F N 1
ATOM 9534 C CA . THR F 3 170 ? 8.93778 28.68491 -31.48874 1.000 23.42461 200 THR F CA 1
ATOM 9535 C C . THR F 3 170 ? 9.74447 27.41153 -31.36507 1.000 24.38155 200 THR F C 1
ATOM 9536 O O . THR F 3 170 ? 10.97846 27.45088 -31.25235 1.000 28.24061 200 THR F O 1
ATOM 9540 N N . ILE F 3 171 ? 9.04524 26.28990 -31.50053 1.000 20.89755 201 ILE F N 1
ATOM 9541 C CA . ILE F 3 171 ? 9.61348 24.94855 -31.51289 1.000 21.88244 201 ILE F CA 1
ATOM 9542 C C . ILE F 3 171 ? 9.42519 24.39506 -32.90940 1.000 23.68021 201 ILE F C 1
ATOM 9543 O O . ILE F 3 171 ? 8.34045 24.51699 -33.48388 1.000 26.84958 201 ILE F O 1
ATOM 9548 N N . GLN F 3 172 ? 10.46754 23.79502 -33.47644 1.000 24.55533 202 GLN F N 1
ATOM 9549 C CA . GLN F 3 172 ? 10.28542 23.05601 -34.71546 1.000 24.48302 202 GLN F CA 1
ATOM 9550 C C . GLN F 3 172 ? 10.73299 21.61589 -34.55700 1.000 29.48047 202 GLN F C 1
ATOM 9551 O O . GLN F 3 172 ? 11.71441 21.33173 -33.86776 1.000 26.77139 202 GLN F O 1
ATOM 9557 N N . ILE F 3 173 ? 10.01576 20.70588 -35.20166 1.000 21.98723 203 ILE F N 1
ATOM 9558 C CA . ILE F 3 173 ? 10.43952 19.30867 -35.28463 1.000 20.92088 203 ILE F CA 1
ATOM 9559 C C . ILE F 3 173 ? 10.48302 18.97036 -36.75788 1.000 25.42741 203 ILE F C 1
ATOM 9560 O O . ILE F 3 173 ? 9.52738 19.25979 -37.49354 1.000 24.94155 203 ILE F O 1
ATOM 9565 N N . GLU F 3 174 ? 11.61371 18.42420 -37.21537 1.000 23.58406 204 GLU F N 1
ATOM 9566 C CA . GLU F 3 174 ? 11.70929 17.91478 -38.56864 1.000 25.87983 204 GLU F CA 1
ATOM 9567 C C . GLU F 3 174 ? 11.65531 16.40602 -38.50262 1.000 28.17508 204 GLU F C 1
ATOM 9568 O O . GLU F 3 174 ? 12.46176 15.79370 -37.79389 1.000 27.06280 204 GLU F O 1
ATOM 9574 N N . LEU F 3 175 ? 10.70065 15.82609 -39.22801 1.000 22.97715 205 LEU F N 1
ATOM 9575 C CA . LEU F 3 175 ? 10.63007 14.37935 -39.43062 1.000 25.49994 205 LEU F CA 1
ATOM 9576 C C . LEU F 3 175 ? 11.09446 14.03519 -40.83657 1.000 26.10721 205 LEU F C 1
ATOM 9577 O O . LEU F 3 175 ? 10.72972 14.71175 -41.79644 1.000 26.98949 205 LEU F O 1
ATOM 9582 N N . ARG F 3 176 ? 11.87277 12.94763 -40.96507 1.000 27.53053 206 ARG F N 1
ATOM 9583 C CA . ARG F 3 176 ? 12.46161 12.56082 -42.23987 1.000 28.53317 206 ARG F CA 1
ATOM 9584 C C . ARG F 3 176 ? 12.40922 11.04968 -42.36996 1.000 28.33496 206 ARG F C 1
ATOM 9585 O O . ARG F 3 176 ? 12.83254 10.34228 -41.45398 1.000 28.20475 206 ARG F O 1
ATOM 9593 N N . GLN F 3 177 ? 11.84896 10.56750 -43.47305 1.000 29.72071 207 GLN F N 1
ATOM 9594 C CA . GLN F 3 177 ? 11.68408 9.12052 -43.63806 1.000 30.29254 207 GLN F CA 1
ATOM 9595 C C . GLN F 3 177 ? 11.59381 8.83085 -45.13797 1.000 39.28821 207 GLN F C 1
ATOM 9596 O O . GLN F 3 177 ? 10.51652 8.90532 -45.73128 1.000 33.07433 207 GLN F O 1
ATOM 9602 N N . GLN F 3 178 ? 12.74197 8.49441 -45.72287 1.000 34.44135 208 GLN F N 1
ATOM 9603 C CA . GLN F 3 178 ? 12.82602 8.12419 -47.11941 1.000 39.38971 208 GLN F CA 1
ATOM 9604 C C . GLN F 3 178 ? 12.23809 6.73697 -47.33930 1.000 37.70843 208 GLN F C 1
ATOM 9605 O O . GLN F 3 178 ? 12.26004 5.88320 -46.44610 1.000 38.01420 208 GLN F O 1
ATOM 9611 N N . THR F 3 179 ? 11.72304 6.52292 -48.54752 1.000 39.65921 209 THR F N 1
ATOM 9612 C CA . THR F 3 179 ? 11.09407 5.24431 -48.86540 1.000 42.92791 209 THR F CA 1
ATOM 9613 C C . THR F 3 179 ? 12.03942 4.08144 -48.58743 1.000 41.28088 209 THR F C 1
ATOM 9614 O O . THR F 3 179 ? 11.64465 3.09995 -47.94899 1.000 40.51735 209 THR F O 1
ATOM 9618 N N . SER F 3 180 ? 13.31167 4.22808 -48.95587 1.000 42.69022 210 SER F N 1
ATOM 9619 C CA . SER F 3 180 ? 14.27403 3.14226 -48.78234 1.000 43.76301 210 SER F CA 1
ATOM 9620 C C . SER F 3 180 ? 14.56946 2.85432 -47.31903 1.000 41.66721 210 SER F C 1
ATOM 9621 O O . SER F 3 180 ? 14.97416 1.73340 -46.99651 1.000 46.68692 210 SER F O 1
ATOM 9624 N N . GLN F 3 181 ? 14.36558 3.83487 -46.42565 1.000 39.13160 211 GLN F N 1
ATOM 9625 C CA . GLN F 3 181 ? 14.71777 3.69066 -45.01674 1.000 37.15906 211 GLN F CA 1
ATOM 9626 C C . GLN F 3 181 ? 13.54862 3.25496 -44.15073 1.000 39.89451 211 GLN F C 1
ATOM 9627 O O . GLN F 3 181 ? 13.73683 3.03109 -42.94781 1.000 42.60075 211 GLN F O 1
ATOM 9633 N N . LYS F 3 182 ? 12.35084 3.16632 -44.71741 1.000 37.62051 212 LYS F N 1
ATOM 9634 C CA . LYS F 3 182 ? 11.16139 2.76967 -43.98049 1.000 39.42263 212 LYS F CA 1
ATOM 9635 C C . LYS F 3 182 ? 10.99522 1.25517 -44.11287 1.000 41.17454 212 LYS F C 1
ATOM 9636 O O . LYS F 3 182 ? 10.73496 0.73628 -45.20712 1.000 47.72752 212 LYS F O 1
ATOM 9642 N N . ALA F 3 183 ? 11.16256 0.54636 -42.99856 1.000 40.34704 213 ALA F N 1
ATOM 9643 C CA . ALA F 3 183 ? 11.01936 -0.90310 -42.97096 1.000 38.45918 213 ALA F CA 1
ATOM 9644 C C . ALA F 3 183 ? 9.55119 -1.30291 -42.98370 1.000 39.30772 213 ALA F C 1
ATOM 9645 O O . ALA F 3 183 ? 8.67463 -0.55376 -42.55264 1.000 37.15681 213 ALA F O 1
ATOM 9647 N N . ALA F 3 184 ? 9.28533 -2.50272 -43.48368 1.000 39.91456 214 ALA F N 1
ATOM 9648 C CA . ALA F 3 184 ? 7.94224 -3.06565 -43.37110 1.000 45.63014 214 ALA F CA 1
ATOM 9649 C C . ALA F 3 184 ? 7.46302 -3.01460 -41.92354 1.000 40.50613 214 ALA F C 1
ATOM 9650 O O . ALA F 3 184 ? 8.16270 -3.45003 -41.00321 1.000 51.82188 214 ALA F O 1
ATOM 9652 N N . GLY F 3 185 ? 6.28502 -2.43427 -41.71319 1.000 35.50107 215 GLY F N 1
ATOM 9653 C CA . GLY F 3 185 ? 5.75217 -2.28394 -40.37753 1.000 36.83196 215 GLY F CA 1
ATOM 9654 C C . GLY F 3 185 ? 6.10824 -1.00638 -39.63225 1.000 41.43145 215 GLY F C 1
ATOM 9655 O O . GLY F 3 185 ? 5.47523 -0.72513 -38.60825 1.000 38.36095 215 GLY F O 1
ATOM 9656 N N . ASP F 3 186 ? 7.11322 -0.23648 -40.08023 1.000 30.61260 216 ASP F N 1
ATOM 9657 C CA . ASP F 3 186 ? 7.43291 1.02228 -39.41842 1.000 33.10329 216 ASP F CA 1
ATOM 9658 C C . ASP F 3 186 ? 6.24213 1.96641 -39.49113 1.000 31.12681 216 ASP F C 1
ATOM 9659 O O . ASP F 3 186 ? 5.55471 2.04794 -40.51302 1.000 31.64236 216 ASP F O 1
ATOM 9664 N N . VAL F 3 187 ? 6.01231 2.69058 -38.40208 1.000 26.87392 217 VAL F N 1
ATOM 9665 C CA . VAL F 3 187 ? 5.07292 3.80528 -38.43230 1.000 25.89268 217 VAL F CA 1
ATOM 9666 C C . VAL F 3 187 ? 5.57775 4.85233 -39.40840 1.000 30.06840 217 VAL F C 1
ATOM 9667 O O . VAL F 3 187 ? 6.77499 5.17763 -39.42875 1.000 26.00973 217 VAL F O 1
ATOM 9671 N N . ASP F 3 188 ? 4.66317 5.37432 -40.23318 1.000 26.55607 218 ASP F N 1
ATOM 9672 C CA . ASP F 3 188 ? 5.00400 6.44040 -41.17600 1.000 27.33689 218 ASP F CA 1
ATOM 9673 C C . ASP F 3 188 ? 5.02210 7.81510 -40.50953 1.000 24.11444 218 ASP F C 1
ATOM 9674 O O . ASP F 3 188 ? 4.18759 8.12337 -39.64804 1.000 24.24343 218 ASP F O 1
ATOM 9679 N N . ILE F 3 189 ? 5.98349 8.65792 -40.91637 1.000 24.48666 219 ILE F N 1
ATOM 9680 C CA . ILE F 3 189 ? 6.03163 10.00568 -40.33647 1.000 26.97827 219 ILE F CA 1
ATOM 9681 C C . ILE F 3 189 ? 4.74576 10.77565 -40.58949 1.000 26.42535 219 ILE F C 1
ATOM 9682 O O . ILE F 3 189 ? 4.38501 11.65184 -39.79088 1.000 22.82632 219 ILE F O 1
ATOM 9687 N N . GLY F 3 190 ? 4.04419 10.47646 -41.68610 1.000 30.31574 220 GLY F N 1
ATOM 9688 C CA . GLY F 3 190 ? 2.81084 11.19001 -42.00217 1.000 31.06999 220 GLY F CA 1
ATOM 9689 C C . GLY F 3 190 ? 1.69170 10.86720 -41.03575 1.000 37.53809 220 GLY F C 1
ATOM 9690 O O . GLY F 3 190 ? 0.88490 11.73977 -40.69124 1.000 27.35232 220 GLY F O 1
ATOM 9691 N N . ASP F 3 191 ? 1.64151 9.61438 -40.55758 1.000 24.96594 221 ASP F N 1
ATOM 9692 C CA . ASP F 3 191 ? 0.65094 9.23199 -39.56654 1.000 28.27827 221 ASP F CA 1
ATOM 9693 C C . ASP F 3 191 ? 1.03121 9.75830 -38.19474 1.000 27.39954 221 ASP F C 1
ATOM 9694 O O . ASP F 3 191 ? 0.17349 10.22934 -37.43655 1.000 24.22214 221 ASP F O 1
ATOM 9699 N N . ALA F 3 192 ? 2.31689 9.67533 -37.84044 1.000 25.32929 222 ALA F N 1
ATOM 9700 C CA . ALA F 3 192 ? 2.76460 10.26966 -36.59186 1.000 22.93676 222 ALA F CA 1
ATOM 9701 C C . ALA F 3 192 ? 2.45532 11.75438 -36.56009 1.000 22.69747 222 ALA F C 1
ATOM 9702 O O . ALA F 3 192 ? 1.99128 12.27084 -35.53787 1.000 22.07876 222 ALA F O 1
ATOM 9704 N N . ALA F 3 193 ? 2.71861 12.45416 -37.65730 1.000 21.07669 223 ALA F N 1
ATOM 9705 C CA . ALA F 3 193 ? 2.43470 13.89118 -37.66844 1.000 22.44880 223 ALA F CA 1
ATOM 9706 C C . ALA F 3 193 ? 0.94655 14.16167 -37.49092 1.000 23.45240 223 ALA F C 1
ATOM 9707 O O . ALA F 3 193 ? 0.57805 15.11328 -36.79798 1.000 23.05862 223 ALA F O 1
ATOM 9709 N N . TYR F 3 194 ? 0.07658 13.35043 -38.11398 1.000 22.97006 224 TYR F N 1
ATOM 9710 C CA . TYR F 3 194 ? -1.36949 13.56216 -37.96381 1.000 24.83672 224 TYR F CA 1
ATOM 9711 C C . TYR F 3 194 ? -1.82296 13.31376 -36.53080 1.000 24.21378 224 TYR F C 1
ATOM 9712 O O . TYR F 3 194 ? -2.59948 14.09156 -35.96832 1.000 23.69149 224 TYR F O 1
ATOM 9721 N N . TYR F 3 195 ? -1.37603 12.21756 -35.92459 1.000 21.07099 225 TYR F N 1
ATOM 9722 C CA . TYR F 3 195 ? -1.72889 11.97703 -34.52910 1.000 18.80469 225 TYR F CA 1
ATOM 9723 C C . TYR F 3 195 ? -1.24129 13.11797 -33.63761 1.000 19.25922 225 TYR F C 1
ATOM 9724 O O . TYR F 3 195 ? -1.95470 13.55814 -32.72620 1.000 21.29410 225 TYR F O 1
ATOM 9733 N N . PHE F 3 196 ? -0.03371 13.61547 -33.90511 1.000 17.83294 226 PHE F N 1
ATOM 9734 C CA . PHE F 3 196 ? 0.50472 14.72546 -33.11284 1.000 19.79554 226 PHE F CA 1
ATOM 9735 C C . PHE F 3 196 ? -0.32587 15.98345 -33.31675 1.000 21.21137 226 PHE F C 1
ATOM 9736 O O . PHE F 3 196 ? -0.70614 16.64765 -32.34291 1.000 20.94744 226 PHE F O 1
ATOM 9744 N N . GLU F 3 197 ? -0.66018 16.28038 -34.57429 1.000 22.68675 227 GLU F N 1
ATOM 9745 C CA . GLU F 3 197 ? -1.45688 17.46828 -34.88589 1.000 22.10667 227 GLU F CA 1
ATOM 9746 C C . GLU F 3 197 ? -2.78747 17.43084 -34.14755 1.000 24.59669 227 GLU F C 1
ATOM 9747 O O . GLU F 3 197 ? -3.21426 18.42538 -33.54156 1.000 22.84970 227 GLU F O 1
ATOM 9753 N N . ARG F 3 198 ? -3.45736 16.28134 -34.17431 1.000 20.90342 228 ARG F N 1
ATOM 9754 C CA . ARG F 3 198 ? -4.74855 16.18204 -33.49693 1.000 23.06413 228 ARG F CA 1
ATOM 9755 C C . ARG F 3 198 ? -4.58091 16.28305 -31.97629 1.000 20.21494 228 ARG F C 1
ATOM 9756 O O . ARG F 3 198 ? -5.38313 16.95328 -31.30681 1.000 22.41529 228 ARG F O 1
ATOM 9764 N N . ASP F 3 199 ? -3.54995 15.64883 -31.41885 1.000 19.52948 229 ASP F N 1
ATOM 9765 C CA . ASP F 3 199 ? -3.26506 15.77726 -29.98601 1.000 16.20895 229 ASP F CA 1
ATOM 9766 C C . ASP F 3 199 ? -3.07975 17.24004 -29.60919 1.000 21.81857 229 ASP F C 1
ATOM 9767 O O . ASP F 3 199 ? -3.56819 17.69535 -28.56613 1.000 21.34892 229 ASP F O 1
ATOM 9772 N N . ILE F 3 200 ? -2.31205 17.98399 -30.41307 1.000 18.17457 230 ILE F N 1
ATOM 9773 C CA . ILE F 3 200 ? -2.09834 19.40877 -30.09813 1.000 21.65228 230 ILE F CA 1
ATOM 9774 C C . ILE F 3 200 ? -3.40702 20.18611 -30.09629 1.000 24.09277 230 ILE F C 1
ATOM 9775 O O . ILE F 3 200 ? -3.58571 21.17005 -29.33419 1.000 25.29594 230 ILE F O 1
ATOM 9780 N N . LYS F 3 201 ? -4.33250 19.81436 -30.95765 1.000 19.15178 231 LYS F N 1
ATOM 9781 C CA . LYS F 3 201 ? -5.64912 20.42978 -31.01706 1.000 21.87155 231 LYS F CA 1
ATOM 9782 C C . LYS F 3 201 ? -6.61656 19.82863 -29.99686 1.000 25.53544 231 LYS F C 1
ATOM 9783 O O . LYS F 3 201 ? -7.82126 20.10954 -30.05825 1.000 24.31031 231 LYS F O 1
ATOM 9789 N N . GLY F 3 202 ? -6.10239 19.05061 -29.04430 1.000 23.57292 232 GLY F N 1
ATOM 9790 C CA . GLY F 3 202 ? -6.91263 18.56675 -27.94919 1.000 27.12329 232 GLY F CA 1
ATOM 9791 C C . GLY F 3 202 ? -7.77180 17.38595 -28.29284 1.000 28.24295 232 GLY F C 1
ATOM 9792 O O . GLY F 3 202 ? -8.80530 17.16821 -27.65153 1.000 27.17896 232 GLY F O 1
ATOM 9793 N N . GLU F 3 203 ? -7.41085 16.64646 -29.33437 1.000 22.36546 233 GLU F N 1
ATOM 9794 C CA . GLU F 3 203 ? -8.15246 15.44951 -29.71529 1.000 25.38938 233 GLU F CA 1
ATOM 9795 C C . GLU F 3 203 ? -7.14052 14.32460 -29.77800 1.000 29.55054 233 GLU F C 1
ATOM 9796 O O . GLU F 3 203 ? -6.45687 14.15071 -30.79037 1.000 26.98393 233 GLU F O 1
ATOM 9802 N N . SER F 3 204 ? -7.04574 13.55385 -28.71325 1.000 20.49006 234 SER F N 1
ATOM 9803 C CA . SER F 3 204 ? -6.22696 12.35576 -28.80317 1.000 20.06139 234 SER F CA 1
ATOM 9804 C C . SER F 3 204 ? -6.94734 11.31453 -29.65819 1.000 25.04724 234 SER F C 1
ATOM 9805 O O . SER F 3 204 ? -8.14269 11.04877 -29.46357 1.000 23.03962 234 SER F O 1
ATOM 9808 N N . LEU F 3 205 ? -6.20442 10.68892 -30.59123 1.000 18.69271 235 LEU F N 1
ATOM 9809 C CA . LEU F 3 205 ? -6.76832 9.58396 -31.36069 1.000 18.47912 235 LEU F CA 1
ATOM 9810 C C . LEU F 3 205 ? -6.54624 8.25194 -30.66975 1.000 21.34447 235 LEU F C 1
ATOM 9811 O O . LEU F 3 205 ? -7.03879 7.23180 -31.16736 1.000 20.94788 235 LEU F O 1
ATOM 9816 N N . PHE F 3 206 ? -5.83711 8.25784 -29.54525 1.000 20.37346 236 PHE F N 1
ATOM 9817 C CA . PHE F 3 206 ? -5.58692 7.04204 -28.78460 1.000 18.14253 236 PHE F CA 1
ATOM 9818 C C . PHE F 3 206 ? -6.76993 6.70073 -27.89561 1.000 22.91725 236 PHE F C 1
ATOM 9819 O O . PHE F 3 206 ? -7.65629 7.51326 -27.64857 1.000 21.77296 236 PHE F O 1
ATOM 9827 N N . GLN F 3 207 ? -6.78745 5.45104 -27.42371 1.000 19.33730 237 GLN F N 1
ATOM 9828 C CA . GLN F 3 207 ? -7.77565 5.03607 -26.43860 1.000 22.54498 237 GLN F CA 1
ATOM 9829 C C . GLN F 3 207 ? -7.02916 4.67867 -25.16199 1.000 21.57681 237 GLN F C 1
ATOM 9830 O O . GLN F 3 207 ? -6.21834 3.74375 -25.15958 1.000 21.94150 237 GLN F O 1
ATOM 9836 N N . GLY F 3 208 ? -7.28935 5.41390 -24.08453 1.000 20.52696 238 GLY F N 1
ATOM 9837 C CA . GLY F 3 208 ? -6.70287 5.02530 -22.80408 1.000 18.39488 238 GLY F CA 1
ATOM 9838 C C . GLY F 3 208 ? -5.35553 5.62340 -22.51141 1.000 17.85483 238 GLY F C 1
ATOM 9839 O O . GLY F 3 208 ? -4.69593 5.18180 -21.56680 1.000 18.61623 238 GLY F O 1
ATOM 9840 N N . ARG F 3 209 ? -4.94106 6.65363 -23.26664 1.000 17.62259 239 ARG F N 1
ATOM 9841 C CA . ARG F 3 209 ? -3.62001 7.25412 -23.09033 1.000 17.40972 239 ARG F CA 1
ATOM 9842 C C . ARG F 3 209 ? -3.69090 8.71234 -22.71635 1.000 18.41512 239 ARG F C 1
ATOM 9843 O O . ARG F 3 209 ? -2.64436 9.38775 -22.73859 1.000 18.94806 239 ARG F O 1
ATOM 9851 N N . GLY F 3 210 ? -4.87226 9.21104 -22.36806 1.000 16.50309 240 GLY F N 1
ATOM 9852 C CA . GLY F 3 210 ? -4.98720 10.63639 -21.97941 1.000 16.26431 240 GLY F CA 1
ATOM 9853 C C . GLY F 3 210 ? -4.53604 11.54203 -23.10572 1.000 21.41243 240 GLY F C 1
ATOM 9854 O O . GLY F 3 210 ? -4.55915 11.18627 -24.27355 1.000 18.21106 240 GLY F O 1
ATOM 9855 N N . GLY F 3 211 ? -4.11905 12.74975 -22.72772 1.000 18.74203 241 GLY F N 1
ATOM 9856 C CA . GLY F 3 211 ? -3.69765 13.74796 -23.71356 1.000 19.07951 241 GLY F CA 1
ATOM 9857 C C . GLY F 3 211 ? -2.19343 13.70414 -23.94068 1.000 20.77468 241 GLY F C 1
ATOM 9858 O O . GLY F 3 211 ? -1.46270 13.00270 -23.25431 1.000 18.62717 241 GLY F O 1
ATOM 9859 N N . LEU F 3 212 ? -1.72169 14.46332 -24.93825 1.000 17.86579 242 LEU F N 1
ATOM 9860 C CA . LEU F 3 212 ? -0.27995 14.64279 -25.10460 1.000 17.30347 242 LEU F CA 1
ATOM 9861 C C . LEU F 3 212 ? 0.33627 15.22781 -23.83461 1.000 16.60438 242 LEU F C 1
ATOM 9862 O O . LEU F 3 212 ? 1.37654 14.74931 -23.36356 1.000 18.52679 242 LEU F O 1
ATOM 9867 N N . ASP F 3 213 ? -0.27148 16.31435 -23.30870 1.000 17.38848 243 ASP F N 1
ATOM 9868 C CA . ASP F 3 213 ? 0.08911 16.84019 -21.97996 1.000 19.06765 243 ASP F CA 1
ATOM 9869 C C . ASP F 3 213 ? 1.55345 17.27138 -21.95951 1.000 19.40974 243 ASP F C 1
ATOM 9870 O O . ASP F 3 213 ? 2.27915 17.07821 -20.98509 1.000 17.94194 243 ASP F O 1
ATOM 9875 N N . LEU F 3 214 ? 1.98353 17.93246 -23.03825 1.000 19.73999 244 LEU F N 1
ATOM 9876 C CA . LEU F 3 214 ? 3.38899 18.26566 -23.21549 1.000 18.65331 244 LEU F CA 1
ATOM 9877 C C . LEU F 3 214 ? 3.94778 19.04657 -22.02785 1.000 18.00494 244 LEU F C 1
ATOM 9878 O O . LEU F 3 214 ? 3.37950 20.07287 -21.61270 1.000 17.30604 244 LEU F O 1
ATOM 9883 N N . ARG F 3 215 ? 5.06835 18.57205 -21.47929 1.000 17.31546 245 ARG F N 1
ATOM 9884 C CA . ARG F 3 215 ? 5.74740 19.23280 -20.36433 1.000 18.07288 245 ARG F CA 1
ATOM 9885 C C . ARG F 3 215 ? 7.22868 19.19631 -20.65256 1.000 20.93253 245 ARG F C 1
ATOM 9886 O O . ARG F 3 215 ? 7.73874 18.17820 -21.10758 1.000 22.28761 245 ARG F O 1
ATOM 9894 N N . VAL F 3 216 ? 7.94655 20.27014 -20.35733 1.000 19.66481 246 VAL F N 1
ATOM 9895 C CA . VAL F 3 216 ? 9.35810 20.31695 -20.73253 1.000 23.66796 246 VAL F CA 1
ATOM 9896 C C . VAL F 3 216 ? 10.16515 20.81639 -19.55422 1.000 39.08685 246 VAL F C 1
ATOM 9897 O O . VAL F 3 216 ? 9.88744 21.90273 -19.03629 1.000 29.79232 246 VAL F O 1
ATOM 9901 N N . ARG F 3 217 ? 11.19486 20.04650 -19.16803 1.000 32.40207 247 ARG F N 1
ATOM 9902 C CA . ARG F 3 217 ? 11.92885 20.24801 -17.92316 1.000 38.58703 247 ARG F CA 1
ATOM 9903 C C . ARG F 3 217 ? 10.92475 20.49072 -16.80641 1.000 32.63512 247 ARG F C 1
ATOM 9904 O O . ARG F 3 217 ? 11.09397 21.39118 -15.98734 1.000 31.08790 247 ARG F O 1
ATOM 9912 N N . GLY F 3 218 ? 9.86082 19.69314 -16.77341 1.000 37.94360 248 GLY F N 1
ATOM 9913 C CA . GLY F 3 218 ? 8.86837 19.83437 -15.73820 1.000 29.84263 248 GLY F CA 1
ATOM 9914 C C . GLY F 3 218 ? 7.81120 20.91496 -15.97624 1.000 36.03886 248 GLY F C 1
ATOM 9915 O O . GLY F 3 218 ? 6.87716 21.03038 -15.17709 1.000 41.02398 248 GLY F O 1
ATOM 9916 N N . GLU F 3 219 ? 7.93094 21.72569 -17.02100 1.000 30.25371 249 GLU F N 1
ATOM 9917 C CA . GLU F 3 219 ? 6.97664 22.82592 -17.22493 1.000 32.42868 249 GLU F CA 1
ATOM 9918 C C . GLU F 3 219 ? 5.87183 22.37805 -18.18584 1.000 26.75798 249 GLU F C 1
ATOM 9919 O O . GLU F 3 219 ? 6.16993 22.13247 -19.34767 1.000 26.83441 249 GLU F O 1
ATOM 9925 N N . PRO F 3 220 ? 4.59431 22.29938 -17.76372 1.000 24.41571 250 PRO F N 1
ATOM 9926 C CA . PRO F 3 220 ? 3.50827 22.11650 -18.75082 1.000 22.36090 250 PRO F CA 1
ATOM 9927 C C . PRO F 3 220 ? 3.51834 23.26584 -19.74357 1.000 20.59382 250 PRO F C 1
ATOM 9928 O O . PRO F 3 220 ? 3.61735 24.44590 -19.35526 1.000 22.01781 250 PRO F O 1
ATOM 9932 N N . LEU F 3 221 ? 3.42017 22.92582 -21.02103 1.000 19.66972 251 LEU F N 1
ATOM 9933 C CA . LEU F 3 221 ? 3.46302 23.92678 -22.08561 1.000 19.79097 251 LEU F CA 1
ATOM 9934 C C . LEU F 3 221 ? 2.11841 24.02441 -22.78523 1.000 25.65953 251 LEU F C 1
ATOM 9935 O O . LEU F 3 221 ? 1.40719 23.02791 -22.96034 1.000 30.82802 251 LEU F O 1
ATOM 9940 N N . GLN F 3 222 ? 1.77423 25.23182 -23.20798 1.000 18.90301 252 GLN F N 1
ATOM 9941 C CA . GLN F 3 222 ? 0.55379 25.42549 -23.97958 1.000 22.02718 252 GLN F CA 1
ATOM 9942 C C . GLN F 3 222 ? 0.94833 25.84759 -25.38001 1.000 26.82760 252 GLN F C 1
ATOM 9943 O O . GLN F 3 222 ? 1.62512 26.86180 -25.54184 1.000 26.40769 252 GLN F O 1
ATOM 9949 N N . VAL F 3 223 ? 0.53089 25.08576 -26.37734 1.000 23.04806 253 VAL F N 1
ATOM 9950 C CA . VAL F 3 223 ? 0.82483 25.44406 -27.75490 1.000 23.57187 253 VAL F CA 1
ATOM 9951 C C . VAL F 3 223 ? -0.26027 26.36624 -28.27952 1.000 25.37804 253 VAL F C 1
ATOM 9952 O O . VAL F 3 223 ? -1.45431 26.07444 -28.15437 1.000 27.59094 253 VAL F O 1
ATOM 9956 N N . GLU F 3 224 ? 0.14276 27.50299 -28.84739 1.000 21.12849 254 GLU F N 1
ATOM 9957 C CA . GLU F 3 224 ? -0.80897 28.49283 -29.31761 1.000 25.50010 254 GLU F CA 1
ATOM 9958 C C . GLU F 3 224 ? -1.06077 28.40454 -30.81361 1.000 26.48511 254 GLU F C 1
ATOM 9959 O O . GLU F 3 224 ? -2.11433 28.83551 -31.28719 1.000 27.57246 254 GLU F O 1
ATOM 9965 N N . ARG F 3 225 ? -0.11372 27.87117 -31.57678 1.000 26.24105 255 ARG F N 1
ATOM 9966 C CA . ARG F 3 225 ? -0.20922 27.96072 -33.02987 1.000 25.75182 255 ARG F CA 1
ATOM 9967 C C . ARG F 3 225 ? 0.62729 26.83979 -33.62324 1.000 26.08984 255 ARG F C 1
ATOM 9968 O O . ARG F 3 225 ? 1.75791 26.62266 -33.18711 1.000 27.07793 255 ARG F O 1
ATOM 9976 N N . THR F 3 226 ? 0.04855 26.08984 -34.57378 1.000 29.14196 256 THR F N 1
ATOM 9977 C CA . THR F 3 226 ? 0.68937 24.95231 -35.22232 1.000 27.19626 256 THR F CA 1
ATOM 9978 C C . THR F 3 226 ? 0.70373 25.16565 -36.72571 1.000 28.03032 256 THR F C 1
ATOM 9979 O O . THR F 3 226 ? -0.32432 25.54064 -37.30572 1.000 29.52062 256 THR F O 1
ATOM 9983 N N . LEU F 3 227 ? 1.86573 24.94503 -37.35689 1.000 26.00992 257 LEU F N 1
ATOM 9984 C CA . LEU F 3 227 ? 1.97270 24.97715 -38.81577 1.000 25.93684 257 LEU F CA 1
ATOM 9985 C C . LEU F 3 227 ? 2.71141 23.72365 -39.24210 1.000 26.16934 257 LEU F C 1
ATOM 9986 O O . LEU F 3 227 ? 3.65302 23.30560 -38.56469 1.000 29.50910 257 LEU F O 1
ATOM 9991 N N . ILE F 3 228 ? 2.25309 23.09440 -40.32422 1.000 28.92518 258 ILE F N 1
ATOM 9992 C CA . ILE F 3 228 ? 2.82742 21.82093 -40.76644 1.000 28.19360 258 ILE F CA 1
ATOM 9993 C C . ILE F 3 228 ? 3.08684 21.89116 -42.26335 1.000 28.51034 258 ILE F C 1
ATOM 9994 O O . ILE F 3 228 ? 2.18219 22.19891 -43.05438 1.000 31.12704 258 ILE F O 1
ATOM 9999 N N . TYR F 3 229 ? 4.32671 21.59763 -42.64809 1.000 27.25901 259 TYR F N 1
ATOM 10000 C CA . TYR F 3 229 ? 4.78207 21.63079 -44.03154 1.000 29.34850 259 TYR F CA 1
ATOM 10001 C C . TYR F 3 229 ? 5.20360 20.23657 -44.48618 1.000 29.55236 259 TYR F C 1
ATOM 10002 O O . TYR F 3 229 ? 5.96032 19.56271 -43.78354 1.000 29.58201 259 TYR F O 1
ATOM 10011 N N . TYR F 3 230 ? 4.71676 19.83754 -45.65209 1.000 31.39616 260 TYR F N 1
ATOM 10012 C CA . TYR F 3 230 ? 4.94156 18.50223 -46.20696 1.000 34.55270 260 TYR F CA 1
ATOM 10013 C C . TYR F 3 230 ? 5.77773 18.59191 -47.47216 1.000 34.15230 260 TYR F C 1
ATOM 10014 O O . TYR F 3 230 ? 5.43445 19.33371 -48.39777 1.000 37.78650 260 TYR F O 1
ATOM 10023 N N . LEU F 3 231 ? 6.83103 17.78658 -47.54827 1.000 34.28774 261 LEU F N 1
ATOM 10024 C CA . LEU F 3 231 ? 7.72762 17.77874 -48.70298 1.000 36.61052 261 LEU F CA 1
ATOM 10025 C C . LEU F 3 231 ? 7.74407 16.38353 -49.31175 1.000 41.01763 261 LEU F C 1
ATOM 10026 O O . LEU F 3 231 ? 8.01373 15.39963 -48.61003 1.000 37.45845 261 LEU F O 1
ATOM 10031 N N . ASP F 3 232 ? 7.45609 16.30167 -50.60519 1.000 40.03680 262 ASP F N 1
ATOM 10032 C CA . ASP F 3 232 ? 7.32411 15.01991 -51.27937 1.000 41.30496 262 ASP F CA 1
ATOM 10033 C C . ASP F 3 232 ? 8.62725 14.61908 -51.96517 1.000 47.21359 262 ASP F C 1
ATOM 10034 O O . ASP F 3 232 ? 9.46502 15.46114 -52.29873 1.000 46.63065 262 ASP F O 1
ATOM 10039 N N . GLU F 3 233 ? 8.79263 13.30149 -52.15977 1.000 45.74888 263 GLU F N 1
ATOM 10040 C CA . GLU F 3 233 ? 9.99760 12.78071 -52.80295 1.000 49.13601 263 GLU F CA 1
ATOM 10041 C C . GLU F 3 233 ? 10.07411 13.19385 -54.26250 1.000 53.29412 263 GLU F C 1
ATOM 10042 O O . GLU F 3 233 ? 11.16709 13.23050 -54.84208 1.000 57.76486 263 GLU F O 1
ATOM 10048 N N . ILE F 3 234 ? 8.92446 13.46694 -54.87057 1.000 52.13110 264 ILE F N 1
ATOM 10049 C CA . ILE F 3 234 ? 8.79751 14.05351 -56.19692 1.000 57.75748 264 ILE F CA 1
ATOM 10050 C C . ILE F 3 234 ? 8.08811 15.38955 -56.00631 1.000 59.43344 264 ILE F C 1
ATOM 10051 O O . ILE F 3 234 ? 7.10749 15.45943 -55.24919 1.000 52.98414 264 ILE F O 1
ATOM 10056 N N . PRO F 3 235 ? 8.54374 16.46698 -56.63918 1.000 59.06149 265 PRO F N 1
ATOM 10057 C CA . PRO F 3 235 ? 7.93644 17.79488 -56.39650 1.000 59.95710 265 PRO F CA 1
ATOM 10058 C C . PRO F 3 235 ? 6.51304 17.86326 -56.92636 1.000 59.05250 265 PRO F C 1
ATOM 10059 O O . PRO F 3 235 ? 6.13974 17.09585 -57.82751 1.000 57.57496 265 PRO F O 1
ATOM 10063 N N . PRO F 3 236 ? 5.67568 18.75138 -56.37880 1.000 59.02741 266 PRO F N 1
ATOM 10064 C CA . PRO F 3 236 ? 4.32657 18.92331 -56.93098 1.000 54.33405 266 PRO F CA 1
ATOM 10065 C C . PRO F 3 236 ? 4.39037 19.38222 -58.37640 1.000 60.32557 266 PRO F C 1
ATOM 10066 O O . PRO F 3 236 ? 5.34747 20.02995 -58.80116 1.000 69.68045 266 PRO F O 1
ATOM 10070 N N . LYS F 3 237 ? 3.35993 19.03021 -59.13303 1.000 65.20819 267 LYS F N 1
ATOM 10071 C CA . LYS F 3 237 ? 3.23987 19.42086 -60.53477 1.000 67.28750 267 LYS F CA 1
ATOM 10072 C C . LYS F 3 237 ? 2.03087 20.35052 -60.64229 1.000 73.05300 267 LYS F C 1
ATOM 10073 O O . LYS F 3 237 ? 0.91126 19.91059 -60.91323 1.000 74.11316 267 LYS F O 1
ATOM 10075 N N . PHE F 3 238 ? 2.26154 21.64153 -60.40690 1.000 73.31392 268 PHE F N 1
ATOM 10076 C CA . PHE F 3 238 ? 1.20930 22.63679 -60.56160 1.000 65.51582 268 PHE F CA 1
ATOM 10077 C C . PHE F 3 238 ? 1.55073 23.62308 -61.67849 1.000 74.55562 268 PHE F C 1
ATOM 10078 O O . PHE F 3 238 ? 0.66381 24.25425 -62.25319 1.000 74.57526 268 PHE F O 1
#

Sequence (1314 aa):
QVQLQQSGSELKKPGASVKVSCKASGYTFTNYGMNWVKQAPGQGLKWMGWINTYTGEPTYTDDFKGRFAFSLDTSVSTAYLQISSLKADDTAVYFCARGGFGSSYWYFDVWGQGSLVTVSSASTKGPSVFPLAPSSKGTAALGCLVKDYFPEPVTVSWNSGALTSGVHTFPAVLQSSGLYSLSSVVTVPSSSLGTQTYICNVNHKPSNTKVDKRVEPKDIQLTQSPSSLSASVGDRVSITCKASQDVSIAVAWYQQKPGKAPKLLIYSASYRYTGVPDRFSGSGSGTDFTLTISSLQPEDFAVYYCQQHYITPLTFGAGTKVEIKRTVAAPSVFIFPPSDEQLKSGTASVVCCLLNNFYPREAKVQWKVDNALQSGNSQESVTEQDSKDSTYSLSSTLTLSKADYEKHKVYACCEVTHQGLSSSPVTKSFNRGEQVQLQQSGSELKKPGASVKVSCKASGYTFTNYGMNWVKQAPGQGLKWMGWINTYTGEPTYTDDFKGRFAFSLDTSVSTAYLQISSLKADDTAVYFCARGGFGSSYWYFDVWGQGSLVTVSSASTKGPSVFPLAPSSGTAALGCLVKDYFPEPVTVSWNSGALTSGVHTFPAVLQSSGLYSSLSSVVTVPSSSLGTQTYICNVNHKPSNTKVDKRVEPKDIQLTQSPSSLSASVGDRVSITCKASQDVSIAVAWYQQKPGKAPKLLIYSASYRYTGVPDRFSGSGSGTDFTLTISSLQPEDFAVYYCQQHYITPLTFGAGTKVEIKRTVAAPSVFIFPPSDEQLKSGTASVVCCLLNNFYPREAKVQWKVDNALQSGNSQESVTEQDSKDSTYSLSSTLTLSKADYEKHKVYACCEVTHQGLSSSPVTKSFNRGEDNCTCPTNKMTVCSPDGPGGRCQCRALGSGMAVDCSTLTSKCLLLKARMSAPKNARTLVRPSEHALVDNDGLYDPDCDPEGRFKARQCSVCWCVNSVGVRRTDKGDCDELVRTHHILIDLRHRPTAGAFNHSDLDAELRRLFRERYRLHPKFVAAVHYEQPTIQIELRQQTSQKAAGDVDIGDAAYYFERDIKGESLFQGRGGLDLRVRGEPLQVERTLIYYLDEIPPKFDNCTCPTNKMTVCSPDGPRCQCRALGSGMAVDCSTLTSKCLLLKARMSAARTLVRPSEHALVDNDGLYDPDCDPEGRFKARQCSVCWCVNSVGVRRTDKCDELVRTHHILIDLRHRPTAGAFNHSDLDAELRRLFRERYRLHHPKFVAAVHYEQPTIQIELRQQTSQKAAGDVDIGDAAYYFERDIKGESLFQGRGGLDLRVRGEPLQVERTLIYYLDEIPPKF

B-factor: mean 32.52, std 14.5, range [12.11, 100.34]

Nearest PDB structures (foldseek):
  7e9b-assembly1_L  TM=9.951E-01  e=3.292E-38  Homo sapiens
  3ncj-assembly1_L  TM=9.858E-01  e=8.242E-38  Homo sapiens
  6yio-assembly1_L  TM=9.887E-01  e=1.119E-37  Homo sapiens
  6uce-assembly1_L  TM=9.790E-01  e=2.063E-37  Homo sapiens
  6axl-assembly2_C  TM=9.675E-01  e=4.003E-37  Homo sapiens

InterPro domains:
  IPR000716 Thyroglobulin type-1 [PF00086] (96-138)
  IPR000716 Thyroglobulin type-1 [PS00484] (104-132)
  IPR000716 Thyroglobulin type-1 [PS51162] (70-145)
  IPR000716 Thyroglobulin type-1 [SM00211] (105-149)
  IPR000716 Thyroglobulin type-1 [cd00191] (72-145)
  IPR036857 Thyroglobulin type-1 superfamily [G3DSA:4.10.800.10] (79-148)
  IPR036857 Thyroglobulin type-1 superfamily [SSF57610] (40-150)
  IPR041630 Epithelial cell adhesion molecule N-terminal domain [PF18635] (34-72)
  IPR043406 Transmembrane glycoprotein EPCAM/Trop-2 [PTHR14168] (22-321)
  IPR049420 EPCAM/Trop-2, C-terminal [PF21283] (151-262)